Protein AF-0000000080651201 (afdb_homodimer)

Nearest PDB structures (foldseek):
  5x5t-assembly1_A  TM=9.954E-01  e=8.041E-80  Azospirillum brasilense
  5vbf-assembly1_C  TM=9.904E-01  e=1.959E-73  Burkholderia vietnamiensis
  3jz4-assembly1_D  TM=9.864E-01  e=8.941E-64  Escherichia coli
  8of1-assembly1_A  TM=9.849E-01  e=3.427E-62  Physcomitrium patens
  8c54-assembly1_D  TM=9.837E-01  e=1.396E-60  Rhizobium leguminosarum bv. trifolii SRDI565

Foldseek 3Di:
DPQQQEAAAWAFQLDGHAEPVNDWDFAAFQQFRDGRYIYHAYDPVNLVRLLVLQQVLLVVQQPDDLLRLLQLLLQLLVLLLVCLQSLLVLLCRLAWFASVLSSVLSNLLSQLSNLLSVLLVVPDKDWDDDPDPQKTKIWDKGFQEEEEEEEESLSQRLRLSLVLSLQSSRSYAYEYETARSRRVSVSVSVVSSSVSPRGGSSYIYHYHDPVVSLLSPLLDPNHAEYEYEEALVVQVVSVVSNVVNVHHYFYFYAFAAEEEEEPQFPLLLVLVFLLLQCCRQQNLDRQRHAEYEYAPVCQVVSLVSSQVSLVPAAEHRSHDPRHRHTFGSHQVLLVLLLVLLVLQVVVPWDWPDFSHADDDGGRHGGQTETEPGDCPRVSVADPSSGRYHYGYYDHDVVVSLCSLAVYQWAFEYEYGHPDPVSVVVSVVRRAHPYYDYSHDDDSRQQDFGFIDGSSGDDTSHHSRNSVSRIDTDMDMDNRD/DPQQQEAAAWAFQLDGHAEPVNDWDFAAFQQFRDGRYIYHAYDVVNLVRLLVLQQVLLVVQQPDDLLVLLQLLLQLLVLLLVCLQSLLVLLCRLAWFASVLSSVLSNLLSQLSNLLSVLLVVPDKDWDDDPDPQKTKIWDKGFQEEEEEEEESLSQSLRLSLVLSLQSSRSYAYEYETDRSRRVSVSSSVVSSSVSPRGGSSYIYHYHDPVVSLLSPLLDPNHAEYEYEEALVVQVVSVVSNVVNVHHYFYFYAFAAEEEEEPQFPLLLVLVFLLLQCCRQQNLDRQRHAEYEYAPVCQVVSLVSSQVSLVPAAEHRSHDPRHRHTFGSHQVLLVLLLVLLVLQVVVPWDWPDFSHADDDGGRHGGQTETEPGDCPRPSVADPSSGRYHYGYYDHDVVVSLCSLAVYQWAFEYEYGHPDPVSVVVSVVRRAHPYYYYSHDDDSRQQDFGFIDGSSGDDTSHHSRNSVSRIDTDMDMDNRD

Solvent-accessible surface area (backbone atoms only — not comparable to full-atom values): 45470 Å² total; per-residue (Å²): 128,86,80,76,63,63,68,36,60,26,31,43,52,72,36,78,37,70,21,84,84,65,47,67,43,76,24,44,20,12,50,66,62,41,75,57,33,38,31,26,26,52,44,71,68,44,48,50,52,37,50,54,21,18,51,54,6,22,66,56,45,48,68,50,48,44,68,56,46,23,54,34,38,44,43,14,25,53,50,41,56,76,38,27,68,64,41,9,51,47,36,17,47,26,35,7,29,16,38,72,58,24,39,51,43,46,53,48,37,32,51,35,26,44,46,30,23,55,48,35,65,62,64,72,58,47,77,46,89,56,93,52,90,59,39,49,32,35,36,40,71,38,45,61,42,22,29,40,35,37,30,43,46,73,47,31,47,50,54,41,41,40,54,50,27,27,28,46,35,39,24,18,8,31,39,35,37,54,24,71,58,25,48,59,38,39,48,51,52,53,48,20,39,51,74,36,63,54,59,55,5,26,54,28,39,42,35,61,58,65,68,61,51,51,66,54,49,55,67,34,85,71,40,41,31,41,36,40,38,48,52,39,70,59,48,17,53,51,36,15,52,24,13,55,61,47,31,49,73,36,34,37,31,34,28,66,13,28,30,40,38,43,69,63,21,64,57,70,59,47,40,54,53,50,45,56,48,22,37,43,56,26,8,41,39,68,70,23,54,31,41,34,36,22,25,56,94,40,31,66,60,46,54,50,49,38,40,51,53,41,69,65,51,38,74,38,47,14,84,44,87,78,30,63,22,19,18,38,63,37,63,68,54,46,54,48,50,45,50,34,47,50,43,25,46,74,55,60,24,41,72,76,37,62,66,42,72,42,78,89,62,29,20,34,59,38,48,22,34,35,34,60,58,43,73,87,20,56,54,69,75,42,66,74,66,33,32,54,39,38,35,34,68,31,92,46,72,67,56,42,51,51,58,57,48,66,56,64,43,10,24,33,35,38,34,29,55,64,43,68,69,57,48,53,51,48,65,73,63,53,61,39,16,26,36,21,33,59,54,89,77,74,79,48,54,74,38,62,38,34,14,31,51,53,2,23,40,57,42,61,15,22,76,63,21,37,49,76,32,39,37,68,28,32,40,31,36,47,66,125,129,86,82,77,62,63,68,36,61,25,31,43,50,70,35,79,37,70,21,83,82,65,46,67,42,76,25,44,21,11,50,67,62,39,74,55,33,37,31,25,27,52,42,72,67,45,48,51,52,36,51,54,21,17,50,54,7,19,66,56,44,49,69,50,48,44,70,56,47,24,54,34,37,45,43,13,24,52,50,41,56,75,38,28,68,64,42,9,52,49,36,16,47,27,35,7,29,16,39,73,59,25,39,49,45,45,53,50,36,33,51,34,26,44,46,29,21,55,48,35,66,62,64,71,61,46,76,47,87,56,94,51,88,60,40,49,32,35,37,41,70,39,45,60,42,22,28,40,36,36,30,43,46,71,48,31,48,50,54,42,41,40,53,51,27,26,29,46,36,40,23,18,7,31,38,35,37,54,24,71,59,27,48,59,39,39,48,52,53,53,47,22,40,52,73,36,62,52,60,55,4,25,55,28,39,44,35,60,59,64,69,62,51,50,66,54,49,56,66,34,84,71,40,41,33,39,37,39,39,46,52,39,69,59,48,17,52,52,37,15,52,25,13,56,59,47,32,50,74,36,32,37,31,34,29,66,12,27,30,40,38,42,70,64,22,64,55,69,59,47,38,53,51,52,45,56,48,22,38,42,59,26,8,43,40,68,71,23,55,32,40,34,36,23,25,56,93,40,30,65,59,46,54,50,48,39,40,51,51,42,68,65,52,38,75,39,47,14,85,44,88,77,31,62,22,19,17,37,62,37,62,68,56,47,51,48,50,46,51,35,46,50,44,25,46,75,56,62,24,40,73,76,37,62,67,41,71,43,78,90,62,31,20,34,58,38,49,20,34,34,33,60,57,42,74,85,20,57,54,69,75,41,65,73,67,34,32,55,38,39,35,35,68,31,89,48,72,67,56,44,51,51,59,58,46,66,54,64,42,9,24,32,35,37,35,28,55,65,42,69,69,57,51,52,51,48,66,73,62,54,61,39,15,25,37,22,32,61,55,89,79,74,78,48,54,74,37,62,39,33,15,32,52,52,2,25,41,58,43,60,15,22,77,64,21,38,51,77,31,39,38,71,26,32,40,31,37,46,65,126

Radius of gyration: 29.72 Å; Cα contacts (8 Å, |Δi|>4): 2502; chains: 2; bounding box: 61×87×67 Å

InterPro domains:
  IPR015590 Aldehyde dehydrogenase domain [PF00171] (16-475)
  IPR016161 Aldehyde/histidinol dehydrogenase [SSF53720] (4-475)
  IPR016162 Aldehyde dehydrogenase, N-terminal [G3DSA:3.40.605.10] (24-466)
  IPR016163 Aldehyde dehydrogenase, C-terminal [G3DSA:3.40.309.10] (255-444)
  IPR050740 Aldehyde Dehydrogenase Superfamily [PTHR43353] (9-477)

Sequence (960 aa):
MQTRYPDVKLFIDGTWRDGSRGETIEIFNPATDEVIGHIARATTADLDDALAAVDRGFEAWSKVSAFDRYKIMRRAADIFRSRGEEVARLLTMEQGKPLAEARIEAAAACDLIDWFAEEARRSYGRIVPPRQAYVMQAEVKEPVGPVAAFTPWNFPINQAVRKISAALAAGCSILLKAAEDTPAAPAELVRAFAEAGLPDGAINLVYGDPAEISAYLIPHPVIRKVSFTGSTQVGKQLAALAGLHMKRVTMELGGHAPVIIAADADVEQAIKVVSGSKFRNAGQVCISPTRFLIENSVYDQVVEGMAAYATSLKVGDGLEAGTTMGPLVNAKRVNAMERLVQDAREHKARVVTGGERIGNRGNFFEPTILADVPRDAAIMNEEPFGPVALLNRFDALDEALSEANRLNYGLAAYAFTGSSAKAARISSTVRSGMITINHYGLALPEVPFGGINDSGYGTEGGADALEAYQNTKFVSFLQAMQTRYPDVKLFIDGTWRDGSRGETIEIFNPATDEVIGHIARATTADLDDALAAVDRGFEAWSKVSAFDRYKIMRRAADIFRSRGEEVARLLTMEQGKPLAEARIEAAAACDLIDWFAEEARRSYGRIVPPRQAYVMQAEVKEPVGPVAAFTPWNFPINQAVRKISAALAAGCSILLKAAEDTPAAPAELVRAFAEAGLPDGAINLVYGDPAEISAYLIPHPVIRKVSFTGSTQVGKQLAALAGLHMKRVTMELGGHAPVIIAADADVEQAIKVVSGSKFRNAGQVCISPTRFLIENSVYDQVVEGMAAYATSLKVGDGLEAGTTMGPLVNAKRVNAMERLVQDAREHKARVVTGGERIGNRGNFFEPTILADVPRDAAIMNEEPFGPVALLNRFDALDEALSEANRLNYGLAAYAFTGSSAKAARISSTVRSGMITINHYGLALPEVPFGGINDSGYGTEGGADALEAYQNTKFVSFLQA

Organism: NCBI:txid520456

Secondary structure (DSSP, 8-state):
---PPPPB-EEETTEEE--TT--EEEEE-TTT--EEEEEEPP-HHHHHHHHHHHHHHHHHHTTS-HHHHHHHHHHHHHHHHHTHHHHHHHHHHHH---HHHHHHHHHHHHHHHHHHHHHHTT---EEEPPSSTTEEEEEEEEE---EEEE--SSSHHHHHHHHHHHHHHHT--EEEE--TTS-HHHHHHHHHHHHTTPPTTSEEEE-S-HHHHHHHHTTSTT--EEEEES-HHHHHHHHHHHHHTT-EEEEE----EEEEE-TTS-HHHHHHHHHHHHHGGGG--TT-EEEEEEEGGGHHHHHHHHHHHHHH--BS-TTSTT--B---SSHHHHHHHHHHHHHHHHTT-EEEE--SB--SSSS-B--EEEES--TTSGGGTS---SSEEEEEEESSHHHHHHHHTSSS--SEEEEE-S-HHHHHHHHHHS--SEEEESS-----TTS----SGGGEES-SSSHHHHHTTEEEEEEEEE--/---PPPPB-EEETTEEE--TT--EEEEE-TTT--EEEEEEPP-HHHHHHHHHHHHHHHHHHTTS-HHHHHHHHHHHHHHHHHTHHHHHHHHHHHH---HHHHHHHHHHHHHHHHHHHHHHTT---EEEPPSSTTEEEEEEEEE---EEEE--SSSHHHHHHHHHHHHHHHT--EEEE--TTS-HHHHHHHHHHHHTTPPTTSEEEE-S-HHHHHHHHTTSTT--EEEEES-HHHHHHHHHHHHHTT-EEEEE----EEEEE-TTS-HHHHHHHHHHHHHGGGG--TT-EEEEEEEGGGHHHHHHHHHHHHHH--BS-TTSTT--B---SSHHHHHHHHHHHHHHHHTT-EEEE--SB-SSSSS-B--EEEES--TTSGGGTS---SSEEEEEEESSHHHHHHHHTSSS--SEEEEE-S-HHHHHHHHHHS--SEEEESS-----TTS----SGGGEES-SSSHHHHHTTEEEEEEEEE--

pLDDT: mean 97.49, std 4.18, range [39.0, 98.94]

Structure (mmCIF, N/CA/C/O backbone):
data_AF-0000000080651201-model_v1
#
loop_
_entity.id
_entity.type
_entity.pdbx_description
1 polymer 'Aldehyde dehydrogenase'
#
loop_
_atom_site.group_PDB
_atom_site.id
_atom_site.type_symbol
_atom_site.label_atom_id
_atom_site.label_alt_id
_atom_site.label_comp_id
_atom_site.label_asym_id
_atom_site.label_entity_id
_atom_site.label_seq_id
_atom_site.pdbx_PDB_ins_code
_atom_site.Cartn_x
_atom_site.Cartn_y
_atom_site.Cartn_z
_atom_site.occupancy
_atom_site.B_iso_or_equiv
_atom_site.auth_seq_id
_atom_site.auth_comp_id
_atom_site.auth_asym_id
_atom_site.auth_atom_id
_atom_site.pdbx_PDB_model_num
ATOM 1 N N . MET A 1 1 ? 22.031 38.5 17.078 1 39.28 1 MET A N 1
ATOM 2 C CA . MET A 1 1 ? 22.672 38.5 15.766 1 39.28 1 MET A CA 1
ATOM 3 C C . MET A 1 1 ? 21.641 38.188 14.672 1 39.28 1 MET A C 1
ATOM 5 O O . MET A 1 1 ? 20.875 37.25 14.789 1 39.28 1 MET A O 1
ATOM 9 N N . GLN A 1 2 ? 21.281 39.125 13.883 1 54.94 2 GLN A N 1
ATOM 10 C CA . GLN A 1 2 ? 20.297 39 12.805 1 54.94 2 GLN A CA 1
ATOM 11 C C . GLN A 1 2 ? 20.641 37.844 11.867 1 54.94 2 GLN A C 1
ATOM 13 O O . GLN A 1 2 ? 21.719 37.844 11.242 1 54.94 2 GLN A O 1
ATOM 18 N N . THR A 1 3 ? 20.016 36.594 11.953 1 68.38 3 THR A N 1
ATOM 19 C CA . THR A 1 3 ? 20.25 35.438 11.086 1 68.38 3 THR A CA 1
ATOM 20 C C . THR A 1 3 ? 20.031 35.812 9.625 1 68.38 3 THR A C 1
ATOM 22 O O . THR A 1 3 ? 18.984 36.344 9.266 1 68.38 3 THR A O 1
ATOM 25 N N . ARG A 1 4 ? 21.234 36 8.914 1 84.25 4 ARG A N 1
ATOM 26 C CA . ARG A 1 4 ? 21.125 36.219 7.477 1 84.25 4 ARG A CA 1
ATOM 27 C C . ARG A 1 4 ? 20.578 34.969 6.785 1 84.25 4 ARG A C 1
ATOM 29 O O . ARG A 1 4 ? 21.062 33.844 7.02 1 84.25 4 ARG A O 1
ATOM 36 N N . TYR A 1 5 ? 19.438 35.094 6.156 1 93.5 5 TYR A N 1
ATOM 37 C CA . TYR A 1 5 ? 18.844 34 5.398 1 93.5 5 TYR A CA 1
ATOM 38 C C . TYR A 1 5 ? 19.719 33.594 4.227 1 93.5 5 TYR A C 1
ATOM 40 O O . TYR A 1 5 ? 20.125 34.438 3.424 1 93.5 5 TYR A O 1
ATOM 48 N N . PRO A 1 6 ? 20.094 32.375 4.113 1 93.88 6 PRO A N 1
ATOM 49 C CA . PRO A 1 6 ? 21.047 31.938 3.102 1 93.88 6 PRO A CA 1
ATOM 50 C C . PRO A 1 6 ? 20.391 31.625 1.76 1 93.88 6 PRO A C 1
ATOM 52 O O . PRO A 1 6 ? 19.188 31.406 1.698 1 93.88 6 PRO A O 1
ATOM 55 N N . ASP A 1 7 ? 21.203 31.719 0.725 1 97.25 7 ASP A N 1
ATOM 56 C CA . ASP A 1 7 ? 20.797 31 -0.48 1 97.25 7 ASP A CA 1
ATOM 57 C C . ASP A 1 7 ? 20.859 29.484 -0.272 1 97.25 7 ASP A C 1
ATOM 59 O O . ASP A 1 7 ? 21.688 29 0.499 1 97.25 7 ASP A O 1
ATOM 63 N N . VAL A 1 8 ? 20 28.781 -0.95 1 98.25 8 VAL A N 1
ATOM 64 C CA . VAL A 1 8 ? 19.875 27.344 -0.741 1 98.25 8 VAL A CA 1
ATOM 65 C C . VAL A 1 8 ? 20.297 26.609 -2.006 1 98.25 8 VAL A C 1
ATOM 67 O O . VAL A 1 8 ? 19.828 26.906 -3.102 1 98.25 8 VAL A O 1
ATOM 70 N N . LYS A 1 9 ? 21.156 25.703 -1.85 1 98.56 9 LYS A N 1
ATOM 71 C CA . LYS A 1 9 ? 21.703 24.906 -2.955 1 98.56 9 LYS A CA 1
ATOM 72 C C . LYS A 1 9 ? 21.031 23.547 -3.027 1 98.56 9 LYS A C 1
ATOM 74 O O . LYS A 1 9 ? 20.297 23.156 -2.121 1 98.56 9 LYS A O 1
ATOM 79 N N . LEU A 1 10 ? 21.203 22.844 -4.207 1 98.81 10 LEU A N 1
ATOM 80 C CA . LEU A 1 10 ? 20.922 21.422 -4.277 1 98.81 10 LEU A CA 1
ATOM 81 C C . LEU A 1 10 ? 21.938 20.609 -3.486 1 98.81 10 LEU A C 1
ATOM 83 O O . LEU A 1 10 ? 23.047 21.094 -3.234 1 98.81 10 LEU A O 1
ATOM 87 N N . PHE A 1 11 ? 21.594 19.484 -2.973 1 98.88 11 PHE A N 1
ATOM 88 C CA . PHE A 1 11 ? 22.547 18.531 -2.396 1 98.88 11 PHE A CA 1
ATOM 89 C C . PHE A 1 11 ? 22.516 17.219 -3.154 1 98.88 11 PHE A C 1
ATOM 91 O O . PHE A 1 11 ? 21.547 16.453 -3.047 1 98.88 11 PHE A O 1
ATOM 98 N N . ILE A 1 12 ? 23.531 16.953 -3.967 1 98.81 12 ILE A N 1
ATOM 99 C CA . ILE A 1 12 ? 23.609 15.773 -4.816 1 98.81 12 ILE A CA 1
ATOM 100 C C . ILE A 1 12 ? 24.969 15.094 -4.645 1 98.81 12 ILE A C 1
ATOM 102 O O . ILE A 1 12 ? 26.016 15.734 -4.809 1 98.81 12 ILE A O 1
ATOM 106 N N . ASP A 1 13 ? 24.953 13.875 -4.238 1 98.56 13 ASP A N 1
ATOM 107 C CA . ASP A 1 13 ? 26.141 13.047 -4.125 1 98.56 13 ASP A CA 1
ATOM 108 C C . ASP A 1 13 ? 27.141 13.648 -3.152 1 98.56 13 ASP A C 1
ATOM 110 O O . ASP A 1 13 ? 28.328 13.758 -3.467 1 98.56 13 ASP A O 1
ATOM 114 N N . GLY A 1 14 ? 26.594 14.117 -2.045 1 98.5 14 GLY A N 1
ATOM 115 C CA . GLY A 1 14 ? 27.438 14.609 -0.973 1 98.5 14 GLY A CA 1
ATOM 116 C C . GLY A 1 14 ? 27.938 16.016 -1.216 1 98.5 14 GLY A C 1
ATOM 117 O O . GLY A 1 14 ? 28.812 16.516 -0.482 1 98.5 14 GLY A O 1
ATOM 118 N N . THR A 1 15 ? 27.391 16.656 -2.195 1 98.44 15 THR A N 1
ATOM 119 C CA . THR A 1 15 ? 27.906 17.969 -2.551 1 98.44 15 THR A CA 1
ATOM 120 C C . THR A 1 15 ? 26.781 18.984 -2.658 1 98.44 15 THR A C 1
ATOM 122 O O . THR A 1 15 ? 25.781 18.75 -3.342 1 98.44 15 THR A O 1
ATOM 125 N N . TRP A 1 16 ? 26.953 20.094 -1.908 1 98.62 16 TRP A N 1
ATOM 126 C CA . TRP A 1 16 ? 26.078 21.234 -2.125 1 98.62 16 TRP A CA 1
ATOM 127 C C . TRP A 1 16 ? 26.453 21.969 -3.412 1 98.62 16 TRP A C 1
ATOM 129 O O . TRP A 1 16 ? 27.609 22.375 -3.594 1 98.62 16 TRP A O 1
ATOM 139 N N . ARG A 1 17 ? 25.469 22.203 -4.32 1 98.44 17 ARG A N 1
ATOM 140 C CA . ARG A 1 17 ? 25.828 22.766 -5.617 1 98.44 17 ARG A CA 1
ATOM 141 C C . ARG A 1 17 ? 24.656 23.547 -6.207 1 98.44 17 ARG A C 1
ATOM 143 O O . ARG A 1 17 ? 23.516 23.391 -5.777 1 98.44 17 ARG A O 1
ATOM 150 N N . ASP A 1 18 ? 24.984 24.391 -7.16 1 98.19 18 ASP A N 1
ATOM 151 C CA . ASP A 1 18 ? 23.969 25.062 -7.961 1 98.19 18 ASP A CA 1
ATOM 152 C C . ASP A 1 18 ? 23.359 24.109 -8.984 1 98.19 18 ASP A C 1
ATOM 154 O O . ASP A 1 18 ? 23.875 23.016 -9.203 1 98.19 18 ASP A O 1
ATOM 158 N N . GLY A 1 19 ? 22.297 24.516 -9.625 1 97.31 19 GLY A N 1
ATOM 159 C CA . GLY A 1 19 ? 21.766 23.781 -10.773 1 97.31 19 GLY A CA 1
ATOM 160 C C . GLY A 1 19 ? 22.656 23.891 -12 1 97.31 19 GLY A C 1
ATOM 161 O O . GLY A 1 19 ? 23.406 24.859 -12.156 1 97.31 19 GLY A O 1
ATOM 162 N N . SER A 1 20 ? 22.531 22.922 -12.797 1 96.56 20 SER A N 1
ATOM 163 C CA . SER A 1 20 ? 23.453 22.844 -13.938 1 96.56 20 SER A CA 1
ATOM 164 C C . SER A 1 20 ? 23.281 24.047 -14.852 1 96.56 20 SER A C 1
ATOM 166 O O . SER A 1 20 ? 24.234 24.453 -15.531 1 96.56 20 SER A O 1
ATOM 168 N N . ARG A 1 21 ? 22.109 24.672 -14.867 1 95.81 21 ARG A N 1
ATOM 169 C CA . ARG A 1 21 ? 21.875 25.812 -15.734 1 95.81 21 ARG A CA 1
ATOM 170 C C . ARG A 1 21 ? 22.047 27.125 -14.977 1 95.81 21 ARG A C 1
ATOM 172 O O . ARG A 1 21 ? 21.938 28.203 -15.555 1 95.81 21 ARG A O 1
ATOM 179 N N . GLY A 1 22 ? 22.172 27.094 -13.672 1 96.38 22 GLY A N 1
ATOM 180 C CA . GLY A 1 22 ? 22.391 28.266 -12.852 1 96.38 22 GLY A CA 1
ATOM 181 C C . GLY A 1 22 ? 21.125 29.047 -12.562 1 96.38 22 GLY A C 1
ATOM 182 O O . GLY A 1 22 ? 21.172 30.172 -12.047 1 96.38 22 GLY A O 1
ATOM 183 N N . GLU A 1 23 ? 19.984 28.484 -12.922 1 97 23 GLU A N 1
ATOM 184 C CA . GLU A 1 23 ? 18.719 29.156 -12.664 1 97 23 GLU A CA 1
ATOM 185 C C . GLU A 1 23 ? 18.375 29.125 -11.172 1 97 23 GLU A C 1
ATOM 187 O O . GLU A 1 23 ? 18.781 28.203 -10.453 1 97 23 GLU A O 1
ATOM 192 N N . THR A 1 24 ? 17.703 30.141 -10.68 1 97.44 24 THR A N 1
ATOM 193 C CA . THR A 1 24 ? 17.312 30.234 -9.273 1 97.44 24 THR A CA 1
ATOM 194 C C . THR A 1 24 ? 15.844 30.625 -9.148 1 97.44 24 THR A C 1
ATOM 196 O O . THR A 1 24 ? 15.227 31.062 -10.117 1 97.44 24 THR A O 1
ATOM 199 N N . ILE A 1 25 ? 15.281 30.328 -8.047 1 97.69 25 ILE A N 1
ATOM 200 C CA . ILE A 1 25 ? 13.938 30.719 -7.645 1 97.69 25 ILE A CA 1
ATOM 201 C C . ILE A 1 25 ? 14.008 31.609 -6.414 1 97.69 25 ILE A C 1
ATOM 203 O O . ILE A 1 25 ? 14.766 31.344 -5.48 1 97.69 25 ILE A O 1
ATOM 207 N N . GLU A 1 26 ? 13.273 32.625 -6.395 1 97.75 26 GLU A N 1
ATOM 208 C CA . GLU A 1 26 ? 13.258 33.562 -5.266 1 97.75 26 GLU A CA 1
ATOM 209 C C . GLU A 1 26 ? 12.547 32.938 -4.062 1 97.75 26 GLU A C 1
ATOM 211 O O . GLU A 1 26 ? 11.547 32.25 -4.219 1 97.75 26 GLU A O 1
ATOM 216 N N . ILE A 1 27 ? 13.086 33.25 -2.912 1 97.69 27 ILE A N 1
ATOM 217 C CA . ILE A 1 27 ? 12.43 32.906 -1.651 1 97.69 27 ILE A CA 1
ATOM 218 C C . ILE A 1 27 ? 11.852 34.188 -1.014 1 97.69 27 ILE A C 1
ATOM 220 O O . ILE A 1 27 ? 12.57 35.156 -0.824 1 97.69 27 ILE A O 1
ATOM 224 N N . PHE A 1 28 ? 10.57 34.094 -0.661 1 97.56 28 PHE A N 1
ATOM 225 C CA . PHE A 1 28 ? 9.914 35.281 -0.096 1 97.56 28 PHE A CA 1
ATOM 226 C C . PHE A 1 28 ? 9.672 35.094 1.397 1 97.56 28 PHE A C 1
ATOM 228 O O . PHE A 1 28 ? 9.367 33.969 1.854 1 97.56 28 PHE A O 1
ATOM 235 N N . ASN A 1 29 ? 9.891 36.156 2.156 1 98.12 29 ASN A N 1
ATOM 236 C CA . ASN A 1 29 ? 9.375 36.188 3.521 1 98.12 29 ASN A CA 1
ATOM 237 C C . ASN A 1 29 ? 7.883 36.531 3.545 1 98.12 29 ASN A C 1
ATOM 239 O O . ASN A 1 29 ? 7.473 37.625 3.154 1 98.12 29 ASN A O 1
ATOM 243 N N . PRO A 1 30 ? 7.07 35.625 4.047 1 98.44 30 PRO A N 1
ATOM 244 C CA . PRO A 1 30 ? 5.625 35.812 3.949 1 98.44 30 PRO A CA 1
ATOM 245 C C . PRO A 1 30 ? 5.133 37 4.809 1 98.44 30 PRO A C 1
ATOM 247 O O . PRO A 1 30 ? 4.027 37.5 4.598 1 98.44 30 PRO A O 1
ATOM 250 N N . ALA A 1 31 ? 5.879 37.438 5.812 1 98.06 31 ALA A N 1
ATOM 251 C CA . ALA A 1 31 ? 5.488 38.531 6.688 1 98.06 31 ALA A CA 1
ATOM 252 C C . ALA A 1 31 ? 5.77 39.875 6.035 1 98.06 31 ALA A C 1
ATOM 254 O O . ALA A 1 31 ? 5.082 40.844 6.312 1 98.06 31 ALA A O 1
ATOM 255 N N . THR A 1 32 ? 6.82 39.906 5.102 1 96.25 32 THR A N 1
ATOM 256 C CA . THR A 1 32 ? 7.242 41.188 4.57 1 96.25 32 THR A CA 1
ATOM 257 C C . THR A 1 32 ? 7.09 41.25 3.053 1 96.25 32 THR A C 1
ATOM 259 O O . THR A 1 32 ? 7.152 42.312 2.445 1 96.25 32 THR A O 1
ATOM 262 N N . ASP A 1 33 ? 6.957 40.062 2.408 1 95.31 33 ASP A N 1
ATOM 263 C CA . ASP A 1 33 ? 6.867 39.906 0.961 1 95.31 33 ASP A CA 1
ATOM 264 C C . ASP A 1 33 ? 8.188 40.281 0.286 1 95.31 33 ASP A C 1
ATOM 266 O O . ASP A 1 33 ? 8.219 40.531 -0.919 1 95.31 33 ASP A O 1
ATOM 270 N N . GLU A 1 34 ? 9.195 40.281 1.004 1 96.44 34 GLU A N 1
ATOM 271 C CA . GLU A 1 34 ? 10.523 40.594 0.469 1 96.44 34 GLU A CA 1
ATOM 272 C C . GLU A 1 34 ? 11.266 39.312 0.077 1 96.44 34 GLU A C 1
ATOM 274 O O . GLU A 1 34 ? 11.109 38.281 0.72 1 96.44 34 GLU A O 1
ATOM 279 N N . VAL A 1 35 ? 12.047 39.469 -0.97 1 97.31 35 VAL A N 1
ATOM 280 C CA . VAL A 1 35 ? 12.945 38.375 -1.333 1 97.31 35 VAL A CA 1
ATOM 281 C C . VAL A 1 35 ? 14.078 38.281 -0.311 1 97.31 35 VAL A C 1
ATOM 283 O O . VAL A 1 35 ? 14.797 39.25 -0.073 1 97.31 35 VAL A O 1
ATOM 286 N N . ILE A 1 36 ? 14.25 37.156 0.28 1 97.44 36 ILE A N 1
ATOM 287 C CA . ILE A 1 36 ? 15.227 37.062 1.352 1 97.44 36 ILE A CA 1
ATOM 288 C C . ILE A 1 36 ? 16.359 36.125 0.921 1 97.44 36 ILE A C 1
ATOM 290 O O . ILE A 1 36 ? 17.391 36.031 1.594 1 97.44 36 ILE A O 1
ATOM 294 N N . GLY A 1 37 ? 16.188 35.438 -0.146 1 97.38 37 GLY A N 1
ATOM 295 C CA . GLY A 1 37 ? 17.172 34.5 -0.664 1 97.38 37 GLY A CA 1
ATOM 296 C C . GLY A 1 37 ? 16.75 33.844 -1.962 1 97.38 37 GLY A C 1
ATOM 297 O O . GLY A 1 37 ? 15.711 34.188 -2.525 1 97.38 37 GLY A O 1
ATOM 298 N N . HIS A 1 38 ? 17.625 32.906 -2.434 1 97.88 38 HIS A N 1
ATOM 299 C CA . HIS A 1 38 ? 17.375 32.188 -3.67 1 97.88 38 HIS A CA 1
ATOM 300 C C . HIS A 1 38 ? 17.656 30.703 -3.502 1 97.88 38 HIS A C 1
ATOM 302 O O . HIS A 1 38 ? 18.5 30.312 -2.682 1 97.88 38 HIS A O 1
ATOM 308 N N . ILE A 1 39 ? 16.953 29.938 -4.25 1 97.88 39 ILE A N 1
ATOM 309 C CA . ILE A 1 39 ? 17.156 28.5 -4.25 1 97.88 39 ILE A CA 1
ATOM 310 C C . ILE A 1 39 ? 17.656 28.047 -5.621 1 97.88 39 ILE A C 1
ATOM 312 O O . ILE A 1 39 ? 17.188 28.547 -6.648 1 97.88 39 ILE A O 1
ATOM 316 N N . ALA A 1 40 ? 18.625 27.188 -5.637 1 98.19 40 ALA A N 1
ATOM 317 C CA . ALA A 1 40 ? 19.078 26.578 -6.883 1 98.19 40 ALA A CA 1
ATOM 318 C C . ALA A 1 40 ? 17.969 25.734 -7.496 1 98.19 40 ALA A C 1
ATOM 320 O O . ALA A 1 40 ? 17.297 24.969 -6.793 1 98.19 40 ALA A O 1
ATOM 321 N N . ARG A 1 41 ? 17.719 25.875 -8.773 1 98.25 41 ARG A N 1
ATOM 322 C CA . ARG A 1 41 ? 16.703 25.125 -9.492 1 98.25 41 ARG A CA 1
ATOM 323 C C . ARG A 1 41 ? 17.312 23.922 -10.219 1 98.25 41 ARG A C 1
ATOM 325 O O . ARG A 1 41 ? 18.25 24.078 -11 1 98.25 41 ARG A O 1
ATOM 332 N N . ALA A 1 42 ? 16.812 22.766 -10.031 1 98.38 42 ALA A N 1
ATOM 333 C CA . ALA A 1 42 ? 17.312 21.547 -10.656 1 98.38 42 ALA A CA 1
ATOM 334 C C . ALA A 1 42 ? 16.844 21.422 -12.102 1 98.38 42 ALA A C 1
ATOM 336 O O . ALA A 1 42 ? 15.703 21.781 -12.414 1 98.38 42 ALA A O 1
ATOM 337 N N . THR A 1 43 ? 17.656 20.922 -12.969 1 97 43 THR A N 1
ATOM 338 C CA . THR A 1 43 ? 17.312 20.516 -14.328 1 97 43 THR A CA 1
ATOM 339 C C . THR A 1 43 ? 17.234 18.984 -14.43 1 97 43 THR A C 1
ATOM 341 O O . THR A 1 43 ? 17.5 18.281 -13.461 1 97 43 THR A O 1
ATOM 344 N N . THR A 1 44 ? 16.859 18.516 -15.609 1 97.62 44 THR A N 1
ATOM 345 C CA . THR A 1 44 ? 16.844 17.078 -15.844 1 97.62 44 THR A CA 1
ATOM 346 C C . THR A 1 44 ? 18.219 16.469 -15.664 1 97.62 44 THR A C 1
ATOM 348 O O . THR A 1 44 ? 18.359 15.336 -15.195 1 97.62 44 THR A O 1
ATOM 351 N N . ALA A 1 45 ? 19.203 17.203 -16.062 1 98.12 45 ALA A N 1
ATOM 352 C CA . ALA A 1 45 ? 20.578 16.734 -15.875 1 98.12 45 ALA A CA 1
ATOM 353 C C . ALA A 1 45 ? 20.922 16.578 -14.398 1 98.12 45 ALA A C 1
ATOM 355 O O . ALA A 1 45 ? 21.594 15.625 -14.008 1 98.12 45 ALA A O 1
ATOM 356 N N . ASP A 1 46 ? 20.531 17.547 -13.594 1 98.69 46 ASP A N 1
ATOM 357 C CA . ASP A 1 46 ? 20.734 17.469 -12.156 1 98.69 46 ASP A CA 1
ATOM 358 C C . ASP A 1 46 ? 19.984 16.266 -11.57 1 98.69 46 ASP A C 1
ATOM 360 O O . ASP A 1 46 ? 20.5 15.586 -10.672 1 98.69 46 ASP A O 1
ATOM 364 N N . LEU A 1 47 ? 18.797 16.047 -12.117 1 98.81 47 LEU A N 1
ATOM 365 C CA . LEU A 1 47 ? 18 14.922 -11.641 1 98.81 47 LEU A CA 1
ATOM 366 C C . LEU A 1 47 ? 18.656 13.594 -12.023 1 98.81 47 LEU A C 1
ATOM 368 O O . LEU A 1 47 ? 18.594 12.625 -11.266 1 98.81 47 LEU A O 1
ATOM 372 N N . ASP A 1 48 ? 19.234 13.508 -13.18 1 98.75 48 ASP A N 1
ATOM 373 C CA . ASP A 1 48 ? 19.984 12.32 -13.578 1 98.75 48 ASP A CA 1
ATOM 374 C C . ASP A 1 48 ? 21.141 12.047 -12.609 1 98.75 48 ASP A C 1
ATOM 376 O O . ASP A 1 48 ? 21.359 10.906 -12.211 1 98.75 48 ASP A O 1
ATOM 380 N N . ASP A 1 49 ? 21.859 13.117 -12.266 1 98.81 49 ASP A N 1
ATOM 381 C CA . ASP A 1 49 ? 22.938 12.984 -11.289 1 98.81 49 ASP A CA 1
ATOM 382 C C . ASP A 1 49 ? 22.406 12.492 -9.945 1 98.81 49 ASP A C 1
ATOM 384 O O . ASP A 1 49 ? 23.031 11.633 -9.312 1 98.81 49 ASP A O 1
ATOM 388 N N . ALA A 1 50 ? 21.328 13.062 -9.516 1 98.88 50 ALA A N 1
ATOM 389 C CA . ALA A 1 50 ? 20.734 12.688 -8.234 1 98.88 50 ALA A CA 1
ATOM 390 C C . ALA A 1 50 ? 20.281 11.234 -8.242 1 98.88 50 ALA A C 1
ATOM 392 O O . ALA A 1 50 ? 20.438 10.516 -7.254 1 98.88 50 ALA A O 1
ATOM 393 N N . LEU A 1 51 ? 19.719 10.781 -9.375 1 98.88 51 LEU A N 1
ATOM 394 C CA . LEU A 1 51 ? 19.25 9.406 -9.531 1 98.88 51 LEU A CA 1
ATOM 395 C C . LEU A 1 51 ? 20.438 8.43 -9.492 1 98.88 51 LEU A C 1
ATOM 397 O O . LEU A 1 51 ? 20.359 7.395 -8.828 1 98.88 51 LEU A O 1
ATOM 401 N N . ALA A 1 52 ? 21.469 8.773 -10.195 1 98.88 52 ALA A N 1
ATOM 402 C CA . ALA A 1 52 ? 22.672 7.941 -10.133 1 98.88 52 ALA A CA 1
ATOM 403 C C . ALA A 1 52 ? 23.234 7.883 -8.719 1 98.88 52 ALA A C 1
ATOM 405 O O . ALA A 1 52 ? 23.656 6.82 -8.25 1 98.88 52 ALA A O 1
ATOM 406 N N . ALA A 1 53 ? 23.234 9.008 -8.062 1 98.88 53 ALA A N 1
ATOM 407 C CA . ALA A 1 53 ? 23.766 9.117 -6.707 1 98.88 53 ALA A CA 1
ATOM 408 C C . ALA A 1 53 ? 22.922 8.305 -5.719 1 98.88 53 ALA A C 1
ATOM 410 O O . ALA A 1 53 ? 23.469 7.598 -4.871 1 98.88 53 ALA A O 1
ATOM 411 N N . VAL A 1 54 ? 21.641 8.461 -5.805 1 98.88 54 VAL A N 1
ATOM 412 C CA . VAL A 1 54 ? 20.766 7.797 -4.844 1 98.88 54 VAL A CA 1
ATOM 413 C C . VAL A 1 54 ? 20.844 6.285 -5.027 1 98.88 54 VAL A C 1
ATOM 415 O O . VAL A 1 54 ? 20.75 5.527 -4.062 1 98.88 54 VAL A O 1
ATOM 418 N N . ASP A 1 55 ? 21.047 5.82 -6.246 1 98.75 55 ASP A N 1
ATOM 419 C CA . ASP A 1 55 ? 21.234 4.402 -6.527 1 98.75 55 ASP A CA 1
ATOM 420 C C . ASP A 1 55 ? 22.516 3.883 -5.887 1 98.75 55 ASP A C 1
ATOM 422 O O . ASP A 1 55 ? 22.516 2.865 -5.191 1 98.75 55 ASP A O 1
ATOM 426 N N . ARG A 1 56 ? 23.625 4.594 -6.094 1 98.5 56 ARG A N 1
ATOM 427 C CA . ARG A 1 56 ? 24.891 4.227 -5.484 1 98.5 56 ARG A CA 1
ATOM 428 C C . ARG A 1 56 ? 24.828 4.328 -3.967 1 98.5 56 ARG A C 1
ATOM 430 O O . ARG A 1 56 ? 25.391 3.498 -3.256 1 98.5 56 ARG A O 1
ATOM 437 N N . GLY A 1 57 ? 24.172 5.355 -3.514 1 98.81 57 GLY A N 1
ATOM 438 C CA . GLY A 1 57 ? 23.969 5.527 -2.084 1 98.81 57 GLY A CA 1
ATOM 439 C C . GLY A 1 57 ? 23.219 4.375 -1.44 1 98.81 57 GLY A C 1
ATOM 440 O O . GLY A 1 57 ? 23.531 3.979 -0.314 1 98.81 57 GLY A O 1
ATOM 441 N N . PHE A 1 58 ? 22.281 3.883 -2.156 1 98.75 58 PHE A N 1
ATOM 442 C CA . PHE A 1 58 ? 21.531 2.736 -1.649 1 98.75 58 PHE A CA 1
ATOM 443 C C . PHE A 1 58 ? 22.438 1.526 -1.49 1 98.75 58 PHE A C 1
ATOM 445 O O . PHE A 1 58 ? 22.375 0.817 -0.484 1 98.75 58 PHE A O 1
ATOM 452 N N . GLU A 1 59 ? 23.219 1.258 -2.496 1 97.75 59 GLU A N 1
ATOM 453 C CA . GLU A 1 59 ? 24.141 0.125 -2.451 1 97.75 59 GLU A CA 1
ATOM 454 C C . GLU A 1 59 ? 25.031 0.194 -1.221 1 97.75 59 GLU A C 1
ATOM 456 O O . GLU A 1 59 ? 25.281 -0.821 -0.563 1 97.75 59 GLU A O 1
ATOM 461 N N . ALA A 1 60 ? 25.469 1.373 -0.914 1 98.38 60 ALA A N 1
ATOM 462 C CA . ALA A 1 60 ? 26.359 1.571 0.22 1 98.38 60 ALA A CA 1
ATOM 463 C C . ALA A 1 60 ? 25.594 1.527 1.541 1 98.38 60 ALA A C 1
ATOM 465 O O . ALA A 1 60 ? 26 0.816 2.469 1 98.38 60 ALA A O 1
ATOM 466 N N . TRP A 1 61 ? 24.516 2.197 1.659 1 98.69 61 TRP A N 1
ATOM 467 C CA . TRP A 1 61 ? 23.797 2.41 2.908 1 98.69 61 TRP A CA 1
ATOM 468 C C . TRP A 1 61 ? 23.078 1.141 3.338 1 98.69 61 TRP A C 1
ATOM 470 O O . TRP A 1 61 ? 22.969 0.848 4.531 1 98.69 61 TRP A O 1
ATOM 480 N N . SER A 1 62 ? 22.547 0.414 2.387 1 98.06 62 SER A N 1
ATOM 481 C CA . SER A 1 62 ? 21.781 -0.795 2.703 1 98.06 62 SER A CA 1
ATOM 482 C C . SER A 1 62 ? 22.688 -1.854 3.34 1 98.06 62 SER A C 1
ATOM 484 O O . SER A 1 62 ? 22.188 -2.785 3.98 1 98.06 62 SER A O 1
ATOM 486 N N . LYS A 1 63 ? 24 -1.689 3.174 1 96.75 63 LYS A N 1
ATOM 487 C CA . LYS A 1 63 ? 24.953 -2.654 3.713 1 96.75 63 LYS A CA 1
ATOM 488 C C . LYS A 1 63 ? 25.375 -2.271 5.125 1 96.75 63 LYS A C 1
ATOM 490 O O . LYS A 1 63 ? 26 -3.072 5.832 1 96.75 63 LYS A O 1
ATOM 495 N N . VAL A 1 64 ? 25.047 -1.039 5.527 1 97.88 64 VAL A N 1
ATOM 496 C CA . VAL A 1 64 ? 25.328 -0.61 6.895 1 97.88 64 VAL A CA 1
ATOM 497 C C . VAL A 1 64 ? 24.344 -1.279 7.855 1 97.88 64 VAL A C 1
ATOM 499 O O . VAL A 1 64 ? 23.141 -1.311 7.602 1 97.88 64 VAL A O 1
ATOM 502 N N . SER A 1 65 ? 24.844 -1.838 8.961 1 97.31 65 SER A N 1
ATOM 503 C CA . SER A 1 65 ? 23.984 -2.547 9.906 1 97.31 65 SER A CA 1
ATOM 504 C C . SER A 1 65 ? 23.016 -1.595 10.586 1 97.31 65 SER A C 1
ATOM 506 O O . SER A 1 65 ? 23.281 -0.398 10.703 1 97.31 65 SER A O 1
ATOM 508 N N . ALA A 1 66 ? 21.906 -2.123 11.062 1 97.19 66 ALA A N 1
ATOM 509 C CA . ALA A 1 66 ? 20.938 -1.311 11.789 1 97.19 66 ALA A CA 1
ATOM 510 C C . ALA A 1 66 ? 21.578 -0.623 12.984 1 97.19 66 ALA A C 1
ATOM 512 O O . ALA A 1 66 ? 21.219 0.504 13.336 1 97.19 66 ALA A O 1
ATOM 513 N N . PHE A 1 67 ? 22.5 -1.327 13.562 1 97.75 67 PHE A N 1
ATOM 514 C CA . PHE A 1 67 ? 23.203 -0.79 14.727 1 97.75 67 PHE A CA 1
ATOM 515 C C . PHE A 1 67 ? 24.031 0.424 14.336 1 97.75 67 PHE A C 1
ATOM 517 O O . PHE A 1 67 ? 24.047 1.429 15.055 1 97.75 67 PHE A O 1
ATOM 524 N N . ASP A 1 68 ? 24.719 0.352 13.219 1 98.31 68 ASP A N 1
ATOM 525 C CA . ASP A 1 68 ? 25.562 1.459 12.789 1 98.31 68 ASP A CA 1
ATOM 526 C C . ASP A 1 68 ? 24.719 2.586 12.18 1 98.31 68 ASP A C 1
ATOM 528 O O . ASP A 1 68 ? 25.062 3.762 12.32 1 98.31 68 ASP A O 1
ATOM 532 N N . ARG A 1 69 ? 23.641 2.26 11.492 1 98.62 69 ARG A N 1
ATOM 533 C CA . ARG A 1 69 ? 22.719 3.291 11.039 1 98.62 69 ARG A CA 1
ATOM 534 C C . ARG A 1 69 ? 22.188 4.109 12.211 1 98.62 69 ARG A C 1
ATOM 536 O O . ARG A 1 69 ? 22.109 5.34 12.133 1 98.62 69 ARG A O 1
ATOM 543 N N . TYR A 1 70 ? 21.875 3.381 13.305 1 98.5 70 TYR A N 1
ATOM 544 C CA . TYR A 1 70 ? 21.406 4.016 14.531 1 98.5 70 TYR A CA 1
ATOM 545 C C . TYR A 1 70 ? 22.391 5.066 15.016 1 98.5 70 TYR A C 1
ATOM 547 O O . TYR A 1 70 ? 22 6.195 15.328 1 98.5 70 TYR A O 1
ATOM 555 N N . LYS A 1 71 ? 23.656 4.754 15.047 1 98.69 71 LYS A N 1
ATOM 556 C CA . LYS A 1 71 ? 24.688 5.672 15.539 1 98.69 71 LYS A CA 1
ATOM 557 C C . LYS A 1 71 ? 24.75 6.926 14.672 1 98.69 71 LYS A C 1
ATOM 559 O O . LYS A 1 71 ? 24.828 8.039 15.195 1 98.69 71 LYS A O 1
ATOM 564 N N . ILE A 1 72 ? 24.703 6.699 13.359 1 98.81 72 ILE A N 1
ATOM 565 C CA . ILE A 1 72 ? 24.812 7.812 12.422 1 98.81 72 ILE A CA 1
ATOM 566 C C . ILE A 1 72 ? 23.578 8.711 12.539 1 98.81 72 ILE A C 1
ATOM 568 O O . ILE A 1 72 ? 23.703 9.938 12.586 1 98.81 72 ILE A O 1
ATOM 572 N N . MET A 1 73 ? 22.422 8.148 12.641 1 98.81 73 MET A N 1
ATOM 573 C CA . MET A 1 73 ? 21.188 8.914 12.727 1 98.81 73 MET A CA 1
ATOM 574 C C . MET A 1 73 ? 21.109 9.664 14.055 1 98.81 73 MET A C 1
ATOM 576 O O . MET A 1 73 ? 20.656 10.812 14.094 1 98.81 73 MET A O 1
ATOM 580 N N . ARG A 1 74 ? 21.547 9.047 15.156 1 98.56 74 ARG A N 1
ATOM 581 C CA . ARG A 1 74 ? 21.578 9.727 16.438 1 98.56 74 ARG A CA 1
ATOM 582 C C . ARG A 1 74 ? 22.516 10.93 16.406 1 98.56 74 ARG A C 1
ATOM 584 O O . ARG A 1 74 ? 22.219 11.984 16.969 1 98.56 74 ARG A O 1
ATOM 591 N N . ARG A 1 75 ? 23.625 10.742 15.742 1 98.81 75 ARG A N 1
ATOM 592 C CA . ARG A 1 75 ? 24.562 11.852 15.57 1 98.81 75 ARG A CA 1
ATOM 593 C C . ARG A 1 75 ? 23.922 12.977 14.766 1 98.81 75 ARG A C 1
ATOM 595 O O . ARG A 1 75 ? 24.125 14.156 15.07 1 98.81 75 ARG A O 1
ATOM 602 N N . ALA A 1 76 ? 23.203 12.594 13.734 1 98.88 76 ALA A N 1
ATOM 603 C CA . ALA A 1 76 ? 22.5 13.602 12.938 1 98.88 76 ALA A CA 1
ATOM 604 C C . ALA A 1 76 ? 21.516 14.391 13.797 1 98.88 76 ALA A C 1
ATOM 606 O O . ALA A 1 76 ? 21.422 15.617 13.68 1 98.88 76 ALA A O 1
ATOM 607 N N . ALA A 1 77 ? 20.797 13.688 14.672 1 98.81 77 ALA A N 1
ATOM 608 C CA . ALA A 1 77 ? 19.875 14.352 15.578 1 98.81 77 ALA A CA 1
ATOM 609 C C . ALA A 1 77 ? 20.609 15.328 16.5 1 98.81 77 ALA A C 1
ATOM 611 O O . ALA A 1 77 ? 20.141 16.453 16.719 1 98.81 77 ALA A O 1
ATOM 612 N N . ASP A 1 78 ? 21.703 14.906 17 1 98.75 78 ASP A N 1
ATOM 613 C CA . ASP A 1 78 ? 22.5 15.75 17.891 1 98.75 78 ASP A CA 1
ATOM 614 C C . ASP A 1 78 ? 23 17 17.172 1 98.75 78 ASP A C 1
ATOM 616 O O . ASP A 1 78 ? 22.938 18.109 17.719 1 98.75 78 ASP A O 1
ATOM 620 N N . ILE A 1 79 ? 23.5 16.766 15.961 1 98.81 79 ILE A N 1
ATOM 621 C CA . ILE A 1 79 ? 23.984 17.891 15.164 1 98.81 79 ILE A CA 1
ATOM 622 C C . ILE A 1 79 ? 22.844 18.859 14.898 1 98.81 79 ILE A C 1
ATOM 624 O O . ILE A 1 79 ? 22.984 20.062 15.109 1 98.81 79 ILE A O 1
ATOM 628 N N . PHE A 1 80 ? 21.734 18.375 14.547 1 98.75 80 PHE A N 1
ATOM 629 C CA . PHE A 1 80 ? 20.594 19.219 14.242 1 98.75 80 PHE A CA 1
ATOM 630 C C . PHE A 1 80 ? 20.109 19.938 15.5 1 98.75 80 PHE A C 1
ATOM 632 O O . PHE A 1 80 ? 19.75 21.109 15.453 1 98.75 80 PHE A O 1
ATOM 639 N N . ARG A 1 81 ? 20.062 19.219 16.594 1 98.19 81 ARG A N 1
ATOM 640 C CA . ARG A 1 81 ? 19.641 19.781 17.859 1 98.19 81 ARG A CA 1
ATOM 641 C C . ARG A 1 81 ? 20.5 20.984 18.25 1 98.19 81 ARG A C 1
ATOM 643 O O . ARG A 1 81 ? 19.984 21.984 18.781 1 98.19 81 ARG A O 1
ATOM 650 N N . SER A 1 82 ? 21.719 20.922 17.938 1 98.19 82 SER A N 1
ATOM 651 C CA . SER A 1 82 ? 22.641 22 18.266 1 98.19 82 SER A CA 1
ATOM 652 C C . SER A 1 82 ? 22.375 23.25 17.438 1 98.19 82 SER A C 1
ATOM 654 O O . SER A 1 82 ? 22.812 24.344 17.781 1 98.19 82 SER A O 1
ATOM 656 N N . ARG A 1 83 ? 21.578 23.062 16.391 1 96.81 83 ARG A N 1
ATOM 657 C CA . ARG A 1 83 ? 21.281 24.172 15.484 1 96.81 83 ARG A CA 1
ATOM 658 C C . ARG A 1 83 ? 19.859 24.656 15.648 1 96.81 83 ARG A C 1
ATOM 660 O O . ARG A 1 83 ? 19.344 25.422 14.82 1 96.81 83 ARG A O 1
ATOM 667 N N . GLY A 1 84 ? 19.219 24.188 16.625 1 96.88 84 GLY A N 1
ATOM 668 C CA . GLY A 1 84 ? 17.797 24.344 16.797 1 96.88 84 GLY A CA 1
ATOM 669 C C . GLY A 1 84 ? 17.328 25.781 16.672 1 96.88 84 GLY A C 1
ATOM 670 O O . GLY A 1 84 ? 16.359 26.078 15.969 1 96.88 84 GLY A O 1
ATOM 671 N N . GLU A 1 85 ? 17.984 26.703 17.328 1 96.88 85 GLU A N 1
ATOM 672 C CA . GLU A 1 85 ? 17.578 28.109 17.344 1 96.88 85 GLU A CA 1
ATOM 673 C C . GLU A 1 85 ? 17.75 28.75 15.977 1 96.88 85 GLU A C 1
ATOM 675 O O . GLU A 1 85 ? 16.875 29.469 15.5 1 96.88 85 GLU A O 1
ATOM 680 N N . GLU A 1 86 ? 18.875 28.5 15.367 1 97.06 86 GLU A N 1
ATOM 681 C CA . GLU A 1 86 ? 19.141 29.047 14.039 1 97.06 86 GLU A CA 1
ATOM 682 C C . GLU A 1 86 ? 18.141 28.531 13.016 1 97.06 86 GLU A C 1
ATOM 684 O O . GLU A 1 86 ? 17.625 29.297 12.203 1 97.06 86 GLU A O 1
ATOM 689 N N . VAL A 1 87 ? 17.891 27.297 13.102 1 98.12 87 VAL A N 1
ATOM 690 C CA . VAL A 1 87 ? 16.969 26.672 12.156 1 98.12 87 VAL A CA 1
ATOM 691 C C . VAL A 1 87 ? 15.555 27.219 12.391 1 98.12 87 VAL A C 1
ATOM 693 O O . VAL A 1 87 ? 14.812 27.453 11.438 1 98.12 87 VAL A O 1
ATOM 696 N N . ALA A 1 88 ? 15.195 27.406 13.641 1 98.31 88 ALA A N 1
ATOM 697 C CA . ALA A 1 88 ? 13.883 27.953 13.969 1 98.31 88 ALA A CA 1
ATOM 698 C C . ALA A 1 88 ? 13.703 29.344 13.367 1 98.31 88 ALA A C 1
ATOM 700 O O . ALA A 1 88 ? 12.633 29.672 12.859 1 98.31 88 ALA A O 1
ATOM 701 N N . ARG A 1 89 ? 14.703 30.125 13.43 1 98.12 89 ARG A N 1
ATOM 702 C CA . ARG A 1 89 ? 14.641 31.469 12.859 1 98.12 89 ARG A CA 1
ATOM 703 C C . ARG A 1 89 ? 14.492 31.406 11.344 1 98.12 89 ARG A C 1
ATOM 705 O O . ARG A 1 89 ? 13.703 32.156 10.766 1 98.12 89 ARG A O 1
ATOM 712 N N . LEU A 1 90 ? 15.289 30.516 10.695 1 98.12 90 LEU A N 1
ATOM 713 C CA . LEU A 1 90 ? 15.125 30.312 9.258 1 98.12 90 LEU A CA 1
ATOM 714 C C . LEU A 1 90 ? 13.695 29.938 8.914 1 98.12 90 LEU A C 1
ATOM 716 O O . LEU A 1 90 ? 13.102 30.469 7.977 1 98.12 90 LEU A O 1
ATOM 720 N N . LEU A 1 91 ? 13.195 29.031 9.719 1 98.25 91 LEU A N 1
ATOM 721 C CA . LEU A 1 91 ? 11.844 28.531 9.508 1 98.25 91 LEU A CA 1
ATOM 722 C C . LEU A 1 91 ? 10.82 29.656 9.633 1 98.25 91 LEU A C 1
ATOM 724 O O . LEU A 1 91 ? 9.898 29.766 8.82 1 98.25 91 LEU A O 1
ATOM 728 N N . THR A 1 92 ? 10.961 30.5 10.617 1 98.5 92 THR A N 1
ATOM 729 C CA . THR A 1 92 ? 10.055 31.625 10.805 1 98.5 92 THR A CA 1
ATOM 730 C C . THR A 1 92 ? 10.148 32.594 9.633 1 98.5 92 THR A C 1
ATOM 732 O O . THR A 1 92 ? 9.125 33.094 9.156 1 98.5 92 THR A O 1
ATOM 735 N N . MET A 1 93 ? 11.281 32.812 9.141 1 98.31 93 MET A N 1
ATOM 736 C CA . MET A 1 93 ? 11.484 33.781 8.047 1 98.31 93 MET A CA 1
ATOM 737 C C . MET A 1 93 ? 10.844 33.25 6.758 1 98.31 93 MET A C 1
ATOM 739 O O . MET A 1 93 ? 10.242 34.031 6.012 1 98.31 93 MET A O 1
ATOM 743 N N . GLU A 1 94 ? 10.969 31.984 6.535 1 98.25 94 GLU A N 1
ATOM 744 C CA . GLU A 1 94 ? 10.539 31.484 5.234 1 98.25 94 GLU A CA 1
ATOM 745 C C . GLU A 1 94 ? 9.094 30.984 5.289 1 98.25 94 GLU A C 1
ATOM 747 O O . GLU A 1 94 ? 8.383 31.016 4.277 1 98.25 94 GLU A O 1
ATOM 752 N N . GLN A 1 95 ? 8.633 30.484 6.383 1 98.38 95 GLN A N 1
ATOM 753 C CA . GLN A 1 95 ? 7.293 29.906 6.48 1 98.38 95 GLN A CA 1
ATOM 754 C C . GLN A 1 95 ? 6.336 30.859 7.188 1 98.38 95 GLN A C 1
ATOM 756 O O . GLN A 1 95 ? 5.137 30.859 6.902 1 98.38 95 GLN A O 1
ATOM 761 N N . GLY A 1 96 ? 6.82 31.625 8.188 1 98.44 96 GLY A N 1
ATOM 762 C CA . GLY A 1 96 ? 6.02 32.688 8.781 1 98.44 96 GLY A CA 1
ATOM 763 C C . GLY A 1 96 ? 5.551 32.375 10.188 1 98.44 96 GLY A C 1
ATOM 764 O O . GLY A 1 96 ? 5.137 33.281 10.922 1 98.44 96 GLY A O 1
ATOM 765 N N . LYS A 1 97 ? 5.605 31.125 10.664 1 98.62 97 LYS A N 1
ATOM 766 C CA . LYS A 1 97 ? 5.09 30.781 11.984 1 98.62 97 LYS A CA 1
ATOM 767 C C . LYS A 1 97 ? 5.859 31.516 13.078 1 98.62 97 LYS A C 1
ATOM 769 O O . LYS A 1 97 ? 7.035 31.844 12.906 1 98.62 97 LYS A O 1
ATOM 774 N N . PRO A 1 98 ? 5.23 31.719 14.219 1 98.62 98 PRO A N 1
ATOM 775 C CA . PRO A 1 98 ? 5.941 32.344 15.336 1 98.62 98 PRO A CA 1
ATOM 776 C C . PRO A 1 98 ? 7.176 31.547 15.766 1 98.62 98 PRO A C 1
ATOM 778 O O . PRO A 1 98 ? 7.172 30.312 15.727 1 98.62 98 PRO A O 1
ATOM 781 N N . LEU A 1 99 ? 8.172 32.25 16.219 1 98.31 99 LEU A N 1
ATOM 782 C CA . LEU A 1 99 ? 9.453 31.641 16.578 1 98.31 99 LEU A CA 1
ATOM 783 C C . LEU A 1 99 ? 9.258 30.531 17.594 1 98.31 99 LEU A C 1
ATOM 785 O O . LEU A 1 99 ? 9.93 29.5 17.531 1 98.31 99 LEU A O 1
ATOM 789 N N . ALA A 1 100 ? 8.344 30.719 18.531 1 98 100 ALA A N 1
ATOM 790 C CA . ALA A 1 100 ? 8.086 29.703 19.547 1 98 100 ALA A CA 1
ATOM 791 C C . ALA A 1 100 ? 7.613 28.406 18.906 1 98 100 ALA A C 1
ATOM 793 O O . ALA A 1 100 ? 8.039 27.312 19.312 1 98 100 ALA A O 1
ATOM 794 N N . GLU A 1 101 ? 6.738 28.453 17.906 1 98.38 101 GLU A N 1
ATOM 795 C CA . GLU A 1 101 ? 6.258 27.266 17.188 1 98.38 101 GLU A CA 1
ATOM 796 C C . GLU A 1 101 ? 7.367 26.656 16.328 1 98.38 101 GLU A C 1
ATOM 798 O O . GLU A 1 101 ? 7.457 25.422 16.219 1 98.38 101 GLU A O 1
ATOM 803 N N . ALA A 1 102 ? 8.164 27.484 15.734 1 98.56 102 ALA A N 1
ATOM 804 C CA . ALA A 1 102 ? 9.281 27.016 14.922 1 98.56 102 ALA A CA 1
ATOM 805 C C . ALA A 1 102 ? 10.266 26.219 15.773 1 98.56 102 ALA A C 1
ATOM 807 O O . ALA A 1 102 ? 10.781 25.188 15.328 1 98.56 102 ALA A O 1
ATOM 808 N N . ARG A 1 103 ? 10.523 26.719 17.016 1 98.31 103 ARG A N 1
ATOM 809 C CA . ARG A 1 103 ? 11.414 26.016 17.938 1 98.31 103 ARG A CA 1
ATOM 810 C C . ARG A 1 103 ? 10.883 24.625 18.25 1 98.31 103 ARG A C 1
ATOM 812 O O . ARG A 1 103 ? 11.648 23.656 18.328 1 98.31 103 ARG A O 1
ATOM 819 N N . ILE A 1 104 ? 9.594 24.516 18.39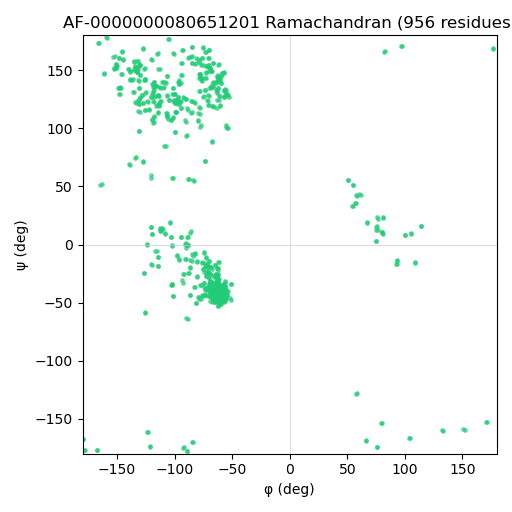1 1 98 104 ILE A N 1
ATOM 820 C CA . ILE A 1 104 ? 8.961 23.25 18.703 1 98 104 ILE A CA 1
ATOM 821 C C . ILE A 1 104 ? 9.125 22.281 17.531 1 98 104 ILE A C 1
ATOM 823 O O . ILE A 1 104 ? 9.461 21.109 17.719 1 98 104 ILE A O 1
ATOM 827 N N . GLU A 1 105 ? 8.922 22.75 16.344 1 98.12 105 GLU A N 1
ATOM 828 C CA . GLU A 1 105 ? 9.086 21.906 15.172 1 98.12 105 GLU A CA 1
ATOM 829 C C . GLU A 1 105 ? 10.523 21.422 15.031 1 98.12 105 GLU A C 1
ATOM 831 O O . GLU A 1 105 ? 10.766 20.25 14.758 1 98.12 105 GLU A O 1
ATOM 836 N N . ALA A 1 106 ? 11.461 22.344 15.172 1 98.31 106 ALA A N 1
ATOM 837 C CA . ALA A 1 106 ? 12.875 21.969 15.078 1 98.31 106 ALA A CA 1
ATOM 838 C C . ALA A 1 106 ? 13.234 20.922 16.125 1 98.31 106 ALA A C 1
ATOM 840 O O . ALA A 1 106 ? 13.938 19.953 15.836 1 98.31 106 ALA A O 1
ATOM 841 N N . ALA A 1 107 ? 12.711 21.125 17.297 1 97.94 107 ALA A N 1
ATOM 842 C CA . ALA A 1 107 ? 13.008 20.203 18.375 1 97.94 107 ALA A CA 1
ATOM 843 C C . ALA A 1 107 ? 12.391 18.828 18.109 1 97.94 107 ALA A C 1
ATOM 845 O O . ALA A 1 107 ? 13 17.797 18.406 1 97.94 107 ALA A O 1
ATOM 846 N N . ALA A 1 108 ? 11.18 18.812 17.609 1 97.56 108 ALA A N 1
ATOM 847 C CA . ALA A 1 108 ? 10.453 17.578 17.359 1 97.56 108 ALA A CA 1
ATOM 848 C C . ALA A 1 108 ? 11.172 16.719 16.328 1 97.56 108 ALA A C 1
ATOM 850 O O . ALA A 1 108 ? 11.094 15.484 16.359 1 97.56 108 ALA A O 1
ATOM 851 N N . ALA A 1 109 ? 11.867 17.375 15.461 1 98.12 109 ALA A N 1
ATOM 852 C CA . ALA A 1 109 ? 12.594 16.656 14.414 1 98.12 109 ALA A CA 1
ATOM 853 C C . ALA A 1 109 ? 13.617 15.703 15.008 1 98.12 109 ALA A C 1
ATOM 855 O O . ALA A 1 109 ? 13.812 14.594 14.508 1 98.12 109 ALA A O 1
ATOM 856 N N . CYS A 1 110 ? 14.242 16.156 16.062 1 98.5 110 CYS A N 1
ATOM 857 C CA . CYS A 1 110 ? 15.273 15.344 16.703 1 98.5 110 CYS A CA 1
ATOM 858 C C . CYS A 1 110 ? 14.672 14.102 17.344 1 98.5 110 CYS A C 1
ATOM 860 O O . CYS A 1 110 ? 15.242 13.016 17.25 1 98.5 110 CYS A O 1
ATOM 862 N N . ASP A 1 111 ? 13.516 14.273 17.906 1 98.06 111 ASP A N 1
ATOM 863 C CA . ASP A 1 111 ? 12.812 13.133 18.5 1 98.06 111 ASP A CA 1
ATOM 864 C C . ASP A 1 111 ? 12.43 12.117 17.422 1 98.06 111 ASP A C 1
ATOM 866 O O . ASP A 1 111 ? 12.477 10.906 17.656 1 98.06 111 ASP A O 1
ATOM 870 N N . LEU A 1 112 ? 12.039 12.578 16.312 1 98.44 112 LEU A N 1
ATOM 871 C CA . LEU A 1 112 ? 11.656 11.711 15.211 1 98.44 112 LEU A CA 1
ATOM 872 C C . LEU A 1 112 ? 12.844 10.898 14.703 1 98.44 112 LEU A C 1
ATOM 874 O O . LEU A 1 112 ? 12.734 9.695 14.477 1 98.44 112 LEU A O 1
ATOM 878 N N . ILE A 1 113 ? 13.984 11.57 14.539 1 98.75 113 ILE A N 1
ATOM 879 C CA . ILE A 1 113 ? 15.195 10.867 14.102 1 98.75 113 ILE A CA 1
ATOM 880 C C . ILE A 1 113 ? 15.562 9.789 15.117 1 98.75 113 ILE A C 1
ATOM 882 O O . ILE A 1 113 ? 15.805 8.641 14.742 1 98.75 113 ILE A O 1
ATOM 886 N N . ASP A 1 114 ? 15.492 10.203 16.391 1 98.44 114 ASP A N 1
ATOM 887 C CA . ASP A 1 114 ? 15.836 9.266 17.469 1 98.44 114 ASP A CA 1
ATOM 888 C C . ASP A 1 114 ? 14.898 8.055 17.453 1 98.44 114 ASP A C 1
ATOM 890 O O . ASP A 1 114 ? 15.344 6.914 17.578 1 98.44 114 ASP A O 1
ATOM 894 N N . TRP A 1 115 ? 13.68 8.328 17.312 1 98.12 115 TRP A N 1
ATOM 895 C CA . TRP A 1 115 ? 12.68 7.262 17.359 1 98.12 115 TRP A CA 1
ATOM 896 C C . TRP A 1 115 ? 12.906 6.25 16.25 1 98.12 115 TRP A C 1
ATOM 898 O O . TRP A 1 115 ? 12.984 5.043 16.5 1 98.12 115 TRP A O 1
ATOM 908 N N . PHE A 1 116 ? 13.039 6.66 15.039 1 98.44 116 PHE A N 1
ATOM 909 C CA . PHE A 1 116 ? 13.18 5.746 13.906 1 98.44 116 PHE A CA 1
ATOM 910 C C . PHE A 1 116 ? 14.516 5.012 13.969 1 98.44 116 PHE A C 1
ATOM 912 O O . PHE A 1 116 ? 14.602 3.846 13.578 1 98.44 116 PHE A O 1
ATOM 919 N N . ALA A 1 117 ? 15.555 5.77 14.414 1 98.19 117 ALA A N 1
ATOM 920 C CA . ALA A 1 117 ? 16.844 5.102 14.602 1 98.19 117 ALA A CA 1
ATOM 921 C C . ALA A 1 117 ? 16.703 3.918 15.555 1 98.19 117 ALA A C 1
ATOM 923 O O . ALA A 1 117 ? 17.234 2.838 15.297 1 98.19 117 ALA A O 1
ATOM 924 N N . GLU A 1 118 ? 15.984 4.148 16.625 1 97.69 118 GLU A N 1
ATOM 925 C CA . GLU A 1 118 ? 15.758 3.094 17.609 1 97.69 118 GLU A CA 1
ATOM 926 C C . GLU A 1 118 ? 14.859 1.997 17.047 1 97.69 118 GLU A C 1
ATOM 928 O O . GLU A 1 118 ? 15.109 0.81 17.266 1 97.69 118 GLU A O 1
ATOM 933 N N . GLU A 1 119 ? 13.844 2.373 16.344 1 96.44 119 GLU A N 1
ATOM 934 C CA . GLU A 1 119 ? 12.883 1.423 15.789 1 96.44 119 GLU A CA 1
ATOM 935 C C . GLU A 1 119 ? 13.547 0.472 14.797 1 96.44 119 GLU A C 1
ATOM 937 O O . GLU A 1 119 ? 13.172 -0.701 14.711 1 96.44 119 GLU A O 1
ATOM 942 N N . ALA A 1 120 ? 14.477 0.956 14.078 1 95.5 120 ALA A N 1
ATOM 943 C CA . ALA A 1 120 ? 15.156 0.148 13.07 1 95.5 120 ALA A CA 1
ATOM 944 C C . ALA A 1 120 ? 15.867 -1.044 13.711 1 95.5 120 ALA A C 1
ATOM 946 O O . ALA A 1 120 ? 15.953 -2.117 13.109 1 95.5 120 ALA A O 1
ATOM 947 N N . ARG A 1 121 ? 16.375 -0.847 14.938 1 96.06 121 ARG A N 1
ATOM 948 C CA . ARG A 1 121 ? 17.109 -1.911 15.617 1 96.06 121 ARG A CA 1
ATOM 949 C C . ARG A 1 121 ? 16.156 -3.002 16.094 1 96.06 121 ARG A C 1
ATOM 951 O O . ARG A 1 121 ? 16.594 -4.09 16.484 1 96.06 121 ARG A O 1
ATOM 958 N N . ARG A 1 122 ? 14.883 -2.66 16.031 1 94.31 122 ARG A N 1
ATOM 959 C CA . ARG A 1 122 ? 13.867 -3.596 16.5 1 94.31 122 ARG A CA 1
ATOM 960 C C . ARG A 1 122 ? 13.031 -4.129 15.336 1 94.31 122 ARG A C 1
ATOM 962 O O . ARG A 1 122 ? 11.984 -4.742 15.555 1 94.31 122 ARG A O 1
ATOM 969 N N . SER A 1 123 ? 13.461 -3.891 14.148 1 93.75 123 SER A N 1
ATOM 970 C CA . SER A 1 123 ? 12.758 -4.379 12.961 1 93.75 123 SER A CA 1
ATOM 971 C C . SER A 1 123 ? 12.953 -5.879 12.781 1 93.75 123 SER A C 1
ATOM 973 O O . SER A 1 123 ? 13.57 -6.316 11.812 1 93.75 123 SER A O 1
ATOM 975 N N . TYR A 1 124 ? 12.32 -6.645 13.633 1 93.5 124 TYR A N 1
ATOM 976 C CA . TYR A 1 124 ? 12.492 -8.094 13.641 1 93.5 124 TYR A CA 1
ATOM 977 C C . TYR A 1 124 ? 11.688 -8.75 12.523 1 93.5 124 TYR A C 1
ATOM 979 O O . TYR A 1 124 ? 10.625 -8.25 12.141 1 93.5 124 TYR A O 1
ATOM 987 N N . GLY A 1 125 ? 12.258 -9.859 11.969 1 94.44 125 GLY A N 1
ATOM 988 C CA . GLY A 1 125 ? 11.484 -10.773 11.148 1 94.44 125 GLY A CA 1
ATOM 989 C C . GLY A 1 125 ? 10.719 -11.805 11.961 1 94.44 125 GLY A C 1
ATOM 990 O O . GLY A 1 125 ? 10.484 -11.617 13.156 1 94.44 125 GLY A O 1
ATOM 991 N N . ARG A 1 126 ? 10.148 -12.805 11.297 1 95.12 126 ARG A N 1
ATOM 992 C CA . ARG A 1 126 ? 9.383 -13.867 11.945 1 95.12 126 ARG A CA 1
ATOM 993 C C . ARG A 1 126 ? 9.828 -15.242 11.453 1 95.12 126 ARG A C 1
ATOM 995 O O . ARG A 1 126 ? 10.188 -15.398 10.281 1 95.12 126 ARG A O 1
ATOM 1002 N N . ILE A 1 127 ? 9.859 -16.156 12.414 1 97.31 127 ILE A N 1
ATOM 1003 C CA . ILE A 1 127 ? 9.969 -17.562 12.07 1 97.31 127 ILE A CA 1
ATOM 1004 C C . ILE A 1 127 ? 8.578 -18.188 12.016 1 97.31 127 ILE A C 1
ATOM 1006 O O . ILE A 1 127 ? 7.789 -18.047 12.953 1 97.31 127 ILE A O 1
ATOM 1010 N N . VAL A 1 128 ? 8.258 -18.766 10.891 1 97.12 128 VAL A N 1
ATOM 1011 C CA . VAL A 1 128 ? 6.973 -19.438 10.727 1 97.12 128 VAL A CA 1
ATOM 1012 C C . VAL A 1 128 ? 7.16 -20.938 10.875 1 97.12 128 VAL A C 1
ATOM 1014 O O . VAL A 1 128 ? 7.992 -21.547 10.188 1 97.12 128 VAL A O 1
ATOM 1017 N N . PRO A 1 129 ? 6.426 -21.594 11.789 1 96.56 129 PRO A N 1
ATOM 1018 C CA . PRO A 1 129 ? 6.582 -23.047 11.945 1 96.56 129 PRO A CA 1
ATOM 1019 C C . PRO A 1 129 ? 6.324 -23.812 10.656 1 96.56 129 PRO A C 1
ATOM 1021 O O . PRO A 1 129 ? 5.281 -23.641 10.023 1 96.56 129 PRO A O 1
ATOM 1024 N N . PRO A 1 130 ? 7.273 -24.609 10.312 1 95.56 130 PRO A N 1
ATOM 1025 C CA . PRO A 1 130 ? 7.102 -25.359 9.062 1 95.56 130 PRO A CA 1
ATOM 1026 C C . PRO A 1 130 ? 6.207 -26.578 9.227 1 95.56 130 PRO A C 1
ATOM 1028 O O . PRO A 1 130 ? 6.047 -27.094 10.344 1 95.56 130 PRO A O 1
ATOM 1031 N N . ARG A 1 131 ? 5.672 -27.047 8.141 1 94.81 131 ARG A N 1
ATOM 1032 C CA . ARG A 1 131 ? 4.891 -28.281 8.133 1 94.81 131 ARG A CA 1
ATOM 1033 C C . ARG A 1 131 ? 5.793 -29.5 7.938 1 94.81 131 ARG A C 1
ATOM 1035 O O . ARG A 1 131 ? 5.414 -30.625 8.281 1 94.81 131 ARG A O 1
ATOM 1042 N N . GLN A 1 132 ? 6.898 -29.219 7.348 1 95.12 132 GLN A N 1
ATOM 1043 C CA . GLN A 1 132 ? 7.832 -30.297 7.004 1 95.12 132 GLN A CA 1
ATOM 1044 C C . GLN A 1 132 ? 9.047 -30.281 7.93 1 95.12 132 GLN A C 1
ATOM 1046 O O . GLN A 1 132 ? 9.555 -29.219 8.281 1 95.12 132 GLN A O 1
ATOM 1051 N N . ALA A 1 133 ? 9.555 -31.531 8.234 1 94.69 133 ALA A N 1
ATOM 1052 C CA . ALA A 1 133 ? 10.719 -31.672 9.102 1 94.69 133 ALA A CA 1
ATOM 1053 C C . ALA A 1 133 ? 11.969 -31.094 8.43 1 94.69 133 ALA A C 1
ATOM 1055 O O . ALA A 1 133 ? 12.133 -31.203 7.215 1 94.69 133 ALA A O 1
ATOM 1056 N N . TYR A 1 134 ? 12.812 -30.391 9.18 1 95.25 134 TYR A N 1
ATOM 1057 C CA . TYR A 1 134 ? 14.133 -29.906 8.789 1 95.25 134 TYR A CA 1
ATOM 1058 C C . TYR A 1 134 ? 14.016 -28.688 7.875 1 95.25 134 TYR A C 1
ATOM 1060 O O . TYR A 1 134 ? 14.992 -28.297 7.23 1 95.25 134 TYR A O 1
ATOM 1068 N N . VAL A 1 135 ? 12.82 -28.125 7.789 1 96.81 135 VAL A N 1
ATOM 1069 C CA . VAL A 1 135 ? 12.625 -26.891 7.027 1 96.81 135 VAL A CA 1
ATOM 1070 C C . VAL A 1 135 ? 12.586 -25.703 7.977 1 96.81 135 VAL A C 1
ATOM 1072 O O . VAL A 1 135 ? 11.945 -25.75 9.031 1 96.81 135 VAL A O 1
ATOM 1075 N N . MET A 1 136 ? 13.344 -24.703 7.711 1 96.94 136 MET A N 1
ATOM 1076 C CA . MET A 1 136 ? 13.242 -23.422 8.391 1 96.94 136 MET A CA 1
ATOM 1077 C C . MET A 1 136 ? 12.578 -22.375 7.492 1 96.94 136 MET A C 1
ATOM 1079 O O . MET A 1 136 ? 12.977 -22.203 6.34 1 96.94 136 MET A O 1
ATOM 1083 N N . GLN A 1 137 ? 11.484 -21.734 7.945 1 97.62 137 GLN A N 1
ATOM 1084 C CA . GLN A 1 137 ? 10.773 -20.688 7.227 1 97.62 137 GLN A CA 1
ATOM 1085 C C . GLN A 1 137 ? 10.898 -19.344 7.938 1 97.62 137 GLN A C 1
ATOM 1087 O O . GLN A 1 137 ? 10.516 -19.219 9.102 1 97.62 137 GLN A O 1
ATOM 1092 N N . ALA A 1 138 ? 11.469 -18.422 7.199 1 97.56 138 ALA A N 1
ATOM 1093 C CA . ALA A 1 138 ? 11.695 -17.109 7.801 1 97.56 138 ALA A CA 1
ATOM 1094 C C . ALA A 1 138 ? 11.102 -16.016 6.934 1 97.56 138 ALA A C 1
ATOM 1096 O O . ALA A 1 138 ? 11.109 -16.109 5.703 1 97.56 138 ALA A O 1
ATOM 1097 N N . GLU A 1 139 ? 10.523 -15.023 7.547 1 97.5 139 GLU A N 1
ATOM 1098 C CA . GLU A 1 139 ? 10.219 -13.727 6.953 1 97.5 139 GLU A CA 1
ATOM 1099 C C . GLU A 1 139 ? 11.273 -12.688 7.32 1 97.5 139 GLU A C 1
ATOM 1101 O O . GLU A 1 139 ? 11.445 -12.352 8.492 1 97.5 139 GLU A O 1
ATOM 1106 N N . VAL A 1 140 ? 11.969 -12.258 6.332 1 97.19 140 VAL A N 1
ATOM 1107 C CA . VAL A 1 140 ? 13.062 -11.312 6.559 1 97.19 140 VAL A CA 1
ATOM 1108 C C . VAL A 1 140 ? 12.695 -9.945 5.977 1 97.19 140 VAL A C 1
ATOM 1110 O O . VAL A 1 140 ? 12.094 -9.867 4.902 1 97.19 140 VAL A O 1
ATOM 1113 N N . LYS A 1 141 ? 13.055 -8.883 6.719 1 96.75 141 LYS A N 1
ATOM 1114 C CA . LYS A 1 141 ? 12.781 -7.523 6.254 1 96.75 141 LYS A CA 1
ATOM 1115 C C . LYS A 1 141 ? 13.969 -6.961 5.473 1 96.75 141 LYS A C 1
ATOM 1117 O O . LYS A 1 141 ? 15.109 -7.023 5.938 1 96.75 141 LYS A O 1
ATOM 1122 N N . GLU A 1 142 ? 13.711 -6.488 4.281 1 97.31 142 GLU A N 1
ATOM 1123 C CA . GLU A 1 142 ? 14.711 -5.852 3.436 1 97.31 142 GLU A CA 1
ATOM 1124 C C . GLU A 1 142 ? 14.25 -4.465 2.984 1 97.31 142 GLU A C 1
ATOM 1126 O O . GLU A 1 142 ? 13.062 -4.25 2.742 1 97.31 142 GLU A O 1
ATOM 1131 N N . PRO A 1 143 ? 15.211 -3.482 2.902 1 98.12 143 PRO A N 1
ATOM 1132 C CA . PRO A 1 143 ? 14.789 -2.176 2.395 1 98.12 143 PRO A CA 1
ATOM 1133 C C . PRO A 1 143 ? 14.219 -2.246 0.981 1 98.12 143 PRO A C 1
ATOM 1135 O O . PRO A 1 143 ? 14.711 -3.014 0.15 1 98.12 143 PRO A O 1
ATOM 1138 N N . VAL A 1 144 ? 13.234 -1.435 0.695 1 98 144 VAL A N 1
ATOM 1139 C CA . VAL A 1 144 ? 12.547 -1.45 -0.59 1 98 144 VAL A CA 1
ATOM 1140 C C . VAL A 1 144 ? 13.484 -0.955 -1.688 1 98 144 VAL A C 1
ATOM 1142 O O . VAL A 1 144 ? 13.391 -1.391 -2.838 1 98 144 VAL A O 1
ATOM 1145 N N . GLY A 1 145 ? 14.398 0.042 -1.371 1 98.38 145 GLY A N 1
ATOM 1146 C CA . GLY A 1 145 ? 15.281 0.66 -2.35 1 98.38 145 GLY A CA 1
ATOM 1147 C C . GLY A 1 145 ? 15.305 2.174 -2.26 1 98.38 145 GLY A C 1
ATOM 1148 O O . GLY A 1 145 ? 14.969 2.744 -1.221 1 98.38 145 GLY A O 1
ATOM 1149 N N . PRO A 1 146 ? 15.75 2.893 -3.35 1 98.88 146 PRO A N 1
ATOM 1150 C CA . PRO A 1 146 ? 15.734 4.355 -3.377 1 98.88 146 PRO A CA 1
ATOM 1151 C C . PRO A 1 146 ? 14.32 4.934 -3.365 1 98.88 146 PRO A C 1
ATOM 1153 O O . PRO A 1 146 ? 13.445 4.453 -4.09 1 98.88 146 PRO A O 1
ATOM 1156 N N . VAL A 1 147 ? 14.148 5.941 -2.561 1 98.94 147 VAL A N 1
ATOM 1157 C CA . VAL A 1 147 ? 12.836 6.547 -2.346 1 98.94 147 VAL A CA 1
ATOM 1158 C C . VAL A 1 147 ? 12.82 7.961 -2.924 1 98.94 147 VAL A C 1
ATOM 1160 O O . VAL A 1 147 ? 13.781 8.719 -2.758 1 98.94 147 VAL A O 1
ATOM 1163 N N . ALA A 1 148 ? 11.781 8.305 -3.633 1 98.94 148 ALA A N 1
ATOM 1164 C CA . ALA A 1 148 ? 11.477 9.695 -3.938 1 98.94 148 ALA A CA 1
ATOM 1165 C C . ALA A 1 148 ? 10.461 10.266 -2.955 1 98.94 148 ALA A C 1
ATOM 1167 O O . ALA A 1 148 ? 9.352 9.734 -2.83 1 98.94 148 ALA A O 1
ATOM 1168 N N . ALA A 1 149 ? 10.836 11.289 -2.279 1 98.88 149 ALA A N 1
ATOM 1169 C CA . ALA A 1 149 ? 9.969 11.898 -1.271 1 98.88 149 ALA A CA 1
ATOM 1170 C C . ALA A 1 149 ? 9.633 13.336 -1.633 1 98.88 149 ALA A C 1
ATOM 1172 O O . ALA A 1 149 ? 10.5 14.094 -2.07 1 98.88 149 ALA A O 1
ATOM 1173 N N . PHE A 1 150 ? 8.375 13.703 -1.491 1 98.88 150 PHE A N 1
ATOM 1174 C CA . PHE A 1 150 ? 7.863 15.031 -1.78 1 98.88 150 PHE A CA 1
ATOM 1175 C C . PHE A 1 150 ? 7.172 15.625 -0.559 1 98.88 150 PHE A C 1
ATOM 1177 O O . PHE A 1 150 ? 6.242 15.023 -0.016 1 98.88 150 PHE A O 1
ATOM 1184 N N . THR A 1 151 ? 7.629 16.766 -0.125 1 98.62 151 THR A N 1
ATOM 1185 C CA . THR A 1 151 ? 7.133 17.297 1.144 1 98.62 151 THR A CA 1
ATOM 1186 C C . THR A 1 151 ? 6.594 18.703 0.971 1 98.62 151 THR A C 1
ATOM 1188 O O . THR A 1 151 ? 7.059 19.453 0.107 1 98.62 151 THR A O 1
ATOM 1191 N N . PRO A 1 152 ? 5.652 19.109 1.774 1 98.19 152 PRO A N 1
ATOM 1192 C CA . PRO A 1 152 ? 5.004 20.422 1.681 1 98.19 152 PRO A CA 1
ATOM 1193 C C . PRO A 1 152 ? 5.719 21.484 2.498 1 98.19 152 PRO A C 1
ATOM 1195 O O . PRO A 1 152 ? 6.723 21.203 3.156 1 98.19 152 PRO A O 1
ATOM 1198 N N . TRP A 1 153 ? 5.125 22.688 2.477 1 98.44 153 TRP A N 1
ATOM 1199 C CA . TRP A 1 153 ? 5.789 23.875 2.992 1 98.44 153 TRP A CA 1
ATOM 1200 C C . TRP A 1 153 ? 5.371 24.156 4.43 1 98.44 153 TRP A C 1
ATOM 1202 O O . TRP A 1 153 ? 6.016 24.938 5.129 1 98.44 153 TRP A O 1
ATOM 1212 N N . ASN A 1 154 ? 4.336 23.5 4.902 1 98.31 154 ASN A N 1
ATOM 1213 C CA . ASN A 1 154 ? 3.715 24.016 6.113 1 98.31 154 ASN A CA 1
ATOM 1214 C C . ASN A 1 154 ? 4.449 23.562 7.367 1 98.31 154 ASN A C 1
ATOM 1216 O O . ASN A 1 154 ? 4.469 24.266 8.375 1 98.31 154 ASN A O 1
ATOM 1220 N N . PHE A 1 155 ? 4.93 22.359 7.348 1 98.5 155 PHE A N 1
ATOM 1221 C CA . PHE A 1 155 ? 5.879 21.844 8.32 1 98.5 155 PHE A CA 1
ATOM 1222 C C . PHE A 1 155 ? 7.098 21.234 7.629 1 98.5 155 PHE A C 1
ATOM 1224 O O . PHE A 1 155 ? 7.312 20.031 7.672 1 98.5 155 PHE A O 1
ATOM 1231 N N . PRO A 1 156 ? 7.887 22.141 7.082 1 98.12 156 PRO A N 1
ATOM 1232 C CA . PRO A 1 156 ? 8.93 21.688 6.152 1 98.12 156 PRO A CA 1
ATOM 1233 C C . PRO A 1 156 ? 9.961 20.781 6.812 1 98.12 156 PRO A C 1
ATOM 1235 O O . PRO A 1 156 ? 10.547 19.922 6.152 1 98.12 156 PRO A O 1
ATOM 1238 N N . ILE A 1 157 ? 10.195 20.938 8.109 1 98.5 157 ILE A N 1
ATOM 1239 C CA . ILE A 1 157 ? 11.141 20.078 8.812 1 98.5 157 ILE A CA 1
ATOM 1240 C C . ILE A 1 157 ? 10.453 18.75 9.172 1 98.5 157 ILE A C 1
ATOM 1242 O O . ILE A 1 157 ? 10.945 17.672 8.836 1 98.5 157 ILE A O 1
ATOM 1246 N N . ASN A 1 158 ? 9.297 18.875 9.766 1 98.19 158 ASN A N 1
ATOM 1247 C CA . ASN A 1 158 ? 8.594 17.703 10.297 1 98.19 158 ASN A CA 1
ATOM 1248 C C . ASN A 1 158 ? 8.234 16.719 9.195 1 98.19 158 ASN A C 1
ATOM 1250 O O . ASN A 1 158 ? 8.398 15.508 9.367 1 98.19 158 ASN A O 1
ATOM 1254 N N . GLN A 1 159 ? 7.73 17.219 8.117 1 98.06 159 GLN A N 1
ATOM 1255 C CA . GLN A 1 159 ? 7.305 16.344 7.027 1 98.06 159 GLN A CA 1
ATOM 1256 C C . GLN A 1 159 ? 8.508 15.703 6.34 1 98.06 159 GLN A C 1
ATOM 1258 O O . GLN A 1 159 ? 8.445 14.539 5.938 1 98.06 159 GLN A O 1
ATOM 1263 N N . ALA A 1 160 ? 9.578 16.438 6.219 1 98.75 160 ALA A N 1
ATOM 1264 C CA . ALA A 1 160 ? 10.797 15.906 5.609 1 98.75 160 ALA A CA 1
ATOM 1265 C C . ALA A 1 160 ? 11.461 14.875 6.512 1 98.75 160 ALA A C 1
ATOM 1267 O O . ALA A 1 160 ? 11.852 13.797 6.051 1 98.75 160 ALA A O 1
ATOM 1268 N N . VAL A 1 161 ? 11.531 15.172 7.789 1 98.81 161 VAL A N 1
ATOM 1269 C CA . VAL A 1 161 ? 12.289 14.328 8.711 1 98.81 161 VAL A CA 1
ATOM 1270 C C . VAL A 1 161 ? 11.57 12.992 8.898 1 98.81 161 VAL A C 1
ATOM 1272 O O . VAL A 1 161 ? 12.211 11.953 9.062 1 98.81 161 VAL A O 1
ATOM 1275 N N . ARG A 1 162 ? 10.25 13 8.875 1 98.56 162 ARG A N 1
ATOM 1276 C CA . ARG A 1 162 ? 9.508 11.742 8.953 1 98.56 162 ARG A CA 1
ATOM 1277 C C . ARG A 1 162 ? 9.914 10.797 7.828 1 98.56 162 ARG A C 1
ATOM 1279 O O . ARG A 1 162 ? 10.188 9.617 8.07 1 98.56 162 ARG A O 1
ATOM 1286 N N . LYS A 1 163 ? 10 11.312 6.629 1 98.75 163 LYS A N 1
ATOM 1287 C CA . LYS A 1 163 ? 10.328 10.5 5.457 1 98.75 163 LYS A CA 1
ATOM 1288 C C . LYS A 1 163 ? 11.805 10.109 5.441 1 98.75 163 LYS A C 1
ATOM 1290 O O . LYS A 1 163 ? 12.141 8.961 5.176 1 98.75 163 LYS A O 1
ATOM 1295 N N . ILE A 1 164 ? 12.656 11.078 5.758 1 98.88 164 ILE A N 1
ATOM 1296 C CA . ILE A 1 164 ? 14.094 10.844 5.766 1 98.88 164 ILE A CA 1
ATOM 1297 C C . ILE A 1 164 ? 14.438 9.766 6.797 1 98.88 164 ILE A C 1
ATOM 1299 O O . ILE A 1 164 ? 15.133 8.797 6.488 1 98.88 164 ILE A O 1
ATOM 1303 N N . SER A 1 165 ? 13.922 9.938 7.992 1 98.88 165 SER A N 1
ATOM 1304 C CA . SER A 1 165 ? 14.305 9.062 9.102 1 98.88 165 SER A CA 1
ATOM 1305 C C . SER A 1 165 ? 13.805 7.641 8.875 1 98.88 165 SER A C 1
ATOM 1307 O O . SER A 1 165 ? 14.531 6.676 9.117 1 98.88 165 SER A O 1
ATOM 1309 N N . ALA A 1 166 ? 12.562 7.527 8.414 1 98.62 166 ALA A N 1
ATOM 1310 C CA . ALA A 1 166 ? 12.023 6.191 8.164 1 98.62 166 ALA A CA 1
ATOM 1311 C C . ALA A 1 166 ? 12.797 5.488 7.051 1 98.62 166 ALA A C 1
ATOM 1313 O O . ALA A 1 166 ? 13.156 4.316 7.18 1 98.62 166 ALA A O 1
ATOM 1314 N N . ALA A 1 167 ? 13.062 6.199 5.988 1 98.81 167 ALA A N 1
ATOM 1315 C CA . ALA A 1 167 ? 13.766 5.629 4.844 1 98.81 167 ALA A CA 1
ATOM 1316 C C . ALA A 1 167 ? 15.172 5.18 5.234 1 98.81 167 ALA A C 1
ATOM 1318 O O . ALA A 1 167 ? 15.539 4.023 5.031 1 98.81 167 ALA A O 1
ATOM 1319 N N . LEU A 1 168 ? 15.906 6.086 5.836 1 98.94 168 LEU A N 1
ATOM 1320 C CA . LEU A 1 168 ? 17.281 5.781 6.184 1 98.94 168 LEU A CA 1
ATOM 1321 C C . LEU A 1 168 ? 17.359 4.688 7.242 1 98.94 168 LEU A C 1
ATOM 1323 O O . LEU A 1 168 ? 18.234 3.818 7.191 1 98.94 168 LEU A O 1
ATOM 1327 N N . ALA A 1 169 ? 16.453 4.738 8.219 1 98.75 169 ALA A N 1
ATOM 1328 C CA . ALA A 1 169 ? 16.406 3.711 9.258 1 98.75 169 ALA A CA 1
ATOM 1329 C C . ALA A 1 169 ? 16.203 2.328 8.648 1 98.75 169 ALA A C 1
ATOM 1331 O O . ALA A 1 169 ? 16.781 1.345 9.102 1 98.75 169 ALA A O 1
ATOM 1332 N N . ALA A 1 170 ? 15.414 2.209 7.625 1 98.38 170 ALA A N 1
ATOM 1333 C CA . ALA A 1 170 ? 15.102 0.937 6.977 1 98.38 170 ALA A CA 1
ATOM 1334 C C . ALA A 1 170 ? 16.25 0.464 6.098 1 98.38 170 ALA A C 1
ATOM 1336 O O . ALA A 1 170 ? 16.266 -0.679 5.637 1 98.38 170 ALA A O 1
ATOM 1337 N N . GLY A 1 171 ? 17.188 1.396 5.801 1 98.69 171 GLY A N 1
ATOM 1338 C CA . GLY A 1 171 ? 18.297 1.078 4.926 1 98.69 171 GLY A CA 1
ATOM 1339 C C . GLY A 1 171 ? 18.094 1.569 3.506 1 98.69 171 GLY A C 1
ATOM 1340 O O . GLY A 1 171 ? 18.875 1.217 2.607 1 98.69 171 GLY A O 1
ATOM 1341 N N . CYS A 1 172 ? 17.078 2.336 3.262 1 98.88 172 CYS A N 1
ATOM 1342 C CA . CYS A 1 172 ? 16.844 2.932 1.953 1 98.88 172 CYS A CA 1
ATOM 1343 C C . CYS A 1 172 ? 17.672 4.195 1.768 1 98.88 172 CYS A C 1
ATOM 1345 O O . CYS A 1 172 ? 18.109 4.801 2.744 1 98.88 172 CYS A O 1
ATOM 1347 N N . SER A 1 173 ? 17.938 4.523 0.551 1 98.94 173 SER A N 1
ATOM 1348 C CA . SER A 1 173 ? 18.359 5.875 0.212 1 98.94 173 SER A CA 1
ATOM 1349 C C . SER A 1 173 ? 17.172 6.75 -0.176 1 98.94 173 SER A C 1
ATOM 1351 O O . SER A 1 173 ? 16.062 6.25 -0.368 1 98.94 173 SER A O 1
ATOM 1353 N N . ILE A 1 174 ? 17.438 8.078 -0.237 1 98.94 174 ILE A N 1
ATOM 1354 C CA . ILE A 1 174 ? 16.266 8.93 -0.421 1 98.94 174 ILE A CA 1
ATOM 1355 C C . ILE A 1 174 ? 16.656 10.172 -1.228 1 98.94 174 ILE A C 1
ATOM 1357 O O . ILE A 1 174 ? 17.719 10.75 -1.014 1 98.94 174 ILE A O 1
ATOM 1361 N N . LEU A 1 175 ? 15.867 10.492 -2.166 1 98.94 175 LEU A N 1
ATOM 1362 C CA . LEU A 1 175 ? 15.867 11.75 -2.908 1 98.94 175 LEU A CA 1
ATOM 1363 C C . LEU A 1 175 ? 14.688 12.625 -2.502 1 98.94 175 LEU A C 1
ATOM 1365 O O . LEU A 1 175 ? 13.539 12.328 -2.838 1 98.94 175 LEU A O 1
ATOM 1369 N N . LEU A 1 176 ? 14.969 13.711 -1.842 1 98.94 176 LEU A N 1
ATOM 1370 C CA . LEU A 1 176 ? 13.953 14.594 -1.273 1 98.94 176 LEU A CA 1
ATOM 1371 C C . LEU A 1 176 ? 13.727 15.805 -2.172 1 98.94 176 LEU A C 1
ATOM 1373 O O . LEU A 1 176 ? 14.672 16.5 -2.537 1 98.94 176 LEU A O 1
ATOM 1377 N N . LYS A 1 177 ? 12.555 16 -2.621 1 98.88 177 LYS A N 1
ATOM 1378 C CA . LYS A 1 177 ? 12.078 17.266 -3.186 1 98.88 177 LYS A CA 1
ATOM 1379 C C . LYS A 1 177 ? 11.273 18.047 -2.158 1 98.88 177 LYS A C 1
ATOM 1381 O O . LYS A 1 177 ? 10.062 17.859 -2.02 1 98.88 177 LYS A O 1
ATOM 1386 N N . ALA A 1 178 ? 11.898 18.984 -1.49 1 98.5 178 ALA A N 1
ATOM 1387 C CA . ALA A 1 178 ? 11.227 19.844 -0.508 1 98.5 178 ALA A CA 1
ATOM 1388 C C . ALA A 1 178 ? 10.555 21.031 -1.182 1 98.5 178 ALA A C 1
ATOM 1390 O O . ALA A 1 178 ? 10.727 21.25 -2.383 1 98.5 178 ALA A O 1
ATOM 1391 N N . ALA A 1 179 ? 9.766 21.75 -0.476 1 98.31 179 ALA A N 1
ATOM 1392 C CA . ALA A 1 179 ? 8.961 22.828 -1.027 1 98.31 179 ALA A CA 1
ATOM 1393 C C . ALA A 1 179 ? 9.812 24.078 -1.275 1 98.31 179 ALA A C 1
ATOM 1395 O O . ALA A 1 179 ? 10.68 24.406 -0.467 1 98.31 179 ALA A O 1
ATOM 1396 N N . GLU A 1 180 ? 9.547 24.797 -2.314 1 98 180 GLU A N 1
ATOM 1397 C CA . GLU A 1 180 ? 10.32 25.969 -2.693 1 98 180 GLU A CA 1
ATOM 1398 C C . GLU A 1 180 ? 10 27.156 -1.784 1 98 180 GLU A C 1
ATOM 1400 O O . GLU A 1 180 ? 10.82 28.062 -1.616 1 98 180 GLU A O 1
ATOM 1405 N N . ASP A 1 181 ? 8.836 27.125 -1.123 1 97.88 181 ASP A N 1
ATOM 1406 C CA . ASP A 1 181 ? 8.445 28.219 -0.235 1 97.88 181 ASP A CA 1
ATOM 1407 C C . ASP A 1 181 ? 9.273 28.203 1.05 1 97.88 181 ASP A C 1
ATOM 1409 O O . ASP A 1 181 ? 9.445 29.234 1.697 1 97.88 181 ASP A O 1
ATOM 1413 N N . THR A 1 182 ? 9.727 27 1.402 1 98.5 182 THR A N 1
ATOM 1414 C CA . THR A 1 182 ? 10.398 26.859 2.688 1 98.5 182 THR A CA 1
ATOM 1415 C C . THR A 1 182 ? 11.617 25.938 2.559 1 98.5 182 THR A C 1
ATOM 1417 O O . THR A 1 182 ? 11.695 24.906 3.213 1 98.5 182 THR A O 1
ATOM 1420 N N . PRO A 1 183 ? 12.633 26.344 1.892 1 98.56 183 PRO A N 1
ATOM 1421 C CA . PRO A 1 183 ? 13.695 25.438 1.469 1 98.56 183 PRO A CA 1
ATOM 1422 C C . PRO A 1 183 ? 14.852 25.359 2.467 1 98.56 183 PRO A C 1
ATOM 1424 O O . PRO A 1 183 ? 15.578 24.375 2.506 1 98.56 183 PRO A O 1
ATOM 1427 N N . ALA A 1 184 ? 15.094 26.359 3.277 1 98.44 184 ALA A N 1
ATOM 1428 C CA . ALA A 1 184 ? 16.328 26.453 4.055 1 98.44 184 ALA A CA 1
ATOM 1429 C C . ALA A 1 184 ? 16.328 25.469 5.219 1 98.44 184 ALA A C 1
ATOM 1431 O O . ALA A 1 184 ? 17.328 24.812 5.5 1 98.44 184 ALA A O 1
ATOM 1432 N N . ALA A 1 185 ? 15.203 25.391 5.887 1 98 185 ALA A N 1
ATOM 1433 C CA . ALA A 1 185 ? 15.125 24.531 7.066 1 98 185 ALA A CA 1
ATOM 1434 C C . ALA A 1 185 ? 15.352 23.062 6.695 1 98 185 ALA A C 1
ATOM 1436 O O . ALA A 1 185 ? 16.156 22.375 7.324 1 98 185 ALA A O 1
ATOM 1437 N N . PRO A 1 186 ? 14.703 22.547 5.625 1 98.19 186 PRO A N 1
ATOM 1438 C CA . PRO A 1 186 ? 14.992 21.172 5.207 1 98.19 186 PRO A CA 1
ATOM 1439 C C . PRO A 1 186 ? 16.453 20.984 4.77 1 98.19 186 PRO A C 1
ATOM 1441 O O . PRO A 1 186 ? 17.016 19.906 4.957 1 98.19 186 PRO A O 1
ATOM 1444 N N . ALA A 1 187 ? 17 22 4.176 1 98.75 187 ALA A N 1
ATOM 1445 C CA . ALA A 1 187 ? 18.406 21.922 3.773 1 98.75 187 ALA A CA 1
ATOM 1446 C C . ALA A 1 187 ? 19.312 21.719 4.984 1 98.75 187 ALA A C 1
ATOM 1448 O O . ALA A 1 187 ? 20.281 20.953 4.93 1 98.75 187 ALA A O 1
ATOM 1449 N N . GLU A 1 188 ? 19 22.438 6.066 1 98.5 188 GLU A N 1
ATOM 1450 C CA . GLU A 1 188 ? 19.797 22.281 7.285 1 98.5 188 GLU A CA 1
ATOM 1451 C C . GLU A 1 188 ? 19.641 20.891 7.867 1 98.5 188 GLU A C 1
ATOM 1453 O O . GLU A 1 188 ? 20.578 20.328 8.445 1 98.5 188 GLU A O 1
ATOM 1458 N N . LEU A 1 189 ? 18.438 20.344 7.738 1 98.75 189 LEU A N 1
ATOM 1459 C CA . LEU A 1 189 ? 18.203 18.969 8.164 1 98.75 189 LEU A CA 1
ATOM 1460 C C . LEU A 1 189 ? 19.062 18 7.375 1 98.75 189 LEU A C 1
ATOM 1462 O O . LEU A 1 189 ? 19.719 17.141 7.957 1 98.75 189 LEU A O 1
ATOM 1466 N N . VAL A 1 190 ? 19.094 18.125 6.047 1 98.81 190 VAL A N 1
ATOM 1467 C CA . VAL A 1 190 ? 19.891 17.281 5.176 1 98.81 190 VAL A CA 1
ATOM 1468 C C . VAL A 1 190 ? 21.375 17.469 5.5 1 98.81 190 VAL A C 1
ATOM 1470 O O . VAL A 1 190 ? 22.125 16.484 5.535 1 98.81 190 VAL A O 1
ATOM 1473 N N . ARG A 1 191 ? 21.797 18.703 5.77 1 98.69 191 ARG A N 1
ATOM 1474 C CA . ARG A 1 191 ? 23.172 18.984 6.137 1 98.69 191 ARG A CA 1
ATOM 1475 C C . ARG A 1 191 ? 23.578 18.219 7.387 1 98.69 191 ARG A C 1
ATOM 1477 O O . ARG A 1 191 ? 24.703 17.703 7.465 1 98.69 191 ARG A O 1
ATOM 1484 N N . ALA A 1 192 ? 22.688 18.188 8.359 1 98.81 192 ALA A N 1
ATOM 1485 C CA . ALA A 1 192 ? 22.984 17.469 9.594 1 98.81 192 ALA A CA 1
ATOM 1486 C C . ALA A 1 192 ? 23.219 15.984 9.312 1 98.81 192 ALA A C 1
ATOM 1488 O O . ALA A 1 192 ? 24.156 15.391 9.859 1 98.81 192 ALA A O 1
ATOM 1489 N N . PHE A 1 193 ? 22.406 15.375 8.453 1 98.75 193 PHE A N 1
ATOM 1490 C CA . PHE A 1 193 ? 22.594 13.977 8.094 1 98.75 193 PHE A CA 1
ATOM 1491 C C . PHE A 1 193 ? 23.906 13.773 7.348 1 98.75 193 PHE A C 1
ATOM 1493 O O . PHE A 1 193 ? 24.625 12.805 7.598 1 98.75 193 PHE A O 1
ATOM 1500 N N . ALA A 1 194 ? 24.203 14.664 6.43 1 98.5 194 ALA A N 1
ATOM 1501 C CA . ALA A 1 194 ? 25.453 14.578 5.684 1 98.5 194 ALA A CA 1
ATOM 1502 C C . ALA A 1 194 ? 26.656 14.648 6.617 1 98.5 194 ALA A C 1
ATOM 1504 O O . ALA A 1 194 ? 27.578 13.852 6.504 1 98.5 194 ALA A O 1
ATOM 1505 N N . GLU A 1 195 ? 26.641 15.562 7.547 1 98.5 195 GLU A N 1
ATOM 1506 C CA . GLU A 1 195 ? 27.734 15.781 8.477 1 98.5 195 GLU A CA 1
ATOM 1507 C C . GLU A 1 195 ? 27.875 14.617 9.461 1 98.5 195 GLU A C 1
ATOM 1509 O O . GLU A 1 195 ? 28.953 14.398 10.023 1 98.5 195 GLU A O 1
ATOM 1514 N N . ALA A 1 196 ? 26.766 13.93 9.664 1 98.69 196 ALA A N 1
ATOM 1515 C CA . ALA A 1 196 ? 26.75 12.82 10.609 1 98.69 196 ALA A CA 1
ATOM 1516 C C . ALA A 1 196 ? 27.484 11.609 10.047 1 98.69 196 ALA A C 1
ATOM 1518 O O . ALA A 1 196 ? 27.781 10.664 10.781 1 98.69 196 ALA A O 1
ATOM 1519 N N . GLY A 1 197 ? 27.734 11.594 8.734 1 97.94 197 GLY A N 1
ATOM 1520 C CA . GLY A 1 197 ? 28.531 10.516 8.172 1 97.94 197 GLY A CA 1
ATOM 1521 C C . GLY A 1 197 ? 27.75 9.625 7.23 1 97.94 197 GLY A C 1
ATOM 1522 O O . GLY A 1 197 ? 28.156 8.492 6.949 1 97.94 197 GLY A O 1
ATOM 1523 N N . LEU A 1 198 ? 26.641 10.039 6.777 1 98.12 198 LEU A N 1
ATOM 1524 C CA . LEU A 1 198 ? 25.938 9.289 5.75 1 98.12 198 LEU A CA 1
ATOM 1525 C C . LEU A 1 198 ? 26.781 9.141 4.496 1 98.12 198 LEU A C 1
ATOM 1527 O O . LEU A 1 198 ? 27.438 10.094 4.074 1 98.12 198 LEU A O 1
ATOM 1531 N N . PRO A 1 199 ? 26.766 7.977 3.896 1 98.38 199 PRO A N 1
ATOM 1532 C CA . PRO A 1 199 ? 27.453 7.852 2.607 1 98.38 199 PRO A CA 1
ATOM 1533 C C . PRO A 1 199 ? 26.938 8.844 1.565 1 98.38 199 PRO A C 1
ATOM 1535 O O . PRO A 1 199 ? 25.734 9.141 1.535 1 98.38 199 PRO A O 1
ATOM 1538 N N . ASP A 1 200 ? 27.859 9.258 0.673 1 98.5 200 ASP A N 1
ATOM 1539 C CA . ASP A 1 200 ? 27.453 10.133 -0.416 1 98.5 200 ASP A CA 1
ATOM 1540 C C . ASP A 1 200 ? 26.344 9.492 -1.243 1 98.5 200 ASP A C 1
ATOM 1542 O O . ASP A 1 200 ? 26.391 8.289 -1.531 1 98.5 200 ASP A O 1
ATOM 1546 N N . GLY A 1 201 ? 25.359 10.219 -1.484 1 98.75 201 GLY A N 1
ATOM 1547 C CA . GLY A 1 201 ? 24.266 9.734 -2.332 1 98.75 201 GLY A CA 1
ATOM 1548 C C . GLY A 1 201 ? 23.141 9.094 -1.551 1 98.75 201 GLY A C 1
ATOM 1549 O O . GLY A 1 201 ? 22.047 8.906 -2.08 1 98.75 201 GLY A O 1
ATOM 1550 N N . ALA A 1 202 ? 23.328 8.703 -0.287 1 98.88 202 ALA A N 1
ATOM 1551 C CA . ALA A 1 202 ? 22.281 8.086 0.509 1 98.88 202 ALA A CA 1
ATOM 1552 C C . ALA A 1 202 ? 21.109 9.055 0.713 1 98.88 202 ALA A C 1
ATOM 1554 O O . ALA A 1 202 ? 19.969 8.625 0.869 1 98.88 202 ALA A O 1
ATOM 1555 N N . ILE A 1 203 ? 21.438 10.312 0.754 1 98.94 203 ILE A N 1
ATOM 1556 C CA . ILE A 1 203 ? 20.422 11.359 0.774 1 98.94 203 ILE A CA 1
ATOM 1557 C C . ILE A 1 203 ? 20.75 12.414 -0.28 1 98.94 203 ILE A C 1
ATOM 1559 O O . ILE A 1 203 ? 21.922 12.758 -0.479 1 98.94 203 ILE A O 1
ATOM 1563 N N . ASN A 1 204 ? 19.781 12.82 -1.016 1 98.94 204 ASN A N 1
ATOM 1564 C CA . ASN A 1 204 ? 19.859 13.922 -1.973 1 98.94 204 ASN A CA 1
ATOM 1565 C C . ASN A 1 204 ? 18.688 14.875 -1.828 1 98.94 204 ASN A C 1
ATOM 1567 O O . ASN A 1 204 ? 17.594 14.469 -1.42 1 98.94 204 ASN A O 1
ATOM 1571 N N . LEU A 1 205 ? 18.922 16.141 -2.125 1 98.94 205 LEU A N 1
ATOM 1572 C CA . LEU A 1 205 ? 17.922 17.188 -1.988 1 98.94 205 LEU A CA 1
ATOM 1573 C C . LEU A 1 205 ? 17.859 18.047 -3.256 1 98.94 205 LEU A C 1
ATOM 1575 O O . LEU A 1 205 ? 18.891 18.547 -3.721 1 98.94 205 LEU A O 1
ATOM 1579 N N . VAL A 1 206 ? 16.656 18.125 -3.805 1 98.88 206 VAL A N 1
ATOM 1580 C CA . VAL A 1 206 ? 16.5 18.906 -5.023 1 98.88 206 VAL A CA 1
ATOM 1581 C C . VAL A 1 206 ? 15.32 19.875 -4.875 1 98.88 206 VAL A C 1
ATOM 1583 O O . VAL A 1 206 ? 14.414 19.625 -4.074 1 98.88 206 VAL A O 1
ATOM 1586 N N . TYR A 1 207 ? 15.352 20.953 -5.613 1 98.69 207 TYR A N 1
ATOM 1587 C CA . TYR A 1 207 ? 14.312 21.969 -5.738 1 98.69 207 TYR A CA 1
ATOM 1588 C C . TYR A 1 207 ? 14.023 22.281 -7.199 1 98.69 207 TYR A C 1
ATOM 1590 O O . TYR A 1 207 ? 14.875 22.062 -8.062 1 98.69 207 TYR A O 1
ATOM 1598 N N . GLY A 1 208 ? 12.844 22.75 -7.461 1 97.88 208 GLY A N 1
ATOM 1599 C CA . GLY A 1 208 ? 12.445 23.109 -8.812 1 97.88 208 GLY A CA 1
ATOM 1600 C C . GLY A 1 208 ? 10.961 22.953 -9.055 1 97.88 208 GLY A C 1
ATOM 1601 O O . GLY A 1 208 ? 10.156 23.047 -8.125 1 97.88 208 GLY A O 1
ATOM 1602 N N . ASP A 1 209 ? 10.586 22.844 -10.258 1 96 209 ASP A N 1
ATOM 1603 C CA . ASP A 1 209 ? 9.18 22.688 -10.609 1 96 209 ASP A CA 1
ATOM 1604 C C . ASP A 1 209 ? 8.656 21.328 -10.133 1 96 209 ASP A C 1
ATOM 1606 O O . ASP A 1 209 ? 9.109 20.281 -10.594 1 96 209 ASP A O 1
ATOM 1610 N N . PRO A 1 210 ? 7.695 21.391 -9.289 1 96.31 210 PRO A N 1
ATOM 1611 C CA . PRO A 1 210 ? 7.23 20.141 -8.688 1 96.31 210 PRO A CA 1
ATOM 1612 C C . PRO A 1 210 ? 6.711 19.141 -9.719 1 96.31 210 PRO A C 1
ATOM 1614 O O . PRO A 1 210 ? 7.008 17.938 -9.625 1 96.31 210 PRO A O 1
ATOM 1617 N N . ALA A 1 211 ? 5.949 19.609 -10.672 1 96.56 211 ALA A N 1
ATOM 1618 C CA . ALA A 1 211 ? 5.363 18.734 -11.672 1 96.56 211 ALA A CA 1
ATOM 1619 C C . ALA A 1 211 ? 6.441 18.094 -12.547 1 96.56 211 ALA A C 1
ATOM 1621 O O . ALA A 1 211 ? 6.379 16.891 -12.844 1 96.56 211 ALA A O 1
ATOM 1622 N N . GLU A 1 212 ? 7.441 18.891 -12.898 1 97.06 212 GLU A N 1
ATOM 1623 C CA . GLU A 1 212 ? 8.531 18.375 -13.727 1 97.06 212 GLU A CA 1
ATOM 1624 C C . GLU A 1 212 ? 9.359 17.328 -12.969 1 97.06 212 GLU A C 1
ATOM 1626 O O . GLU A 1 212 ? 9.688 16.281 -13.523 1 97.06 212 GLU A O 1
ATOM 1631 N N . ILE A 1 213 ? 9.664 17.625 -11.797 1 98.56 213 ILE A N 1
ATOM 1632 C CA . ILE A 1 213 ? 10.531 16.766 -11 1 98.56 213 ILE A CA 1
ATOM 1633 C C . ILE A 1 213 ? 9.82 15.445 -10.711 1 98.56 213 ILE A C 1
ATOM 1635 O O . ILE A 1 213 ? 10.398 14.375 -10.898 1 98.56 213 ILE A O 1
ATOM 1639 N N . SER A 1 214 ? 8.578 15.5 -10.289 1 98.44 214 SER A N 1
ATOM 1640 C CA . SER A 1 214 ? 7.848 14.281 -9.961 1 98.44 214 SER A CA 1
ATOM 1641 C C . SER A 1 214 ? 7.633 13.414 -11.195 1 98.44 214 SER A C 1
ATOM 1643 O O . SER A 1 214 ? 7.781 12.195 -11.141 1 98.44 214 SER A O 1
ATOM 1645 N N . ALA A 1 215 ? 7.301 14.016 -12.328 1 98.19 215 ALA A N 1
ATOM 1646 C CA . ALA A 1 215 ? 7.059 13.289 -13.578 1 98.19 215 ALA A CA 1
ATOM 1647 C C . ALA A 1 215 ? 8.328 12.586 -14.055 1 98.19 215 ALA A C 1
ATOM 1649 O O . ALA A 1 215 ? 8.258 11.57 -14.75 1 98.19 215 ALA A O 1
ATOM 1650 N N . TYR A 1 216 ? 9.469 13.172 -13.648 1 98.56 216 TYR A N 1
ATOM 1651 C CA . TYR A 1 216 ? 10.742 12.602 -14.07 1 98.56 216 TYR A CA 1
ATOM 1652 C C . TYR A 1 216 ? 11.188 11.5 -13.117 1 98.56 216 TYR A C 1
ATOM 1654 O O . TYR A 1 216 ? 11.68 10.453 -13.547 1 98.56 216 TYR A O 1
ATOM 1662 N N . LEU A 1 217 ? 11.07 11.703 -11.836 1 98.75 217 LEU A N 1
ATOM 1663 C CA . LEU A 1 217 ? 11.617 10.797 -10.828 1 98.75 217 LEU A CA 1
ATOM 1664 C C . LEU A 1 217 ? 10.758 9.547 -10.695 1 98.75 217 LEU A C 1
ATOM 1666 O O . LEU A 1 217 ? 11.281 8.43 -10.633 1 98.75 217 LEU A O 1
ATOM 1670 N N . ILE A 1 218 ? 9.461 9.625 -10.664 1 98.69 218 ILE A N 1
ATOM 1671 C CA . ILE A 1 218 ? 8.57 8.547 -10.266 1 98.69 218 ILE A CA 1
ATOM 1672 C C . ILE A 1 218 ? 8.633 7.414 -11.289 1 98.69 218 ILE A C 1
ATOM 1674 O O . ILE A 1 218 ? 8.766 6.246 -10.914 1 98.69 218 ILE A O 1
ATOM 1678 N N . PRO A 1 219 ? 8.641 7.73 -12.609 1 98.25 219 PRO A N 1
ATOM 1679 C CA . PRO A 1 219 ? 8.695 6.629 -13.578 1 98.25 219 PRO A CA 1
ATOM 1680 C C . PRO A 1 219 ? 10.07 5.977 -13.648 1 98.25 219 PRO A C 1
ATOM 1682 O O . PRO A 1 219 ? 10.211 4.883 -14.203 1 98.25 219 PRO A O 1
ATOM 1685 N N . HIS A 1 220 ? 11.078 6.625 -13.188 1 98.5 220 HIS A N 1
ATOM 1686 C CA . HIS A 1 220 ? 12.438 6.141 -13.375 1 98.5 220 HIS A CA 1
ATOM 1687 C C . HIS A 1 220 ? 12.648 4.805 -12.664 1 98.5 220 HIS A C 1
ATOM 1689 O O . HIS A 1 220 ? 12.234 4.633 -11.516 1 98.5 220 HIS A O 1
ATOM 1695 N N . PRO A 1 221 ? 13.344 3.832 -13.211 1 96.88 221 PRO A N 1
ATOM 1696 C CA . PRO A 1 221 ? 13.461 2.479 -12.664 1 96.88 221 PRO A CA 1
ATOM 1697 C C . PRO A 1 221 ? 14.273 2.432 -11.367 1 96.88 221 PRO A C 1
ATOM 1699 O O . PRO A 1 221 ? 14.156 1.477 -10.594 1 96.88 221 PRO A O 1
ATOM 1702 N N . VAL A 1 222 ? 15.07 3.469 -11.117 1 97.88 222 VAL A N 1
ATOM 1703 C CA . VAL A 1 222 ? 15.891 3.521 -9.914 1 97.88 222 VAL A CA 1
ATOM 1704 C C . VAL A 1 222 ? 14.992 3.684 -8.688 1 97.88 222 VAL A C 1
ATOM 1706 O O . VAL A 1 222 ? 15.289 3.141 -7.617 1 97.88 222 VAL A O 1
ATOM 1709 N N . ILE A 1 223 ? 13.93 4.43 -8.852 1 98.75 223 ILE A N 1
ATOM 1710 C CA . ILE A 1 223 ? 13.031 4.719 -7.738 1 98.75 223 ILE A CA 1
ATOM 1711 C C . ILE A 1 223 ? 12.125 3.516 -7.48 1 98.75 223 ILE A C 1
ATOM 1713 O O . ILE A 1 223 ? 11.5 2.99 -8.406 1 98.75 223 ILE A O 1
ATOM 1717 N N . ARG A 1 224 ? 12.07 3.166 -6.168 1 98.19 224 ARG A N 1
ATOM 1718 C CA . ARG A 1 224 ? 11.297 1.978 -5.828 1 98.19 224 ARG A CA 1
ATOM 1719 C C . ARG A 1 224 ? 10.078 2.34 -4.98 1 98.19 224 ARG A C 1
ATOM 1721 O O . ARG A 1 224 ? 9.141 1.549 -4.863 1 98.19 224 ARG A O 1
ATOM 1728 N N . LYS A 1 225 ? 10.078 3.473 -4.395 1 98.69 225 LYS A N 1
ATOM 1729 C CA . LYS A 1 225 ? 8.984 3.941 -3.545 1 98.69 225 LYS A CA 1
ATOM 1730 C C . LYS A 1 225 ? 8.812 5.453 -3.656 1 98.69 225 LYS A C 1
ATOM 1732 O O . LYS A 1 225 ? 9.789 6.184 -3.854 1 98.69 225 LYS A O 1
ATOM 1737 N N . VAL A 1 226 ? 7.559 5.883 -3.537 1 98.81 226 VAL A N 1
ATOM 1738 C CA . VAL A 1 226 ? 7.215 7.301 -3.531 1 98.81 226 VAL A CA 1
ATOM 1739 C C . VAL A 1 226 ? 6.504 7.656 -2.227 1 98.81 226 VAL A C 1
ATOM 1741 O O . VAL A 1 226 ? 5.594 6.945 -1.794 1 98.81 226 VAL A O 1
ATOM 1744 N N . SER A 1 227 ? 6.938 8.617 -1.524 1 98.81 227 SER A N 1
ATOM 1745 C CA . SER A 1 227 ? 6.25 9.18 -0.362 1 98.81 227 SER A CA 1
ATOM 1746 C C . SER A 1 227 ? 5.875 10.633 -0.59 1 98.81 227 SER A C 1
ATOM 1748 O O . SER A 1 227 ? 6.719 11.445 -0.981 1 98.81 227 SER A O 1
ATOM 1750 N N . PHE A 1 228 ? 4.59 10.945 -0.37 1 98.81 228 PHE A N 1
ATOM 1751 C CA . PHE A 1 228 ? 4.098 12.281 -0.676 1 98.81 228 PHE A CA 1
ATOM 1752 C C . PHE A 1 228 ? 3.211 12.797 0.45 1 98.81 228 PHE A C 1
ATOM 1754 O O . PHE A 1 228 ? 2.365 12.07 0.971 1 98.81 228 PHE A O 1
ATOM 1761 N N . THR A 1 229 ? 3.453 13.938 0.865 1 98.69 229 THR A N 1
ATOM 1762 C CA . THR A 1 229 ? 2.543 14.711 1.698 1 98.69 229 THR A CA 1
ATOM 1763 C C . THR A 1 229 ? 2.123 16 0.987 1 98.69 229 THR A C 1
ATOM 1765 O O . THR A 1 229 ? 2.973 16.781 0.565 1 98.69 229 THR A O 1
ATOM 1768 N N . GLY A 1 230 ? 0.86 16.203 0.815 1 97.75 230 GLY A N 1
ATOM 1769 C CA . GLY A 1 230 ? 0.364 17.375 0.121 1 97.75 230 GLY A CA 1
ATOM 1770 C C . GLY A 1 230 ? -1.124 17.312 -0.167 1 97.75 230 GLY A C 1
ATOM 1771 O O . GLY A 1 230 ? -1.885 16.719 0.593 1 97.75 230 GLY A O 1
ATOM 1772 N N . SER A 1 231 ? -1.562 17.984 -1.212 1 96.69 231 SER A N 1
ATOM 1773 C CA . SER A 1 231 ? -2.984 18.062 -1.523 1 96.69 231 SER A CA 1
ATOM 1774 C C . SER A 1 231 ? -3.512 16.75 -2.07 1 96.69 231 SER A C 1
ATOM 1776 O O . SER A 1 231 ? -2.766 15.984 -2.686 1 96.69 231 SER A O 1
ATOM 1778 N N . THR A 1 232 ? -4.789 16.516 -1.875 1 97.38 232 THR A N 1
ATOM 1779 C CA . THR A 1 232 ? -5.461 15.312 -2.324 1 97.38 232 THR A CA 1
ATOM 1780 C C . THR A 1 232 ? -5.379 15.172 -3.842 1 97.38 232 THR A C 1
ATOM 1782 O O . THR A 1 232 ? -5.066 14.102 -4.359 1 97.38 232 THR A O 1
ATOM 1785 N N . GLN A 1 233 ? -5.582 16.25 -4.504 1 97 233 GLN A N 1
ATOM 1786 C CA . GLN A 1 233 ? -5.605 16.219 -5.961 1 97 233 GLN A CA 1
ATOM 1787 C C . GLN A 1 233 ? -4.25 15.797 -6.527 1 97 233 GLN A C 1
ATOM 1789 O O . GLN A 1 233 ? -4.176 14.914 -7.383 1 97 233 GLN A O 1
ATOM 1794 N N . VAL A 1 234 ? -3.213 16.422 -6.031 1 97.88 234 VAL A N 1
ATOM 1795 C CA . VAL A 1 234 ? -1.87 16.094 -6.5 1 97.88 234 VAL A CA 1
ATOM 1796 C C . VAL A 1 234 ? -1.508 14.68 -6.07 1 97.88 234 VAL A C 1
ATOM 1798 O O . VAL A 1 234 ? -0.915 13.922 -6.844 1 97.88 234 VAL A O 1
ATOM 1801 N N . GLY A 1 235 ? -1.872 14.352 -4.824 1 98.5 235 GLY A N 1
ATOM 1802 C CA . GLY A 1 235 ? -1.623 13.008 -4.34 1 98.5 235 GLY A CA 1
ATOM 1803 C C . GLY A 1 235 ? -2.207 11.93 -5.234 1 98.5 235 GLY A C 1
ATOM 1804 O O . GLY A 1 235 ? -1.548 10.93 -5.527 1 98.5 235 GLY A O 1
ATOM 1805 N N . LYS A 1 236 ? -3.402 12.117 -5.688 1 98.38 236 LYS A N 1
ATOM 1806 C CA . LYS A 1 236 ? -4.07 11.172 -6.57 1 98.38 236 LYS A CA 1
ATOM 1807 C C . LYS A 1 236 ? -3.332 11.047 -7.898 1 98.38 236 LYS A C 1
ATOM 1809 O O . LYS A 1 236 ? -3.152 9.938 -8.414 1 98.38 236 LYS A O 1
ATOM 1814 N N . GLN A 1 237 ? -2.865 12.117 -8.414 1 98.56 237 GLN A N 1
ATOM 1815 C CA . GLN A 1 237 ? -2.121 12.102 -9.664 1 98.56 237 GLN A CA 1
ATOM 1816 C C . GLN A 1 237 ? -0.806 11.344 -9.523 1 98.56 237 GLN A C 1
ATOM 1818 O O . GLN A 1 237 ? -0.446 10.547 -10.391 1 98.56 237 GLN A O 1
ATOM 1823 N N . LEU A 1 238 ? -0.121 11.648 -8.461 1 98.75 238 LEU A N 1
ATOM 1824 C CA . LEU A 1 238 ? 1.166 11 -8.242 1 98.75 238 LEU A CA 1
ATOM 1825 C C . LEU A 1 238 ? 0.984 9.508 -7.961 1 98.75 238 LEU A C 1
ATOM 1827 O O . LEU A 1 238 ? 1.793 8.688 -8.398 1 98.75 238 LEU A O 1
ATOM 1831 N N . ALA A 1 239 ? -0.058 9.172 -7.199 1 98.75 239 ALA A N 1
ATOM 1832 C CA . ALA A 1 239 ? -0.354 7.762 -6.941 1 98.75 239 ALA A CA 1
ATOM 1833 C C . ALA A 1 239 ? -0.659 7.02 -8.242 1 98.75 239 ALA A C 1
ATOM 1835 O O . ALA A 1 239 ? -0.24 5.871 -8.422 1 98.75 239 ALA A O 1
ATOM 1836 N N . ALA A 1 240 ? -1.427 7.652 -9.109 1 98.75 240 ALA A N 1
ATOM 1837 C CA . ALA A 1 240 ? -1.722 7.059 -10.414 1 98.75 240 ALA A CA 1
ATOM 1838 C C . ALA A 1 240 ? -0.441 6.812 -11.203 1 98.75 240 ALA A C 1
ATOM 1840 O O . ALA A 1 240 ? -0.259 5.738 -11.781 1 98.75 240 ALA A O 1
ATOM 1841 N N . LEU A 1 241 ? 0.44 7.82 -11.219 1 98.81 241 LEU A N 1
ATOM 1842 C CA . LEU A 1 241 ? 1.71 7.691 -11.922 1 98.81 241 LEU A CA 1
ATOM 1843 C C . LEU A 1 241 ? 2.555 6.574 -11.32 1 98.81 241 LEU A C 1
ATOM 1845 O O . LEU A 1 241 ? 3.156 5.785 -12.055 1 98.81 241 LEU A O 1
ATOM 1849 N N . ALA A 1 242 ? 2.635 6.547 -10.008 1 98.75 242 ALA A N 1
ATOM 1850 C CA . ALA A 1 242 ? 3.36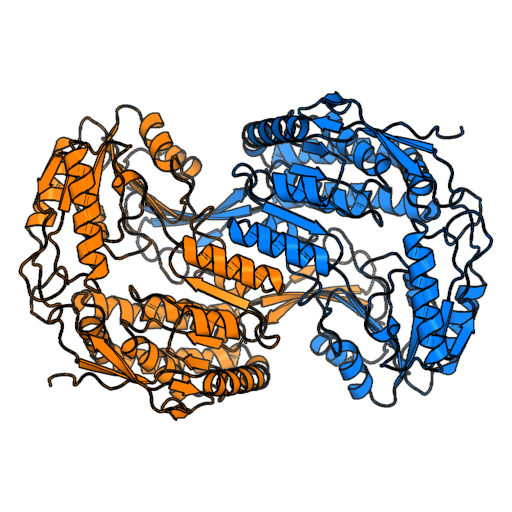5 5.488 -9.32 1 98.75 242 ALA A CA 1
ATOM 1851 C C . ALA A 1 242 ? 2.791 4.113 -9.664 1 98.75 242 ALA A C 1
ATOM 1853 O O . ALA A 1 242 ? 3.539 3.162 -9.891 1 98.75 242 ALA A O 1
ATOM 1854 N N . GLY A 1 243 ? 1.439 4.012 -9.664 1 98.5 243 GLY A N 1
ATOM 1855 C CA . GLY A 1 243 ? 0.781 2.766 -10.016 1 98.5 243 GLY A CA 1
ATOM 1856 C C . GLY A 1 243 ? 1.154 2.26 -11.398 1 98.5 243 GLY A C 1
ATOM 1857 O O . GLY A 1 243 ? 1.394 1.065 -11.586 1 98.5 243 GLY A O 1
ATOM 1858 N N . LEU A 1 244 ? 1.283 3.156 -12.344 1 98.25 244 LEU A N 1
ATOM 1859 C CA . LEU A 1 244 ? 1.622 2.809 -13.719 1 98.25 244 LEU A CA 1
ATOM 1860 C C . LEU A 1 244 ? 3.008 2.176 -13.789 1 98.25 244 LEU A C 1
ATOM 1862 O O . LEU A 1 244 ? 3.318 1.466 -14.75 1 98.25 244 LEU A O 1
ATOM 1866 N N . HIS A 1 245 ? 3.812 2.398 -12.797 1 98.06 245 HIS A N 1
ATOM 1867 C CA . HIS A 1 245 ? 5.18 1.89 -12.789 1 98.06 245 HIS A CA 1
ATOM 1868 C C . HIS A 1 245 ? 5.418 0.97 -11.602 1 98.06 245 HIS A C 1
ATOM 1870 O O . HIS A 1 245 ? 6.562 0.739 -11.211 1 98.06 245 HIS A O 1
ATOM 1876 N N . MET A 1 246 ? 4.352 0.519 -10.961 1 97.81 246 MET A N 1
ATOM 1877 C CA . MET A 1 246 ? 4.324 -0.489 -9.906 1 97.81 246 MET A CA 1
ATOM 1878 C C . MET A 1 246 ? 5.207 -0.075 -8.734 1 97.81 246 MET A C 1
ATOM 1880 O O . MET A 1 246 ? 6.008 -0.872 -8.242 1 97.81 246 MET A O 1
ATOM 1884 N N . LYS A 1 247 ? 5.102 1.197 -8.398 1 97.44 247 LYS A N 1
ATOM 1885 C CA . LYS A 1 247 ? 5.816 1.696 -7.227 1 97.44 247 LYS A CA 1
ATOM 1886 C C . LYS A 1 247 ? 4.906 1.729 -6 1 97.44 247 LYS A C 1
ATOM 1888 O O . LYS A 1 247 ? 3.723 2.059 -6.105 1 97.44 247 LYS A O 1
ATOM 1893 N N . ARG A 1 248 ? 5.434 1.37 -4.941 1 95.94 248 ARG A N 1
ATOM 1894 C CA . ARG A 1 248 ? 4.742 1.553 -3.668 1 95.94 248 ARG A CA 1
ATOM 1895 C C . ARG A 1 248 ? 4.656 3.029 -3.299 1 95.94 248 ARG A C 1
ATOM 1897 O O . ARG A 1 248 ? 5.551 3.811 -3.625 1 95.94 248 ARG A O 1
ATOM 1904 N N . VAL A 1 249 ? 3.545 3.346 -2.502 1 98.25 249 VAL A N 1
ATOM 1905 C CA . VAL A 1 249 ? 3.416 4.754 -2.145 1 98.25 249 VAL A CA 1
ATOM 1906 C C . VAL A 1 249 ? 2.984 4.883 -0.686 1 98.25 249 VAL A C 1
ATOM 1908 O O . VAL A 1 249 ? 2.377 3.965 -0.13 1 98.25 249 VAL A O 1
ATOM 1911 N N . THR A 1 250 ? 3.355 5.898 0.013 1 98.44 250 THR A N 1
ATOM 1912 C CA . THR A 1 250 ? 2.748 6.469 1.211 1 98.44 250 THR A CA 1
ATOM 1913 C C . THR A 1 250 ? 2.197 7.863 0.929 1 98.44 250 THR A C 1
ATOM 1915 O O . THR A 1 250 ? 2.932 8.75 0.488 1 98.44 250 THR A O 1
ATOM 1918 N N . MET A 1 251 ? 0.886 8.008 1.162 1 98.5 251 MET A N 1
ATOM 1919 C CA . MET A 1 251 ? 0.193 9.242 0.819 1 98.5 251 MET A CA 1
ATOM 1920 C C . MET A 1 251 ? -0.424 9.883 2.059 1 98.5 251 MET A C 1
ATOM 1922 O O . MET A 1 251 ? -1.334 9.312 2.666 1 98.5 251 MET A O 1
ATOM 1926 N N . GLU A 1 252 ? 0.137 10.922 2.48 1 98.31 252 GLU A N 1
ATOM 1927 C CA . GLU A 1 252 ? -0.431 11.766 3.527 1 98.31 252 GLU A CA 1
ATOM 1928 C C . GLU A 1 252 ? -1.052 13.031 2.938 1 98.31 252 GLU A C 1
ATOM 1930 O O . GLU A 1 252 ? -0.336 13.945 2.52 1 98.31 252 GLU A O 1
ATOM 1935 N N . LEU A 1 253 ? -2.352 13.07 2.936 1 98.06 253 LEU A N 1
ATOM 1936 C CA . LEU A 1 253 ? -3.018 14.094 2.129 1 98.06 253 LEU A CA 1
ATOM 1937 C C . LEU A 1 253 ? -3.947 14.945 2.986 1 98.06 253 LEU A C 1
ATOM 1939 O O . LEU A 1 253 ? -3.707 15.117 4.184 1 98.06 253 LEU A O 1
ATOM 1943 N N . GLY A 1 254 ? -4.852 15.609 2.336 1 94.62 254 GLY A N 1
ATOM 1944 C CA . GLY A 1 254 ? -5.648 16.625 3.002 1 94.62 254 GLY A CA 1
ATOM 1945 C C . GLY A 1 254 ? -6.641 16.062 3.996 1 94.62 254 GLY A C 1
ATOM 1946 O O . GLY A 1 254 ? -6.82 14.836 4.07 1 94.62 254 GLY A O 1
ATOM 1947 N N . GLY A 1 255 ? -7.191 16.953 4.801 1 95.75 255 GLY A N 1
ATOM 1948 C CA . GLY A 1 255 ? -8.211 16.641 5.781 1 95.75 255 GLY A CA 1
ATOM 1949 C C . GLY A 1 255 ? -9.188 17.781 6.023 1 95.75 255 GLY A C 1
ATOM 1950 O O . GLY A 1 255 ? -8.953 18.906 5.586 1 95.75 255 GLY A O 1
ATOM 1951 N N . HIS A 1 256 ? -10.273 17.5 6.543 1 98.12 256 HIS A N 1
ATOM 1952 C CA . HIS A 1 256 ? -11.305 18.406 7.047 1 98.12 256 HIS A CA 1
ATOM 1953 C C . HIS A 1 256 ? -11.812 17.953 8.414 1 98.12 256 HIS A C 1
ATOM 1955 O O . HIS A 1 256 ? -12.945 17.484 8.531 1 98.12 256 HIS A O 1
ATOM 1961 N N . ALA A 1 257 ? -11 18.172 9.414 1 98.62 257 ALA A N 1
ATOM 1962 C CA . ALA A 1 257 ? -11.078 17.469 10.695 1 98.62 257 ALA A CA 1
ATOM 1963 C C . ALA A 1 257 ? -12.32 17.906 11.477 1 98.62 257 ALA A C 1
ATOM 1965 O O . ALA A 1 257 ? -12.453 19.078 11.844 1 98.62 257 ALA A O 1
ATOM 1966 N N . PRO A 1 258 ? -13.211 17 11.789 1 98.81 258 PRO A N 1
ATOM 1967 C CA . PRO A 1 258 ? -14.336 17.312 12.672 1 98.81 258 PRO A CA 1
ATOM 1968 C C . PRO A 1 258 ? -13.945 17.344 14.148 1 98.81 258 PRO A C 1
ATOM 1970 O O . PRO A 1 258 ? -13.047 16.594 14.562 1 98.81 258 PRO A O 1
ATOM 1973 N N . VAL A 1 259 ? -14.602 18.203 14.859 1 98.88 259 VAL A N 1
ATOM 1974 C CA . VAL A 1 259 ? -14.484 18.312 16.312 1 98.88 259 VAL A CA 1
ATOM 1975 C C . VAL A 1 259 ? -15.867 18.219 16.953 1 98.88 259 VAL A C 1
ATOM 1977 O O . VAL A 1 259 ? -16.719 19.078 16.719 1 98.88 259 VAL A O 1
ATOM 1980 N N . ILE A 1 260 ? -16.047 17.219 17.703 1 98.94 260 ILE A N 1
ATOM 1981 C CA . ILE A 1 260 ? -17.328 17.078 18.391 1 98.94 260 ILE A CA 1
ATOM 1982 C C . ILE A 1 260 ? -17.156 17.531 19.844 1 98.94 260 ILE A C 1
ATOM 1984 O O . ILE A 1 260 ? -16.312 17 20.578 1 98.94 260 ILE A O 1
ATOM 1988 N N . ILE A 1 261 ? -17.953 18.5 20.266 1 98.94 261 ILE A N 1
ATOM 1989 C CA . ILE A 1 261 ? -17.969 18.953 21.656 1 98.94 261 ILE A CA 1
ATOM 1990 C C . ILE A 1 261 ? -19.344 18.703 22.266 1 98.94 261 ILE A C 1
ATOM 1992 O O . ILE A 1 261 ? -20.312 19.375 21.922 1 98.94 261 ILE A O 1
ATOM 1996 N N . ALA A 1 262 ? -19.391 17.781 23.156 1 98.75 262 ALA A N 1
ATOM 1997 C CA . ALA A 1 262 ? -20.625 17.453 23.859 1 98.75 262 ALA A CA 1
ATOM 1998 C C . ALA A 1 262 ? -20.828 18.375 25.062 1 98.75 262 ALA A C 1
ATOM 2000 O O . ALA A 1 262 ? -19.875 18.969 25.578 1 98.75 262 ALA A O 1
ATOM 2001 N N . ALA A 1 263 ? -22.078 18.406 25.547 1 98.31 263 ALA A N 1
ATOM 2002 C CA . ALA A 1 263 ? -22.422 19.281 26.656 1 98.31 263 ALA A CA 1
ATOM 2003 C C . ALA A 1 263 ? -21.812 18.781 27.953 1 98.31 263 ALA A C 1
ATOM 2005 O O . ALA A 1 263 ? -21.578 19.578 28.875 1 98.31 263 ALA A O 1
ATOM 2006 N N . ASP A 1 264 ? -21.547 17.531 28 1 98.06 264 ASP A N 1
ATOM 2007 C CA . ASP A 1 264 ? -21.031 16.953 29.234 1 98.06 264 ASP A CA 1
ATOM 2008 C C . ASP A 1 264 ? -19.516 17.031 29.297 1 98.06 264 ASP A C 1
ATOM 2010 O O . ASP A 1 264 ? -18.891 16.5 30.203 1 98.06 264 ASP A O 1
ATOM 2014 N N . ALA A 1 265 ? -18.906 17.703 28.344 1 98.06 265 ALA A N 1
ATOM 2015 C CA . ALA A 1 265 ? -17.453 17.906 28.328 1 98.06 265 ALA A CA 1
ATOM 2016 C C . ALA A 1 265 ? -17.047 18.969 29.328 1 98.06 265 ALA A C 1
ATOM 2018 O O . ALA A 1 265 ? -17.891 19.688 29.875 1 98.06 265 ALA A O 1
ATOM 2019 N N . ASP A 1 266 ? -15.75 18.984 29.719 1 98.06 266 ASP A N 1
ATOM 2020 C CA . ASP A 1 266 ? -15.156 20.203 30.219 1 98.06 266 ASP A CA 1
ATOM 2021 C C . ASP A 1 266 ? -15.039 21.266 29.125 1 98.06 266 ASP A C 1
ATOM 2023 O O . ASP A 1 266 ? -14 21.359 28.469 1 98.06 266 ASP A O 1
ATOM 2027 N N . VAL A 1 267 ? -16.031 22.047 28.969 1 98.44 267 VAL A N 1
ATOM 2028 C CA . VAL A 1 267 ? -16.188 22.922 27.828 1 98.44 267 VAL A CA 1
ATOM 2029 C C . VAL A 1 267 ? -15.078 23.984 27.812 1 98.44 267 VAL A C 1
ATOM 2031 O O . VAL A 1 267 ? -14.562 24.344 26.75 1 98.44 267 VAL A O 1
ATOM 2034 N N . GLU A 1 268 ? -14.711 24.469 28.984 1 98.19 268 GLU A N 1
ATOM 2035 C CA . GLU A 1 268 ? -13.648 25.469 29.062 1 98.19 268 GLU A CA 1
ATOM 2036 C C . GLU A 1 268 ? -12.32 24.891 28.562 1 98.19 268 GLU A C 1
ATOM 2038 O O . GLU A 1 268 ? -11.602 25.547 27.797 1 98.19 268 GLU A O 1
ATOM 2043 N N . GLN A 1 269 ? -12.062 23.734 29 1 97.56 269 GLN A N 1
ATOM 2044 C CA . GLN A 1 269 ? -10.852 23.062 28.547 1 97.56 269 GLN A CA 1
ATOM 2045 C C . GLN A 1 269 ? -10.906 22.781 27.047 1 97.56 269 GLN A C 1
ATOM 2047 O O . GLN A 1 269 ? -9.898 22.922 26.344 1 97.56 269 GLN A O 1
ATOM 2052 N N . ALA A 1 270 ? -12.055 22.328 26.594 1 98.5 270 ALA A N 1
ATOM 2053 C CA . ALA A 1 270 ? -12.227 22.062 25.172 1 98.5 270 ALA A CA 1
ATOM 2054 C C . ALA A 1 270 ? -11.938 23.312 24.344 1 98.5 270 ALA A C 1
ATOM 2056 O O . ALA A 1 270 ? -11.188 23.266 23.359 1 98.5 270 ALA A O 1
ATOM 2057 N N . ILE A 1 271 ? -12.5 24.438 24.766 1 98.81 271 ILE A N 1
ATOM 2058 C CA . ILE A 1 271 ? -12.312 25.703 24.078 1 98.81 271 ILE A CA 1
ATOM 2059 C C . ILE A 1 271 ? -10.828 26.047 24 1 98.81 271 ILE A C 1
ATOM 2061 O O . ILE A 1 271 ? -10.312 26.391 22.938 1 98.81 271 ILE A O 1
ATOM 2065 N N . LYS A 1 272 ? -10.164 25.906 25.109 1 98.31 272 LYS A N 1
ATOM 2066 C CA . LYS A 1 272 ? -8.742 26.219 25.172 1 98.31 272 LYS A CA 1
ATOM 2067 C C . LYS A 1 272 ? -7.941 25.344 24.203 1 98.31 272 LYS A C 1
ATOM 2069 O O . LYS A 1 272 ? -7.129 25.844 23.438 1 98.31 272 LYS A O 1
ATOM 2074 N N . VAL A 1 273 ? -8.18 24.062 24.219 1 98.25 273 VAL A N 1
ATOM 2075 C CA . VAL A 1 273 ? -7.418 23.094 23.453 1 98.25 273 VAL A CA 1
ATOM 2076 C C . VAL A 1 273 ? -7.68 23.297 21.953 1 98.25 273 VAL A C 1
ATOM 2078 O O . VAL A 1 273 ? -6.742 23.391 21.156 1 98.25 273 VAL A O 1
ATOM 2081 N N . VAL A 1 274 ? -8.914 23.391 21.562 1 98.56 274 VAL A N 1
ATOM 2082 C CA . VAL A 1 274 ? -9.25 23.406 20.141 1 98.56 274 VAL A CA 1
ATOM 2083 C C . VAL A 1 274 ? -8.891 24.766 19.531 1 98.56 274 VAL A C 1
ATOM 2085 O O . VAL A 1 274 ? -8.5 24.844 18.375 1 98.56 274 VAL A O 1
ATOM 2088 N N . SER A 1 275 ? -9.023 25.828 20.344 1 98.69 275 SER A N 1
ATOM 2089 C CA . SER A 1 275 ? -8.641 27.141 19.828 1 98.69 275 SER A CA 1
ATOM 2090 C C . SER A 1 275 ? -7.141 27.234 19.578 1 98.69 275 SER A C 1
ATOM 2092 O O . SER A 1 275 ? -6.715 27.688 18.5 1 98.69 275 SER A O 1
ATOM 2094 N N . GLY A 1 276 ? -6.41 26.766 20.594 1 98.31 276 GLY A N 1
ATOM 2095 C CA . GLY A 1 276 ? -4.973 26.734 20.391 1 98.31 276 GLY A CA 1
ATOM 2096 C C . GLY A 1 276 ? -4.551 25.922 19.188 1 98.31 276 GLY A C 1
ATOM 2097 O O . GLY A 1 276 ? -3.658 26.344 18.438 1 98.31 276 GLY A O 1
ATOM 2098 N N . SER A 1 277 ? -5.188 24.828 18.953 1 98.31 277 SER A N 1
ATOM 2099 C CA . SER A 1 277 ? -4.852 23.922 17.859 1 98.31 277 SER A CA 1
ATOM 2100 C C . SER A 1 277 ? -5.289 24.5 16.516 1 98.31 277 SER A C 1
ATOM 2102 O O . SER A 1 277 ? -4.59 24.359 15.508 1 98.31 277 SER A O 1
ATOM 2104 N N . LYS A 1 278 ? -6.395 25.125 16.422 1 98.56 278 LYS A N 1
ATOM 2105 C CA . LYS A 1 278 ? -6.941 25.656 1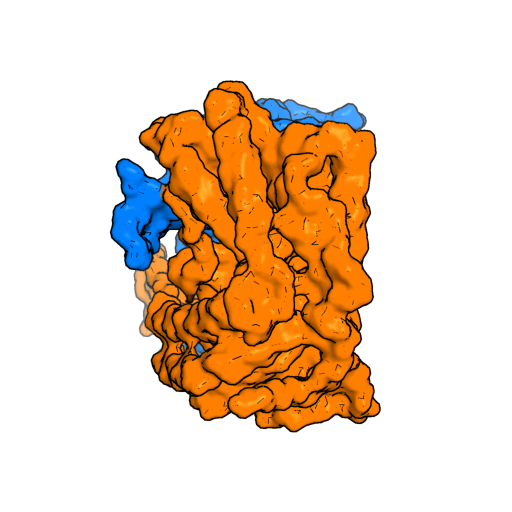5.172 1 98.56 278 LYS A CA 1
ATOM 2106 C C . LYS A 1 278 ? -6.059 26.766 14.609 1 98.56 278 LYS A C 1
ATOM 2108 O O . LYS A 1 278 ? -5.844 26.844 13.398 1 98.56 278 LYS A O 1
ATOM 2113 N N . PHE A 1 279 ? -5.527 27.578 15.484 1 98.62 279 PHE A N 1
ATOM 2114 C CA . PHE A 1 279 ? -4.863 28.781 14.984 1 98.62 279 PHE A CA 1
ATOM 2115 C C . PHE A 1 279 ? -3.35 28.609 15 1 98.62 279 PHE A C 1
ATOM 2117 O O . PHE A 1 279 ? -2.617 29.5 14.562 1 98.62 279 PHE A O 1
ATOM 2124 N N . ARG A 1 280 ? -2.904 27.406 15.5 1 98.19 280 ARG A N 1
ATOM 2125 C CA . ARG A 1 280 ? -1.496 27.047 15.352 1 98.19 280 ARG A CA 1
ATOM 2126 C C . ARG A 1 280 ? -1.064 27.109 13.891 1 98.19 280 ARG A C 1
ATOM 2128 O O . ARG A 1 280 ? -1.771 26.625 13.008 1 98.19 280 ARG A O 1
ATOM 2135 N N . ASN A 1 281 ? 0.05 27.812 13.625 1 98.62 281 ASN A N 1
ATOM 2136 C CA . ASN A 1 281 ? 0.583 28 12.281 1 98.62 281 ASN A CA 1
ATOM 2137 C C . ASN A 1 281 ? -0.464 28.594 11.344 1 98.62 281 ASN A C 1
ATOM 2139 O O . ASN A 1 281 ? -0.536 28.219 10.172 1 98.62 281 ASN A O 1
ATOM 2143 N N . ALA A 1 282 ? -1.313 29.438 11.945 1 98.62 282 ALA A N 1
ATOM 2144 C CA . ALA A 1 282 ? -2.385 30.109 11.219 1 98.62 282 ALA A CA 1
ATOM 2145 C C . ALA A 1 282 ? -3.295 29.109 10.523 1 98.62 282 ALA A C 1
ATOM 2147 O O . ALA A 1 282 ? -3.727 29.328 9.391 1 98.62 282 ALA A O 1
ATOM 2148 N N . GLY A 1 283 ? -3.516 28 11.117 1 98.44 283 GLY A N 1
ATOM 2149 C CA . GLY A 1 283 ? -4.426 27 10.594 1 98.44 283 GLY A CA 1
ATOM 2150 C C . GLY A 1 283 ? -3.855 26.234 9.414 1 98.44 283 GLY A C 1
ATOM 2151 O O . GLY A 1 283 ? -4.539 25.391 8.82 1 98.44 283 GLY A O 1
ATOM 2152 N N . GLN A 1 284 ? -2.598 26.484 9.023 1 98.44 284 GLN A N 1
ATOM 2153 C CA . GLN A 1 284 ? -1.936 25.781 7.93 1 98.44 284 GLN A CA 1
ATOM 2154 C C . GLN A 1 284 ? -1.336 24.469 8.406 1 98.44 284 GLN A C 1
ATOM 2156 O O . GLN A 1 284 ? -0.134 24.234 8.258 1 98.44 284 GLN A O 1
ATOM 2161 N N . VAL A 1 285 ? -2.162 23.656 8.992 1 98.06 285 VAL A N 1
ATOM 2162 C CA . VAL A 1 285 ? -1.828 22.344 9.562 1 98.06 285 VAL A CA 1
ATOM 2163 C C . VAL A 1 285 ? -2.781 21.297 9.016 1 98.06 285 VAL A C 1
ATOM 2165 O O . VAL A 1 285 ? -4 21.438 9.094 1 98.06 285 VAL A O 1
ATOM 2168 N N . CYS A 1 286 ? -2.273 20.219 8.5 1 96.81 286 CYS A N 1
ATOM 2169 C CA . CYS A 1 286 ? -3.096 19.203 7.852 1 96.81 286 CYS A CA 1
ATOM 2170 C C . CYS A 1 286 ? -4.082 18.594 8.836 1 96.81 286 CYS A C 1
ATOM 2172 O O . CYS A 1 286 ? -5.188 18.203 8.461 1 96.81 286 CYS A O 1
ATOM 2174 N N . ILE A 1 287 ? -3.701 18.547 10.125 1 97.69 287 ILE A N 1
ATOM 2175 C CA . ILE A 1 287 ? -4.566 17.922 11.133 1 97.69 287 ILE A CA 1
ATOM 2176 C C . ILE A 1 287 ? -5.258 19.016 11.953 1 97.69 287 ILE A C 1
ATOM 2178 O O . ILE A 1 287 ? -5.727 18.75 13.062 1 97.69 287 ILE A O 1
ATOM 2182 N N . SER A 1 288 ? -5.32 20.172 11.5 1 97.88 288 SER A N 1
ATOM 2183 C CA . SER A 1 288 ? -5.98 21.281 12.188 1 97.88 288 SER A CA 1
ATOM 2184 C C . SER A 1 288 ? -7.473 21 12.367 1 97.88 288 SER A C 1
ATOM 2186 O O . SER A 1 288 ? -8.133 20.516 11.445 1 97.88 288 SER A O 1
ATOM 2188 N N . PRO A 1 289 ? -8.062 21.266 13.609 1 98.25 289 PRO A N 1
ATOM 2189 C CA . PRO A 1 289 ? -9.523 21.234 13.719 1 98.25 289 PRO A CA 1
ATOM 2190 C C . PRO A 1 289 ? -10.203 22.188 12.734 1 98.25 289 PRO A C 1
ATOM 2192 O O . PRO A 1 289 ? -9.812 23.359 12.633 1 98.25 289 PRO A O 1
ATOM 2195 N N . THR A 1 290 ? -11.211 21.703 12.062 1 98.31 290 THR A N 1
ATOM 2196 C CA . THR A 1 290 ? -11.789 22.531 11.016 1 98.31 290 THR A CA 1
ATOM 2197 C C . THR A 1 290 ? -13.297 22.703 11.227 1 98.31 290 THR A C 1
ATOM 2199 O O . THR A 1 290 ? -13.781 23.812 11.438 1 98.31 290 THR A O 1
ATOM 2202 N N . ARG A 1 291 ? -14.055 21.625 11.266 1 98.56 291 ARG A N 1
ATOM 2203 C CA . ARG A 1 291 ? -15.508 21.641 11.414 1 98.56 291 ARG A CA 1
ATOM 2204 C C . ARG A 1 291 ? -15.906 21.312 12.852 1 98.56 291 ARG A C 1
ATOM 2206 O O . ARG A 1 291 ? -15.891 20.156 13.25 1 98.56 291 ARG A O 1
ATOM 2213 N N . PHE A 1 292 ? -16.375 22.328 13.508 1 98.88 292 PHE A N 1
ATOM 2214 C CA . PHE A 1 292 ? -16.766 22.172 14.898 1 98.88 292 PHE A CA 1
ATOM 2215 C C . PHE A 1 292 ? -18.266 21.875 15.023 1 98.88 292 PHE A C 1
ATOM 2217 O O . PHE A 1 292 ? -19.094 22.672 14.57 1 98.88 292 PHE A O 1
ATOM 2224 N N . LEU A 1 293 ? -18.516 20.734 15.547 1 98.94 293 LEU A N 1
ATOM 2225 C CA . LEU A 1 293 ? -19.875 20.297 15.844 1 98.94 293 LEU A CA 1
ATOM 2226 C C . LEU A 1 293 ? -20.141 20.328 17.344 1 98.94 293 LEU A C 1
ATOM 2228 O O . LEU A 1 293 ? -19.703 19.453 18.078 1 98.94 293 LEU A O 1
ATOM 2232 N N . ILE A 1 294 ? -20.984 21.281 17.766 1 98.94 294 ILE A N 1
ATOM 2233 C CA . ILE A 1 294 ? -21.125 21.609 19.172 1 98.94 294 ILE A CA 1
ATOM 2234 C C . ILE A 1 294 ? -22.562 21.359 19.625 1 98.94 294 ILE A C 1
ATOM 2236 O O . ILE A 1 294 ? -23.5 21.781 18.969 1 98.94 294 ILE A O 1
ATOM 2240 N N . GLU A 1 295 ? -22.672 20.672 20.734 1 98.81 295 GLU A N 1
ATOM 2241 C CA . GLU A 1 295 ? -24 20.422 21.25 1 98.81 295 GLU A CA 1
ATOM 2242 C C . GLU A 1 295 ? -24.734 21.719 21.609 1 98.81 295 GLU A C 1
ATOM 2244 O O . GLU A 1 295 ? -24.125 22.625 22.172 1 98.81 295 GLU A O 1
ATOM 2249 N N . ASN A 1 296 ? -25.984 21.719 21.375 1 98.44 296 ASN A N 1
ATOM 2250 C CA . ASN A 1 296 ? -26.812 22.922 21.359 1 98.44 296 ASN A CA 1
ATOM 2251 C C . ASN A 1 296 ? -26.703 23.688 22.672 1 98.44 296 ASN A C 1
ATOM 2253 O O . ASN A 1 296 ? -26.562 24.906 22.688 1 98.44 296 ASN A O 1
ATOM 2257 N N . SER A 1 297 ? -26.688 23.047 23.781 1 98.31 297 SER A N 1
ATOM 2258 C CA . SER A 1 297 ? -26.766 23.688 25.094 1 98.31 297 SER A CA 1
ATOM 2259 C C . SER A 1 297 ? -25.484 24.422 25.422 1 98.31 297 SER A C 1
ATOM 2261 O O . SER A 1 297 ? -25.469 25.297 26.297 1 98.31 297 SER A O 1
ATOM 2263 N N . VAL A 1 298 ? -24.375 24.109 24.734 1 98.69 298 VAL A N 1
ATOM 2264 C CA . VAL A 1 298 ? -23.109 24.766 25.047 1 98.69 298 VAL A CA 1
ATOM 2265 C C . VAL A 1 298 ? -22.594 25.516 23.828 1 98.69 298 VAL A C 1
ATOM 2267 O O . VAL A 1 298 ? -21.469 26 23.812 1 98.69 298 VAL A O 1
ATOM 2270 N N . TYR A 1 299 ? -23.359 25.641 22.797 1 98.75 299 TYR A N 1
ATOM 2271 C CA . TYR A 1 299 ? -22.953 26.203 21.516 1 98.75 299 TYR A CA 1
ATOM 2272 C C . TYR A 1 299 ? -22.516 27.656 21.672 1 98.75 299 TYR A C 1
ATOM 2274 O O . TYR A 1 299 ? -21.406 28.016 21.25 1 98.75 299 TYR A O 1
ATOM 2282 N N . ASP A 1 300 ? -23.328 28.438 22.328 1 98.75 300 ASP A N 1
ATOM 2283 C CA . ASP A 1 300 ? -23.031 29.859 22.453 1 98.75 300 ASP A CA 1
ATOM 2284 C C . ASP A 1 300 ? -21.781 30.094 23.297 1 98.75 300 ASP A C 1
ATOM 2286 O O . ASP A 1 300 ? -20.984 30.984 23 1 98.75 300 ASP A O 1
ATOM 2290 N N . GLN A 1 301 ? -21.672 29.281 24.297 1 98.81 301 GLN A N 1
ATOM 2291 C CA . GLN A 1 301 ? -20.484 29.375 25.141 1 98.81 301 GLN A CA 1
ATOM 2292 C C . GLN A 1 301 ? -19.219 29.094 24.344 1 98.81 301 GLN A C 1
ATOM 2294 O O . GLN A 1 301 ? -18.219 29.797 24.5 1 98.81 301 GLN A O 1
ATOM 2299 N N . VAL A 1 302 ? -19.234 28.094 23.516 1 98.94 302 VAL A N 1
ATOM 2300 C CA . VAL A 1 302 ? -18.078 27.719 22.719 1 98.94 302 VAL A CA 1
ATOM 2301 C C . VAL A 1 302 ? -17.797 28.797 21.672 1 98.94 302 VAL A C 1
ATOM 2303 O O . VAL A 1 302 ? -16.641 29.172 21.469 1 98.94 302 VAL A O 1
ATOM 2306 N N . VAL A 1 303 ? -18.828 29.297 21 1 98.88 303 VAL A N 1
ATOM 2307 C CA . VAL A 1 303 ? -18.672 30.344 20 1 98.88 303 VAL A CA 1
ATOM 2308 C C . VAL A 1 303 ? -18 31.562 20.625 1 98.88 303 VAL A C 1
ATOM 2310 O O . VAL A 1 303 ? -17.016 32.094 20.078 1 98.88 303 VAL A O 1
ATOM 2313 N N . GLU A 1 304 ? -18.516 31.969 21.75 1 98.75 304 GLU A N 1
ATOM 2314 C CA . GLU A 1 304 ? -17.984 33.156 22.438 1 98.75 304 GLU A CA 1
ATOM 2315 C C . GLU A 1 304 ? -16.547 32.906 22.891 1 98.75 304 GLU A C 1
ATOM 2317 O O . GLU A 1 304 ? -15.688 33.781 22.75 1 98.75 304 GLU A O 1
ATOM 2322 N N . GLY A 1 305 ? -16.344 31.781 23.484 1 98.88 305 GLY A N 1
ATOM 2323 C CA . GLY A 1 305 ? -15.008 31.453 23.953 1 98.88 305 GLY A CA 1
ATOM 2324 C C . GLY A 1 305 ? -13.969 31.406 22.844 1 98.88 305 GLY A C 1
ATOM 2325 O O . GLY A 1 305 ? -12.875 31.953 23 1 98.88 305 GLY A O 1
ATOM 2326 N N . MET A 1 306 ? -14.289 30.781 21.734 1 98.88 306 MET A N 1
ATOM 2327 C CA . MET A 1 306 ? -13.352 30.688 20.625 1 98.88 306 MET A CA 1
ATOM 2328 C C . MET A 1 306 ? -13.141 32.031 19.969 1 98.88 306 MET A C 1
ATOM 2330 O O . MET A 1 306 ? -12.047 32.344 19.516 1 98.88 306 MET A O 1
ATOM 2334 N N . ALA A 1 307 ? -14.219 32.812 19.906 1 98.81 307 ALA A N 1
ATOM 2335 C CA . ALA A 1 307 ? -14.094 34.188 19.375 1 98.81 307 ALA A CA 1
ATOM 2336 C C . ALA A 1 307 ? -13.164 35.031 20.234 1 98.81 307 ALA A C 1
ATOM 2338 O O . ALA A 1 307 ? -12.352 35.781 19.703 1 98.81 307 ALA A O 1
ATOM 2339 N N . ALA A 1 308 ? -13.367 34.875 21.516 1 98.81 308 ALA A N 1
ATOM 2340 C CA . ALA A 1 308 ? -12.508 35.625 22.438 1 98.81 308 ALA A CA 1
ATOM 2341 C C . ALA A 1 308 ? -11.039 35.219 22.25 1 98.81 308 ALA A C 1
ATOM 2343 O O . ALA A 1 308 ? -10.156 36.062 22.266 1 98.81 308 ALA A O 1
ATOM 2344 N N . TYR A 1 309 ? -10.805 33.938 22.125 1 98.69 309 TYR A N 1
ATOM 2345 C CA . TYR A 1 309 ? -9.453 33.469 21.891 1 98.69 309 TYR A CA 1
ATOM 2346 C C . TYR A 1 309 ? -8.898 34.062 20.578 1 98.69 309 TYR A C 1
ATOM 2348 O O . TYR A 1 309 ? -7.781 34.562 20.562 1 98.69 309 TYR A O 1
ATOM 2356 N N . ALA A 1 310 ? -9.648 33.969 19.531 1 98.75 310 ALA A N 1
ATOM 2357 C CA . ALA A 1 310 ? -9.234 34.469 18.219 1 98.75 310 ALA A CA 1
ATOM 2358 C C . ALA A 1 310 ? -8.859 35.938 18.266 1 98.75 310 ALA A C 1
ATOM 2360 O O . ALA A 1 310 ? -7.852 36.375 17.688 1 98.75 310 ALA A O 1
ATOM 2361 N N . THR A 1 311 ? -9.648 36.688 19 1 98.25 311 THR A N 1
ATOM 2362 C CA . THR A 1 311 ? -9.453 38.125 19.094 1 98.25 311 THR A CA 1
ATOM 2363 C C . THR A 1 311 ? -8.227 38.438 19.938 1 98.25 311 THR A C 1
ATOM 2365 O O . THR A 1 311 ? -7.613 39.5 19.781 1 98.25 311 THR A O 1
ATOM 2368 N N . SER A 1 312 ? -7.895 37.531 20.781 1 98.44 312 SER A N 1
ATOM 2369 C CA . SER A 1 312 ? -6.777 37.75 21.703 1 98.44 312 SER A CA 1
ATOM 2370 C C . SER A 1 312 ? -5.441 37.5 21.016 1 98.44 312 SER A C 1
ATOM 2372 O O . SER A 1 312 ? -4.391 37.875 21.531 1 98.44 312 SER A O 1
ATOM 2374 N N . LEU A 1 313 ? -5.422 36.875 19.891 1 98.62 313 LEU A N 1
ATOM 2375 C CA . LEU A 1 313 ? -4.188 36.531 19.203 1 98.62 313 LEU A CA 1
ATOM 2376 C C . LEU A 1 313 ? -3.492 37.75 18.656 1 98.62 313 LEU A C 1
ATOM 2378 O O . LEU A 1 313 ? -4.148 38.656 18.125 1 98.62 313 LEU A O 1
ATOM 2382 N N . LYS A 1 314 ? -2.232 37.844 18.844 1 98.5 314 LYS A N 1
ATOM 2383 C CA . LYS A 1 314 ? -1.411 38.875 18.219 1 98.5 314 LYS A CA 1
ATOM 2384 C C . LYS A 1 314 ? -0.858 38.406 16.875 1 98.5 314 LYS A C 1
ATOM 2386 O O . LYS A 1 314 ? 0.138 37.656 16.828 1 98.5 314 LYS A O 1
ATOM 2391 N N . VAL A 1 315 ? -1.436 38.938 15.797 1 98.5 315 VAL A N 1
ATOM 2392 C CA . VAL A 1 315 ? -1.043 38.531 14.445 1 98.5 315 VAL A CA 1
ATOM 2393 C C . VAL A 1 315 ? 0.09 39.438 13.961 1 98.5 315 VAL A C 1
ATOM 2395 O O . VAL A 1 315 ? -0.005 40.656 14.047 1 98.5 315 VAL A O 1
ATOM 2398 N N . GLY A 1 316 ? 1.161 38.844 13.562 1 98.12 316 GLY A N 1
ATOM 2399 C CA . GLY A 1 316 ? 2.277 39.656 13.094 1 98.12 316 GLY A CA 1
ATOM 2400 C C . GLY A 1 316 ? 3.463 38.812 12.641 1 98.12 316 GLY A C 1
ATOM 2401 O O . GLY A 1 316 ? 3.326 37.625 12.375 1 98.12 316 GLY A O 1
ATOM 2402 N N . ASP A 1 317 ? 4.547 39.5 12.461 1 97.94 317 ASP A N 1
ATOM 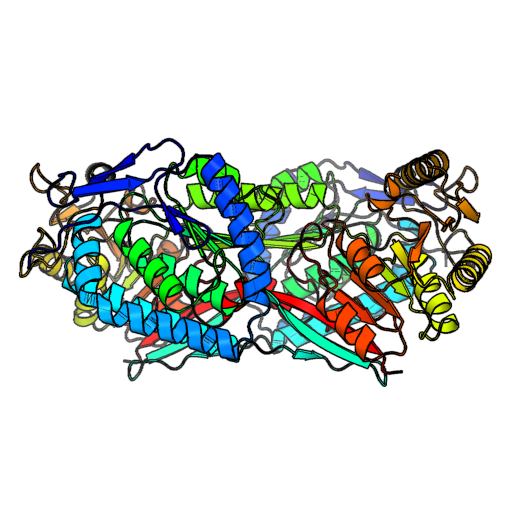2403 C CA . ASP A 1 317 ? 5.797 38.844 12.094 1 97.94 317 ASP A CA 1
ATOM 2404 C C . ASP A 1 317 ? 6.242 37.844 13.172 1 97.94 317 ASP A C 1
ATOM 2406 O O . ASP A 1 317 ? 6.285 38.219 14.359 1 97.94 317 ASP A O 1
ATOM 2410 N N . GLY A 1 318 ? 6.508 36.688 12.789 1 97.88 318 GLY A N 1
ATOM 2411 C CA . GLY A 1 318 ? 6.828 35.625 13.727 1 97.88 318 GLY A CA 1
ATOM 2412 C C . GLY A 1 318 ? 8.078 35.906 14.539 1 97.88 318 GLY A C 1
ATOM 2413 O O . GLY A 1 318 ? 8.297 35.281 15.578 1 97.88 318 GLY A O 1
ATOM 2414 N N . LEU A 1 319 ? 8.945 36.75 14.062 1 96.94 319 LEU A N 1
ATOM 2415 C CA . LEU A 1 319 ? 10.18 37.062 14.766 1 96.94 319 LEU A CA 1
ATOM 2416 C C . LEU A 1 319 ? 9.945 38.156 15.797 1 96.94 319 LEU A C 1
ATOM 2418 O O . LEU A 1 319 ? 10.797 38.406 16.656 1 96.94 319 LEU A O 1
ATOM 2422 N N . GLU A 1 320 ? 8.812 38.844 15.711 1 97.06 320 GLU A N 1
ATOM 2423 C CA . GLU A 1 320 ? 8.5 39.875 16.688 1 97.06 320 GLU A CA 1
ATOM 2424 C C . GLU A 1 320 ? 8.039 39.281 18 1 97.06 320 GLU A C 1
ATOM 2426 O O . GLU A 1 320 ? 7.254 38.312 18.016 1 97.06 320 GLU A O 1
ATOM 2431 N N . ALA A 1 321 ? 8.453 39.844 19.031 1 95.94 321 ALA A N 1
ATOM 2432 C CA . ALA A 1 321 ? 8.133 39.344 20.359 1 95.94 321 ALA A CA 1
ATOM 2433 C C . ALA A 1 321 ? 6.625 39.406 20.609 1 95.94 321 ALA A C 1
ATOM 2435 O O . ALA A 1 321 ? 5.973 40.406 20.312 1 95.94 321 ALA A O 1
ATOM 2436 N N . GLY A 1 322 ? 6.137 38.312 21.078 1 96.12 322 GLY A N 1
ATOM 2437 C CA . GLY A 1 322 ? 4.746 38.281 21.484 1 96.12 322 GLY A CA 1
ATOM 2438 C C . GLY A 1 322 ? 3.809 37.812 20.391 1 96.12 322 GLY A C 1
ATOM 2439 O O . GLY A 1 322 ? 2.635 37.531 20.641 1 96.12 322 GLY A O 1
ATOM 2440 N N . THR A 1 323 ? 4.316 37.781 19.141 1 98.19 323 THR A N 1
ATOM 2441 C CA . THR A 1 323 ? 3.48 37.281 18.047 1 98.19 323 THR A CA 1
ATOM 2442 C C . THR A 1 323 ? 2.982 35.875 18.359 1 98.19 323 THR A C 1
ATOM 2444 O O . THR A 1 323 ? 3.768 35 18.719 1 98.19 323 THR A O 1
ATOM 2447 N N . THR A 1 324 ? 1.698 35.688 18.234 1 98.44 324 THR A N 1
ATOM 2448 C CA . THR A 1 324 ? 1.131 34.375 18.547 1 98.44 324 THR A CA 1
ATOM 2449 C C . THR A 1 324 ? 0.497 33.75 17.312 1 98.44 324 THR A C 1
ATOM 2451 O O . THR A 1 324 ? 0.106 32.594 17.328 1 98.44 324 THR A O 1
ATOM 2454 N N . MET A 1 325 ? 0.416 34.406 16.219 1 98.81 325 MET A N 1
ATOM 2455 C CA . MET A 1 325 ? 0.025 33.844 14.93 1 98.81 325 MET A CA 1
ATOM 2456 C C . MET A 1 325 ? 0.734 34.562 13.781 1 98.81 325 MET A C 1
ATOM 2458 O O . MET A 1 325 ? 0.786 35.812 13.758 1 98.81 325 MET A O 1
ATOM 2462 N N . GLY A 1 326 ? 1.326 33.844 12.922 1 98.75 326 GLY A N 1
ATOM 2463 C CA . GLY A 1 326 ? 2.057 34.406 11.797 1 98.75 326 GLY A CA 1
ATOM 2464 C C . GLY A 1 326 ? 1.205 34.531 10.555 1 98.75 326 GLY A C 1
ATOM 2465 O O . GLY A 1 326 ? -0.02 34.438 10.609 1 98.75 326 GLY A O 1
ATOM 2466 N N . PRO A 1 327 ? 1.823 34.938 9.461 1 98.75 327 PRO A N 1
ATOM 2467 C CA . PRO A 1 327 ? 1.137 35.062 8.172 1 98.75 327 PRO A CA 1
ATOM 2468 C C . PRO A 1 327 ? 0.822 33.719 7.531 1 98.75 327 PRO A C 1
ATOM 2470 O O . PRO A 1 327 ? 1.301 32.656 8 1 98.75 327 PRO A O 1
ATOM 2473 N N . LEU A 1 328 ? -0.043 33.75 6.523 1 98.62 328 LEU A N 1
ATOM 2474 C CA . LEU A 1 328 ? -0.126 32.625 5.586 1 98.62 328 LEU A CA 1
ATOM 2475 C C . LEU A 1 328 ? 1.11 32.562 4.695 1 98.62 328 LEU A C 1
ATOM 2477 O O . LEU A 1 328 ? 1.805 33.562 4.527 1 98.62 328 LEU A O 1
ATOM 2481 N N . VAL A 1 329 ? 1.385 31.453 4.09 1 98 329 VAL A N 1
ATOM 2482 C CA . VAL A 1 329 ? 2.674 31.156 3.475 1 98 329 VAL A CA 1
ATOM 2483 C C . VAL A 1 329 ? 2.861 32.031 2.232 1 98 329 VAL A C 1
ATOM 2485 O O . VAL A 1 329 ? 3.986 32.375 1.882 1 98 329 VAL A O 1
ATOM 2488 N N . ASN A 1 330 ? 1.769 32.344 1.531 1 97.38 330 ASN A N 1
ATOM 2489 C CA . ASN A 1 330 ? 1.86 33.156 0.325 1 97.38 330 ASN A CA 1
ATOM 2490 C C . ASN A 1 330 ? 0.524 33.812 -0.012 1 97.38 330 ASN A C 1
ATOM 2492 O O . ASN A 1 330 ? -0.476 33.594 0.668 1 97.38 330 ASN A O 1
ATOM 2496 N N . ALA A 1 331 ? 0.523 34.594 -1.053 1 97.19 331 ALA A N 1
ATOM 2497 C CA . ALA A 1 331 ? -0.646 35.375 -1.417 1 97.19 331 ALA A CA 1
ATOM 2498 C C . ALA A 1 331 ? -1.784 34.5 -1.906 1 97.19 331 ALA A C 1
ATOM 2500 O O . ALA A 1 331 ? -2.959 34.812 -1.698 1 97.19 331 ALA A O 1
ATOM 2501 N N . LYS A 1 332 ? -1.441 33.438 -2.51 1 96.75 332 LYS A N 1
ATOM 2502 C CA . LYS A 1 332 ? -2.465 32.5 -2.996 1 96.75 332 LYS A CA 1
ATOM 2503 C C . LYS A 1 332 ? -3.346 32 -1.853 1 96.75 332 LYS A C 1
ATOM 2505 O O . LYS A 1 332 ? -4.555 31.844 -2.021 1 96.75 332 LYS A O 1
ATOM 2510 N N . ARG A 1 333 ? -2.773 31.781 -0.715 1 97.19 333 ARG A N 1
ATOM 2511 C CA . ARG A 1 333 ? -3.525 31.297 0.443 1 97.19 333 ARG A CA 1
ATOM 2512 C C . ARG A 1 333 ? -4.43 32.406 0.994 1 97.19 333 ARG A C 1
ATOM 2514 O O . ARG A 1 333 ? -5.539 32.125 1.45 1 97.19 333 ARG A O 1
ATOM 2521 N N . VAL A 1 334 ? -3.938 33.625 0.98 1 98.12 334 VAL A N 1
ATOM 2522 C CA . VAL A 1 334 ? -4.766 34.75 1.406 1 98.12 334 VAL A CA 1
ATOM 2523 C C . VAL A 1 334 ? -5.992 34.875 0.502 1 98.12 334 VAL A C 1
ATOM 2525 O O . VAL A 1 334 ? -7.117 35 0.986 1 98.12 334 VAL A O 1
ATOM 2528 N N . ASN A 1 335 ? -5.727 34.781 -0.801 1 98.06 335 ASN A N 1
ATOM 2529 C CA . ASN A 1 335 ? -6.809 34.875 -1.777 1 98.06 335 ASN A CA 1
ATOM 2530 C C . ASN A 1 335 ? -7.82 33.75 -1.577 1 98.06 335 ASN A C 1
ATOM 2532 O O . ASN A 1 335 ? -9.023 33.938 -1.715 1 98.06 335 ASN A O 1
ATOM 2536 N N . ALA A 1 336 ? -7.332 32.594 -1.265 1 98.06 336 ALA A N 1
ATOM 2537 C CA . ALA A 1 336 ? -8.211 31.469 -1.024 1 98.06 336 ALA A CA 1
ATOM 2538 C C . ALA A 1 336 ? -9.086 31.703 0.204 1 98.06 336 ALA A C 1
ATOM 2540 O O . ALA A 1 336 ? -10.273 31.359 0.198 1 98.06 336 ALA A O 1
ATOM 2541 N N . MET A 1 337 ? -8.539 32.219 1.261 1 98.25 337 MET A N 1
ATOM 2542 C CA . MET A 1 337 ? -9.312 32.531 2.463 1 98.25 337 MET A CA 1
ATOM 2543 C C . MET A 1 337 ? -10.398 33.562 2.172 1 98.25 337 MET A C 1
ATOM 2545 O O . MET A 1 337 ? -11.539 33.406 2.604 1 98.25 337 MET A O 1
ATOM 2549 N N . GLU A 1 338 ? -9.977 34.531 1.429 1 98.19 338 GLU A N 1
ATOM 2550 C CA . GLU A 1 338 ? -10.945 35.562 1.066 1 98.19 338 GLU A CA 1
ATOM 2551 C C . GLU A 1 338 ? -12.109 34.969 0.281 1 98.19 338 GLU A C 1
ATOM 2553 O O . GLU A 1 338 ? -13.273 35.281 0.563 1 98.19 338 GLU A O 1
ATOM 2558 N N . ARG A 1 339 ? -11.789 34.156 -0.656 1 98.56 339 ARG A N 1
ATOM 2559 C CA . ARG A 1 339 ? -12.805 33.5 -1.48 1 98.56 339 ARG A CA 1
ATOM 2560 C C . ARG A 1 339 ? -13.734 32.656 -0.63 1 98.56 339 ARG A C 1
ATOM 2562 O O . ARG A 1 339 ? -14.961 32.75 -0.759 1 98.56 339 ARG A O 1
ATOM 2569 N N . LEU A 1 340 ? -13.219 31.828 0.213 1 98.62 340 LEU A N 1
ATOM 2570 C CA . LEU A 1 340 ? -14 30.891 1.014 1 98.62 340 LEU A CA 1
ATOM 2571 C C . LEU A 1 340 ? -14.883 31.641 2.012 1 98.62 340 LEU A C 1
ATOM 2573 O O . LEU A 1 340 ? -16.047 31.281 2.201 1 98.62 340 LEU A O 1
ATOM 2577 N N . VAL A 1 341 ? -14.344 32.656 2.658 1 98.62 341 VAL A N 1
ATOM 2578 C CA . VAL A 1 341 ? -15.102 33.406 3.646 1 98.62 341 VAL A CA 1
ATOM 2579 C C . VAL A 1 341 ? -16.219 34.188 2.955 1 98.62 341 VAL A C 1
ATOM 2581 O O . VAL A 1 341 ? -17.328 34.281 3.461 1 98.62 341 VAL A O 1
ATOM 2584 N N . GLN A 1 342 ? -15.867 34.781 1.81 1 98.5 342 GLN A N 1
ATOM 2585 C CA . GLN A 1 342 ? -16.891 35.5 1.055 1 98.5 342 GLN A CA 1
ATOM 2586 C C . GLN A 1 342 ? -18.016 34.562 0.622 1 98.5 342 GLN A C 1
ATOM 2588 O O . GLN A 1 342 ? -19.188 34.906 0.72 1 98.5 342 GLN A O 1
ATOM 2593 N N . ASP A 1 343 ? -17.656 33.469 0.136 1 98.75 343 ASP A N 1
ATOM 2594 C CA . ASP A 1 343 ? -18.656 32.469 -0.239 1 98.75 343 ASP A CA 1
ATOM 2595 C C . ASP A 1 343 ? -19.531 32.094 0.957 1 98.75 343 ASP A C 1
ATOM 2597 O O . ASP A 1 343 ? -20.75 31.969 0.825 1 98.75 343 ASP A O 1
ATOM 2601 N N . ALA A 1 344 ? -18.953 31.875 2.102 1 98.56 344 ALA A N 1
ATOM 2602 C CA . ALA A 1 344 ? -19.688 31.547 3.316 1 98.56 344 ALA A CA 1
ATOM 2603 C C . ALA A 1 344 ? -20.672 32.656 3.674 1 98.56 344 ALA A C 1
ATOM 2605 O O . ALA A 1 344 ? -21.812 32.406 4.051 1 98.56 344 ALA A O 1
ATOM 2606 N N . ARG A 1 345 ? -20.219 33.906 3.535 1 98 345 ARG A N 1
ATOM 2607 C CA . ARG A 1 345 ? -21.078 35.062 3.779 1 98 345 ARG A CA 1
ATOM 2608 C C . ARG A 1 345 ? -22.281 35.062 2.84 1 98 345 ARG A C 1
ATOM 2610 O O . ARG A 1 345 ? -23.406 35.312 3.264 1 98 345 ARG A O 1
ATOM 2617 N N . GLU A 1 346 ? -21.969 34.781 1.66 1 98.25 346 GLU A N 1
ATOM 2618 C CA . GLU A 1 346 ? -23.031 34.75 0.653 1 98.25 346 GLU A CA 1
ATOM 2619 C C . GLU A 1 346 ? -24.047 33.656 0.957 1 98.25 346 GLU A C 1
ATOM 2621 O O . GLU A 1 346 ? -25.234 33.781 0.608 1 98.25 346 GLU A O 1
ATOM 2626 N N . HIS A 1 347 ? -23.609 32.719 1.624 1 98.19 347 HIS A N 1
ATOM 2627 C CA . HIS A 1 347 ? -24.516 31.625 2.02 1 98.19 347 HIS A CA 1
ATOM 2628 C C . HIS A 1 347 ? -25.094 31.875 3.41 1 98.19 347 HIS A C 1
ATOM 2630 O O . HIS A 1 347 ? -25.625 30.953 4.031 1 98.19 347 HIS A O 1
ATOM 2636 N N . LYS A 1 348 ? -24.812 33.031 3.941 1 97.88 348 LYS A N 1
ATOM 2637 C CA . LYS A 1 348 ? -25.469 33.531 5.148 1 97.88 348 LYS A CA 1
ATOM 2638 C C . LYS A 1 348 ? -24.844 32.938 6.402 1 97.88 348 LYS A C 1
ATOM 2640 O O . LYS A 1 348 ? -25.5 32.781 7.43 1 97.88 348 LYS A O 1
ATOM 2645 N N . ALA A 1 349 ? -23.625 32.5 6.32 1 98.56 349 ALA A N 1
ATOM 2646 C CA . ALA A 1 349 ? -22.859 32.188 7.531 1 98.56 349 ALA A CA 1
ATOM 2647 C C . ALA A 1 349 ? -22.656 33.438 8.375 1 98.56 349 ALA A C 1
ATOM 2649 O O . ALA A 1 349 ? -22.531 34.531 7.84 1 98.56 349 ALA A O 1
ATOM 2650 N N . ARG A 1 350 ? -22.672 33.25 9.664 1 98.38 350 ARG A N 1
ATOM 2651 C CA . ARG A 1 350 ? -22.406 34.375 10.57 1 98.38 350 ARG A CA 1
ATOM 2652 C C . ARG A 1 350 ? -20.922 34.531 10.852 1 98.38 350 ARG A C 1
ATOM 2654 O O . ARG A 1 350 ? -20.297 33.625 11.406 1 98.38 350 ARG A O 1
ATOM 2661 N N . VAL A 1 351 ? -20.375 35.625 10.438 1 98.56 351 VAL A N 1
ATOM 2662 C CA . VAL A 1 351 ? -19 35.938 10.805 1 98.56 351 VAL A CA 1
ATOM 2663 C C . VAL A 1 351 ? -18.953 36.5 12.234 1 98.56 351 VAL A C 1
ATOM 2665 O O . VAL A 1 351 ? -19.359 37.625 12.492 1 98.56 351 VAL A O 1
ATOM 2668 N N . VAL A 1 352 ? -18.484 35.781 13.172 1 98.81 352 VAL A N 1
ATOM 2669 C CA . VAL A 1 352 ? -18.438 36.156 14.578 1 98.81 352 VAL A CA 1
ATOM 2670 C C . VAL A 1 352 ? -17.266 37.094 14.812 1 98.81 352 VAL A C 1
ATOM 2672 O O . VAL A 1 352 ? -17.375 38.094 15.539 1 98.81 352 VAL A O 1
ATOM 2675 N N . THR A 1 353 ? -16.125 36.781 14.281 1 98.56 353 THR A N 1
ATOM 2676 C CA . THR A 1 353 ? -14.938 37.656 14.32 1 98.56 353 THR A CA 1
ATOM 2677 C C . THR A 1 353 ? -14.031 37.375 13.125 1 98.56 353 THR A C 1
ATOM 2679 O O . THR A 1 353 ? -14.109 36.281 12.523 1 98.56 353 THR A O 1
ATOM 2682 N N . GLY A 1 354 ? -13.281 38.344 12.672 1 98.56 354 GLY A N 1
ATOM 2683 C CA . GLY A 1 354 ? -12.297 38.188 11.609 1 98.56 354 GLY A CA 1
ATOM 2684 C C . GLY A 1 354 ? -12.906 38.188 10.227 1 98.56 354 GLY A C 1
ATOM 2685 O O . GLY A 1 354 ? -13.875 38.906 9.953 1 98.56 354 GLY A O 1
ATOM 2686 N N . GLY A 1 355 ? -12.195 37.5 9.266 1 98.12 355 GLY A N 1
ATOM 2687 C CA . GLY A 1 355 ? -12.727 37.281 7.93 1 98.12 355 GLY A CA 1
ATOM 2688 C C . GLY A 1 355 ? -12.094 38.156 6.879 1 98.12 355 GLY A C 1
ATOM 2689 O O . GLY A 1 355 ? -12.508 38.156 5.715 1 98.12 355 GLY A O 1
ATOM 2690 N N . GLU A 1 356 ? -11.047 38.812 7.324 1 98.06 356 GLU A N 1
ATOM 2691 C CA . GLU A 1 356 ? -10.477 39.75 6.371 1 98.06 356 GLU A CA 1
ATOM 2692 C C . GLU A 1 356 ? -8.953 39.625 6.316 1 98.06 356 GLU A C 1
ATOM 2694 O O . GLU A 1 356 ? -8.328 39.219 7.285 1 98.06 356 GLU A O 1
ATOM 2699 N N . ARG A 1 357 ? -8.461 40 5.172 1 97.75 357 ARG A N 1
ATOM 2700 C CA . ARG A 1 357 ? -7.02 40.219 5.059 1 97.75 357 ARG A CA 1
ATOM 2701 C C . ARG A 1 357 ? -6.543 41.344 5.965 1 97.75 357 ARG A C 1
ATOM 2703 O O . ARG A 1 357 ? -7.262 42.312 6.176 1 97.75 357 ARG A O 1
ATOM 2710 N N . ILE A 1 358 ? -5.402 41.219 6.543 1 97.75 358 ILE A N 1
ATOM 2711 C CA . ILE A 1 358 ? -4.836 42.25 7.379 1 97.75 358 ILE A CA 1
ATOM 2712 C C . ILE A 1 358 ? -3.809 43.062 6.574 1 97.75 358 ILE A C 1
ATOM 2714 O O . ILE A 1 358 ? -2.766 42.531 6.188 1 97.75 358 ILE A O 1
ATOM 2718 N N . GLY A 1 359 ? -4.082 44.25 6.355 1 93.5 359 GLY A N 1
ATOM 2719 C CA . GLY A 1 359 ? -3.129 45.125 5.703 1 93.5 359 GLY A CA 1
ATOM 2720 C C . GLY A 1 359 ? -2.852 44.75 4.262 1 93.5 359 GLY A C 1
ATOM 2721 O O . GLY A 1 359 ? -3.586 43.969 3.672 1 93.5 359 GLY A O 1
ATOM 2722 N N . ASN A 1 360 ? -1.798 45.375 3.664 1 90.5 360 ASN A N 1
ATOM 2723 C CA . ASN A 1 360 ? -1.448 45.156 2.262 1 90.5 360 ASN A CA 1
ATOM 2724 C C . ASN A 1 360 ? -0.008 44.688 2.109 1 90.5 360 ASN A C 1
ATOM 2726 O O . ASN A 1 360 ? 0.482 44.531 0.989 1 90.5 360 ASN A O 1
ATOM 2730 N N . ARG A 1 361 ? 0.612 44.562 3.182 1 92.12 361 ARG A N 1
ATOM 2731 C CA . ARG A 1 361 ? 1.961 44 3.188 1 92.12 361 ARG A CA 1
ATOM 2732 C C . ARG A 1 361 ? 2.023 42.719 4.016 1 92.12 361 ARG A C 1
ATOM 2734 O O . ARG A 1 361 ? 1.609 42.719 5.18 1 92.12 361 ARG A O 1
ATOM 2741 N N . GLY A 1 362 ? 2.643 41.688 3.342 1 96.19 362 GLY A N 1
ATOM 2742 C CA . GLY A 1 362 ? 2.652 40.375 3.988 1 96.19 362 GLY A CA 1
ATOM 2743 C C . GLY A 1 362 ? 1.364 39.594 3.785 1 96.19 362 GLY A C 1
ATOM 2744 O O . GLY A 1 362 ? 0.363 40.156 3.328 1 96.19 362 GLY A O 1
ATOM 2745 N N . ASN A 1 363 ? 1.375 38.375 4.062 1 98.44 363 ASN A N 1
ATOM 2746 C CA . ASN A 1 363 ? 0.249 37.5 3.811 1 98.44 363 ASN A CA 1
ATOM 2747 C C . ASN A 1 363 ? -0.552 37.219 5.082 1 98.44 363 ASN A C 1
ATOM 2749 O O . ASN A 1 363 ? -0.751 36.062 5.465 1 98.44 363 ASN A O 1
ATOM 2753 N N . PHE A 1 364 ? -1.015 38.281 5.688 1 98.75 364 PHE A N 1
ATOM 2754 C CA . PHE A 1 364 ? -1.695 38.188 6.973 1 98.75 364 PHE A CA 1
ATOM 2755 C C . PHE A 1 364 ? -3.205 38.094 6.781 1 98.75 364 PHE A C 1
ATOM 2757 O O . PHE A 1 364 ? -3.762 38.75 5.906 1 98.75 364 PHE A O 1
ATOM 2764 N N . PHE A 1 365 ? -3.852 37.281 7.527 1 98.81 365 PHE A N 1
ATOM 2765 C CA . PHE A 1 365 ? -5.297 37.094 7.547 1 98.81 365 PHE A CA 1
ATOM 2766 C C . PHE A 1 365 ? -5.809 37 8.984 1 98.81 365 PHE A C 1
ATOM 2768 O O . PHE A 1 365 ? -5.152 36.406 9.852 1 98.81 365 PHE A O 1
ATOM 2775 N N . GLU A 1 366 ? -6.895 37.531 9.258 1 98.81 366 GLU A N 1
ATOM 2776 C CA . GLU A 1 366 ? -7.441 37.562 10.609 1 98.81 366 GLU A CA 1
ATOM 2777 C C . GLU A 1 366 ? -7.848 36.188 11.086 1 98.81 366 GLU A C 1
ATOM 2779 O O . GLU A 1 366 ? -8.398 35.406 10.312 1 98.81 366 GLU A O 1
ATOM 2784 N N . PRO A 1 367 ? -7.488 35.844 12.391 1 98.81 367 PRO A N 1
ATOM 2785 C CA . PRO A 1 367 ? -8.18 34.656 12.945 1 98.81 367 PRO A CA 1
ATOM 2786 C C . PRO A 1 367 ? -9.695 34.781 12.852 1 98.81 367 PRO A C 1
ATOM 2788 O O . PRO A 1 367 ? -10.273 35.781 13.266 1 98.81 367 PRO A O 1
ATOM 2791 N N . THR A 1 368 ? -10.344 33.719 12.266 1 98.94 368 THR A N 1
ATOM 2792 C CA . THR A 1 368 ? -11.734 33.875 11.844 1 98.94 368 THR A CA 1
ATOM 2793 C C . THR A 1 368 ? -12.609 32.781 12.453 1 98.94 368 THR A C 1
ATOM 2795 O O . THR A 1 368 ? -12.234 31.625 12.453 1 98.94 368 THR A O 1
ATOM 2798 N N . ILE A 1 369 ? -13.719 33.219 13.039 1 98.88 369 ILE A N 1
ATOM 2799 C CA . ILE A 1 369 ? -14.742 32.312 13.531 1 98.88 369 ILE A CA 1
ATOM 2800 C C . ILE A 1 369 ? -16.031 32.5 12.727 1 98.88 369 ILE A C 1
ATOM 2802 O O . ILE A 1 369 ? -16.625 33.594 12.742 1 98.88 369 ILE A O 1
ATOM 2806 N N . LEU A 1 370 ? -16.391 31.516 11.992 1 98.88 370 LEU A N 1
ATOM 2807 C CA . LEU A 1 370 ? -17.688 31.469 11.32 1 98.88 370 LEU A CA 1
ATOM 2808 C C . LEU A 1 370 ? -18.672 30.578 12.078 1 98.88 370 LEU A C 1
ATOM 2810 O O . LEU A 1 370 ? -18.328 29.453 12.438 1 98.88 370 LEU A O 1
ATOM 2814 N N . ALA A 1 371 ? -19.828 31.047 12.359 1 98.81 371 ALA A N 1
ATOM 2815 C CA . ALA A 1 371 ? -20.875 30.281 13.039 1 98.81 371 ALA A CA 1
ATOM 2816 C C . ALA A 1 371 ? -22.062 30.047 12.109 1 98.81 371 ALA A C 1
ATOM 2818 O O . ALA A 1 371 ? -22.312 30.828 11.195 1 98.81 371 ALA A O 1
ATOM 2819 N N . ASP A 1 372 ? -22.766 28.922 12.352 1 98.56 372 ASP A N 1
ATOM 2820 C CA . ASP A 1 372 ? -23.969 28.562 11.609 1 98.56 372 ASP A CA 1
ATOM 2821 C C . ASP A 1 372 ? -23.703 28.531 10.109 1 98.56 372 ASP A C 1
ATOM 2823 O O . ASP A 1 372 ? -24.406 29.172 9.328 1 98.56 372 ASP A O 1
ATOM 2827 N N . VAL A 1 373 ? -22.688 27.828 9.758 1 98.75 373 VAL A N 1
ATOM 2828 C CA . VAL A 1 373 ? -22.219 27.781 8.375 1 98.75 373 VAL A CA 1
ATOM 2829 C C . VAL A 1 373 ? -23.031 26.766 7.582 1 98.75 373 VAL A C 1
ATOM 2831 O O . VAL A 1 373 ? -23.047 25.578 7.914 1 98.75 373 VAL A O 1
ATOM 2834 N N . PRO A 1 374 ? -23.625 27.172 6.566 1 98.38 374 PRO A N 1
ATOM 2835 C CA . PRO A 1 374 ? -24.422 26.219 5.773 1 98.38 374 PRO A CA 1
ATOM 2836 C C . PRO A 1 374 ? -23.562 25.188 5.055 1 98.38 374 PRO A C 1
ATOM 2838 O O . PRO A 1 374 ? -22.469 25.516 4.562 1 98.38 374 PRO A O 1
ATOM 2841 N N . ARG A 1 375 ? -24.109 24.031 4.867 1 97.25 375 ARG A N 1
ATOM 2842 C CA . ARG A 1 375 ? -23.375 22.906 4.297 1 97.25 375 ARG A CA 1
ATOM 2843 C C . ARG A 1 375 ? -23.016 23.172 2.84 1 97.25 375 ARG A C 1
ATOM 2845 O O . ARG A 1 375 ? -22.047 22.625 2.328 1 97.25 375 ARG A O 1
ATOM 2852 N N . ASP A 1 376 ? -23.75 23.953 2.188 1 97.56 376 ASP A N 1
ATOM 2853 C CA . ASP A 1 376 ? -23.531 24.188 0.764 1 97.56 376 ASP A CA 1
ATOM 2854 C C . ASP A 1 376 ? -22.469 25.266 0.542 1 97.56 376 ASP A C 1
ATOM 2856 O O . ASP A 1 376 ? -22.078 25.531 -0.595 1 97.56 376 ASP A O 1
ATOM 2860 N N . ALA A 1 377 ? -22.062 25.969 1.69 1 98.62 377 ALA A N 1
ATOM 2861 C CA . ALA A 1 377 ? -20.906 26.844 1.568 1 98.62 377 ALA A CA 1
ATOM 2862 C C . ALA A 1 377 ? -19.656 26.062 1.209 1 98.62 377 ALA A C 1
ATOM 2864 O O . ALA A 1 377 ? -19.438 24.953 1.729 1 98.62 377 ALA A O 1
ATOM 2865 N N . ALA A 1 378 ? -18.797 26.609 0.342 1 98.62 378 ALA A N 1
ATOM 2866 C CA . ALA A 1 378 ? -17.609 25.922 -0.153 1 98.62 378 ALA A CA 1
ATOM 2867 C C . ALA A 1 378 ? -16.688 25.516 0.997 1 98.62 378 ALA A C 1
ATOM 2869 O O . ALA A 1 378 ? -16.078 24.453 0.971 1 98.62 378 ALA A O 1
ATOM 2870 N N . ILE A 1 379 ? -16.641 26.312 2.01 1 98.62 379 ILE A N 1
ATOM 2871 C CA . ILE A 1 379 ? -15.68 26.125 3.1 1 98.62 379 ILE A CA 1
ATOM 2872 C C . ILE A 1 379 ? -16.078 24.922 3.941 1 98.62 379 ILE A C 1
ATOM 2874 O O . ILE A 1 379 ? -15.258 24.391 4.695 1 98.62 379 ILE A O 1
ATOM 2878 N N . MET A 1 380 ? -17.344 24.453 3.848 1 98.56 380 MET A N 1
ATOM 2879 C CA . MET A 1 380 ? -17.797 23.25 4.559 1 98.56 380 MET A CA 1
ATOM 2880 C C . MET A 1 380 ? -17.406 21.984 3.797 1 98.56 380 MET A C 1
ATOM 2882 O O . MET A 1 380 ? -17.5 20.891 4.336 1 98.56 380 MET A O 1
ATOM 2886 N N . ASN A 1 381 ? -16.891 22.109 2.596 1 97.94 381 ASN A N 1
ATOM 2887 C CA . ASN A 1 381 ? -16.672 20.969 1.715 1 97.94 381 ASN A CA 1
ATOM 2888 C C . ASN A 1 381 ? -15.227 20.906 1.222 1 97.94 381 ASN A C 1
ATOM 2890 O O . ASN A 1 381 ? -14.734 19.844 0.861 1 97.94 381 ASN A O 1
ATOM 2894 N N . GLU A 1 382 ? -14.539 22 1.194 1 96.56 382 GLU A N 1
ATOM 2895 C CA . GLU A 1 382 ? -13.141 22.141 0.8 1 96.56 382 GLU A CA 1
ATOM 2896 C C . GLU A 1 382 ? -12.258 22.453 2.002 1 96.56 382 GLU A C 1
ATOM 2898 O O . GLU A 1 382 ? -12.625 23.281 2.848 1 96.56 382 GLU A O 1
ATOM 2903 N N . GLU A 1 383 ? -11.141 21.797 2.092 1 96 383 GLU A N 1
ATOM 2904 C CA . GLU A 1 383 ? -10.219 22.109 3.178 1 96 383 GLU A CA 1
ATOM 2905 C C . GLU A 1 383 ? -9.758 23.562 3.109 1 96 383 GLU A C 1
ATOM 2907 O O . GLU A 1 383 ? -9.148 23.984 2.127 1 96 383 GLU A O 1
ATOM 2912 N N . PRO A 1 384 ? -10.031 24.266 4.121 1 96.38 384 PRO A N 1
ATOM 2913 C CA . PRO A 1 384 ? -9.641 25.688 4.066 1 96.38 384 PRO A CA 1
ATOM 2914 C C . PRO A 1 384 ? -8.133 25.875 4.184 1 96.38 384 PRO A C 1
ATOM 2916 O O . PRO A 1 384 ? -7.562 26.734 3.5 1 96.38 384 PRO A O 1
ATOM 2919 N N . PHE A 1 385 ? -7.457 25.109 5.008 1 97.75 385 PHE A N 1
ATOM 2920 C CA . PHE A 1 385 ? -6.027 25.188 5.27 1 97.75 385 PHE A CA 1
ATOM 2921 C C . PHE A 1 385 ? -5.617 26.625 5.613 1 97.75 385 PHE A C 1
ATOM 2923 O O . PHE A 1 385 ? -4.703 27.172 5.004 1 97.75 385 PHE A O 1
ATOM 2930 N N . GLY A 1 386 ? -6.207 27.219 6.582 1 98.5 386 GLY A N 1
ATOM 2931 C CA . GLY A 1 386 ? -6.051 28.594 7.059 1 98.5 386 GLY A CA 1
ATOM 2932 C C . GLY A 1 386 ? -6.707 28.828 8.406 1 98.5 386 GLY A C 1
ATOM 2933 O O . GLY A 1 386 ? -7.242 27.906 9.016 1 98.5 386 GLY A O 1
ATOM 2934 N N . PRO A 1 387 ? -6.66 30.047 8.867 1 98.75 387 PRO A N 1
ATOM 2935 C CA . PRO A 1 387 ? -7.074 30.328 10.242 1 98.75 387 PRO A CA 1
ATOM 2936 C C . PRO A 1 387 ? -8.57 30.625 10.359 1 98.75 387 PRO A C 1
ATOM 2938 O O . PRO A 1 387 ? -8.953 31.672 10.898 1 98.75 387 PRO A O 1
ATOM 2941 N N . VAL A 1 388 ? -9.391 29.672 9.891 1 98.88 388 VAL A N 1
ATOM 2942 C CA . VAL A 1 388 ? -10.844 29.812 9.914 1 98.88 388 VAL A CA 1
ATOM 2943 C C . VAL A 1 388 ? -11.477 28.609 10.586 1 98.88 388 VAL A C 1
ATOM 2945 O O . VAL A 1 388 ? -11.266 27.469 10.148 1 98.88 388 VAL A O 1
ATOM 2948 N N . ALA A 1 389 ? -12.227 28.797 11.633 1 98.81 389 ALA A N 1
ATOM 2949 C CA . ALA A 1 389 ? -12.977 27.75 12.32 1 98.81 389 ALA A CA 1
ATOM 2950 C C . ALA A 1 389 ? -14.453 27.797 11.938 1 98.81 389 ALA A C 1
ATOM 2952 O O . ALA A 1 389 ? -15.047 28.875 11.844 1 98.81 389 ALA A O 1
ATOM 2953 N N . LEU A 1 390 ? -15.023 26.688 11.648 1 98.94 390 LEU A N 1
ATOM 2954 C CA . LEU A 1 390 ? -16.422 26.562 11.266 1 98.94 390 LEU A CA 1
ATOM 2955 C C . LEU A 1 390 ? -17.25 25.938 12.383 1 98.94 390 LEU A C 1
ATOM 2957 O O . LEU A 1 390 ? -17.078 24.75 12.688 1 98.94 390 LEU A O 1
ATOM 2961 N N . LEU A 1 391 ? -18.156 26.688 12.969 1 98.94 391 LEU A N 1
ATOM 2962 C CA . LEU A 1 391 ? -18.891 26.203 14.141 1 98.94 391 LEU A CA 1
ATOM 2963 C C . LEU A 1 391 ? -20.359 25.984 13.805 1 98.94 391 LEU A C 1
ATOM 2965 O O . LEU A 1 391 ? -21.031 26.891 13.281 1 98.94 391 LEU A O 1
ATOM 2969 N N . ASN A 1 392 ? -20.797 24.844 14.016 1 98.88 392 ASN A N 1
ATOM 2970 C CA . ASN A 1 392 ? -22.203 24.469 13.859 1 98.88 392 ASN A CA 1
ATOM 2971 C C . ASN A 1 392 ? -22.719 23.703 15.078 1 98.88 392 ASN A C 1
ATOM 2973 O O . ASN A 1 392 ? -21.953 23.094 15.812 1 98.88 392 ASN A O 1
ATOM 2977 N N . ARG A 1 393 ? -24.016 23.828 15.344 1 98.44 393 ARG A N 1
ATOM 2978 C CA . ARG A 1 393 ? -24.641 23.156 16.484 1 98.44 393 ARG A CA 1
ATOM 2979 C C . ARG A 1 393 ? -25.234 21.812 16.078 1 98.44 393 ARG A C 1
ATOM 2981 O O . ARG A 1 393 ? -25.469 21.562 14.891 1 98.44 393 ARG A O 1
ATOM 2988 N N . PHE A 1 394 ? -25.391 20.922 16.984 1 98.5 394 PHE A N 1
ATOM 2989 C CA . PHE A 1 394 ? -26.188 19.719 16.828 1 98.5 394 PHE A CA 1
ATOM 2990 C C . PHE A 1 394 ? -27.047 19.484 18.047 1 98.5 394 PHE A C 1
ATOM 2992 O O . PHE A 1 394 ? -26.75 19.984 19.141 1 98.5 394 PHE A O 1
ATOM 2999 N N . ASP A 1 395 ? -28.156 18.719 17.891 1 98.12 395 ASP A N 1
ATOM 3000 C CA . ASP A 1 395 ? -29.062 18.391 18.984 1 98.12 395 ASP A CA 1
ATOM 3001 C C . ASP A 1 395 ? -28.812 16.969 19.484 1 98.12 395 ASP A C 1
ATOM 3003 O O . ASP A 1 395 ? -28.781 16.734 20.703 1 98.12 395 ASP A O 1
ATOM 3007 N N . ALA A 1 396 ? -28.656 16.062 18.531 1 97.88 396 ALA A N 1
ATOM 3008 C CA . ALA A 1 396 ? -28.438 14.656 18.844 1 97.88 396 ALA A CA 1
ATOM 3009 C C . ALA A 1 396 ? -27.078 14.195 18.328 1 97.88 396 ALA A C 1
ATOM 3011 O O . ALA A 1 396 ? -26.656 14.586 17.234 1 97.88 396 ALA A O 1
ATOM 3012 N N . LEU A 1 397 ? -26.391 13.375 19.141 1 98.31 397 LEU A N 1
ATOM 3013 C CA . LEU A 1 397 ? -25.062 12.891 18.781 1 98.31 397 LEU A CA 1
ATOM 3014 C C . LEU A 1 397 ? -25.047 12.289 17.391 1 98.31 397 LEU A C 1
ATOM 3016 O O . LEU A 1 397 ? -24.078 12.438 16.656 1 98.31 397 LEU A O 1
ATOM 3020 N N . ASP A 1 398 ? -26.125 11.641 16.953 1 98.38 398 ASP A N 1
ATOM 3021 C CA . ASP A 1 398 ? -26.203 11.008 15.641 1 98.38 398 ASP A CA 1
ATOM 3022 C C . ASP A 1 398 ? -26.031 12.031 14.523 1 98.38 398 ASP A C 1
ATOM 3024 O O . ASP A 1 398 ? -25.469 11.719 13.469 1 98.38 398 ASP A O 1
ATOM 3028 N N . GLU A 1 399 ? -26.531 13.18 14.742 1 98.25 399 GLU A N 1
ATOM 3029 C CA . GLU A 1 399 ? -26.375 14.258 13.773 1 98.25 399 GLU A CA 1
ATOM 3030 C C . GLU A 1 399 ? -24.906 14.656 13.617 1 98.25 399 GLU A C 1
ATOM 3032 O O . GLU A 1 399 ? -24.438 14.867 12.5 1 98.25 399 GLU A O 1
ATOM 3037 N N . ALA A 1 400 ? -24.219 14.789 14.742 1 98.69 400 ALA A N 1
ATOM 3038 C CA . ALA A 1 400 ? -22.812 15.141 14.734 1 98.69 400 ALA A CA 1
ATOM 3039 C C . ALA A 1 400 ? -21.984 14.062 14.039 1 98.69 400 ALA A C 1
ATOM 3041 O O . ALA A 1 400 ? -21.078 14.367 13.266 1 98.69 400 ALA A O 1
ATOM 3042 N N . LEU A 1 401 ? -22.312 12.828 14.344 1 98.69 401 LEU A N 1
ATOM 3043 C CA . LEU A 1 401 ? -21.594 11.711 13.742 1 98.69 401 LEU A CA 1
ATOM 3044 C C . LEU A 1 401 ? -21.812 11.664 12.234 1 98.69 401 LEU A C 1
ATOM 3046 O O . LEU A 1 401 ? -20.875 11.398 11.477 1 98.69 401 LEU A O 1
ATOM 3050 N N . SER A 1 402 ? -23.016 11.898 11.812 1 98.31 402 SER A N 1
ATOM 3051 C CA . SER A 1 402 ? -23.328 11.945 10.383 1 98.31 402 SER A CA 1
ATOM 3052 C C . SER A 1 402 ? -22.547 13.047 9.68 1 98.31 402 SER A C 1
ATOM 3054 O O . SER A 1 402 ? -21.969 12.82 8.609 1 98.31 402 SER A O 1
ATOM 3056 N N . GLU A 1 403 ? -22.5 14.195 10.273 1 98.38 403 GLU A N 1
ATOM 3057 C CA . GLU A 1 403 ? -21.766 15.312 9.68 1 98.38 403 GLU A CA 1
ATOM 3058 C C . GLU A 1 403 ? -20.266 15.062 9.695 1 98.38 403 GLU A C 1
ATOM 3060 O O . GLU A 1 403 ? -19.562 15.391 8.742 1 98.38 403 GLU A O 1
ATOM 3065 N N . ALA A 1 404 ? -19.781 14.516 10.781 1 98.69 404 ALA A N 1
ATOM 3066 C CA . ALA A 1 404 ? -18.359 14.211 10.898 1 98.69 404 ALA A CA 1
ATOM 3067 C C . ALA A 1 404 ? -17.906 13.305 9.758 1 98.69 404 ALA A C 1
ATOM 3069 O O . ALA A 1 404 ? -16.781 13.438 9.266 1 98.69 404 ALA A O 1
ATOM 3070 N N . ASN A 1 405 ? -18.812 12.445 9.273 1 97.88 405 ASN A N 1
ATOM 3071 C CA . ASN A 1 405 ? -18.453 11.43 8.281 1 97.88 405 ASN A CA 1
ATOM 3072 C C . ASN A 1 405 ? -18.922 11.828 6.883 1 97.88 405 ASN A C 1
ATOM 3074 O O . ASN A 1 405 ? -18.844 11.031 5.949 1 97.88 405 ASN A O 1
ATOM 3078 N N . ARG A 1 406 ? -19.422 12.992 6.715 1 97.56 406 ARG A N 1
ATOM 3079 C CA . ARG A 1 406 ? -20.094 13.383 5.477 1 97.56 406 ARG A CA 1
ATOM 3080 C C . ARG A 1 406 ? -19.094 13.477 4.328 1 97.56 406 ARG A C 1
ATOM 3082 O O . ARG A 1 406 ? -19.391 13.07 3.203 1 97.56 406 ARG A O 1
ATOM 3089 N N . LEU A 1 407 ? -17.922 14 4.566 1 97.19 407 LEU A N 1
ATOM 3090 C CA . LEU A 1 407 ? -16.922 14.188 3.521 1 97.19 407 LEU A CA 1
ATOM 3091 C C . LEU A 1 407 ? -16.062 12.945 3.361 1 97.19 407 LEU A C 1
ATOM 3093 O O . LEU A 1 407 ? -15.945 12.141 4.289 1 97.19 407 LEU A O 1
ATOM 3097 N N . ASN A 1 408 ? -15.406 12.805 2.271 1 96 408 ASN A N 1
ATOM 3098 C CA . ASN A 1 408 ? -14.578 11.633 2.016 1 96 408 ASN A CA 1
ATOM 3099 C C . ASN A 1 408 ? -13.172 11.805 2.574 1 96 408 ASN A C 1
ATOM 3101 O O . ASN A 1 408 ? -12.289 10.984 2.314 1 96 408 ASN A O 1
ATOM 3105 N N . TYR A 1 409 ? -12.93 12.828 3.363 1 97.25 409 TYR A N 1
ATOM 3106 C CA . TYR A 1 409 ? -11.688 12.953 4.113 1 97.25 409 TYR A CA 1
ATOM 3107 C C . TYR A 1 409 ? -11.695 12.055 5.34 1 97.25 409 TYR A C 1
ATOM 3109 O O . TYR A 1 409 ? -12.758 11.648 5.82 1 97.25 409 TYR A O 1
ATOM 3117 N N . GLY A 1 410 ? -10.484 11.68 5.852 1 98.06 410 GLY A N 1
ATOM 3118 C CA . GLY A 1 410 ? -10.359 10.883 7.062 1 98.06 410 GLY A CA 1
ATOM 3119 C C . GLY A 1 410 ? -8.969 10.922 7.66 1 98.06 410 GLY A C 1
ATOM 3120 O O . GLY A 1 410 ? -8.391 9.875 7.957 1 98.06 410 GLY A O 1
ATOM 3121 N N . LEU A 1 411 ? -8.43 12.148 7.887 1 98.38 411 LEU A N 1
ATOM 3122 C CA . LEU A 1 411 ? -7.09 12.266 8.445 1 98.38 411 LEU A CA 1
ATOM 3123 C C . LEU A 1 411 ? -7.137 12.305 9.969 1 98.38 411 LEU A C 1
ATOM 3125 O O . LEU A 1 411 ? -6.727 11.344 10.633 1 98.38 411 LEU A O 1
ATOM 3129 N N . ALA A 1 412 ? -7.766 13.344 10.516 1 98.69 412 ALA A N 1
ATOM 3130 C CA . ALA A 1 412 ? -7.816 13.539 11.961 1 98.69 412 ALA A CA 1
ATOM 3131 C C . ALA A 1 412 ? -9.227 13.906 12.414 1 98.69 412 ALA A C 1
ATOM 3133 O O . ALA A 1 412 ? -9.984 14.516 11.656 1 98.69 412 ALA A O 1
ATOM 3134 N N . ALA A 1 413 ? -9.547 13.57 13.617 1 98.81 413 ALA A N 1
ATOM 3135 C CA . ALA A 1 413 ? -10.797 13.945 14.273 1 98.81 413 ALA A CA 1
ATOM 3136 C C . ALA A 1 413 ? -10.578 14.188 15.766 1 98.81 413 ALA A C 1
ATOM 3138 O O . ALA A 1 413 ? -9.594 13.711 16.344 1 98.81 413 ALA A O 1
ATOM 3139 N N . TYR A 1 414 ? -11.484 14.922 16.359 1 98.81 414 TYR A N 1
ATOM 3140 C CA . TYR A 1 414 ? -11.398 15.289 17.766 1 98.81 414 TYR A CA 1
ATOM 3141 C C . TYR A 1 414 ? -12.766 15.219 18.422 1 98.81 414 TYR A C 1
ATOM 3143 O O . TYR A 1 414 ? -13.797 15.438 17.781 1 98.81 414 TYR A O 1
ATOM 3151 N N . ALA A 1 415 ? -12.711 14.938 19.688 1 98.81 415 ALA A N 1
ATOM 3152 C CA . ALA A 1 415 ? -13.953 14.961 20.453 1 98.81 415 ALA A CA 1
ATOM 3153 C C . ALA A 1 415 ? -13.695 15.312 21.906 1 98.81 415 ALA A C 1
ATOM 3155 O O . ALA A 1 415 ? -12.609 15.055 22.438 1 98.81 415 ALA A O 1
ATOM 3156 N N . PHE A 1 416 ? -14.68 15.898 22.516 1 98.81 416 PHE A N 1
ATOM 3157 C CA . PHE A 1 416 ? -14.664 16.234 23.938 1 98.81 416 PHE A CA 1
ATOM 3158 C C . PHE A 1 416 ? -15.977 15.828 24.594 1 98.81 416 PHE A C 1
ATOM 3160 O O . PHE A 1 416 ? -17.047 16.25 24.172 1 98.81 416 PHE A O 1
ATOM 3167 N N . THR A 1 417 ? -15.93 15.031 25.578 1 98.62 417 THR A N 1
ATOM 3168 C CA . THR A 1 417 ? -17.078 14.516 26.312 1 98.62 417 THR A CA 1
ATOM 3169 C C . THR A 1 417 ? -16.656 13.969 27.672 1 98.62 417 THR A C 1
ATOM 3171 O O . THR A 1 417 ? -15.523 13.523 27.844 1 98.62 417 THR A O 1
ATOM 3174 N N . GLY A 1 418 ? -17.5 14.094 28.641 1 97.5 418 GLY A N 1
ATOM 3175 C CA . GLY A 1 418 ? -17.281 13.461 29.938 1 97.5 418 GLY A CA 1
ATOM 3176 C C . GLY A 1 418 ? -17.875 12.062 30.031 1 97.5 418 GLY A C 1
ATOM 3177 O O . GLY A 1 418 ? -17.703 11.383 31.031 1 97.5 418 GLY A O 1
ATOM 3178 N N . SER A 1 419 ? -18.5 11.602 29 1 97.25 419 SER A N 1
ATOM 3179 C CA . SER A 1 419 ? -19.203 10.32 28.969 1 97.25 419 SER A CA 1
ATOM 3180 C C . SER A 1 419 ? -18.344 9.25 28.297 1 97.25 419 SER A C 1
ATOM 3182 O O . SER A 1 419 ? -17.969 9.383 27.125 1 97.25 419 SER A O 1
ATOM 3184 N N . SER A 1 420 ? -18.109 8.211 29.062 1 96.19 420 SER A N 1
ATOM 3185 C CA . SER A 1 420 ? -17.375 7.09 28.484 1 96.19 420 SER A CA 1
ATOM 3186 C C . SER A 1 420 ? -18.172 6.438 27.344 1 96.19 420 SER A C 1
ATOM 3188 O O . SER A 1 420 ? -17.594 5.957 26.375 1 96.19 420 SER A O 1
ATOM 3190 N N . ALA A 1 421 ? -19.516 6.398 27.516 1 97.12 421 ALA A N 1
ATOM 3191 C CA . ALA A 1 421 ? -20.359 5.816 26.484 1 97.12 421 ALA A CA 1
ATOM 3192 C C . ALA A 1 421 ? -20.281 6.621 25.188 1 97.12 421 ALA A C 1
ATOM 3194 O O . ALA A 1 421 ? -20.203 6.051 24.109 1 97.12 421 ALA A O 1
ATOM 3195 N N . LYS A 1 422 ? -20.312 7.98 25.266 1 97.31 422 LYS A N 1
ATOM 3196 C CA . LYS A 1 422 ? -20.188 8.828 24.078 1 97.31 422 LYS A CA 1
ATOM 3197 C C . LYS A 1 422 ? -18.797 8.688 23.453 1 97.31 422 LYS A C 1
ATOM 3199 O O . LYS A 1 422 ? -18.672 8.609 22.234 1 97.31 422 LYS A O 1
ATOM 3204 N N . ALA A 1 423 ? -17.812 8.688 24.344 1 97.75 423 ALA A N 1
ATOM 3205 C CA . ALA A 1 423 ? -16.453 8.555 23.844 1 97.75 423 ALA A CA 1
ATOM 3206 C C . ALA A 1 423 ? -16.281 7.285 23.016 1 97.75 423 ALA A C 1
ATOM 3208 O O . ALA A 1 423 ? -15.68 7.312 21.938 1 97.75 423 ALA A O 1
ATOM 3209 N N . ALA A 1 424 ? -16.797 6.223 23.531 1 97.06 424 ALA A N 1
ATOM 3210 C CA . ALA A 1 424 ? -16.703 4.934 22.844 1 97.06 424 ALA A CA 1
ATOM 3211 C C . ALA A 1 424 ? -17.438 4.969 21.5 1 97.06 424 ALA A C 1
ATOM 3213 O O . ALA A 1 424 ? -16.922 4.477 20.5 1 97.06 424 ALA A O 1
ATOM 3214 N N . ARG A 1 425 ? -18.594 5.512 21.531 1 97.69 425 ARG A N 1
ATOM 3215 C CA . ARG A 1 425 ? -19.406 5.594 20.328 1 97.69 425 ARG A CA 1
ATOM 3216 C C . ARG A 1 425 ? -18.75 6.477 19.281 1 97.69 425 ARG A C 1
ATOM 3218 O O . ARG A 1 425 ? -18.719 6.129 18.094 1 97.69 425 ARG A O 1
ATOM 3225 N N . ILE A 1 426 ? -18.219 7.594 19.688 1 98.38 426 ILE A N 1
ATOM 3226 C CA . ILE A 1 426 ? -17.562 8.531 18.781 1 98.38 426 ILE A CA 1
ATOM 3227 C C . ILE A 1 426 ? -16.328 7.871 18.156 1 98.38 426 ILE A C 1
ATOM 3229 O O . ILE A 1 426 ? -16.156 7.883 16.938 1 98.38 426 ILE A O 1
ATOM 3233 N N . SER A 1 427 ? -15.531 7.277 18.969 1 97.19 427 SER A N 1
ATOM 3234 C CA . SER A 1 427 ? -14.289 6.66 18.516 1 97.19 427 SER A CA 1
ATOM 3235 C C . SER A 1 427 ? -14.555 5.539 17.516 1 97.19 427 SER A C 1
ATOM 3237 O O . SER A 1 427 ? -13.797 5.355 16.562 1 97.19 427 SER A O 1
ATOM 3239 N N . SER A 1 428 ? -15.625 4.781 17.672 1 96 428 SER A N 1
ATOM 3240 C CA . SER A 1 428 ? -15.898 3.621 16.828 1 96 428 SER A CA 1
ATOM 3241 C C . SER A 1 428 ? -16.641 4.023 15.555 1 96 428 SER A C 1
ATOM 3243 O O . SER A 1 428 ? -16.625 3.293 14.562 1 96 428 SER A O 1
ATOM 3245 N N . THR A 1 429 ? -17.281 5.207 15.586 1 97.06 429 THR A N 1
ATOM 3246 C CA . THR A 1 429 ? -18.172 5.559 14.484 1 97.06 429 THR A CA 1
ATOM 3247 C C . THR A 1 429 ? -17.484 6.547 13.539 1 97.06 429 THR A C 1
ATOM 3249 O O . THR A 1 429 ? -17.703 6.5 12.328 1 97.06 429 THR A O 1
ATOM 3252 N N . VAL A 1 430 ? -16.656 7.43 14.07 1 98.38 430 VAL A N 1
ATOM 3253 C CA . VAL A 1 430 ? -16.031 8.453 13.234 1 98.38 430 VAL A CA 1
ATOM 3254 C C . VAL A 1 430 ? -14.992 7.801 12.328 1 98.38 430 VAL A C 1
ATOM 3256 O O . VAL A 1 430 ? -14.125 7.055 12.789 1 98.38 430 VAL A O 1
ATOM 3259 N N . ARG A 1 431 ? -15.109 8.102 11.016 1 97 431 ARG A N 1
ATOM 3260 C CA . ARG A 1 431 ? -14.203 7.543 10.016 1 97 431 ARG A CA 1
ATOM 3261 C C . ARG A 1 431 ? -12.984 8.438 9.82 1 97 431 ARG A C 1
ATOM 3263 O O . ARG A 1 431 ? -13 9.328 8.961 1 97 431 ARG A O 1
ATOM 3270 N N . SER A 1 432 ? -11.938 8.141 10.531 1 98.38 432 SER A N 1
ATOM 3271 C CA . SER A 1 432 ? -10.672 8.867 10.469 1 98.38 432 SER A CA 1
ATOM 3272 C C . SER A 1 432 ? -9.492 7.957 10.789 1 98.38 432 SER A C 1
ATOM 3274 O O . SER A 1 432 ? -9.648 6.953 11.492 1 98.38 432 SER A O 1
ATOM 3276 N N . GLY A 1 433 ? -8.359 8.312 10.266 1 98.31 433 GLY A N 1
ATOM 3277 C CA . GLY A 1 433 ? -7.152 7.578 10.617 1 98.31 433 GLY A CA 1
ATOM 3278 C C . GLY A 1 433 ? -6.699 7.816 12.039 1 98.31 433 GLY A C 1
ATOM 3279 O O . GLY A 1 433 ? -6.074 6.949 12.656 1 98.31 433 GLY A O 1
ATOM 3280 N N . MET A 1 434 ? -7.023 9 12.547 1 98.75 434 MET A N 1
ATOM 3281 C CA . MET A 1 434 ? -6.625 9.375 13.898 1 98.75 434 MET A CA 1
ATOM 3282 C C . MET A 1 434 ? -7.758 10.109 14.617 1 98.75 434 MET A C 1
ATOM 3284 O O . MET A 1 434 ? -8.461 10.914 14.008 1 98.75 434 MET A O 1
ATOM 3288 N N . ILE A 1 435 ? -7.883 9.828 15.898 1 98.75 435 ILE A N 1
ATOM 3289 C CA . ILE A 1 435 ? -8.875 10.555 16.688 1 98.75 435 ILE A CA 1
ATOM 3290 C C . ILE A 1 435 ? -8.367 10.727 18.109 1 98.75 435 ILE A C 1
ATOM 3292 O O . ILE A 1 435 ? -7.77 9.812 18.688 1 98.75 435 ILE A O 1
ATOM 3296 N N . THR A 1 436 ? -8.508 11.891 18.656 1 98.38 436 THR A N 1
ATOM 3297 C CA . THR A 1 436 ? -8.172 12.172 20.047 1 98.38 436 THR A CA 1
ATOM 3298 C C . THR A 1 436 ? -9.406 12.641 20.812 1 98.38 436 THR A C 1
ATOM 3300 O O . THR A 1 436 ? -10.227 13.391 20.281 1 98.38 436 THR A O 1
ATOM 3303 N N . ILE A 1 437 ? -9.555 12.172 22 1 98.5 437 ILE A N 1
ATOM 3304 C CA . ILE A 1 437 ? -10.688 12.508 22.859 1 98.5 437 ILE A CA 1
ATOM 3305 C C . ILE A 1 437 ? -10.188 13.25 24.094 1 98.5 437 ILE A C 1
ATOM 3307 O O . ILE A 1 437 ? -9.328 12.75 24.828 1 98.5 437 ILE A O 1
ATOM 3311 N N . ASN A 1 438 ? -10.625 14.469 24.281 1 98.12 438 ASN A N 1
ATOM 3312 C CA . ASN A 1 438 ? -10.445 15.328 25.453 1 98.12 438 ASN A CA 1
ATOM 3313 C C . ASN A 1 438 ? -9.031 15.906 25.5 1 98.12 438 ASN A C 1
ATOM 3315 O O . ASN A 1 438 ? -8.594 16.391 26.547 1 98.12 438 ASN A O 1
ATOM 3319 N N . HIS A 1 439 ? -8.328 15.852 24.453 1 97 439 HIS A N 1
ATOM 3320 C CA . HIS A 1 439 ? -7.02 16.5 24.328 1 97 439 HIS A CA 1
ATOM 3321 C C . HIS A 1 439 ? -6.57 16.547 22.875 1 97 439 HIS A C 1
ATOM 3323 O O . HIS A 1 439 ? -7.324 16.172 21.969 1 97 439 HIS A O 1
ATOM 3329 N N . TYR A 1 440 ? -5.496 17.203 22.609 1 94.5 440 TYR A N 1
ATOM 3330 C CA . TYR A 1 440 ? -4.855 17.25 21.312 1 94.5 440 TYR A CA 1
ATOM 3331 C C . TYR A 1 440 ? -3.57 16.438 21.297 1 94.5 440 TYR A C 1
ATOM 3333 O O . TYR A 1 440 ? -2.502 16.938 21.641 1 94.5 440 TYR A O 1
ATOM 3341 N N . GLY A 1 441 ? -3.602 15.141 21.062 1 92.69 441 GLY A N 1
ATOM 3342 C CA . GLY A 1 441 ? -2.465 14.25 21.203 1 92.69 441 GLY A CA 1
ATOM 3343 C C . GLY A 1 441 ? -2.102 13.531 19.922 1 92.69 441 GLY A C 1
ATOM 3344 O O . GLY A 1 441 ? -1.966 12.305 19.891 1 92.69 441 GLY A O 1
ATOM 3345 N N . LEU A 1 442 ? -1.8 14.258 18.812 1 95.56 442 LEU A N 1
ATOM 3346 C CA . LEU A 1 442 ? -1.434 13.656 17.547 1 95.56 442 LEU A CA 1
ATOM 3347 C C . LEU A 1 442 ? 0.01 13.984 17.172 1 95.56 442 LEU A C 1
ATOM 3349 O O . LEU A 1 442 ? 0.625 14.859 17.797 1 95.56 442 LEU A O 1
ATOM 3353 N N . ALA A 1 443 ? 0.58 13.297 16.25 1 95.44 443 ALA A N 1
ATOM 3354 C CA . ALA A 1 443 ? 1.801 13.625 15.508 1 95.44 443 ALA A CA 1
ATOM 3355 C C . ALA A 1 443 ? 3.039 13.383 16.375 1 95.44 443 ALA A C 1
ATOM 3357 O O . ALA A 1 443 ? 4.051 14.07 16.219 1 95.44 443 ALA A O 1
ATOM 3358 N N . LEU A 1 444 ? 2.936 12.523 17.375 1 96.56 444 LEU A N 1
ATOM 3359 C CA . LEU A 1 444 ? 4.117 12.078 18.109 1 96.56 444 LEU A CA 1
ATOM 3360 C C . LEU A 1 444 ? 4.891 11.039 17.297 1 96.56 444 LEU A C 1
ATOM 3362 O O . LEU A 1 444 ? 4.316 10.359 16.438 1 96.56 444 LEU A O 1
ATOM 3366 N N . PRO A 1 445 ? 6.188 10.938 17.547 1 97.12 445 PRO A N 1
ATOM 3367 C CA . PRO A 1 445 ? 6.992 9.992 16.75 1 97.12 445 PRO A CA 1
ATOM 3368 C C . PRO A 1 445 ? 6.492 8.555 16.859 1 97.12 445 PRO A C 1
ATOM 3370 O O . PRO A 1 445 ? 6.504 7.816 15.875 1 97.12 445 PRO A O 1
ATOM 3373 N N . GLU A 1 446 ? 6.023 8.172 18.062 1 97.19 446 GLU A N 1
ATOM 3374 C CA . GLU A 1 446 ? 5.793 6.766 18.375 1 97.19 446 GLU A CA 1
ATOM 3375 C C . GLU A 1 446 ? 4.371 6.34 18.016 1 97.19 446 GLU A C 1
ATOM 3377 O O . GLU A 1 446 ? 3.996 5.184 18.203 1 97.19 446 GLU A O 1
ATOM 3382 N N . VAL A 1 447 ? 3.527 7.223 17.453 1 97.56 447 VAL A N 1
ATOM 3383 C CA . VAL A 1 447 ? 2.156 6.859 17.125 1 97.56 447 VAL A CA 1
ATOM 3384 C C . VAL A 1 447 ? 1.928 7.035 15.617 1 97.56 447 VAL A C 1
ATOM 3386 O O . VAL A 1 447 ? 2.646 7.789 14.961 1 97.56 447 VAL A O 1
ATOM 3389 N N . PRO A 1 448 ? 0.909 6.371 15.062 1 97.62 448 PRO A N 1
ATOM 3390 C CA . PRO A 1 448 ? 0.594 6.523 13.641 1 97.62 448 PRO A CA 1
ATOM 3391 C C . PRO A 1 448 ? 0.235 7.961 13.266 1 97.62 448 PRO A C 1
ATOM 3393 O O . PRO A 1 448 ? -0.399 8.664 14.055 1 97.62 448 PRO A O 1
ATOM 3396 N N . PHE A 1 449 ? 0.684 8.344 12.141 1 98.19 449 PHE A N 1
ATOM 3397 C CA . PHE A 1 449 ? 0.332 9.625 11.531 1 98.19 449 PHE A CA 1
ATOM 3398 C C . PHE A 1 449 ? -0.102 9.438 10.086 1 98.19 449 PHE A C 1
ATOM 3400 O O . PHE A 1 449 ? 0.738 9.312 9.188 1 98.19 449 PHE A O 1
ATOM 3407 N N . GLY A 1 450 ? -1.359 9.375 9.789 1 97.31 450 GLY A N 1
ATOM 3408 C CA . GLY A 1 450 ? -1.89 9.148 8.461 1 97.31 450 GLY A CA 1
ATOM 3409 C C . GLY A 1 450 ? -3.402 9.031 8.43 1 97.31 450 GLY A C 1
ATOM 3410 O O . GLY A 1 450 ? -4.051 9.047 9.477 1 97.31 450 GLY A O 1
ATOM 3411 N N . GLY A 1 451 ? -3.961 9.055 7.242 1 97.5 451 GLY A N 1
ATOM 3412 C CA . GLY A 1 451 ? -5.406 9.07 7.082 1 97.5 451 GLY A CA 1
ATOM 3413 C C . GLY A 1 451 ? -5.93 7.898 6.27 1 97.5 451 GLY A C 1
ATOM 3414 O O . GLY A 1 451 ? -5.211 6.922 6.047 1 97.5 451 GLY A O 1
ATOM 3415 N N . ILE A 1 452 ? -7.242 7.961 5.996 1 97.69 452 ILE A N 1
ATOM 3416 C CA . ILE A 1 452 ? -7.953 7.004 5.152 1 97.69 452 ILE A CA 1
ATOM 3417 C C . ILE A 1 452 ? -8.734 7.75 4.07 1 97.69 452 ILE A C 1
ATOM 3419 O O . ILE A 1 452 ? -8.852 8.977 4.117 1 97.69 452 ILE A O 1
ATOM 3423 N N . ASN A 1 453 ? -9.234 7.047 3.084 1 96.88 453 ASN A N 1
ATOM 3424 C CA . ASN A 1 453 ? -10.031 7.609 1.999 1 96.88 453 ASN A CA 1
ATOM 3425 C C . ASN A 1 453 ? -9.266 8.688 1.244 1 96.88 453 ASN A C 1
ATOM 3427 O O . ASN A 1 453 ? -8.109 8.484 0.86 1 96.88 453 ASN A O 1
ATOM 3431 N N . ASP A 1 454 ? -9.789 9.852 1.049 1 97.25 454 ASP A N 1
ATOM 3432 C CA . ASP A 1 454 ? -9.148 10.906 0.263 1 97.25 454 ASP A CA 1
ATOM 3433 C C . ASP A 1 454 ? -7.988 11.531 1.032 1 97.25 454 ASP A C 1
ATOM 3435 O O . ASP A 1 454 ? -7.219 12.312 0.472 1 97.25 454 ASP A O 1
ATOM 3439 N N . SER A 1 455 ? -7.848 11.156 2.268 1 98.38 455 SER A N 1
ATOM 3440 C CA . SER A 1 455 ? -6.727 11.641 3.062 1 98.38 455 SER A CA 1
ATOM 3441 C C . SER A 1 455 ? -5.504 10.742 2.902 1 98.38 455 SER A C 1
ATOM 3443 O O . SER A 1 455 ? -4.457 11 3.498 1 98.38 455 SER A O 1
ATOM 3445 N N . GLY A 1 456 ? -5.664 9.656 2.064 1 97.88 456 GLY A N 1
ATOM 3446 C CA . GLY A 1 456 ? -4.527 8.836 1.684 1 97.88 456 GLY A CA 1
ATOM 3447 C C . GLY A 1 456 ? -4.469 7.508 2.422 1 97.88 456 GLY A C 1
ATOM 3448 O O . GLY A 1 456 ? -5.488 7.035 2.934 1 97.88 456 GLY A O 1
ATOM 3449 N N . TYR A 1 457 ? -3.344 6.832 2.354 1 96.81 457 TYR A N 1
ATOM 3450 C CA . TYR A 1 457 ? -3.092 5.586 3.07 1 96.81 457 TYR A CA 1
ATOM 3451 C C . TYR A 1 457 ? -1.608 5.43 3.387 1 96.81 457 TYR A C 1
ATOM 3453 O O . TYR A 1 457 ? -0.755 5.969 2.676 1 96.81 457 TYR A O 1
ATOM 3461 N N . GLY A 1 458 ? -1.35 4.641 4.457 1 95 458 GLY A N 1
ATOM 3462 C CA . GLY A 1 458 ? -0.033 4.527 5.062 1 95 458 GLY A CA 1
ATOM 3463 C C . GLY A 1 458 ? 0.144 5.422 6.273 1 95 458 GLY A C 1
ATOM 3464 O O . GLY A 1 458 ? -0.734 6.227 6.59 1 95 458 GLY A O 1
ATOM 3465 N N . THR A 1 459 ? 1.2 5.215 6.934 1 97.06 459 THR A N 1
ATOM 3466 C CA . THR A 1 459 ? 1.494 6.043 8.102 1 97.06 459 THR A CA 1
ATOM 3467 C C . THR A 1 459 ? 2.938 6.539 8.062 1 97.06 459 THR A C 1
ATOM 3469 O O . THR A 1 459 ? 3.811 5.875 7.496 1 97.06 459 THR A O 1
ATOM 3472 N N . GLU A 1 460 ? 3.146 7.684 8.602 1 97.69 460 GLU A N 1
ATOM 3473 C CA . GLU A 1 460 ? 4.465 8.312 8.648 1 97.69 460 GLU A CA 1
ATOM 3474 C C . GLU A 1 460 ? 4.988 8.391 10.078 1 97.69 460 GLU A C 1
ATOM 3476 O O . GLU A 1 460 ? 5.914 9.156 10.359 1 97.69 460 GLU A O 1
ATOM 3481 N N . GLY A 1 461 ? 4.344 7.656 10.977 1 97.06 461 GLY A N 1
ATOM 3482 C CA . GLY A 1 461 ? 4.758 7.566 12.367 1 97.06 461 GLY A CA 1
ATOM 3483 C C . GLY A 1 461 ? 4.508 6.203 12.984 1 97.06 461 GLY A C 1
ATOM 3484 O O . GLY A 1 461 ? 3.783 5.383 12.406 1 97.06 461 GLY A O 1
ATOM 3485 N N . GLY A 1 462 ? 5.141 5.992 14.156 1 94.69 462 GLY A N 1
ATOM 3486 C CA . GLY A 1 462 ? 4.977 4.715 14.82 1 94.69 462 GLY A CA 1
ATOM 3487 C C . GLY A 1 462 ? 5.785 3.6 14.18 1 94.69 462 GLY A C 1
ATOM 3488 O O . GLY A 1 462 ? 6.551 3.838 13.25 1 94.69 462 GLY A O 1
ATOM 3489 N N . ALA A 1 463 ? 5.598 2.457 14.641 1 91.88 463 ALA A N 1
ATOM 3490 C CA . ALA A 1 463 ? 6.367 1.301 14.188 1 91.88 463 ALA A CA 1
ATOM 3491 C C . ALA A 1 463 ? 6.02 0.943 12.742 1 91.88 463 ALA A C 1
ATOM 3493 O O . ALA A 1 463 ? 6.895 0.54 11.969 1 91.88 463 ALA A O 1
ATOM 3494 N N . ASP A 1 464 ? 4.812 1.175 12.359 1 91.75 464 ASP A N 1
ATOM 3495 C CA . ASP A 1 464 ? 4.336 0.771 11.047 1 91.75 464 ASP A CA 1
ATOM 3496 C C . ASP A 1 464 ? 4.945 1.645 9.945 1 91.75 464 ASP A C 1
ATOM 3498 O O . ASP A 1 464 ? 4.98 1.25 8.781 1 91.75 464 ASP A O 1
ATOM 3502 N N . ALA A 1 465 ? 5.367 2.807 10.32 1 96.56 465 ALA A N 1
ATOM 3503 C CA . ALA A 1 465 ? 5.953 3.707 9.328 1 96.56 465 ALA A CA 1
ATOM 3504 C C . ALA A 1 465 ? 7.242 3.127 8.758 1 96.56 465 ALA A C 1
ATOM 3506 O O . ALA A 1 465 ? 7.555 3.332 7.582 1 96.56 465 ALA A O 1
ATOM 3507 N N . LEU A 1 466 ? 8.008 2.43 9.602 1 96.94 466 LEU A N 1
ATOM 3508 C CA . LEU A 1 466 ? 9.234 1.79 9.141 1 96.94 466 LEU A CA 1
ATOM 3509 C C . LEU A 1 466 ? 8.922 0.677 8.148 1 96.94 466 LEU A C 1
ATOM 3511 O O . LEU A 1 466 ? 9.664 0.484 7.176 1 96.94 466 LEU A O 1
ATOM 3515 N N . GLU A 1 467 ? 7.852 -0.018 8.383 1 94.81 467 GLU A N 1
ATOM 3516 C CA . GLU A 1 467 ? 7.465 -1.146 7.547 1 94.81 467 GLU A CA 1
ATOM 3517 C C . GLU A 1 467 ? 7.172 -0.697 6.117 1 94.81 467 GLU A C 1
ATOM 3519 O O . GLU A 1 467 ? 7.426 -1.438 5.164 1 94.81 467 GLU A O 1
ATOM 3524 N N . ALA A 1 468 ? 6.688 0.499 5.988 1 95.94 468 ALA A N 1
ATOM 3525 C CA . ALA A 1 468 ? 6.348 1.034 4.672 1 95.94 468 ALA A CA 1
ATOM 3526 C C . ALA A 1 468 ? 7.586 1.122 3.779 1 95.94 468 ALA A C 1
ATOM 3528 O O . ALA A 1 468 ? 7.469 1.223 2.555 1 95.94 468 ALA A O 1
ATOM 3529 N N . TYR A 1 469 ? 8.773 1.028 4.332 1 98.19 469 TYR A N 1
ATOM 3530 C CA . TYR A 1 469 ? 10.023 1.164 3.596 1 98.19 469 TYR A CA 1
ATOM 3531 C C . TYR A 1 469 ? 10.75 -0.174 3.5 1 98.19 469 TYR A C 1
ATOM 3533 O O . TYR A 1 469 ? 11.93 -0.224 3.146 1 98.19 469 TYR A O 1
ATOM 3541 N N . GLN A 1 470 ? 10.031 -1.232 3.822 1 97.31 470 GLN A N 1
ATOM 3542 C CA . GLN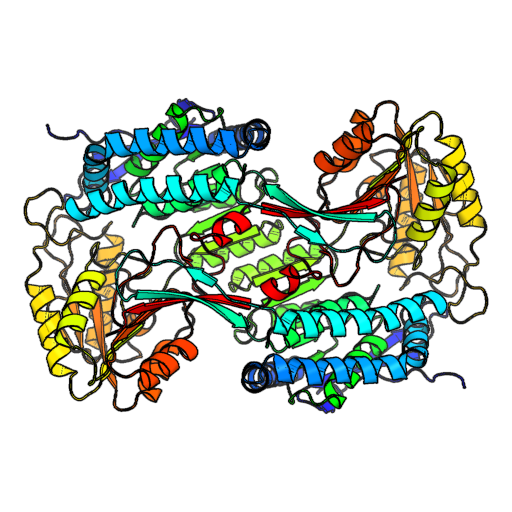 A 1 470 ? 10.633 -2.559 3.828 1 97.31 470 GLN A CA 1
ATOM 3543 C C . GLN A 1 470 ? 9.789 -3.555 3.037 1 97.31 470 GLN A C 1
ATOM 3545 O O . GLN A 1 470 ? 8.562 -3.447 3.004 1 97.31 470 GLN A O 1
ATOM 3550 N N . ASN A 1 471 ? 10.453 -4.465 2.412 1 96.75 471 ASN A N 1
ATOM 3551 C CA . ASN A 1 471 ? 9.828 -5.672 1.877 1 96.75 471 ASN A CA 1
ATOM 3552 C C . ASN A 1 471 ? 9.969 -6.848 2.842 1 96.75 471 ASN A C 1
ATOM 3554 O O . ASN A 1 471 ? 11.008 -7.012 3.484 1 96.75 471 ASN A O 1
ATOM 3558 N N . THR A 1 472 ? 8.914 -7.594 2.984 1 96.62 472 THR A N 1
ATOM 3559 C CA . THR A 1 472 ? 9.016 -8.898 3.625 1 96.62 472 THR A CA 1
ATOM 3560 C C . THR A 1 472 ? 9.422 -9.969 2.613 1 96.62 472 THR A C 1
ATOM 3562 O O . THR A 1 472 ? 8.711 -10.211 1.637 1 96.62 472 THR A O 1
ATOM 3565 N N . LYS A 1 473 ? 10.625 -10.516 2.777 1 98.06 473 LYS A N 1
ATOM 3566 C CA . LYS A 1 473 ? 11.062 -11.641 1.956 1 98.06 473 LYS A CA 1
ATOM 3567 C C . LYS A 1 473 ? 10.852 -12.969 2.678 1 98.06 473 LYS A C 1
ATOM 3569 O O . LYS A 1 473 ? 11.328 -13.148 3.799 1 98.06 473 LYS A O 1
ATOM 3574 N N . PHE A 1 474 ? 10.141 -13.844 2.059 1 98.62 474 PHE A N 1
ATOM 3575 C CA . PHE A 1 474 ? 9.984 -15.188 2.588 1 98.62 474 PHE A CA 1
ATOM 3576 C C . PHE A 1 474 ? 11.141 -16.078 2.152 1 98.62 474 PHE A C 1
ATOM 3578 O O . PHE A 1 474 ? 11.406 -16.219 0.957 1 98.62 474 PHE A O 1
ATOM 3585 N N . VAL A 1 475 ? 11.789 -16.641 3.07 1 98.31 475 VAL A N 1
ATOM 3586 C CA . VAL A 1 475 ? 12.906 -17.547 2.824 1 98.31 475 VAL A CA 1
ATOM 3587 C C . VAL A 1 475 ? 12.617 -18.906 3.465 1 98.31 475 VAL A C 1
ATOM 3589 O O . VAL A 1 475 ? 12.477 -19 4.688 1 98.31 475 VAL A O 1
ATOM 3592 N N . SER A 1 476 ? 12.5 -19.922 2.709 1 98.25 476 SER A N 1
ATOM 3593 C CA . SER A 1 476 ? 12.312 -21.281 3.184 1 98.25 476 SER A CA 1
ATOM 3594 C C . SER A 1 476 ? 13.516 -22.156 2.842 1 98.25 476 SER A C 1
ATOM 3596 O O . SER A 1 476 ? 13.938 -22.219 1.685 1 98.25 476 SER A O 1
ATOM 3598 N N . PHE A 1 477 ? 14.062 -22.859 3.816 1 96.75 477 PHE A N 1
ATOM 3599 C CA . PHE A 1 477 ? 15.305 -23.609 3.645 1 96.75 477 PHE A CA 1
ATOM 3600 C C . PHE A 1 477 ? 15.156 -25.031 4.172 1 96.75 477 PHE A C 1
ATOM 3602 O O . PHE A 1 477 ? 14.875 -25.234 5.355 1 96.75 477 PHE A O 1
ATOM 3609 N N . LEU A 1 478 ? 15.227 -26.016 3.35 1 95.94 478 LEU A N 1
ATOM 3610 C CA . LEU A 1 478 ? 15.367 -27.406 3.781 1 95.94 478 LEU A CA 1
ATOM 3611 C C . LEU A 1 478 ? 16.812 -27.719 4.156 1 95.94 478 LEU A C 1
ATOM 3613 O O . LEU A 1 478 ? 17.688 -27.703 3.299 1 95.94 478 LEU A O 1
ATOM 3617 N N . GLN A 1 479 ? 16.984 -27.969 5.422 1 84 479 GLN A N 1
ATOM 3618 C CA . GLN A 1 479 ? 18.328 -28.203 5.949 1 84 479 GLN A CA 1
ATOM 3619 C C . GLN A 1 479 ? 18.828 -29.609 5.605 1 84 479 GLN A C 1
ATOM 3621 O O . GLN A 1 479 ? 18.141 -30.594 5.871 1 84 479 GLN A O 1
ATOM 3626 N N . ALA A 1 480 ? 19.719 -29.656 4.59 1 63.59 480 ALA A N 1
ATOM 3627 C CA . ALA A 1 480 ? 20.312 -30.922 4.176 1 63.59 480 ALA A CA 1
ATOM 3628 C C . ALA A 1 480 ? 21.281 -31.453 5.23 1 63.59 480 ALA A C 1
ATOM 3630 O O . ALA A 1 480 ? 21.875 -30.672 5.98 1 63.59 480 ALA A O 1
ATOM 3631 N N . MET B 1 1 ? -20.391 -41.25 -11.984 1 39 1 MET B N 1
ATOM 3632 C CA . MET B 1 1 ? -21.406 -40.375 -12.516 1 39 1 MET B CA 1
ATOM 3633 C C . MET B 1 1 ? -20.781 -39.188 -13.234 1 39 1 MET B C 1
ATOM 3635 O O . MET B 1 1 ? -19.891 -38.531 -12.688 1 39 1 MET B O 1
ATOM 3639 N N . GLN B 1 2 ? -20.844 -39.094 -14.508 1 54.31 2 GLN B N 1
ATOM 3640 C CA . GLN B 1 2 ? -20.266 -38.062 -15.344 1 54.31 2 GLN B CA 1
ATOM 3641 C C . GLN B 1 2 ? -20.719 -36.688 -14.875 1 54.31 2 GLN B C 1
ATOM 3643 O O . GLN B 1 2 ? -21.906 -36.375 -14.852 1 54.31 2 GLN B O 1
ATOM 3648 N N . THR B 1 3 ? -19.891 -35.875 -14.078 1 67.62 3 THR B N 1
ATOM 3649 C CA . THR B 1 3 ? -20.219 -34.531 -13.594 1 67.62 3 THR B CA 1
ATOM 3650 C C . THR B 1 3 ? -20.578 -33.594 -14.75 1 67.62 3 THR B C 1
ATOM 3652 O O . THR B 1 3 ? -19.812 -33.469 -15.703 1 67.62 3 THR B O 1
ATOM 3655 N N . ARG B 1 4 ? -21.984 -33.406 -14.883 1 84.12 4 ARG B N 1
ATOM 3656 C CA . ARG B 1 4 ? -22.422 -32.406 -15.875 1 84.12 4 ARG B CA 1
ATOM 3657 C C . ARG B 1 4 ? -21.938 -31.016 -15.508 1 84.12 4 ARG B C 1
ATOM 3659 O O . ARG B 1 4 ? -22.109 -30.578 -14.367 1 84.12 4 ARG B O 1
ATOM 3666 N N . TYR B 1 5 ? -21.125 -30.422 -16.344 1 93.56 5 TYR B N 1
ATOM 3667 C CA . TYR B 1 5 ? -20.672 -29.047 -16.156 1 93.56 5 TYR B CA 1
ATOM 3668 C C . TYR B 1 5 ? -21.828 -28.062 -16.172 1 93.56 5 TYR B C 1
ATOM 3670 O O . TYR B 1 5 ? -22.641 -28.078 -17.094 1 93.56 5 TYR B O 1
ATOM 3678 N N . PRO B 1 6 ? -22 -27.281 -15.188 1 93.94 6 PRO B N 1
ATOM 3679 C CA . PRO B 1 6 ? -23.172 -26.406 -15.055 1 93.94 6 PRO B CA 1
ATOM 3680 C C . PRO B 1 6 ? -23 -25.078 -15.797 1 93.94 6 PRO B C 1
ATOM 3682 O O . PRO B 1 6 ? -21.875 -24.688 -16.109 1 93.94 6 PRO B O 1
ATOM 3685 N N . ASP B 1 7 ? -24.125 -24.484 -16.125 1 97.19 7 ASP B N 1
ATOM 3686 C CA . ASP B 1 7 ? -24.047 -23.062 -16.406 1 97.19 7 ASP B CA 1
ATOM 3687 C C . ASP B 1 7 ? -23.766 -22.266 -15.117 1 97.19 7 ASP B C 1
ATOM 3689 O O . ASP B 1 7 ? -24.156 -22.688 -14.031 1 97.19 7 ASP B O 1
ATOM 3693 N N . VAL B 1 8 ? -23.094 -21.172 -15.273 1 98.19 8 VAL B N 1
ATOM 3694 C CA . VAL B 1 8 ? -22.656 -20.406 -14.109 1 98.19 8 VAL B CA 1
ATOM 3695 C C . VAL B 1 8 ? -23.375 -19.047 -14.086 1 98.19 8 VAL B C 1
ATOM 3697 O O . VAL B 1 8 ? -23.375 -18.328 -15.094 1 98.19 8 VAL B O 1
ATOM 3700 N N . LYS B 1 9 ? -23.938 -18.734 -13.016 1 98.56 9 LYS B N 1
ATOM 3701 C CA . LYS B 1 9 ? -24.688 -17.5 -12.828 1 98.56 9 LYS B CA 1
ATOM 3702 C C . LYS B 1 9 ? -23.875 -16.453 -12.078 1 98.56 9 LYS B C 1
ATOM 3704 O O . LYS B 1 9 ? -22.797 -16.766 -11.562 1 98.56 9 LYS B O 1
ATOM 3709 N N . LEU B 1 10 ? -24.344 -15.172 -12.133 1 98.81 10 LEU B N 1
ATOM 3710 C CA . LEU B 1 10 ? -23.844 -14.164 -11.203 1 98.81 10 LEU B CA 1
ATOM 3711 C C . LEU B 1 10 ? -24.359 -14.43 -9.789 1 98.81 10 LEU B C 1
ATOM 3713 O O . LEU B 1 10 ? -25.375 -15.117 -9.609 1 98.81 10 LEU B O 1
ATOM 3717 N N . PHE B 1 11 ? -23.672 -14.039 -8.781 1 98.88 11 PHE B N 1
ATOM 3718 C CA . PHE B 1 11 ? -24.156 -14.039 -7.406 1 98.88 11 PHE B CA 1
ATOM 3719 C C . PHE B 1 11 ? -24.172 -12.625 -6.836 1 98.88 11 PHE B C 1
ATOM 3721 O O . PHE B 1 11 ? -23.125 -12.055 -6.547 1 98.88 11 PHE B O 1
ATOM 3728 N N . ILE B 1 12 ? -25.359 -12.031 -6.727 1 98.81 12 ILE B N 1
ATOM 3729 C CA . ILE B 1 12 ? -25.516 -10.648 -6.273 1 98.81 12 ILE B CA 1
ATOM 3730 C C . ILE B 1 12 ? -26.578 -10.586 -5.18 1 98.81 12 ILE B C 1
ATOM 3732 O O . ILE B 1 12 ? -27.703 -11.055 -5.371 1 98.81 12 ILE B O 1
ATOM 3736 N N . ASP B 1 13 ? -26.203 -10.133 -4.039 1 98.56 13 ASP B N 1
ATOM 3737 C CA . ASP B 1 13 ? -27.109 -9.891 -2.92 1 98.56 13 ASP B CA 1
ATOM 3738 C C . ASP B 1 13 ? -27.781 -11.188 -2.48 1 98.56 13 ASP B C 1
ATOM 3740 O O . ASP B 1 13 ? -29 -11.227 -2.311 1 98.56 13 ASP B O 1
ATOM 3744 N N . GLY B 1 14 ? -26.969 -12.219 -2.43 1 98.5 14 GLY B N 1
ATOM 3745 C CA . GLY B 1 14 ? -27.438 -13.492 -1.908 1 98.5 14 GLY B CA 1
ATOM 3746 C C . GLY B 1 14 ? -28.234 -14.289 -2.922 1 98.5 14 GLY B C 1
ATOM 3747 O O . GLY B 1 14 ? -28.859 -15.297 -2.578 1 98.5 14 GLY B O 1
ATOM 3748 N N . THR B 1 15 ? -28.203 -13.859 -4.141 1 98.44 15 THR B N 1
ATOM 3749 C CA . THR B 1 15 ? -29.031 -14.516 -5.145 1 98.44 15 THR B CA 1
ATOM 3750 C C . THR B 1 15 ? -28.203 -14.875 -6.375 1 98.44 15 THR B C 1
ATOM 3752 O O . THR B 1 15 ? -27.5 -14.031 -6.922 1 98.44 15 THR B O 1
ATOM 3755 N N . TRP B 1 16 ? -28.297 -16.172 -6.727 1 98.62 16 TRP B N 1
ATOM 3756 C CA . TRP B 1 16 ? -27.766 -16.578 -8.023 1 98.62 16 TRP B CA 1
ATOM 3757 C C . TRP B 1 16 ? -28.703 -16.141 -9.148 1 98.62 16 TRP B C 1
ATOM 3759 O O . TRP B 1 16 ? -29.891 -16.469 -9.148 1 98.62 16 TRP B O 1
ATOM 3769 N N . ARG B 1 17 ? -28.156 -15.414 -10.18 1 98.44 17 ARG B N 1
ATOM 3770 C CA . ARG B 1 17 ? -29.047 -14.852 -11.195 1 98.44 17 ARG B CA 1
ATOM 3771 C C . ARG B 1 17 ? -28.328 -14.703 -12.531 1 98.44 17 ARG B C 1
ATOM 3773 O O . ARG B 1 17 ? -27.094 -14.719 -12.586 1 98.44 17 ARG B O 1
ATOM 3780 N N . ASP B 1 18 ? -29.125 -14.57 -13.562 1 98.12 18 ASP B N 1
ATOM 3781 C CA . ASP B 1 18 ? -28.609 -14.203 -14.875 1 98.12 18 ASP B CA 1
ATOM 3782 C C . ASP B 1 18 ? -28.25 -12.719 -14.938 1 98.12 18 ASP B C 1
ATOM 3784 O O . ASP B 1 18 ? -28.609 -11.953 -14.039 1 98.12 18 ASP B O 1
ATOM 3788 N N . GLY B 1 19 ? -27.578 -12.305 -15.984 1 97.31 19 GLY B N 1
ATOM 3789 C CA . GLY B 1 19 ? -27.391 -10.891 -16.25 1 97.31 19 GLY B CA 1
ATOM 3790 C C . GLY B 1 19 ? -28.656 -10.188 -16.672 1 97.31 19 GLY B C 1
ATOM 3791 O O . GLY B 1 19 ? -29.562 -10.812 -17.234 1 97.31 19 GLY B O 1
ATOM 3792 N N . SER B 1 20 ? -28.656 -8.953 -16.422 1 96.56 20 SER B N 1
ATOM 3793 C CA . SER B 1 20 ? -29.891 -8.203 -16.656 1 96.56 20 SER B CA 1
ATOM 3794 C C . SER B 1 20 ? -30.281 -8.25 -18.141 1 96.56 20 SER B C 1
ATOM 3796 O O . SER B 1 20 ? -31.469 -8.164 -18.469 1 96.56 20 SER B O 1
ATOM 3798 N N . ARG B 1 21 ? -29.312 -8.422 -19.047 1 95.75 21 ARG B N 1
ATOM 3799 C CA . ARG B 1 21 ? -29.625 -8.453 -20.469 1 95.75 21 ARG B CA 1
ATOM 3800 C C . ARG B 1 21 ? -29.734 -9.891 -20.969 1 95.75 21 ARG B C 1
ATOM 3802 O O . ARG B 1 21 ? -30.031 -10.117 -22.141 1 95.75 21 ARG B O 1
ATOM 3809 N N . GLY B 1 22 ? -29.375 -10.875 -20.188 1 96.38 22 GLY B N 1
ATOM 3810 C CA . GLY B 1 22 ? -29.484 -12.281 -20.547 1 96.38 22 GLY B CA 1
ATOM 3811 C C . GLY B 1 22 ? -28.359 -12.766 -21.438 1 96.38 22 GLY B C 1
ATOM 3812 O O . GLY B 1 22 ? -28.422 -13.867 -21.984 1 96.38 22 GLY B O 1
ATOM 3813 N N . GLU B 1 23 ? -27.344 -11.938 -21.609 1 96.94 23 GLU B N 1
ATOM 3814 C CA . GLU B 1 23 ? -26.203 -12.328 -22.438 1 96.94 23 GLU B CA 1
ATOM 3815 C C . GLU B 1 23 ? -25.359 -13.383 -21.719 1 96.94 23 GLU B C 1
ATOM 3817 O O . GLU B 1 23 ? -25.297 -13.406 -20.484 1 96.94 23 GLU B O 1
ATOM 3822 N N . THR B 1 24 ? -24.75 -14.281 -22.469 1 97.44 24 THR B N 1
ATOM 3823 C CA . THR B 1 24 ? -23.906 -15.328 -21.906 1 97.44 24 THR B CA 1
ATOM 3824 C C . THR B 1 24 ? -22.562 -15.414 -22.641 1 97.44 24 THR B C 1
ATOM 3826 O O . THR B 1 24 ? -22.422 -14.852 -23.734 1 97.44 24 THR B O 1
ATOM 3829 N N . ILE B 1 25 ? -21.609 -15.953 -22.016 1 97.69 25 ILE B N 1
ATOM 3830 C CA . ILE B 1 25 ? -20.297 -16.266 -22.578 1 97.69 25 ILE B CA 1
ATOM 3831 C C . ILE B 1 25 ? -20.062 -17.781 -22.547 1 97.69 25 ILE B C 1
ATOM 3833 O O . ILE B 1 25 ? -20.375 -18.438 -21.562 1 97.69 25 ILE B O 1
ATOM 3837 N N . GLU B 1 26 ? -19.562 -18.297 -23.578 1 97.75 26 GLU B N 1
ATOM 3838 C CA . GLU B 1 26 ? -19.312 -19.734 -23.656 1 97.75 26 GLU B CA 1
ATOM 3839 C C . GLU B 1 26 ? -18.109 -20.125 -22.797 1 97.75 26 GLU B C 1
ATOM 3841 O O . GLU B 1 26 ? -17.125 -19.391 -22.703 1 97.75 26 GLU B O 1
ATOM 3846 N N . ILE B 1 27 ? -18.25 -21.297 -22.203 1 97.69 27 ILE B N 1
ATOM 3847 C CA . ILE B 1 27 ? -17.141 -21.922 -21.484 1 97.69 27 ILE B CA 1
ATOM 3848 C C . ILE B 1 27 ? -16.594 -23.094 -22.297 1 97.69 27 ILE B C 1
ATOM 3850 O O . ILE B 1 27 ? -17.359 -23.984 -22.688 1 97.69 27 ILE B O 1
ATOM 3854 N N . PHE B 1 28 ? -15.281 -23.078 -22.516 1 97.56 28 PHE B N 1
ATOM 3855 C CA . PHE B 1 28 ? -14.68 -24.125 -23.328 1 97.56 28 PHE B CA 1
ATOM 3856 C C . PHE B 1 28 ? -13.883 -25.094 -22.453 1 97.56 28 PHE B C 1
ATOM 3858 O O . PHE B 1 28 ? -13.242 -24.688 -21.484 1 97.56 28 PHE B O 1
ATOM 3865 N N . ASN B 1 29 ? -14 -26.375 -22.766 1 98.12 29 ASN B N 1
ATOM 3866 C CA . ASN B 1 29 ? -13.047 -27.359 -22.234 1 98.12 29 ASN B CA 1
ATOM 3867 C C . ASN B 1 29 ? -11.727 -27.312 -23 1 98.12 29 ASN B C 1
ATOM 3869 O O . ASN B 1 29 ? -11.688 -27.641 -24.188 1 98.12 29 ASN B O 1
ATOM 3873 N N . PRO B 1 30 ? -10.641 -26.984 -22.344 1 98.44 30 PRO B N 1
ATOM 3874 C CA . PRO B 1 30 ? -9.391 -26.781 -23.078 1 98.44 30 PRO B CA 1
ATOM 3875 C C . PRO B 1 30 ? -8.828 -28.094 -23.656 1 98.44 30 PRO B C 1
ATOM 3877 O O . PRO B 1 30 ? -7.98 -28.047 -24.547 1 98.44 30 PRO B O 1
ATOM 3880 N N . ALA B 1 31 ? -9.234 -29.25 -23.156 1 98.06 31 ALA B N 1
ATOM 3881 C CA . ALA B 1 31 ? -8.75 -30.547 -23.656 1 98.06 31 ALA B CA 1
ATOM 3882 C C . ALA B 1 31 ? -9.484 -30.953 -24.922 1 98.06 31 ALA B C 1
ATOM 3884 O O . ALA B 1 31 ? -8.93 -31.672 -25.766 1 98.06 31 ALA B O 1
ATOM 3885 N N . THR B 1 32 ? -10.789 -30.453 -25.094 1 96.31 32 THR B N 1
ATOM 3886 C CA . THR B 1 32 ? -11.594 -30.938 -26.203 1 96.31 32 THR B CA 1
ATOM 3887 C C . THR B 1 32 ? -12.008 -29.797 -27.125 1 96.31 32 THR B C 1
ATOM 3889 O O . THR B 1 32 ? -12.469 -30.031 -28.234 1 96.31 32 THR B O 1
ATOM 3892 N N . ASP B 1 33 ? -11.906 -28.531 -26.641 1 95.31 33 ASP B N 1
ATOM 3893 C CA . ASP B 1 33 ? -12.32 -27.328 -27.344 1 95.31 33 ASP B CA 1
ATOM 3894 C C . ASP B 1 33 ? -13.836 -27.281 -27.516 1 95.31 33 ASP B C 1
ATOM 3896 O O . ASP B 1 33 ? -14.344 -26.531 -28.359 1 95.31 33 ASP B O 1
ATOM 3900 N N . GLU B 1 34 ? -14.516 -28.016 -26.766 1 96.44 34 GLU B N 1
ATOM 3901 C CA . GLU B 1 34 ? -15.977 -28.031 -26.812 1 96.44 34 GLU B CA 1
ATOM 3902 C C . GLU B 1 34 ? -16.578 -27.062 -25.797 1 96.44 34 GLU B C 1
ATOM 3904 O O . GLU B 1 34 ? -16.016 -26.875 -24.719 1 96.44 34 GLU B O 1
ATOM 3909 N N . VAL B 1 35 ? -17.688 -26.5 -26.188 1 97.31 35 VAL B N 1
ATOM 3910 C CA . VAL B 1 35 ? -18.453 -25.703 -25.25 1 97.31 35 VAL B CA 1
ATOM 3911 C C . VAL B 1 35 ? -19.109 -26.609 -24.203 1 97.31 35 VAL B C 1
ATOM 3913 O O . VAL B 1 35 ? -19.844 -27.531 -24.547 1 97.31 35 VAL B O 1
ATOM 3916 N N . ILE B 1 36 ? -18.859 -26.375 -22.984 1 97.44 36 ILE B N 1
ATOM 3917 C CA . ILE B 1 36 ? -19.344 -27.281 -21.953 1 97.44 36 ILE B CA 1
ATOM 3918 C C . ILE B 1 36 ? -20.375 -26.562 -21.078 1 97.44 36 ILE B C 1
ATOM 3920 O O . ILE B 1 36 ? -21.062 -27.203 -20.266 1 97.44 36 ILE B O 1
ATOM 3924 N N . GLY B 1 37 ? -20.484 -25.297 -21.219 1 97.38 37 GLY B N 1
ATOM 3925 C CA . GLY B 1 37 ? -21.422 -24.5 -20.438 1 97.38 37 GLY B CA 1
ATOM 3926 C C . GLY B 1 37 ? -21.375 -23.016 -20.812 1 97.38 37 GLY B C 1
ATOM 3927 O O . GLY B 1 37 ? -20.672 -22.625 -21.75 1 97.38 37 GLY B O 1
ATOM 3928 N N . HIS B 1 38 ? -22.188 -22.234 -20.047 1 97.81 38 HIS B N 1
ATOM 3929 C CA . HIS B 1 38 ? -22.266 -20.797 -20.266 1 97.81 38 HIS B CA 1
ATOM 3930 C C . HIS B 1 38 ? -22.219 -20.031 -18.953 1 97.81 38 HIS B C 1
ATOM 3932 O O . HIS B 1 38 ? -22.625 -20.562 -17.906 1 97.81 38 HIS B O 1
ATOM 3938 N N . ILE B 1 39 ? -21.703 -18.875 -19.047 1 97.88 39 ILE B N 1
ATOM 3939 C CA . ILE B 1 39 ? -21.641 -18 -17.875 1 97.88 39 ILE B CA 1
ATOM 3940 C C . ILE B 1 39 ? -22.5 -16.75 -18.109 1 97.88 39 ILE B C 1
ATOM 3942 O O . ILE B 1 39 ? -22.531 -16.219 -19.219 1 97.88 39 ILE B O 1
ATOM 3946 N N . ALA B 1 40 ? -23.25 -16.375 -17.125 1 98.12 40 ALA B N 1
ATOM 3947 C CA . ALA B 1 40 ? -24 -15.125 -17.188 1 98.12 40 ALA B CA 1
ATOM 3948 C C . ALA B 1 40 ? -23.047 -13.93 -17.281 1 98.12 40 ALA B C 1
ATOM 3950 O O . ALA B 1 40 ? -22.062 -13.859 -16.562 1 98.12 40 ALA B O 1
ATOM 3951 N N . ARG B 1 41 ? -23.312 -13.023 -18.188 1 98.25 41 ARG B N 1
ATOM 3952 C CA . ARG B 1 41 ? -22.5 -11.82 -18.375 1 98.25 41 ARG B CA 1
ATOM 3953 C C . ARG B 1 41 ? -23.109 -10.625 -17.656 1 98.25 41 ARG B C 1
ATOM 3955 O O . ARG B 1 41 ? -24.281 -10.289 -17.859 1 98.25 41 ARG B O 1
ATOM 3962 N N . ALA B 1 42 ? -22.391 -9.945 -16.844 1 98.38 42 ALA B N 1
ATOM 3963 C CA . ALA B 1 42 ? -22.859 -8.781 -16.078 1 98.38 42 A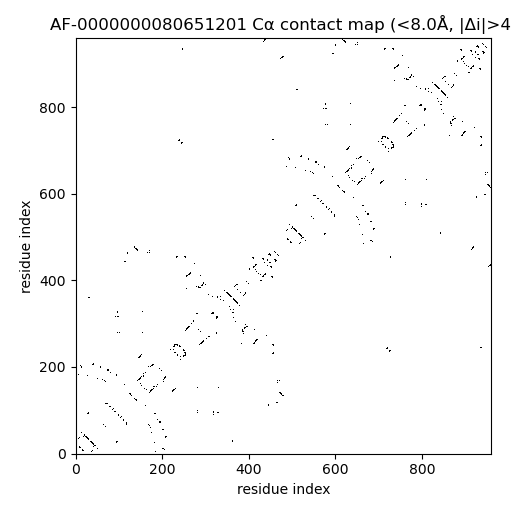LA B CA 1
ATOM 3964 C C . ALA B 1 42 ? -22.922 -7.539 -16.969 1 98.38 42 ALA B C 1
ATOM 3966 O O . ALA B 1 42 ? -22.047 -7.332 -17.812 1 98.38 42 ALA B O 1
ATOM 3967 N N . THR B 1 43 ? -23.875 -6.703 -16.766 1 96.94 43 THR B N 1
ATOM 3968 C CA . THR B 1 43 ? -23.984 -5.359 -17.328 1 96.94 43 THR B CA 1
ATOM 3969 C C . THR B 1 43 ? -23.688 -4.305 -16.266 1 96.94 43 THR B C 1
ATOM 3971 O O . THR B 1 43 ? -23.453 -4.637 -15.102 1 96.94 43 THR B O 1
ATOM 3974 N N . THR B 1 44 ? -23.688 -3.051 -16.688 1 97.62 44 THR B N 1
ATOM 3975 C CA . THR B 1 44 ? -23.5 -1.96 -15.734 1 97.62 44 THR B CA 1
ATOM 3976 C C . THR B 1 44 ? -24.594 -1.955 -14.68 1 97.62 44 THR B C 1
ATOM 3978 O O . THR B 1 44 ? -24.359 -1.624 -13.516 1 97.62 44 THR B O 1
ATOM 3981 N N . ALA B 1 45 ? -25.766 -2.305 -15.102 1 98.12 45 ALA B N 1
ATOM 3982 C CA . ALA B 1 45 ? -26.875 -2.381 -14.156 1 98.12 45 ALA B CA 1
ATOM 3983 C C . ALA B 1 45 ? -26.625 -3.455 -13.102 1 98.12 45 ALA B C 1
ATOM 3985 O O . ALA B 1 45 ? -26.938 -3.264 -11.93 1 98.12 45 ALA B O 1
ATOM 3986 N N . ASP B 1 46 ? -26.156 -4.605 -13.539 1 98.69 46 ASP B N 1
ATOM 3987 C CA . ASP B 1 46 ? -25.812 -5.672 -12.609 1 98.69 46 ASP B CA 1
ATOM 3988 C C . ASP B 1 46 ? -24.703 -5.23 -11.648 1 98.69 46 ASP B C 1
ATOM 3990 O O . ASP B 1 46 ? -24.734 -5.566 -10.461 1 98.69 46 ASP B O 1
ATOM 3994 N N . LEU B 1 47 ? -23.781 -4.473 -12.219 1 98.81 47 LEU B N 1
ATOM 3995 C CA . LEU B 1 47 ? -22.688 -3.977 -11.391 1 98.81 47 LEU B CA 1
ATOM 3996 C C . LEU B 1 47 ? -23.188 -2.965 -10.367 1 98.81 47 LEU B C 1
ATOM 3998 O O . LEU B 1 47 ? -22.688 -2.924 -9.234 1 98.81 47 LEU B O 1
ATOM 4002 N N . ASP B 1 48 ? -24.125 -2.139 -10.727 1 98.75 48 ASP B N 1
ATOM 4003 C CA . ASP B 1 48 ? -24.75 -1.221 -9.781 1 98.75 48 ASP B CA 1
ATOM 4004 C C . ASP B 1 48 ? -25.406 -1.981 -8.633 1 98.75 48 ASP B C 1
ATOM 4006 O O . ASP B 1 48 ? -25.266 -1.599 -7.465 1 98.75 48 ASP B O 1
ATOM 4010 N N . ASP B 1 49 ? -26.125 -3.047 -8.984 1 98.81 49 ASP B N 1
ATOM 4011 C CA . ASP B 1 49 ? -26.734 -3.887 -7.965 1 98.81 49 ASP B CA 1
ATOM 4012 C C . ASP B 1 49 ? -25.688 -4.496 -7.039 1 98.81 49 ASP B C 1
ATOM 4014 O O . ASP B 1 49 ? -25.875 -4.535 -5.82 1 98.81 49 ASP B O 1
ATOM 4018 N N . ALA B 1 50 ? -24.641 -4.988 -7.621 1 98.88 50 ALA B N 1
ATOM 4019 C CA . ALA B 1 50 ? -23.562 -5.613 -6.852 1 98.88 50 ALA B CA 1
ATOM 4020 C C . ALA B 1 50 ? -22.906 -4.605 -5.922 1 98.88 50 ALA B C 1
ATOM 4022 O O . ALA B 1 50 ? -22.562 -4.93 -4.777 1 98.88 50 ALA B O 1
ATOM 4023 N N . LEU B 1 51 ? -22.703 -3.369 -6.402 1 98.88 51 LEU B N 1
ATOM 4024 C CA . LEU B 1 51 ? -22.109 -2.301 -5.613 1 98.88 51 LEU B CA 1
ATOM 4025 C C . LEU B 1 51 ? -23 -1.923 -4.438 1 98.88 51 LEU B C 1
ATOM 4027 O O . LEU B 1 51 ? -22.516 -1.753 -3.314 1 98.88 51 LEU B O 1
ATOM 4031 N N . ALA B 1 52 ? -24.266 -1.793 -4.699 1 98.88 52 ALA B N 1
ATOM 4032 C CA . ALA B 1 52 ? -25.203 -1.522 -3.611 1 98.88 52 ALA B CA 1
ATOM 4033 C C . ALA B 1 52 ? -25.188 -2.654 -2.588 1 98.88 52 ALA B C 1
ATOM 4035 O O . ALA B 1 52 ? -25.219 -2.408 -1.38 1 98.88 52 ALA B O 1
ATOM 4036 N N . ALA B 1 53 ? -25.156 -3.857 -3.082 1 98.88 53 ALA B N 1
ATOM 4037 C CA . ALA B 1 53 ? -25.172 -5.043 -2.23 1 98.88 53 ALA B CA 1
ATOM 4038 C C . ALA B 1 53 ? -23.906 -5.133 -1.378 1 98.88 53 ALA B C 1
ATOM 4040 O O . ALA B 1 53 ? -23.984 -5.422 -0.181 1 98.88 53 ALA B O 1
ATOM 4041 N N . VAL B 1 54 ? -22.797 -4.938 -1.999 1 98.88 54 VAL B N 1
ATOM 4042 C CA . VAL B 1 54 ? -21.531 -5.09 -1.282 1 98.88 54 VAL B CA 1
ATOM 4043 C C . VAL B 1 54 ? -21.406 -4.008 -0.212 1 98.88 54 VAL B C 1
ATOM 4045 O O . VAL B 1 54 ? -20.828 -4.242 0.854 1 98.88 54 VAL B O 1
ATOM 4048 N N . ASP B 1 55 ? -21.938 -2.834 -0.46 1 98.75 55 ASP B N 1
ATOM 4049 C CA . ASP B 1 55 ? -21.969 -1.759 0.526 1 98.75 55 ASP B CA 1
ATOM 4050 C C . ASP B 1 55 ? -22.828 -2.145 1.729 1 98.75 55 ASP B C 1
ATOM 4052 O O . ASP B 1 55 ? -22.391 -2.023 2.875 1 98.75 55 ASP B O 1
ATOM 4056 N N . ARG B 1 56 ? -24.031 -2.631 1.472 1 98.5 56 ARG B N 1
ATOM 4057 C CA . ARG B 1 56 ? -24.922 -3.084 2.539 1 98.5 56 ARG B CA 1
ATOM 4058 C C . ARG B 1 56 ? -24.328 -4.285 3.27 1 98.5 56 ARG B C 1
ATOM 4060 O O . ARG B 1 56 ? -24.438 -4.395 4.492 1 98.5 56 ARG B O 1
ATOM 4067 N N . GLY B 1 57 ? -23.75 -5.152 2.508 1 98.81 57 GLY B N 1
ATOM 4068 C CA . GLY B 1 57 ? -23.078 -6.305 3.092 1 98.81 57 GLY B CA 1
ATOM 4069 C C . GLY B 1 57 ? -21.953 -5.93 4.047 1 98.81 57 GLY B C 1
ATOM 4070 O O . GLY B 1 57 ? -21.766 -6.582 5.074 1 98.81 57 GLY B O 1
ATOM 4071 N N . PHE B 1 58 ? -21.25 -4.91 3.678 1 98.69 58 PHE B N 1
ATOM 4072 C CA . PHE B 1 58 ? -20.188 -4.434 4.555 1 98.69 58 PHE B CA 1
ATOM 4073 C C . PHE B 1 58 ? -20.75 -3.949 5.883 1 98.69 58 PHE B C 1
ATOM 4075 O O . PHE B 1 58 ? -20.203 -4.246 6.945 1 98.69 58 PHE B O 1
ATOM 4082 N N . GLU B 1 59 ? -21.781 -3.16 5.816 1 97.75 59 GLU B N 1
ATOM 4083 C CA . GLU B 1 59 ? -22.422 -2.641 7.023 1 97.75 59 GLU B CA 1
ATOM 4084 C C . GLU B 1 59 ? -22.812 -3.77 7.973 1 97.75 59 GLU B C 1
ATOM 4086 O O . GLU B 1 59 ? -22.625 -3.666 9.188 1 97.75 59 GLU B O 1
ATOM 4091 N N . ALA B 1 60 ? -23.281 -4.82 7.41 1 98.38 60 ALA B N 1
ATOM 4092 C CA . ALA B 1 60 ? -23.734 -5.957 8.211 1 98.38 60 ALA B CA 1
ATOM 4093 C C . ALA B 1 60 ? -22.562 -6.789 8.695 1 98.38 60 ALA B C 1
ATOM 4095 O O . ALA B 1 60 ? -22.453 -7.105 9.883 1 98.38 60 ALA B O 1
ATOM 4096 N N . TRP B 1 61 ? -21.641 -7.113 7.863 1 98.69 61 TRP B N 1
ATOM 4097 C CA . TRP B 1 61 ? -20.578 -8.062 8.125 1 98.69 61 TRP B CA 1
ATOM 4098 C C . TRP B 1 61 ? -19.531 -7.457 9.055 1 98.69 61 TRP B C 1
ATOM 4100 O O . TRP B 1 61 ? -18.953 -8.156 9.898 1 98.69 61 TRP B O 1
ATOM 4110 N N . SER B 1 62 ? -19.266 -6.18 8.891 1 98.06 62 SER B N 1
ATOM 4111 C CA . SER B 1 62 ? -18.25 -5.523 9.703 1 98.06 62 SER B CA 1
ATOM 4112 C C . SER B 1 62 ? -18.656 -5.488 11.172 1 98.06 62 SER B C 1
ATOM 4114 O O . SER B 1 62 ? -17.812 -5.289 12.047 1 98.06 62 SER B O 1
ATOM 4116 N N . LYS B 1 63 ? -19.938 -5.699 11.43 1 96.75 63 LYS B N 1
ATOM 4117 C CA . LYS B 1 63 ? -20.453 -5.664 12.797 1 96.75 63 LYS B CA 1
ATOM 4118 C C . LYS B 1 63 ? -20.406 -7.047 13.438 1 96.75 63 LYS B C 1
ATOM 4120 O O . LYS B 1 63 ? -20.594 -7.184 14.648 1 96.75 63 LYS B O 1
ATOM 4125 N N . VAL B 1 64 ? -20.172 -8.07 12.609 1 97.88 64 VAL B N 1
ATOM 4126 C CA . VAL B 1 64 ? -20 -9.422 13.141 1 97.88 64 VAL B CA 1
ATOM 4127 C C . VAL B 1 64 ? -18.641 -9.555 13.82 1 97.88 64 VAL B C 1
ATOM 4129 O O . VAL B 1 64 ? -17.625 -9.133 13.273 1 97.88 64 VAL B O 1
ATOM 4132 N N . SER B 1 65 ? -18.609 -10.117 15.016 1 97.25 65 SER B N 1
ATOM 4133 C CA . SER B 1 65 ? -17.359 -10.234 15.766 1 97.25 65 SER B CA 1
ATOM 4134 C C . SER B 1 65 ? -16.391 -11.188 15.07 1 97.25 65 SER B C 1
ATOM 4136 O O . SER B 1 65 ? -16.812 -12.078 14.336 1 97.25 65 SER B O 1
ATOM 4138 N N . ALA B 1 66 ? -15.117 -11.031 15.328 1 97.19 66 ALA B N 1
ATOM 4139 C CA . ALA B 1 66 ? -14.109 -11.922 14.766 1 97.19 66 ALA B CA 1
ATOM 4140 C C . ALA B 1 66 ? -14.391 -13.375 15.148 1 97.19 66 ALA B C 1
ATOM 4142 O O . ALA B 1 66 ? -14.133 -14.289 14.359 1 97.19 66 ALA B O 1
ATOM 4143 N N . PHE B 1 67 ? -14.914 -13.523 16.328 1 97.75 67 PHE B N 1
ATOM 4144 C CA . PHE B 1 67 ? -15.234 -14.859 16.812 1 97.75 67 PHE B CA 1
ATOM 4145 C C . PHE B 1 67 ? -16.359 -15.477 15.984 1 97.75 67 PHE B C 1
ATOM 4147 O O . PHE B 1 67 ? -16.281 -16.656 15.633 1 97.75 67 PHE B O 1
ATOM 4154 N N . ASP B 1 68 ? -17.359 -14.703 15.664 1 98.31 68 ASP B N 1
ATOM 4155 C CA . ASP B 1 68 ? -18.484 -15.227 14.898 1 98.31 68 ASP B CA 1
ATOM 4156 C C . ASP B 1 68 ? -18.125 -15.336 13.414 1 98.31 68 ASP B C 1
ATOM 4158 O O . ASP B 1 68 ? -18.594 -16.25 12.727 1 98.31 68 ASP B O 1
ATOM 4162 N N . ARG B 1 69 ? -17.328 -14.438 12.891 1 98.62 69 ARG B N 1
ATOM 4163 C CA . ARG B 1 69 ? -16.828 -14.586 11.531 1 98.62 69 ARG B CA 1
ATOM 4164 C C . ARG B 1 69 ? -16.062 -15.898 11.367 1 98.62 69 ARG B C 1
ATOM 4166 O O . ARG B 1 69 ? -16.234 -16.594 10.359 1 98.62 69 ARG B O 1
ATOM 4173 N N . TYR B 1 70 ? -15.266 -16.203 12.406 1 98.44 70 TYR B N 1
ATOM 4174 C CA . TYR B 1 70 ? -14.5 -17.453 12.43 1 98.44 70 TYR B CA 1
ATOM 4175 C C . TYR B 1 70 ? -15.414 -18.656 12.258 1 98.44 70 TYR B C 1
ATOM 4177 O O . TYR B 1 70 ? -15.148 -19.531 11.43 1 98.44 70 TYR B O 1
ATOM 4185 N N . LYS B 1 71 ? -16.5 -18.688 12.961 1 98.69 71 LYS B N 1
ATOM 4186 C CA . LYS B 1 71 ? -17.438 -19.812 12.906 1 98.69 71 LYS B CA 1
ATOM 4187 C C . LYS B 1 71 ? -18.031 -19.969 11.508 1 98.69 71 LYS B C 1
ATOM 4189 O O . LYS B 1 71 ? -18.094 -21.078 10.977 1 98.69 71 LYS B O 1
ATOM 4194 N N . ILE B 1 72 ? -18.406 -18.828 10.938 1 98.81 72 ILE B N 1
ATOM 4195 C CA . ILE B 1 72 ? -19.047 -18.844 9.625 1 98.81 72 ILE B CA 1
ATOM 4196 C C . ILE B 1 72 ? -18.031 -19.281 8.57 1 98.81 72 ILE B C 1
ATOM 4198 O O . ILE B 1 72 ? -18.328 -20.109 7.715 1 98.81 72 ILE B O 1
ATOM 4202 N N . MET B 1 73 ? -16.828 -18.812 8.633 1 98.81 73 MET B N 1
ATOM 4203 C CA . MET B 1 73 ? -15.797 -19.141 7.66 1 98.81 73 MET B CA 1
ATOM 4204 C C . MET B 1 73 ? -15.375 -20.609 7.793 1 98.81 73 MET B C 1
ATOM 4206 O O . MET B 1 73 ? -15.156 -21.281 6.789 1 98.81 73 MET B O 1
ATOM 4210 N N . ARG B 1 74 ? -15.281 -21.125 9.023 1 98.56 74 ARG B N 1
ATOM 4211 C CA . ARG B 1 74 ? -14.969 -22.531 9.234 1 98.56 74 ARG B CA 1
ATOM 4212 C C . ARG B 1 74 ? -16.062 -23.422 8.641 1 98.56 74 ARG B C 1
ATOM 4214 O O . ARG B 1 74 ? -15.758 -24.453 8.047 1 98.56 74 ARG B O 1
ATOM 4221 N N . ARG B 1 75 ? -17.266 -23 8.812 1 98.81 75 ARG B N 1
ATOM 4222 C CA . ARG B 1 75 ? -18.375 -23.734 8.219 1 98.81 75 ARG B CA 1
ATOM 4223 C C . ARG B 1 75 ? -18.281 -23.734 6.695 1 98.81 75 ARG B C 1
ATOM 4225 O O . ARG B 1 75 ? -18.562 -24.734 6.043 1 98.81 75 ARG B O 1
ATOM 4232 N N . ALA B 1 76 ? -17.922 -22.578 6.156 1 98.88 76 ALA B N 1
ATOM 4233 C CA . ALA B 1 76 ? -17.734 -22.484 4.711 1 98.88 76 ALA B CA 1
ATOM 4234 C C . ALA B 1 76 ? -16.656 -23.469 4.234 1 98.88 76 ALA B C 1
ATOM 4236 O O . ALA B 1 76 ? -16.828 -24.141 3.209 1 98.88 76 ALA B O 1
ATOM 4237 N N . ALA B 1 77 ? -15.57 -23.547 4.992 1 98.81 77 ALA B N 1
ATOM 4238 C CA . ALA B 1 77 ? -14.508 -24.5 4.66 1 98.81 77 ALA B CA 1
ATOM 4239 C C . ALA B 1 77 ? -15.016 -25.938 4.684 1 98.81 77 ALA B C 1
ATOM 4241 O O . ALA B 1 77 ? -14.711 -26.719 3.789 1 98.81 77 ALA B O 1
ATOM 4242 N N . ASP B 1 78 ? -15.773 -26.234 5.68 1 98.75 78 ASP B N 1
ATOM 4243 C CA . ASP B 1 78 ? -16.328 -27.578 5.809 1 98.75 78 ASP B CA 1
ATOM 4244 C C . ASP B 1 78 ? -17.266 -27.906 4.648 1 98.75 78 ASP B C 1
ATOM 4246 O O . ASP B 1 78 ? -17.203 -29.016 4.094 1 98.75 78 ASP B O 1
ATOM 4250 N N . ILE B 1 79 ? -18.125 -26.953 4.344 1 98.81 79 ILE B N 1
ATOM 4251 C CA . ILE B 1 79 ? -19.047 -27.141 3.23 1 98.81 79 ILE B CA 1
ATOM 4252 C C . ILE B 1 79 ? -18.25 -27.359 1.939 1 98.81 79 ILE B C 1
ATOM 4254 O O . ILE B 1 79 ? -18.516 -28.297 1.193 1 98.81 79 ILE B O 1
ATOM 4258 N N . PHE B 1 80 ? -17.281 -26.578 1.711 1 98.75 80 PHE B N 1
ATOM 4259 C CA . PHE B 1 80 ? -16.5 -26.688 0.493 1 98.75 80 PHE B CA 1
ATOM 4260 C C . PHE B 1 80 ? -15.727 -28 0.468 1 98.75 80 PHE B C 1
ATOM 4262 O O . PHE B 1 80 ? -15.625 -28.656 -0.577 1 98.75 80 PHE B O 1
ATOM 4269 N N . ARG B 1 81 ? -15.172 -28.359 1.592 1 98.19 81 ARG B N 1
ATOM 4270 C CA . ARG B 1 81 ? -14.422 -29.609 1.719 1 98.19 81 ARG B CA 1
ATOM 4271 C C . ARG B 1 81 ? -15.281 -30.812 1.323 1 98.19 81 ARG B C 1
ATOM 4273 O O . ARG B 1 81 ? -14.797 -31.734 0.683 1 98.19 81 ARG B O 1
ATOM 4280 N N . SER B 1 82 ? -16.516 -30.75 1.64 1 98.19 82 SER B N 1
ATOM 4281 C CA . SER B 1 82 ? -17.422 -31.844 1.34 1 98.19 82 SER B CA 1
ATOM 4282 C C . SER B 1 82 ? -17.688 -31.953 -0.158 1 98.19 82 SER B C 1
ATOM 4284 O O . SER B 1 82 ? -18.172 -32.969 -0.638 1 98.19 82 SER B O 1
ATOM 4286 N N . ARG B 1 83 ? -17.312 -30.906 -0.876 1 96.75 83 ARG B N 1
ATOM 4287 C CA . ARG B 1 83 ? -17.562 -30.875 -2.312 1 96.75 83 ARG B CA 1
ATOM 4288 C C . ARG B 1 83 ? -16.266 -31.047 -3.102 1 96.75 83 ARG B C 1
ATOM 4290 O O . ARG B 1 83 ? -16.234 -30.797 -4.309 1 96.75 83 ARG B O 1
ATOM 4297 N N . GLY B 1 84 ? -15.258 -31.375 -2.43 1 96.81 84 GLY B N 1
ATOM 4298 C CA . GLY B 1 84 ? -13.906 -31.344 -2.973 1 96.81 84 GLY B CA 1
ATOM 4299 C C . GLY B 1 84 ? -13.773 -32.094 -4.289 1 96.81 84 GLY B C 1
ATOM 4300 O O . GLY B 1 84 ? -13.203 -31.562 -5.246 1 96.81 84 GLY B O 1
ATOM 4301 N N . GLU B 1 85 ? -14.305 -33.281 -4.387 1 96.94 85 GLU B N 1
ATOM 4302 C CA . GLU B 1 85 ? -14.164 -34.094 -5.582 1 96.94 85 GLU B CA 1
ATOM 4303 C C . GLU B 1 85 ? -14.938 -33.5 -6.758 1 96.94 85 GLU B C 1
ATOM 4305 O O . GLU B 1 85 ? -14.422 -33.438 -7.875 1 96.94 85 GLU B O 1
ATOM 4310 N N . GLU B 1 86 ? -16.141 -33.094 -6.5 1 97.12 86 GLU B N 1
ATOM 4311 C CA . GLU B 1 86 ? -16.969 -32.5 -7.547 1 97.12 86 GLU B CA 1
ATOM 4312 C C . GLU B 1 86 ? -16.328 -31.203 -8.078 1 97.12 86 GLU B C 1
ATOM 4314 O O . GLU B 1 86 ? -16.281 -30.984 -9.289 1 97.12 86 GLU B O 1
ATOM 4319 N N . VAL B 1 87 ? -15.852 -30.438 -7.184 1 98.12 87 VAL B N 1
ATOM 4320 C CA . VAL B 1 87 ? -15.234 -29.172 -7.574 1 98.12 87 VAL B CA 1
ATOM 4321 C C . VAL B 1 87 ? -13.953 -29.453 -8.359 1 98.12 87 VAL B C 1
ATOM 4323 O O . VAL B 1 87 ? -13.648 -28.75 -9.328 1 98.12 87 VAL B O 1
ATOM 4326 N N . ALA B 1 88 ? -13.195 -30.453 -7.945 1 98.31 88 ALA B N 1
ATOM 4327 C CA . ALA B 1 88 ? -11.977 -30.812 -8.656 1 98.31 88 ALA B CA 1
ATOM 4328 C C . ALA B 1 88 ? -12.273 -31.203 -10.102 1 98.31 88 ALA B C 1
ATOM 4330 O O . ALA B 1 88 ? -11.531 -30.844 -11.016 1 98.31 88 ALA B O 1
ATOM 4331 N N . ARG B 1 89 ? -13.305 -31.922 -10.289 1 98.12 89 ARG B N 1
ATOM 4332 C CA . ARG B 1 89 ? -13.688 -32.344 -11.633 1 98.12 89 ARG B CA 1
ATOM 4333 C C . ARG B 1 89 ? -14.086 -31.141 -12.484 1 98.12 89 ARG B C 1
ATOM 4335 O O . ARG B 1 89 ? -13.703 -31.047 -13.656 1 98.12 89 ARG B O 1
ATOM 4342 N N . LEU B 1 90 ? -14.891 -30.219 -11.883 1 98.12 90 LEU B N 1
ATOM 4343 C CA . LEU B 1 90 ? -15.227 -28.984 -12.578 1 98.12 90 LEU B CA 1
ATOM 4344 C C . LEU B 1 90 ? -13.969 -28.234 -12.992 1 98.12 90 LEU B C 1
ATOM 4346 O O . LEU B 1 90 ? -13.859 -27.766 -14.133 1 98.12 90 LEU B O 1
ATOM 4350 N N . LEU B 1 91 ? -13.07 -28.172 -12.055 1 98.25 91 LEU B N 1
ATOM 4351 C CA . LEU B 1 91 ? -11.812 -27.469 -12.289 1 98.25 91 LEU B CA 1
ATOM 4352 C C . LEU B 1 91 ? -11.031 -28.094 -13.43 1 98.25 91 LEU B C 1
ATOM 4354 O O . LEU B 1 91 ? -10.5 -27.391 -14.289 1 98.25 91 LEU B O 1
ATOM 4358 N N . THR B 1 92 ? -10.953 -29.391 -13.469 1 98.5 92 THR B N 1
ATOM 4359 C CA . THR B 1 92 ? -10.25 -30.094 -14.539 1 98.5 92 THR B CA 1
ATOM 4360 C C . THR B 1 92 ? -10.93 -29.828 -15.883 1 98.5 92 THR B C 1
ATOM 4362 O O . THR B 1 92 ? -10.25 -29.609 -16.891 1 98.5 92 THR B O 1
ATOM 4365 N N . MET B 1 93 ? -12.18 -29.797 -15.914 1 98.31 93 MET B N 1
ATOM 4366 C CA . MET B 1 93 ? -12.922 -29.609 -17.156 1 98.31 93 MET B CA 1
ATOM 4367 C C . MET B 1 93 ? -12.711 -28.203 -17.719 1 98.31 93 MET B C 1
ATOM 4369 O O . MET B 1 93 ? -12.562 -28.031 -18.922 1 98.31 93 MET B O 1
ATOM 4373 N N . GLU B 1 94 ? -12.695 -27.25 -16.828 1 98.25 94 GLU B N 1
ATOM 4374 C CA . GLU B 1 94 ? -12.672 -25.875 -17.312 1 98.25 94 GLU B CA 1
ATOM 4375 C C . GLU B 1 94 ? -11.25 -25.359 -17.438 1 98.25 94 GLU B C 1
ATOM 4377 O O . GLU B 1 94 ? -10.969 -24.484 -18.266 1 98.25 94 GLU B O 1
ATOM 4382 N N . GLN B 1 95 ? -10.336 -25.766 -16.609 1 98.38 95 GLN B N 1
ATOM 4383 C CA . GLN B 1 95 ? -8.977 -25.25 -16.609 1 98.38 95 GLN B CA 1
ATOM 4384 C C . GLN B 1 95 ? -8.008 -26.219 -17.281 1 98.38 95 GLN B C 1
ATOM 4386 O O . GLN B 1 95 ? -7.02 -25.797 -17.891 1 98.38 95 GLN B O 1
ATOM 4391 N N . GLY B 1 96 ? -8.234 -27.547 -17.141 1 98.44 96 GLY B N 1
ATOM 4392 C CA . GLY B 1 96 ? -7.473 -28.531 -17.906 1 98.44 96 GLY B CA 1
ATOM 4393 C C . GLY B 1 96 ? -6.484 -29.312 -17.062 1 98.44 96 GLY B C 1
ATOM 4394 O O . GLY B 1 96 ? -6.004 -30.359 -17.484 1 98.44 96 GLY B O 1
ATOM 4395 N N . LYS B 1 97 ? -6.125 -28.875 -15.836 1 98.69 97 LYS B N 1
ATOM 4396 C CA . LYS B 1 97 ? -5.117 -29.578 -15.039 1 98.69 97 LYS B CA 1
ATOM 4397 C C . LYS B 1 97 ? -5.559 -31 -14.719 1 98.69 97 LYS B C 1
ATOM 4399 O O . LYS B 1 97 ? -6.758 -31.281 -14.641 1 98.69 97 LYS B O 1
ATOM 4404 N N . PRO B 1 98 ? -4.609 -31.875 -14.469 1 98.62 98 PRO B N 1
ATOM 4405 C CA . PRO B 1 98 ? -4.969 -33.25 -14.07 1 98.62 98 PRO B CA 1
ATOM 4406 C C . PRO B 1 98 ? -5.809 -33.281 -12.797 1 98.62 98 PRO B C 1
ATOM 4408 O O . PRO B 1 98 ? -5.609 -32.469 -11.891 1 98.62 98 PRO B O 1
ATOM 4411 N N . LEU B 1 99 ? -6.688 -34.25 -12.719 1 98.31 99 LEU B N 1
ATOM 4412 C CA . LEU B 1 99 ? -7.625 -34.344 -11.602 1 98.31 99 LEU B CA 1
ATOM 4413 C C . LEU B 1 99 ? -6.887 -34.375 -10.273 1 98.31 99 LEU B C 1
ATOM 4415 O O . LEU B 1 99 ? -7.344 -33.781 -9.289 1 98.31 99 LEU B O 1
ATOM 4419 N N . ALA B 1 100 ? -5.746 -35.031 -10.234 1 98 100 ALA B N 1
ATOM 4420 C CA . ALA B 1 100 ? -4.961 -35.125 -9 1 98 100 ALA B CA 1
ATOM 4421 C C . ALA B 1 100 ? -4.539 -33.719 -8.539 1 98 100 ALA B C 1
ATOM 4423 O O . ALA B 1 100 ? -4.594 -33.406 -7.344 1 98 100 ALA B O 1
ATOM 4424 N N . GLU B 1 101 ? -4.102 -32.844 -9.438 1 98.38 101 GLU B N 1
ATOM 4425 C CA . GLU B 1 101 ? -3.717 -31.469 -9.117 1 98.38 101 GLU B CA 1
ATOM 4426 C C . GLU B 1 101 ? -4.93 -30.641 -8.719 1 98.38 101 GLU B C 1
ATOM 4428 O O . GLU B 1 101 ? -4.84 -29.797 -7.82 1 98.38 101 GLU B O 1
ATOM 4433 N N . ALA B 1 102 ? -6.023 -30.844 -9.391 1 98.56 102 ALA B N 1
ATOM 4434 C CA . ALA B 1 102 ? -7.258 -30.141 -9.07 1 98.56 102 ALA B CA 1
ATOM 4435 C C . ALA B 1 102 ? -7.719 -30.438 -7.652 1 98.56 102 ALA B C 1
ATOM 4437 O O . ALA B 1 102 ? -8.164 -29.547 -6.93 1 98.56 102 ALA B O 1
ATOM 4438 N N . ARG B 1 103 ? -7.59 -31.75 -7.25 1 98.31 103 ARG B N 1
ATOM 4439 C CA . ARG B 1 103 ? -7.949 -32.156 -5.895 1 98.31 103 ARG B CA 1
ATOM 4440 C C . ARG B 1 103 ? -7.105 -31.422 -4.859 1 98.31 103 ARG B C 1
ATOM 4442 O O . ARG B 1 103 ? -7.617 -31 -3.82 1 98.31 103 ARG B O 1
ATOM 4449 N N . ILE B 1 104 ? -5.855 -31.234 -5.176 1 98 104 ILE B N 1
ATOM 4450 C CA . ILE B 1 104 ? -4.941 -30.547 -4.266 1 98 104 ILE B CA 1
ATOM 4451 C C . ILE B 1 104 ? -5.348 -29.078 -4.121 1 98 104 ILE B C 1
ATOM 4453 O O . ILE B 1 104 ? -5.387 -28.547 -3.012 1 98 104 ILE B O 1
ATOM 4457 N N . GLU B 1 105 ? -5.668 -28.453 -5.211 1 98.19 105 GLU B N 1
ATOM 4458 C CA . GLU B 1 105 ? -6.09 -27.062 -5.156 1 98.19 105 GLU B CA 1
ATOM 4459 C C . GLU B 1 105 ? -7.379 -26.906 -4.352 1 98.19 105 GLU B C 1
ATOM 4461 O O . GLU B 1 105 ? -7.492 -26 -3.52 1 98.19 105 GLU B O 1
ATOM 4466 N N . ALA B 1 106 ? -8.344 -27.75 -4.625 1 98.31 106 ALA B N 1
ATOM 4467 C CA . ALA B 1 106 ? -9.602 -27.703 -3.891 1 98.31 106 ALA B CA 1
ATOM 4468 C C . ALA B 1 106 ? -9.375 -27.891 -2.395 1 98.31 106 ALA B C 1
ATOM 4470 O O . ALA B 1 106 ? -9.961 -27.188 -1.573 1 98.31 106 ALA B O 1
ATOM 4471 N N . ALA B 1 107 ? -8.516 -28.812 -2.1 1 98 107 ALA B N 1
ATOM 4472 C CA . ALA B 1 107 ? -8.234 -29.094 -0.695 1 98 107 ALA B CA 1
ATOM 4473 C C . ALA B 1 107 ? -7.523 -27.922 -0.027 1 98 107 ALA B C 1
ATOM 4475 O O . ALA B 1 107 ? -7.801 -27.594 1.13 1 98 107 ALA B O 1
ATOM 4476 N N . ALA B 1 108 ? -6.598 -27.312 -0.728 1 97.56 108 ALA B N 1
ATOM 4477 C CA . ALA B 1 108 ? -5.805 -26.219 -0.188 1 97.56 108 ALA B CA 1
ATOM 4478 C C . ALA B 1 108 ? -6.688 -25.016 0.148 1 97.56 108 ALA B C 1
ATOM 4480 O O . ALA B 1 108 ? -6.383 -24.25 1.068 1 97.56 108 ALA B O 1
ATOM 4481 N N . ALA B 1 109 ? -7.754 -24.906 -0.575 1 98.12 109 ALA B N 1
ATOM 4482 C CA . ALA B 1 109 ? -8.672 -23.797 -0.349 1 98.12 109 ALA B CA 1
ATOM 4483 C C . ALA B 1 109 ? -9.227 -23.812 1.072 1 98.12 109 ALA B C 1
ATOM 4485 O O . ALA B 1 109 ? -9.391 -22.766 1.701 1 98.12 109 ALA B O 1
ATOM 4486 N N . CYS B 1 110 ? -9.492 -25 1.54 1 98.5 110 CYS B N 1
ATOM 4487 C CA . CYS B 1 110 ? -10.062 -25.156 2.873 1 98.5 110 CYS B CA 1
ATOM 4488 C C . CYS B 1 110 ? -9.062 -24.734 3.947 1 98.5 110 CYS B C 1
ATOM 4490 O O . CYS B 1 110 ? -9.438 -24.078 4.922 1 98.5 110 CYS B O 1
ATOM 4492 N N . ASP B 1 111 ? -7.836 -25.078 3.703 1 98.06 111 ASP B N 1
ATOM 4493 C CA . ASP B 1 111 ? -6.785 -24.672 4.633 1 98.06 111 ASP B CA 1
ATOM 4494 C C . ASP B 1 111 ? -6.641 -23.156 4.676 1 98.06 111 ASP B C 1
ATOM 4496 O O . ASP B 1 111 ? -6.383 -22.578 5.734 1 98.06 111 ASP B O 1
ATOM 4500 N N . LEU B 1 112 ? -6.766 -22.547 3.582 1 98.44 112 LEU B N 1
ATOM 4501 C CA . LEU B 1 112 ? -6.652 -21.094 3.49 1 98.44 112 LEU B CA 1
ATOM 4502 C C . LEU B 1 112 ? -7.785 -20.422 4.25 1 98.44 112 LEU B C 1
ATOM 4504 O O . LEU B 1 112 ? -7.555 -19.453 4.992 1 98.44 112 LEU B O 1
ATOM 4508 N N . ILE B 1 113 ? -9.008 -20.906 4.066 1 98.75 113 ILE B N 1
ATOM 4509 C CA . ILE B 1 113 ? -10.148 -20.359 4.789 1 98.75 113 ILE B CA 1
ATOM 4510 C C . ILE B 1 113 ? -9.93 -20.5 6.293 1 98.75 113 ILE B C 1
ATOM 4512 O O . ILE B 1 113 ? -10.086 -19.531 7.047 1 98.75 113 ILE B O 1
ATOM 4516 N N . ASP B 1 114 ? -9.477 -21.719 6.664 1 98.44 114 ASP B N 1
ATOM 4517 C CA . ASP B 1 114 ? -9.242 -21.984 8.078 1 98.44 114 ASP B CA 1
ATOM 4518 C C . ASP B 1 114 ? -8.18 -21.047 8.648 1 98.44 114 ASP B C 1
ATOM 4520 O O . ASP B 1 114 ? -8.352 -20.5 9.734 1 98.44 114 ASP B O 1
ATOM 4524 N N . TRP B 1 115 ? -7.16 -20.906 7.93 1 98.12 115 TRP B N 1
ATOM 4525 C CA . TRP B 1 115 ? -6.043 -20.094 8.398 1 98.12 115 TRP B CA 1
ATOM 4526 C C . TRP B 1 115 ? -6.48 -18.641 8.633 1 98.12 115 TRP B C 1
ATOM 4528 O O . TRP B 1 115 ? -6.254 -18.094 9.719 1 98.12 115 TRP B O 1
ATOM 4538 N N . PHE B 1 116 ? -7.109 -18.016 7.711 1 98.44 116 PHE B N 1
ATOM 4539 C CA . PHE B 1 116 ? -7.484 -16.609 7.836 1 98.44 116 PHE B CA 1
ATOM 4540 C C . PHE B 1 116 ? -8.562 -16.422 8.898 1 98.44 116 PHE B C 1
ATOM 4542 O O . PHE B 1 116 ? -8.586 -15.414 9.602 1 98.44 116 PHE B O 1
ATOM 4549 N N . ALA B 1 117 ? -9.484 -17.438 8.945 1 98.19 117 ALA B N 1
ATOM 4550 C CA . ALA B 1 117 ? -10.477 -17.375 10.016 1 98.19 117 ALA B CA 1
ATOM 4551 C C . ALA B 1 117 ? -9.805 -17.328 11.391 1 98.19 117 ALA B C 1
ATOM 4553 O O . ALA B 1 117 ? -10.203 -16.547 12.258 1 98.19 117 ALA B O 1
ATOM 4554 N N . GLU B 1 118 ? -8.797 -18.141 11.539 1 97.75 118 GLU B N 1
ATOM 4555 C CA . GLU B 1 118 ? -8.055 -18.188 12.797 1 97.75 118 GLU B CA 1
ATOM 4556 C C . GLU B 1 118 ? -7.238 -16.922 12.992 1 97.75 118 GLU B C 1
ATOM 4558 O O . GLU B 1 118 ? -7.191 -16.375 14.102 1 97.75 118 GLU B O 1
ATOM 4563 N N . GLU B 1 119 ? -6.629 -16.438 11.945 1 96.44 119 GLU B N 1
ATOM 4564 C CA . GLU B 1 119 ? -5.777 -15.258 12.023 1 96.44 119 GLU B CA 1
ATOM 4565 C C . GLU B 1 119 ? -6.574 -14.023 12.438 1 96.44 119 GLU B C 1
ATOM 4567 O O . GLU B 1 119 ? -6.059 -13.148 13.141 1 96.44 119 GLU B O 1
ATOM 4572 N N . ALA B 1 120 ? -7.77 -13.953 12.008 1 95.5 120 ALA B N 1
ATOM 4573 C CA . ALA B 1 120 ? -8.617 -12.797 12.305 1 95.5 120 ALA B CA 1
ATOM 4574 C C . ALA B 1 120 ? -8.828 -12.648 13.812 1 95.5 120 ALA B C 1
ATOM 4576 O O . ALA B 1 120 ? -8.938 -11.531 14.32 1 95.5 120 ALA B O 1
ATOM 4577 N N . ARG B 1 121 ? -8.898 -13.781 14.523 1 96.06 121 ARG B N 1
ATOM 4578 C CA . ARG B 1 121 ? -9.133 -13.758 15.969 1 96.06 121 ARG B CA 1
ATOM 4579 C C . ARG B 1 121 ? -7.895 -13.266 16.719 1 96.06 121 ARG B C 1
ATOM 4581 O O . ARG B 1 121 ? -7.969 -12.945 17.906 1 96.06 121 ARG B O 1
ATOM 4588 N N . ARG B 1 122 ? -6.816 -13.188 15.953 1 94.31 122 ARG B N 1
ATOM 4589 C CA . ARG B 1 122 ? -5.551 -12.781 16.547 1 94.31 122 ARG B CA 1
ATOM 4590 C C . ARG B 1 122 ? -5.105 -11.422 16.016 1 94.31 122 ARG B C 1
ATOM 4592 O O . ARG B 1 122 ? -3.955 -11.023 16.219 1 94.31 122 ARG B O 1
ATOM 4599 N N . SER B 1 123 ? -5.969 -10.75 15.336 1 93.75 123 SER B N 1
ATOM 4600 C CA . SER B 1 123 ? -5.664 -9.43 14.805 1 93.75 123 SER B CA 1
ATOM 4601 C C . SER B 1 123 ? -5.641 -8.375 15.906 1 93.75 123 SER B C 1
ATOM 4603 O O . SER B 1 123 ? -6.473 -7.469 15.922 1 93.75 123 SER B O 1
ATOM 4605 N N . TYR B 1 124 ? -4.617 -8.43 16.734 1 93.38 124 TYR B N 1
ATOM 4606 C CA . TYR B 1 124 ? -4.516 -7.551 17.891 1 93.38 124 TYR B CA 1
ATOM 4607 C C . TYR B 1 124 ? -4.07 -6.152 17.469 1 93.38 124 TYR B C 1
ATOM 4609 O O . TYR B 1 124 ? -3.35 -5.988 16.484 1 93.38 124 TYR B O 1
ATOM 4617 N N . GLY B 1 125 ? -4.598 -5.129 18.219 1 94.5 125 GLY B N 1
ATOM 4618 C CA . GLY B 1 125 ? -4.023 -3.795 18.172 1 94.5 125 GLY B CA 1
ATOM 4619 C C . GLY B 1 125 ? -2.854 -3.615 19.125 1 94.5 125 GLY B C 1
ATOM 4620 O O . GLY B 1 125 ? -2.238 -4.594 19.547 1 94.5 125 GLY B O 1
ATOM 4621 N N . ARG B 1 126 ? -2.393 -2.379 19.297 1 95.19 126 ARG B N 1
ATOM 4622 C CA . ARG B 1 126 ? -1.272 -2.062 20.172 1 95.19 126 ARG B CA 1
ATOM 4623 C C . ARG B 1 126 ? -1.609 -0.893 21.094 1 95.19 126 ARG B C 1
ATOM 4625 O O . ARG B 1 126 ? -2.334 0.024 20.703 1 95.19 126 ARG B O 1
ATOM 4632 N N . ILE B 1 127 ? -1.129 -1.042 22.328 1 97.25 127 ILE B N 1
ATOM 4633 C CA . ILE B 1 127 ? -1.104 0.093 23.234 1 97.25 127 ILE B CA 1
ATOM 4634 C C . ILE B 1 127 ? 0.261 0.773 23.188 1 97.25 127 ILE B C 1
ATOM 4636 O O . ILE B 1 127 ? 1.296 0.113 23.312 1 97.25 127 ILE B O 1
ATOM 4640 N N . VAL B 1 128 ? 0.249 2.039 22.875 1 97.19 128 VAL B N 1
ATOM 4641 C CA . VAL B 1 128 ? 1.484 2.814 22.828 1 97.19 128 VAL B CA 1
ATOM 4642 C C . VAL B 1 128 ? 1.632 3.625 24.109 1 97.19 128 VAL B C 1
ATOM 4644 O O . VAL B 1 128 ? 0.724 4.367 24.5 1 97.19 128 VAL B O 1
ATOM 4647 N N . PRO B 1 129 ? 2.756 3.482 24.844 1 96.56 129 PRO B N 1
ATOM 4648 C CA . PRO B 1 129 ? 2.928 4.25 26.078 1 96.56 129 PRO B CA 1
ATOM 4649 C C . PRO B 1 129 ? 2.822 5.758 25.844 1 96.56 129 PRO B C 1
ATOM 4651 O O . PRO B 1 129 ? 3.51 6.305 24.984 1 96.56 129 PRO B O 1
ATOM 4654 N N . PRO B 1 130 ? 1.977 6.344 26.609 1 95.62 130 PRO B N 1
ATOM 4655 C CA . PRO B 1 130 ? 1.809 7.785 26.422 1 95.62 130 PRO B CA 1
ATOM 4656 C C . PRO B 1 130 ? 2.9 8.594 27.125 1 95.62 130 PRO B C 1
ATOM 4658 O O . PRO B 1 130 ? 3.541 8.109 28.047 1 95.62 130 PRO B O 1
ATOM 4661 N N . ARG B 1 131 ? 3.07 9.812 26.703 1 94.81 131 ARG B N 1
ATOM 4662 C CA . ARG B 1 131 ? 3.996 10.742 27.344 1 94.81 131 ARG B CA 1
ATOM 4663 C C . ARG B 1 131 ? 3.312 11.492 28.469 1 94.81 131 ARG B C 1
ATOM 4665 O O . ARG B 1 131 ? 3.98 12 29.391 1 94.81 131 ARG B O 1
ATOM 4672 N N . GLN B 1 132 ? 2.039 11.578 28.344 1 95.19 132 GLN B N 1
ATOM 4673 C CA . GLN B 1 132 ? 1.249 12.352 29.297 1 95.19 132 GLN B CA 1
ATOM 4674 C C . GLN B 1 132 ? 0.47 11.43 30.234 1 95.19 132 GLN B C 1
ATOM 4676 O O . GLN B 1 132 ? -0.066 10.406 29.797 1 95.19 132 GLN B O 1
ATOM 4681 N N . ALA B 1 133 ? 0.333 11.906 31.516 1 94.69 133 ALA B N 1
ATOM 4682 C CA . ALA B 1 133 ? -0.401 11.133 32.5 1 94.69 133 ALA B CA 1
ATOM 4683 C C . ALA B 1 133 ? -1.884 11.055 32.156 1 94.69 133 ALA B C 1
ATOM 4685 O O . ALA B 1 133 ? -2.455 12.016 31.625 1 94.69 133 ALA B O 1
ATOM 4686 N N . TYR B 1 134 ? -2.514 9.891 32.344 1 95.25 134 TYR B N 1
ATOM 4687 C CA . TYR B 1 134 ? -3.947 9.641 32.219 1 95.25 134 TYR B CA 1
ATOM 4688 C C . TYR B 1 134 ? -4.387 9.586 30.766 1 95.25 134 TYR B C 1
ATOM 4690 O O . TYR B 1 134 ? -5.582 9.641 30.469 1 95.25 134 TYR B O 1
ATOM 4698 N N . VAL B 1 135 ? -3.418 9.5 29.859 1 96.81 135 VAL B N 1
ATOM 4699 C CA . VAL B 1 135 ? -3.732 9.328 28.453 1 96.81 135 VAL B CA 1
ATOM 4700 C C . VAL B 1 135 ? -3.562 7.863 28.062 1 96.81 135 VAL B C 1
ATOM 4702 O O . VAL B 1 135 ? -2.586 7.219 28.438 1 96.81 135 VAL B O 1
ATOM 4705 N N . MET B 1 136 ? -4.531 7.305 27.438 1 96.94 136 MET B N 1
ATOM 4706 C CA . MET B 1 136 ? -4.418 5.992 26.812 1 96.94 136 MET B CA 1
ATOM 4707 C C . MET B 1 136 ? -4.316 6.129 25.297 1 96.94 136 MET B C 1
ATOM 4709 O O . MET B 1 136 ? -5.125 6.82 24.672 1 96.94 136 MET B O 1
ATOM 4713 N N . GLN B 1 137 ? -3.264 5.566 24.672 1 97.62 137 GLN B N 1
ATOM 4714 C CA . GLN B 1 137 ? -3.043 5.574 23.219 1 97.62 137 GLN B CA 1
ATOM 4715 C C . GLN B 1 137 ? -3.141 4.164 22.641 1 97.62 137 GLN B C 1
ATOM 4717 O O . GLN B 1 137 ? -2.395 3.27 23.047 1 97.62 137 GLN B O 1
ATOM 4722 N N . ALA B 1 138 ? -4.086 4.047 21.766 1 97.62 138 ALA B N 1
ATOM 4723 C CA . ALA B 1 138 ? -4.305 2.725 21.188 1 97.62 138 ALA B CA 1
ATOM 4724 C C . ALA B 1 138 ? -4.266 2.781 19.656 1 97.62 138 ALA B C 1
ATOM 4726 O O . ALA B 1 138 ? -4.703 3.766 19.062 1 97.62 138 ALA B O 1
ATOM 4727 N N . GLU B 1 139 ? -3.693 1.792 19.047 1 97.5 139 GLU B N 1
ATOM 4728 C CA . GLU B 1 139 ? -3.855 1.472 17.625 1 97.5 139 GLU B CA 1
ATOM 4729 C C . GLU B 1 139 ? -4.875 0.355 17.422 1 97.5 139 GLU B C 1
ATOM 4731 O O . GLU B 1 139 ? -4.668 -0.772 17.875 1 97.5 139 GLU B O 1
ATOM 4736 N N . VAL B 1 140 ? -5.945 0.708 16.812 1 97.25 140 VAL B N 1
ATOM 4737 C CA . VAL B 1 140 ? -7.031 -0.248 16.609 1 97.25 140 VAL B CA 1
ATOM 4738 C C . VAL B 1 140 ? -7.145 -0.608 15.133 1 97.25 140 VAL B C 1
ATOM 4740 O O . VAL B 1 140 ? -6.984 0.252 14.266 1 97.25 140 VAL B O 1
ATOM 4743 N N . LYS B 1 141 ? -7.391 -1.913 14.859 1 96.75 141 LYS B N 1
ATOM 4744 C CA . LYS B 1 141 ? -7.543 -2.373 13.484 1 96.75 141 LYS B CA 1
ATOM 4745 C C . LYS B 1 141 ? -9.008 -2.35 13.055 1 96.75 141 LYS B C 1
ATOM 4747 O O . LYS B 1 141 ? -9.875 -2.859 13.766 1 96.75 141 LYS B O 1
ATOM 4752 N N . GLU B 1 142 ? -9.281 -1.7 11.961 1 97.25 142 GLU B N 1
ATOM 4753 C CA . GLU B 1 142 ? -10.617 -1.642 11.375 1 97.25 142 GLU B CA 1
ATOM 4754 C C . GLU B 1 142 ? -10.602 -2.098 9.922 1 97.25 142 GLU B C 1
ATOM 4756 O O . GLU B 1 142 ? -9.633 -1.846 9.195 1 97.25 142 GLU B O 1
ATOM 4761 N N . PRO B 1 143 ? -11.688 -2.832 9.477 1 98.12 143 PRO B N 1
ATOM 4762 C CA . PRO B 1 143 ? -11.711 -3.205 8.055 1 98.12 143 PRO B CA 1
ATOM 4763 C C . PRO B 1 143 ? -11.68 -1.992 7.129 1 98.12 143 PRO B C 1
ATOM 4765 O O . PRO B 1 143 ? -12.297 -0.967 7.426 1 98.12 143 PRO B O 1
ATOM 4768 N N . VAL B 1 144 ? -11.016 -2.121 6.004 1 98 144 VAL B N 1
ATOM 4769 C CA . VAL B 1 144 ? -10.844 -1.021 5.062 1 98 144 VAL B CA 1
ATOM 4770 C C . VAL B 1 144 ? -12.18 -0.669 4.422 1 98 144 VAL B C 1
ATOM 4772 O O . VAL B 1 144 ? -12.43 0.49 4.082 1 98 144 VAL B O 1
ATOM 4775 N N . GLY B 1 145 ? -13.086 -1.699 4.18 1 98.38 145 GLY B N 1
ATOM 4776 C CA . GLY B 1 145 ? -14.352 -1.505 3.492 1 98.38 145 GLY B CA 1
ATOM 4777 C C . GLY B 1 145 ? -14.609 -2.535 2.408 1 98.38 145 GLY B C 1
ATOM 4778 O O . GLY B 1 145 ? -14.031 -3.623 2.432 1 98.38 145 GLY B O 1
ATOM 4779 N N . PRO B 1 146 ? -15.523 -2.242 1.424 1 98.88 146 PRO B N 1
ATOM 4780 C CA . PRO B 1 146 ? -15.773 -3.145 0.298 1 98.88 146 PRO B CA 1
ATOM 4781 C C . PRO B 1 146 ? -14.578 -3.268 -0.64 1 98.88 146 PRO B C 1
ATOM 4783 O O . PRO B 1 146 ? -13.953 -2.262 -0.99 1 98.88 146 PRO B O 1
ATOM 4786 N N . VAL B 1 147 ? -14.312 -4.48 -1.02 1 98.94 147 VAL B N 1
ATOM 4787 C CA . VAL B 1 147 ? -13.141 -4.793 -1.831 1 98.94 147 VAL B CA 1
ATOM 4788 C C . VAL B 1 147 ? -13.578 -5.246 -3.221 1 98.94 147 VAL B C 1
ATOM 4790 O O . VAL B 1 147 ? -14.531 -6.02 -3.355 1 98.94 147 VAL B O 1
ATOM 4793 N N . ALA B 1 148 ? -12.938 -4.75 -4.238 1 98.94 148 ALA B N 1
ATOM 4794 C CA . ALA B 1 148 ? -13.016 -5.348 -5.57 1 98.94 148 ALA B CA 1
ATOM 4795 C C . ALA B 1 148 ? -11.82 -6.266 -5.824 1 98.94 148 ALA B C 1
ATOM 4797 O O . ALA B 1 148 ? -10.672 -5.836 -5.75 1 98.94 148 ALA B O 1
ATOM 4798 N N . ALA B 1 149 ? -12.109 -7.496 -6.09 1 98.88 149 ALA B N 1
ATOM 4799 C CA . ALA B 1 149 ? -11.055 -8.484 -6.305 1 98.88 149 ALA B CA 1
ATOM 4800 C C . ALA B 1 149 ? -11.133 -9.07 -7.711 1 98.88 149 ALA B C 1
ATOM 4802 O O . ALA B 1 149 ? -12.219 -9.383 -8.203 1 98.88 149 ALA B O 1
ATOM 4803 N N . PHE B 1 150 ? -9.984 -9.18 -8.359 1 98.88 150 PHE B N 1
ATOM 4804 C CA . PHE B 1 150 ? -9.859 -9.719 -9.703 1 98.88 150 PHE B CA 1
ATOM 4805 C C . PHE B 1 150 ? -8.883 -10.891 -9.727 1 98.88 150 PHE B C 1
ATOM 4807 O O . PHE B 1 150 ? -7.738 -10.758 -9.305 1 98.88 150 PHE B O 1
ATOM 4814 N N . THR B 1 151 ? -9.359 -12.031 -10.203 1 98.62 151 THR B N 1
ATOM 4815 C CA . THR B 1 151 ? -8.539 -13.227 -10.078 1 98.62 151 THR B CA 1
ATOM 4816 C C . THR B 1 151 ? -8.352 -13.906 -11.43 1 98.62 151 THR B C 1
ATOM 4818 O O . THR B 1 151 ? -9.227 -13.805 -12.305 1 98.62 151 THR B O 1
ATOM 4821 N N . PRO B 1 152 ? -7.27 -14.594 -11.633 1 98.19 152 PRO B N 1
ATOM 4822 C CA . PRO B 1 152 ? -6.938 -15.242 -12.906 1 98.19 152 PRO B CA 1
ATOM 4823 C C . PRO B 1 152 ? -7.488 -16.656 -13.008 1 98.19 152 PRO B C 1
ATOM 4825 O O . PRO B 1 152 ? -8.125 -17.156 -12.07 1 98.19 152 PRO B O 1
ATOM 4828 N N . TRP B 1 153 ? -7.164 -17.297 -14.141 1 98.38 153 TRP B N 1
ATOM 4829 C CA . TRP B 1 153 ? -7.797 -18.547 -14.516 1 98.38 153 TRP B CA 1
ATOM 4830 C C . TRP B 1 153 ? -6.941 -19.734 -14.086 1 98.38 153 TRP B C 1
ATOM 4832 O O . TRP B 1 153 ? -7.418 -20.875 -14.062 1 98.38 153 TRP B O 1
ATOM 4842 N N . ASN B 1 154 ? -5.711 -19.5 -13.711 1 98.31 154 ASN B N 1
ATOM 4843 C CA . ASN B 1 154 ? -4.797 -20.641 -13.656 1 98.31 154 ASN B CA 1
ATOM 4844 C C . ASN B 1 154 ? -4.941 -21.406 -12.352 1 98.31 154 ASN B C 1
ATOM 4846 O O . ASN B 1 154 ? -4.719 -22.625 -12.32 1 98.31 154 ASN B O 1
ATOM 4850 N N . PHE B 1 155 ? -5.172 -20.719 -11.289 1 98.5 155 PHE B N 1
ATOM 4851 C CA . PHE B 1 155 ? -5.602 -21.297 -10.016 1 98.5 155 PHE B CA 1
ATOM 4852 C C . PHE B 1 155 ? -6.859 -20.609 -9.508 1 98.5 155 PHE B C 1
ATOM 4854 O O . PHE B 1 155 ? -6.828 -19.906 -8.492 1 98.5 155 PHE B O 1
ATOM 4861 N N . PRO B 1 156 ? -7.941 -20.891 -10.195 1 98.12 156 PRO B N 1
ATOM 4862 C CA . PRO B 1 156 ? -9.148 -20.078 -9.992 1 98.12 156 PRO B CA 1
ATOM 4863 C C . PRO B 1 156 ? -9.695 -20.203 -8.57 1 98.12 156 PRO B C 1
ATOM 4865 O O . PRO B 1 156 ? -10.32 -19.25 -8.07 1 98.12 156 PRO B O 1
ATOM 4868 N N . ILE B 1 157 ? -9.477 -21.312 -7.895 1 98.5 157 ILE B N 1
ATOM 4869 C CA . ILE B 1 157 ? -9.938 -21.469 -6.52 1 98.5 157 ILE B CA 1
ATOM 4870 C C . ILE B 1 157 ? -8.945 -20.781 -5.57 1 98.5 157 ILE B C 1
ATOM 4872 O O . ILE B 1 157 ? -9.336 -19.938 -4.766 1 98.5 157 ILE B O 1
ATOM 4876 N N . ASN B 1 158 ? -7.691 -21.109 -5.75 1 98.19 158 ASN B N 1
ATOM 4877 C CA . ASN B 1 158 ? -6.648 -20.656 -4.836 1 98.19 158 ASN B CA 1
ATOM 4878 C C . ASN B 1 158 ? -6.547 -19.125 -4.82 1 98.19 158 ASN B C 1
ATOM 4880 O O . ASN B 1 158 ? -6.434 -18.516 -3.754 1 98.19 158 ASN B O 1
ATOM 4884 N N . GLN B 1 159 ? -6.562 -18.547 -5.98 1 98.06 159 GLN B N 1
ATOM 4885 C CA . GLN B 1 159 ? -6.406 -17.094 -6.07 1 98.06 159 GLN B CA 1
ATOM 4886 C C . GLN B 1 159 ? -7.645 -16.375 -5.539 1 98.06 159 GLN B C 1
ATOM 4888 O O . GLN B 1 159 ? -7.535 -15.328 -4.906 1 98.06 159 GLN B O 1
ATOM 4893 N N . ALA B 1 160 ? -8.797 -16.938 -5.758 1 98.75 160 ALA B N 1
ATOM 4894 C CA . ALA B 1 160 ? -10.039 -16.359 -5.258 1 98.75 160 ALA B CA 1
ATOM 4895 C C . ALA B 1 160 ? -10.141 -16.5 -3.744 1 98.75 160 ALA B C 1
ATOM 4897 O O . ALA B 1 160 ? -10.477 -15.547 -3.045 1 98.75 160 ALA B O 1
ATOM 4898 N N . VAL B 1 161 ? -9.805 -17.656 -3.242 1 98.81 161 VAL B N 1
ATOM 4899 C CA . VAL B 1 161 ? -10.023 -17.953 -1.83 1 98.81 161 VAL B CA 1
ATOM 4900 C C . VAL B 1 161 ? -9.062 -17.125 -0.975 1 98.81 161 VAL B C 1
ATOM 4902 O O . VAL B 1 161 ? -9.414 -16.703 0.13 1 98.81 161 VAL B O 1
ATOM 4905 N N . ARG B 1 162 ? -7.867 -16.891 -1.47 1 98.56 162 ARG B N 1
ATOM 4906 C CA . ARG B 1 162 ? -6.941 -16.031 -0.746 1 98.56 162 ARG B CA 1
ATOM 4907 C C . ARG B 1 162 ? -7.551 -14.648 -0.497 1 98.56 162 ARG B C 1
ATOM 4909 O O . ARG B 1 162 ? -7.508 -14.141 0.625 1 98.56 162 ARG B O 1
ATOM 4916 N N . LYS B 1 163 ? -8.148 -14.086 -1.515 1 98.75 163 LYS B N 1
ATOM 4917 C CA . LYS B 1 163 ? -8.727 -12.742 -1.43 1 98.75 163 LYS B CA 1
ATOM 4918 C C . LYS B 1 163 ? -10.016 -12.75 -0.617 1 98.75 163 LYS B C 1
ATOM 4920 O O . LYS B 1 163 ? -10.219 -11.883 0.233 1 98.75 163 LYS B O 1
ATOM 4925 N N . ILE B 1 164 ? -10.852 -13.742 -0.856 1 98.88 164 ILE B N 1
ATOM 4926 C CA . ILE B 1 164 ? -12.125 -13.852 -0.156 1 98.88 164 ILE B CA 1
ATOM 4927 C C . ILE B 1 164 ? -11.883 -14.008 1.343 1 98.88 164 ILE B C 1
ATOM 4929 O O . ILE B 1 164 ? -12.461 -13.289 2.152 1 98.88 164 ILE B O 1
ATOM 4933 N N . SER B 1 165 ? -11.008 -14.93 1.685 1 98.88 165 SER B N 1
ATOM 4934 C CA . SER B 1 165 ? -10.812 -15.281 3.086 1 98.88 165 SER B CA 1
ATOM 4935 C C . SER B 1 165 ? -10.18 -14.125 3.859 1 98.88 165 SER B C 1
ATOM 4937 O O . SER B 1 165 ? -10.594 -13.82 4.98 1 98.88 165 SER B O 1
ATOM 4939 N N . ALA B 1 166 ? -9.188 -13.492 3.248 1 98.62 166 ALA B N 1
ATOM 4940 C CA . ALA B 1 166 ? -8.555 -12.367 3.924 1 98.62 166 ALA B CA 1
ATOM 4941 C C . ALA B 1 166 ? -9.539 -11.219 4.121 1 98.62 166 ALA B C 1
ATOM 4943 O O . ALA B 1 166 ? -9.617 -10.633 5.203 1 98.62 166 ALA B O 1
ATOM 4944 N N . ALA B 1 167 ? -10.289 -10.906 3.1 1 98.81 167 ALA B N 1
ATOM 4945 C CA . ALA B 1 167 ? -11.25 -9.805 3.154 1 98.81 167 ALA B CA 1
ATOM 4946 C C . ALA B 1 167 ? -12.32 -10.062 4.211 1 98.81 167 ALA B C 1
ATOM 4948 O O . ALA B 1 167 ? -12.531 -9.242 5.102 1 98.81 167 ALA B O 1
ATOM 4949 N N . LEU B 1 168 ? -12.93 -11.219 4.117 1 98.94 168 LEU B N 1
ATOM 4950 C CA . LEU B 1 168 ? -14.016 -11.531 5.035 1 98.94 168 LEU B CA 1
ATOM 4951 C C . LEU B 1 168 ? -13.508 -11.648 6.465 1 98.94 168 LEU B C 1
ATOM 4953 O O . LEU B 1 168 ? -14.172 -11.211 7.406 1 98.94 168 LEU B O 1
ATOM 4957 N N . ALA B 1 169 ? -12.344 -12.258 6.641 1 98.81 169 ALA B N 1
ATOM 4958 C CA . ALA B 1 169 ? -11.75 -12.383 7.969 1 98.81 169 ALA B CA 1
ATOM 4959 C C . ALA B 1 169 ? -11.531 -11.008 8.602 1 98.81 169 ALA B C 1
ATOM 4961 O O . ALA B 1 169 ? -11.734 -10.836 9.805 1 98.81 169 ALA B O 1
ATOM 4962 N N . ALA B 1 170 ? -11.156 -10.031 7.852 1 98.38 170 ALA B N 1
ATOM 4963 C CA . ALA B 1 170 ? -10.875 -8.68 8.336 1 98.38 170 ALA B CA 1
ATOM 4964 C C . ALA B 1 170 ? -12.164 -7.918 8.633 1 98.38 170 ALA B C 1
ATOM 4966 O O . ALA B 1 170 ? -12.141 -6.848 9.242 1 98.38 170 ALA B O 1
ATOM 4967 N N . GLY B 1 171 ? -13.289 -8.453 8.102 1 98.69 171 GLY B N 1
ATOM 4968 C CA . GLY B 1 171 ? -14.57 -7.785 8.258 1 98.69 171 GLY B CA 1
ATOM 4969 C C . GLY B 1 171 ? -14.984 -6.988 7.039 1 98.69 171 GLY B C 1
ATOM 4970 O O . GLY B 1 171 ? -15.953 -6.223 7.09 1 98.69 171 GLY B O 1
ATOM 4971 N N . CYS B 1 172 ? -14.266 -7.109 5.961 1 98.88 172 CYS B N 1
ATOM 4972 C CA . CYS B 1 172 ? -14.625 -6.457 4.707 1 98.88 172 CYS B CA 1
ATOM 4973 C C . CYS B 1 172 ? -15.68 -7.262 3.955 1 98.88 172 CYS B C 1
ATOM 4975 O O . CYS B 1 172 ? -15.852 -8.453 4.203 1 98.88 172 CYS B O 1
ATOM 4977 N N . SER B 1 173 ? -16.406 -6.594 3.129 1 98.94 173 SER B N 1
ATOM 4978 C CA . SER B 1 173 ? -17.156 -7.27 2.074 1 98.94 173 SER B CA 1
ATOM 4979 C C . SER B 1 173 ? -16.359 -7.32 0.773 1 98.94 173 SER B C 1
ATOM 4981 O O . SER B 1 173 ? -15.328 -6.664 0.648 1 98.94 173 SER B O 1
ATOM 4983 N N . ILE B 1 174 ? -16.875 -8.156 -0.175 1 98.94 174 ILE B N 1
ATOM 4984 C CA . ILE B 1 174 ? -16.016 -8.352 -1.34 1 98.94 174 ILE B CA 1
ATOM 4985 C C . ILE B 1 174 ? -16.875 -8.594 -2.578 1 98.94 174 ILE B C 1
ATOM 4987 O O . ILE B 1 174 ? -17.875 -9.305 -2.516 1 98.94 174 ILE B O 1
ATOM 4991 N N . LEU B 1 175 ? -16.547 -7.949 -3.617 1 98.94 175 LEU B N 1
ATOM 4992 C CA . LEU B 1 175 ? -17.031 -8.18 -4.969 1 98.94 175 LEU B CA 1
ATOM 4993 C C . LEU B 1 175 ? -15.961 -8.836 -5.832 1 98.94 175 LEU B C 1
ATOM 4995 O O . LEU B 1 175 ? -14.984 -8.188 -6.203 1 98.94 175 LEU B O 1
ATOM 4999 N N . LEU B 1 176 ? -16.172 -10.07 -6.188 1 98.94 176 LEU B N 1
ATOM 5000 C CA . LEU B 1 176 ? -15.188 -10.883 -6.906 1 98.94 176 LEU B CA 1
ATOM 5001 C C . LEU B 1 176 ? -15.516 -10.93 -8.398 1 98.94 176 LEU B C 1
ATOM 5003 O O . LEU B 1 176 ? -16.641 -11.25 -8.781 1 98.94 176 LEU B O 1
ATOM 5007 N N . LYS B 1 177 ? -14.625 -10.523 -9.203 1 98.88 177 LYS B N 1
ATOM 5008 C CA . LYS B 1 177 ? -14.609 -10.805 -10.641 1 98.88 177 LYS B CA 1
ATOM 5009 C C . LYS B 1 177 ? -13.648 -11.945 -10.961 1 98.88 177 LYS B C 1
ATOM 5011 O O . LYS B 1 177 ? -12.453 -11.711 -11.18 1 98.88 177 LYS B O 1
ATOM 5016 N N . ALA B 1 178 ? -14.141 -13.148 -11.078 1 98.5 178 ALA B N 1
ATOM 5017 C CA . ALA B 1 178 ? -13.32 -14.305 -11.422 1 98.5 178 ALA B CA 1
ATOM 5018 C C . ALA B 1 178 ? -13.156 -14.438 -12.93 1 98.5 178 ALA B C 1
ATOM 5020 O O . ALA B 1 178 ? -13.781 -13.695 -13.695 1 98.5 178 ALA B O 1
ATOM 5021 N N . ALA B 1 179 ? -12.305 -15.281 -13.375 1 98.31 179 ALA B N 1
ATOM 5022 C CA . ALA B 1 179 ? -11.953 -15.414 -14.781 1 98.31 179 ALA B CA 1
ATOM 5023 C C . ALA B 1 179 ? -13.047 -16.156 -15.555 1 98.31 179 ALA B C 1
ATOM 5025 O O . ALA B 1 179 ? -13.609 -17.141 -15.047 1 98.31 179 ALA B O 1
ATOM 5026 N N . GLU B 1 180 ? -13.305 -15.781 -16.766 1 98 180 GLU B N 1
ATOM 5027 C CA . GLU B 1 180 ? -14.352 -16.375 -17.578 1 98 180 GLU B CA 1
ATOM 5028 C C . GLU B 1 180 ? -13.938 -17.75 -18.094 1 98 180 GLU B C 1
ATOM 5030 O O . GLU B 1 180 ? -14.789 -18.594 -18.391 1 98 180 GLU B O 1
ATOM 5035 N N . ASP B 1 181 ? -12.633 -18.031 -18.125 1 97.81 181 ASP B N 1
ATOM 5036 C CA . ASP B 1 181 ? -12.148 -19.328 -18.609 1 97.81 181 ASP B CA 1
ATOM 5037 C C . ASP B 1 181 ? -12.438 -20.422 -17.594 1 97.81 181 ASP B C 1
ATOM 5039 O O . ASP B 1 181 ? -12.539 -21.594 -17.953 1 97.81 181 ASP B O 1
ATOM 5043 N N . THR B 1 182 ? -12.523 -20 -16.312 1 98.5 182 THR B N 1
ATOM 5044 C CA . THR B 1 182 ? -12.656 -21 -15.258 1 98.5 182 THR B CA 1
ATOM 5045 C C . THR B 1 182 ? -13.664 -20.547 -14.203 1 98.5 182 THR B C 1
ATOM 5047 O O . THR B 1 182 ? -13.312 -20.391 -13.031 1 98.5 182 THR B O 1
ATOM 5050 N N . PRO B 1 183 ? -14.906 -20.469 -14.516 1 98.56 183 PRO B N 1
ATOM 5051 C CA . PRO B 1 183 ? -15.867 -19.766 -13.672 1 98.56 183 PRO B CA 1
ATOM 5052 C C . PRO B 1 183 ? -16.547 -20.672 -12.656 1 98.56 183 PRO B C 1
ATOM 5054 O O . PRO B 1 183 ? -17.031 -20.203 -11.625 1 98.56 183 PRO B O 1
ATOM 5057 N N . ALA B 1 184 ? -16.656 -21.953 -12.875 1 98.44 184 ALA B N 1
ATOM 5058 C CA . ALA B 1 184 ? -17.516 -22.812 -12.078 1 98.44 184 ALA B CA 1
ATOM 5059 C C . ALA B 1 184 ? -16.922 -23.062 -10.695 1 98.44 184 ALA B C 1
ATOM 5061 O O . ALA B 1 184 ? -17.625 -23.047 -9.688 1 98.44 184 ALA B O 1
ATOM 5062 N N . ALA B 1 185 ? -15.641 -23.312 -10.68 1 97.94 185 ALA B N 1
ATOM 5063 C CA . ALA B 1 185 ? -15 -23.656 -9.406 1 97.94 185 ALA B CA 1
ATOM 5064 C C . ALA B 1 185 ? -15.078 -22.484 -8.43 1 97.94 185 ALA B C 1
ATOM 5066 O O . ALA B 1 185 ? -15.469 -22.672 -7.27 1 97.94 185 ALA B O 1
ATOM 5067 N N . PRO B 1 186 ? -14.781 -21.234 -8.859 1 98.19 186 PRO B N 1
ATOM 5068 C CA . PRO B 1 186 ? -14.961 -20.109 -7.945 1 98.19 186 PRO B CA 1
ATOM 5069 C C . PRO B 1 186 ? -16.406 -19.906 -7.52 1 98.19 186 PRO B C 1
ATOM 5071 O O . PRO B 1 186 ? -16.672 -19.469 -6.398 1 98.19 186 PRO B O 1
ATOM 5074 N N . ALA B 1 187 ? -17.312 -20.203 -8.406 1 98.75 187 ALA B N 1
ATOM 5075 C CA . ALA B 1 187 ? -18.719 -20.094 -8.062 1 98.75 187 ALA B CA 1
ATOM 5076 C C . ALA B 1 187 ? -19.078 -21.047 -6.926 1 98.75 187 ALA B C 1
ATOM 5078 O O . ALA B 1 187 ? -19.844 -20.688 -6.027 1 98.75 187 ALA B O 1
ATOM 5079 N N . GLU B 1 188 ? -18.547 -22.266 -6.984 1 98.5 188 GLU B N 1
ATOM 5080 C CA . GLU B 1 188 ? -18.797 -23.219 -5.914 1 98.5 188 GLU B CA 1
ATOM 5081 C C . GLU B 1 188 ? -18.203 -22.75 -4.594 1 98.5 188 GLU B C 1
ATOM 5083 O O . GLU B 1 188 ? -18.766 -23 -3.525 1 98.5 188 GLU B O 1
ATOM 5088 N N . LEU B 1 189 ? -17.062 -22.109 -4.695 1 98.69 189 LEU B N 1
ATOM 5089 C CA . LEU B 1 189 ? -16.453 -21.516 -3.512 1 98.69 189 LEU B CA 1
ATOM 5090 C C . LEU B 1 189 ? -17.359 -20.469 -2.896 1 98.69 189 LEU B C 1
ATOM 5092 O O . LEU B 1 189 ? -17.609 -20.469 -1.688 1 98.69 189 LEU B O 1
ATOM 5096 N N . VAL B 1 190 ? -17.875 -19.547 -3.715 1 98.81 190 VAL B N 1
ATOM 5097 C CA . VAL B 1 190 ? -18.781 -18.484 -3.262 1 98.81 190 VAL B CA 1
ATOM 5098 C C . VAL B 1 190 ? -20.062 -19.109 -2.686 1 98.81 190 VAL B C 1
ATOM 5100 O O . VAL B 1 190 ? -20.562 -18.656 -1.658 1 98.81 190 VAL B O 1
ATOM 5103 N N . ARG B 1 191 ? -20.562 -20.172 -3.32 1 98.69 191 ARG B N 1
ATOM 5104 C CA . ARG B 1 191 ? -21.75 -20.875 -2.842 1 98.69 191 ARG B CA 1
ATOM 5105 C C . ARG B 1 191 ? -21.531 -21.406 -1.426 1 98.69 191 ARG B C 1
ATOM 5107 O O . ARG B 1 191 ? -22.438 -21.328 -0.589 1 98.69 191 ARG B O 1
ATOM 5114 N N . ALA B 1 192 ? -20.359 -21.969 -1.197 1 98.81 192 ALA B N 1
ATOM 5115 C CA . ALA B 1 192 ? -20.062 -22.484 0.133 1 98.81 192 ALA B CA 1
ATOM 5116 C C . ALA B 1 192 ? -20.125 -21.391 1.184 1 98.81 192 ALA B C 1
ATOM 5118 O O . ALA B 1 192 ? -20.672 -21.594 2.27 1 98.81 192 ALA B O 1
ATOM 5119 N N . PHE B 1 193 ? -19.578 -20.203 0.884 1 98.75 193 PHE B N 1
ATOM 5120 C CA . PHE B 1 193 ? -19.641 -19.078 1.811 1 98.75 193 PHE B CA 1
ATOM 5121 C C . PHE B 1 193 ? -21.078 -18.625 2.027 1 98.75 193 PHE B C 1
ATOM 5123 O O . PHE B 1 193 ? -21.469 -18.328 3.156 1 98.75 193 PHE B O 1
ATOM 5130 N N . ALA B 1 194 ? -21.828 -18.547 0.958 1 98.5 194 ALA B N 1
ATOM 5131 C CA . ALA B 1 194 ? -23.234 -18.156 1.062 1 98.5 194 ALA B CA 1
ATOM 5132 C C . ALA B 1 194 ? -24 -19.125 1.953 1 98.5 194 ALA B C 1
ATOM 5134 O O . ALA B 1 194 ? -24.766 -18.688 2.83 1 98.5 194 ALA B O 1
ATOM 5135 N N . GLU B 1 195 ? -23.812 -20.391 1.77 1 98.5 195 GLU B N 1
ATOM 5136 C CA . GLU B 1 195 ? -24.531 -21.422 2.51 1 98.5 195 GLU B CA 1
ATOM 5137 C C . GLU B 1 195 ? -24.094 -21.453 3.973 1 98.5 195 GLU B C 1
ATOM 5139 O O . GLU B 1 195 ? -24.828 -21.922 4.836 1 98.5 195 GLU B O 1
ATOM 5144 N N . ALA B 1 196 ? -22.875 -20.984 4.203 1 98.69 196 ALA B N 1
ATOM 5145 C CA . ALA B 1 196 ? -22.328 -20.984 5.555 1 98.69 196 ALA B CA 1
ATOM 5146 C C . ALA B 1 196 ? -23 -19.938 6.426 1 98.69 196 ALA B C 1
ATOM 5148 O O . ALA B 1 196 ? -22.844 -19.938 7.648 1 98.69 196 ALA B O 1
ATOM 5149 N N . GLY B 1 197 ? -23.703 -18.969 5.812 1 97.94 197 GLY B N 1
ATOM 5150 C CA . GLY B 1 197 ? -24.438 -18 6.602 1 97.94 197 GLY B CA 1
ATOM 5151 C C . GLY B 1 197 ? -23.906 -16.594 6.477 1 97.94 197 GLY B C 1
ATOM 5152 O O . GLY B 1 197 ? -24.188 -15.734 7.32 1 97.94 197 GLY B O 1
ATOM 5153 N N . LEU B 1 198 ? -23.125 -16.328 5.508 1 98.06 198 LEU B N 1
ATOM 5154 C CA . LEU B 1 198 ? -22.703 -14.945 5.258 1 98.06 198 LEU B CA 1
ATOM 5155 C C . LEU B 1 198 ? -23.906 -14.055 4.988 1 98.06 198 LEU B C 1
ATOM 5157 O O . LEU B 1 198 ? -24.844 -14.453 4.277 1 98.06 198 LEU B O 1
ATOM 5161 N N . PRO B 1 199 ? -23.906 -12.859 5.535 1 98.38 199 PRO B N 1
ATOM 5162 C CA . PRO B 1 199 ? -24.969 -11.93 5.168 1 98.38 199 PRO B CA 1
ATOM 5163 C C . PRO B 1 199 ? -25.047 -11.672 3.662 1 98.38 199 PRO B C 1
ATOM 5165 O O . PRO B 1 199 ? -24.016 -11.633 2.99 1 98.38 199 PRO B O 1
ATOM 5168 N N . ASP B 1 200 ? -26.297 -11.43 3.189 1 98.5 200 ASP B N 1
ATOM 5169 C CA . ASP B 1 200 ? -26.453 -11.086 1.781 1 98.5 200 ASP B CA 1
ATOM 5170 C C . ASP B 1 200 ? -25.625 -9.859 1.418 1 98.5 200 ASP B C 1
ATOM 5172 O O . ASP B 1 200 ? -25.562 -8.891 2.184 1 98.5 200 ASP B O 1
ATOM 5176 N N . GLY B 1 201 ? -24.938 -9.961 0.377 1 98.75 201 GLY B N 1
ATOM 5177 C CA . GLY B 1 201 ? -24.156 -8.828 -0.115 1 98.75 201 GLY B CA 1
ATOM 5178 C C . GLY B 1 201 ? -22.734 -8.812 0.393 1 98.75 201 GLY B C 1
ATOM 5179 O O . GLY B 1 201 ? -21.891 -8.094 -0.146 1 98.75 201 GLY B O 1
ATOM 5180 N N . ALA B 1 202 ? -22.391 -9.555 1.447 1 98.88 202 ALA B N 1
ATOM 5181 C CA . ALA B 1 202 ? -21.031 -9.586 1.971 1 98.88 202 ALA B CA 1
ATOM 5182 C C . ALA B 1 202 ? -20.047 -10.141 0.937 1 98.88 202 ALA B C 1
ATOM 5184 O O . ALA B 1 202 ? -18.875 -9.781 0.933 1 98.88 202 ALA B O 1
ATOM 5185 N N . ILE B 1 203 ? -20.562 -11.023 0.125 1 98.94 203 ILE B N 1
ATOM 5186 C CA . ILE B 1 203 ? -19.812 -11.523 -1.021 1 98.94 203 ILE B CA 1
ATOM 5187 C C . ILE B 1 203 ? -20.672 -11.453 -2.275 1 98.94 203 ILE B C 1
ATOM 5189 O O . ILE B 1 203 ? -21.875 -11.734 -2.225 1 98.94 203 ILE B O 1
ATOM 5193 N N . ASN B 1 204 ? -20.109 -10.977 -3.34 1 98.94 204 ASN B N 1
ATOM 5194 C CA . ASN B 1 204 ? -20.734 -10.961 -4.664 1 98.94 204 ASN B CA 1
ATOM 5195 C C . ASN B 1 204 ? -19.766 -11.469 -5.73 1 98.94 204 ASN B C 1
ATOM 5197 O O . ASN B 1 204 ? -18.547 -11.328 -5.594 1 98.94 204 ASN B O 1
ATOM 5201 N N . LEU B 1 205 ? -20.312 -12.094 -6.754 1 98.94 205 LEU B N 1
ATOM 5202 C CA . LEU B 1 205 ? -19.531 -12.688 -7.84 1 98.94 205 LEU B CA 1
ATOM 5203 C C . LEU B 1 205 ? -20.078 -12.258 -9.195 1 98.94 205 LEU B C 1
ATOM 5205 O O . LEU B 1 205 ? -21.281 -12.406 -9.469 1 98.94 205 LEU B O 1
ATOM 5209 N N . VAL B 1 206 ? -19.188 -11.672 -9.992 1 98.88 206 VAL B N 1
ATOM 5210 C CA . VAL B 1 206 ? -19.625 -11.227 -11.312 1 98.88 206 VAL B CA 1
ATOM 5211 C C . VAL B 1 206 ? -18.672 -11.734 -12.383 1 98.88 206 VAL B C 1
ATOM 5213 O O . VAL B 1 206 ? -17.5 -12.023 -12.086 1 98.88 206 VAL B O 1
ATOM 5216 N N . TYR B 1 207 ? -19.141 -11.875 -13.586 1 98.69 207 TYR B N 1
ATOM 5217 C CA . TYR B 1 207 ? -18.422 -12.242 -14.797 1 98.69 207 TYR B CA 1
ATOM 5218 C C . TYR B 1 207 ? -18.75 -11.289 -15.938 1 98.69 207 TYR B C 1
ATOM 5220 O O . TYR B 1 207 ? -19.797 -10.656 -15.945 1 98.69 207 TYR B O 1
ATOM 5228 N N . GLY B 1 208 ? -17.844 -11.172 -16.844 1 97.81 208 GLY B N 1
ATOM 5229 C CA . GLY B 1 208 ? -18.031 -10.312 -18 1 97.81 208 GLY B CA 1
ATOM 5230 C C . GLY B 1 208 ? -16.719 -9.773 -18.562 1 97.81 208 GLY B C 1
ATOM 5231 O O . GLY B 1 208 ? -15.672 -10.398 -18.422 1 97.81 208 GLY B O 1
ATOM 5232 N N . ASP B 1 209 ? -16.797 -8.734 -19.281 1 96 209 ASP B N 1
ATOM 5233 C CA . ASP B 1 209 ? -15.602 -8.117 -19.844 1 96 209 ASP B CA 1
ATOM 5234 C C . ASP B 1 209 ? -14.711 -7.535 -18.75 1 96 209 ASP B C 1
ATOM 5236 O O . ASP B 1 209 ? -15.109 -6.605 -18.047 1 96 209 ASP B O 1
ATOM 5240 N N . PRO B 1 210 ? -13.539 -8.039 -18.688 1 96.31 210 PRO B N 1
ATOM 5241 C CA . PRO B 1 210 ? -12.672 -7.629 -17.594 1 96.31 210 PRO B CA 1
ATOM 5242 C C . PRO B 1 210 ? -12.391 -6.129 -17.578 1 96.31 210 PRO B C 1
ATOM 5244 O O . PRO B 1 210 ? -12.422 -5.492 -16.531 1 96.31 210 PRO B O 1
ATOM 5247 N N . ALA B 1 211 ? -12.125 -5.566 -18.734 1 96.56 211 ALA B N 1
ATOM 5248 C CA . ALA B 1 211 ? -11.789 -4.148 -18.828 1 96.56 211 ALA B CA 1
ATOM 5249 C C . ALA B 1 211 ? -12.977 -3.275 -18.438 1 96.56 211 ALA B C 1
ATOM 5251 O O . ALA B 1 211 ? -12.82 -2.285 -17.719 1 96.56 211 ALA B O 1
ATOM 5252 N N . GLU B 1 212 ? -14.164 -3.689 -18.875 1 97 212 GLU B N 1
ATOM 5253 C CA . GLU B 1 212 ? -15.375 -2.938 -18.547 1 97 212 GLU B CA 1
ATOM 5254 C C . GLU B 1 212 ? -15.672 -2.994 -17.047 1 97 212 GLU B C 1
ATOM 5256 O O . GLU B 1 212 ? -15.984 -1.972 -16.438 1 97 212 GLU B O 1
ATOM 5261 N N . ILE B 1 213 ? -15.578 -4.125 -16.516 1 98.56 213 ILE B N 1
ATOM 5262 C CA . ILE B 1 213 ? -15.938 -4.328 -15.117 1 98.56 213 ILE B CA 1
ATOM 5263 C C . ILE B 1 213 ? -14.953 -3.586 -14.219 1 98.56 213 ILE B C 1
ATOM 5265 O O . ILE B 1 213 ? -15.359 -2.867 -13.305 1 98.56 213 ILE B O 1
ATOM 5269 N N . SER B 1 214 ? -13.664 -3.725 -14.484 1 98.44 214 SER B N 1
ATOM 5270 C CA . SER B 1 214 ? -12.664 -3.074 -13.641 1 98.44 214 SER B CA 1
ATOM 5271 C C . SER B 1 214 ? -12.758 -1.556 -13.742 1 98.44 214 SER B C 1
ATOM 5273 O O . SER B 1 214 ? -12.656 -0.853 -12.734 1 98.44 214 SER B O 1
ATOM 5275 N N . ALA B 1 215 ? -12.977 -1.019 -14.938 1 98.19 215 ALA B N 1
ATOM 5276 C CA . ALA B 1 215 ? -13.07 0.423 -15.156 1 98.19 215 ALA B CA 1
ATOM 5277 C C . ALA B 1 215 ? -14.281 1.006 -14.43 1 98.19 215 ALA B C 1
ATOM 5279 O O . ALA B 1 215 ? -14.289 2.186 -14.078 1 98.19 215 ALA B O 1
ATOM 5280 N N . TYR B 1 216 ? -15.281 0.132 -14.242 1 98.56 216 TYR B N 1
ATOM 5281 C CA . TYR B 1 216 ? -16.5 0.59 -13.586 1 98.56 216 TYR B CA 1
ATOM 5282 C C . TYR B 1 216 ? -16.375 0.483 -12.07 1 98.56 216 TYR B C 1
ATOM 5284 O O . TYR B 1 216 ? -16.781 1.388 -11.336 1 98.56 216 TYR B O 1
ATOM 5292 N N . LEU B 1 217 ? -15.844 -0.586 -11.555 1 98.75 217 LEU B N 1
ATOM 5293 C CA . LEU B 1 217 ? -15.812 -0.877 -10.125 1 98.75 217 LEU B CA 1
ATOM 5294 C C . LEU B 1 217 ? -14.758 -0.033 -9.422 1 98.75 217 LEU B C 1
ATOM 5296 O O . LEU B 1 217 ? -15.023 0.532 -8.359 1 98.75 217 LEU B O 1
ATOM 5300 N N . ILE B 1 218 ? -13.578 0.12 -9.938 1 98.69 218 ILE B N 1
ATOM 5301 C CA . ILE B 1 218 ? -12.422 0.661 -9.227 1 98.69 218 ILE B CA 1
ATOM 5302 C C . ILE B 1 218 ? -12.656 2.137 -8.914 1 98.69 218 ILE B C 1
ATOM 5304 O O . ILE B 1 218 ? -12.438 2.578 -7.781 1 98.69 218 ILE B O 1
ATOM 5308 N N . PRO B 1 219 ? -13.188 2.938 -9.875 1 98.25 219 PRO B N 1
ATOM 5309 C CA . PRO B 1 219 ? -13.398 4.352 -9.555 1 98.25 219 PRO B CA 1
ATOM 5310 C C . PRO B 1 219 ? -14.57 4.578 -8.602 1 98.25 219 PRO B C 1
ATOM 5312 O O . PRO B 1 219 ? -14.711 5.664 -8.039 1 98.25 219 PRO B O 1
ATOM 5315 N N . HIS B 1 220 ? -15.438 3.641 -8.469 1 98.5 220 HIS B N 1
ATOM 5316 C CA . HIS B 1 220 ? -16.672 3.848 -7.719 1 98.5 220 HIS B CA 1
ATOM 5317 C C . HIS B 1 220 ? -16.375 4.121 -6.246 1 98.5 220 HIS B C 1
ATOM 5319 O O . HIS B 1 220 ? -15.547 3.434 -5.637 1 98.5 220 HIS B O 1
ATOM 5325 N N . PRO B 1 221 ? -17.031 5.027 -5.566 1 96.94 221 PRO B N 1
ATOM 5326 C CA . PRO B 1 221 ? -16.703 5.449 -4.203 1 96.94 221 PRO B CA 1
ATOM 5327 C C . PRO B 1 221 ? -16.969 4.363 -3.166 1 96.94 221 PRO B C 1
ATOM 5329 O O . PRO B 1 221 ? -16.422 4.406 -2.064 1 96.94 221 PRO B O 1
ATOM 5332 N N . VAL B 1 222 ? -17.797 3.379 -3.525 1 97.88 222 VAL B N 1
ATOM 5333 C CA . VAL B 1 222 ? -18.125 2.293 -2.607 1 97.88 222 VAL B CA 1
ATOM 5334 C C . VAL B 1 222 ? -16.891 1.423 -2.379 1 97.88 222 VAL B C 1
ATOM 5336 O O . VAL B 1 222 ? -16.672 0.912 -1.276 1 97.88 222 VAL B O 1
ATOM 5339 N N . ILE B 1 223 ? -16.094 1.264 -3.412 1 98.75 223 ILE B N 1
ATOM 5340 C CA . ILE B 1 223 ? -14.93 0.399 -3.342 1 98.75 223 ILE B CA 1
ATOM 5341 C C . ILE B 1 223 ? -13.797 1.124 -2.619 1 98.75 223 ILE B C 1
ATOM 5343 O O . ILE B 1 223 ? -13.469 2.264 -2.953 1 98.75 223 ILE B O 1
ATOM 5347 N N . ARG B 1 224 ? -13.211 0.37 -1.66 1 98.19 224 ARG B N 1
ATOM 5348 C CA . ARG B 1 224 ? -12.172 1 -0.852 1 98.19 224 ARG B CA 1
ATOM 5349 C C . ARG B 1 224 ? -10.82 0.347 -1.098 1 98.19 224 ARG B C 1
ATOM 5351 O O . ARG B 1 224 ? -9.773 0.923 -0.772 1 98.19 224 ARG B O 1
ATOM 5358 N N . LYS B 1 225 ? -10.797 -0.819 -1.625 1 98.69 225 LYS B N 1
ATOM 5359 C CA . LYS B 1 225 ? -9.578 -1.565 -1.904 1 98.69 225 LYS B CA 1
ATOM 5360 C C . LYS B 1 225 ? -9.727 -2.41 -3.168 1 98.69 225 LYS B C 1
ATOM 5362 O O . LYS B 1 225 ? -10.812 -2.889 -3.477 1 98.69 225 LYS B O 1
ATOM 5367 N N . VAL B 1 226 ? -8.602 -2.549 -3.879 1 98.81 226 VAL B N 1
ATOM 5368 C CA . VAL B 1 226 ? -8.531 -3.393 -5.066 1 98.81 226 VAL B CA 1
ATOM 5369 C C . VAL B 1 226 ? -7.473 -4.477 -4.875 1 98.81 226 VAL B C 1
ATOM 5371 O O . VAL B 1 226 ? -6.359 -4.191 -4.426 1 98.81 226 VAL B O 1
ATOM 5374 N N . SER B 1 227 ? -7.789 -5.699 -5.066 1 98.81 227 SER B N 1
ATOM 5375 C CA . SER B 1 227 ? -6.844 -6.809 -5.094 1 98.81 227 SER B CA 1
ATOM 5376 C C . SER B 1 227 ? -6.836 -7.492 -6.457 1 98.81 227 SER B C 1
ATOM 5378 O O . SER B 1 227 ? -7.891 -7.852 -6.98 1 98.81 227 SER B O 1
ATOM 5380 N N . PHE B 1 228 ? -5.629 -7.625 -7.035 1 98.81 228 PHE B N 1
ATOM 5381 C CA . PHE B 1 228 ? -5.523 -8.156 -8.391 1 98.81 228 PHE B CA 1
ATOM 5382 C C . PHE B 1 228 ? -4.398 -9.18 -8.484 1 98.81 228 PHE B C 1
ATOM 5384 O O . PHE B 1 228 ? -3.307 -8.961 -7.953 1 98.81 228 PHE B O 1
ATOM 5391 N N . THR B 1 229 ? -4.676 -10.258 -9.023 1 98.69 229 THR B N 1
ATOM 5392 C CA . THR B 1 229 ? -3.678 -11.219 -9.477 1 98.69 229 THR B CA 1
ATOM 5393 C C . THR B 1 229 ? -3.775 -11.422 -10.984 1 98.69 229 THR B C 1
ATOM 5395 O O . THR B 1 229 ? -4.844 -11.75 -11.508 1 98.69 229 THR B O 1
ATOM 5398 N N . GLY B 1 230 ? -2.715 -11.188 -11.695 1 97.69 230 GLY B N 1
ATOM 5399 C CA . GLY B 1 230 ? -2.717 -11.32 -13.141 1 97.69 230 GLY B CA 1
ATOM 5400 C C . GLY B 1 230 ? -1.446 -10.805 -13.789 1 97.69 230 GLY B C 1
ATOM 5401 O O . GLY B 1 230 ? -0.37 -10.867 -13.188 1 97.69 230 GLY B O 1
ATOM 5402 N N . SER B 1 231 ? -1.535 -10.367 -15.023 1 96.69 231 SER B N 1
ATOM 5403 C CA . SER B 1 231 ? -0.357 -9.938 -15.773 1 96.69 231 SER B CA 1
ATOM 5404 C C . SER B 1 231 ? 0.161 -8.602 -15.266 1 96.69 231 SER B C 1
ATOM 5406 O O . SER B 1 231 ? -0.61 -7.781 -14.758 1 96.69 231 SER B O 1
ATOM 5408 N N . THR B 1 232 ? 1.437 -8.375 -15.453 1 97.31 232 THR B N 1
ATOM 5409 C CA . THR B 1 232 ? 2.104 -7.152 -15.023 1 97.31 232 THR B CA 1
ATOM 5410 C C . THR B 1 232 ? 1.507 -5.934 -15.727 1 97.31 232 THR B C 1
ATOM 5412 O O . THR B 1 232 ? 1.221 -4.922 -15.086 1 97.31 232 THR B O 1
ATOM 5415 N N . GLN B 1 233 ? 1.271 -6.078 -16.969 1 96.94 233 GLN B N 1
ATOM 5416 C CA . GLN B 1 233 ? 0.777 -4.953 -17.75 1 96.94 233 GLN B CA 1
ATOM 5417 C C . GLN B 1 233 ? -0.596 -4.5 -17.266 1 96.94 233 GLN B C 1
ATOM 5419 O O . GLN B 1 233 ? -0.818 -3.309 -17.031 1 96.94 233 GLN B O 1
ATOM 5424 N N . VAL B 1 234 ? -1.479 -5.453 -17.094 1 97.88 234 VAL B N 1
ATOM 5425 C CA . VAL B 1 234 ? -2.82 -5.129 -16.625 1 97.88 234 VAL B CA 1
ATOM 5426 C C . VAL B 1 234 ? -2.75 -4.617 -15.188 1 97.88 234 VAL B C 1
ATOM 5428 O O . VAL B 1 234 ? -3.436 -3.656 -14.828 1 97.88 234 VAL B O 1
ATOM 5431 N N . GLY B 1 235 ? -1.918 -5.289 -14.391 1 98.5 235 GLY B N 1
ATOM 5432 C CA . GLY B 1 235 ? -1.738 -4.848 -13.016 1 98.5 235 GLY B CA 1
ATOM 5433 C C . GLY B 1 235 ? -1.338 -3.389 -12.906 1 98.5 235 GLY B C 1
ATOM 5434 O O . GLY B 1 235 ? -1.875 -2.654 -12.07 1 98.5 235 GLY B O 1
ATOM 5435 N N . LYS B 1 236 ? -0.434 -2.957 -13.727 1 98.44 236 LYS B N 1
ATOM 5436 C CA . LYS B 1 236 ? 0.028 -1.572 -13.734 1 98.44 236 LYS B CA 1
ATOM 5437 C C . LYS B 1 236 ? -1.104 -0.617 -14.102 1 98.44 236 LYS B C 1
ATOM 5439 O O . LYS B 1 236 ? -1.261 0.437 -13.484 1 98.44 236 LYS B O 1
ATOM 5444 N N . GLN B 1 237 ? -1.903 -0.99 -15.023 1 98.56 237 GLN B N 1
ATOM 5445 C CA . GLN B 1 237 ? -3.033 -0.166 -15.438 1 98.56 237 GLN B CA 1
ATOM 5446 C C . GLN B 1 237 ? -4.055 -0.026 -14.312 1 98.56 237 GLN B C 1
ATOM 5448 O O . GLN B 1 237 ? -4.559 1.071 -14.055 1 98.56 237 GLN B O 1
ATOM 5453 N N . LEU B 1 238 ? -4.355 -1.138 -13.719 1 98.75 238 LEU B N 1
ATOM 5454 C CA . LEU B 1 238 ? -5.34 -1.121 -12.641 1 98.75 238 LEU B CA 1
ATOM 5455 C C . LEU B 1 238 ? -4.812 -0.36 -11.43 1 98.75 238 LEU B C 1
ATOM 5457 O O . LEU B 1 238 ? -5.566 0.348 -10.758 1 98.75 238 LEU B O 1
ATOM 5461 N N . ALA B 1 239 ? -3.525 -0.534 -11.125 1 98.75 239 ALA B N 1
ATOM 5462 C CA . ALA B 1 239 ? -2.916 0.213 -10.031 1 98.75 239 ALA B CA 1
ATOM 5463 C C . ALA B 1 239 ? -2.973 1.716 -10.289 1 98.75 239 ALA B C 1
ATOM 5465 O O . ALA B 1 239 ? -3.219 2.502 -9.375 1 98.75 239 ALA B O 1
ATOM 5466 N N . ALA B 1 240 ? -2.689 2.104 -11.523 1 98.75 240 ALA B N 1
ATOM 5467 C CA . ALA B 1 240 ? -2.785 3.514 -11.898 1 98.75 240 ALA B CA 1
ATOM 5468 C C . ALA B 1 240 ? -4.199 4.043 -11.688 1 98.75 240 ALA B C 1
ATOM 5470 O O . ALA B 1 240 ? -4.387 5.125 -11.125 1 98.75 240 ALA B O 1
ATOM 5471 N N . LEU B 1 241 ? -5.188 3.264 -12.133 1 98.81 241 LEU B N 1
ATOM 5472 C CA . LEU B 1 241 ? -6.586 3.652 -11.961 1 98.81 241 LEU B CA 1
ATOM 5473 C C . LEU B 1 241 ? -6.945 3.758 -10.484 1 98.81 241 LEU B C 1
ATOM 5475 O O . LEU B 1 241 ? -7.621 4.703 -10.07 1 98.81 241 LEU B O 1
ATOM 5479 N N . ALA B 1 242 ? -6.539 2.766 -9.711 1 98.75 242 ALA B N 1
ATOM 5480 C CA . ALA B 1 242 ? -6.777 2.789 -8.273 1 98.75 242 ALA B CA 1
ATOM 5481 C C . ALA B 1 242 ? -6.133 4.016 -7.629 1 98.75 242 ALA B C 1
ATOM 5483 O O . ALA B 1 242 ? -6.734 4.66 -6.766 1 98.75 242 ALA B O 1
ATOM 5484 N N . GLY B 1 243 ? -4.879 4.324 -8.047 1 98.5 243 GLY B N 1
ATOM 5485 C CA . GLY B 1 243 ? -4.184 5.496 -7.535 1 98.5 243 GLY B CA 1
ATOM 5486 C C . GLY B 1 243 ? -4.938 6.789 -7.777 1 98.5 243 GLY B C 1
ATOM 5487 O O . GLY B 1 243 ? -5.012 7.645 -6.891 1 98.5 243 GLY B O 1
ATOM 5488 N N . LEU B 1 244 ? -5.555 6.91 -8.922 1 98.25 244 LEU B N 1
ATOM 5489 C CA . LEU B 1 244 ? -6.301 8.109 -9.297 1 98.25 244 LEU B CA 1
ATOM 5490 C C . LEU B 1 244 ? -7.488 8.32 -8.359 1 98.25 244 LEU B C 1
ATOM 5492 O O . LEU B 1 244 ? -7.996 9.438 -8.242 1 98.25 244 LEU B O 1
ATOM 5496 N N . HIS B 1 245 ? -7.906 7.289 -7.688 1 98.06 245 HIS B N 1
ATOM 5497 C CA . HIS B 1 245 ? -9.062 7.363 -6.805 1 98.06 245 HIS B CA 1
ATOM 5498 C C . HIS B 1 245 ? -8.688 7.008 -5.371 1 98.06 245 HIS B C 1
ATOM 5500 O O . HIS B 1 245 ? -9.555 6.656 -4.566 1 98.06 245 HIS B O 1
ATOM 5506 N N . MET B 1 246 ? -7.406 6.992 -5.07 1 97.75 246 MET B N 1
ATOM 5507 C CA . MET B 1 246 ? -6.82 6.844 -3.74 1 97.75 246 MET B CA 1
ATOM 5508 C C . MET B 1 246 ? -7.273 5.539 -3.09 1 97.75 246 MET B C 1
ATOM 5510 O O . MET B 1 246 ? -7.695 5.535 -1.932 1 97.75 246 MET B O 1
ATOM 5514 N N . LYS B 1 247 ? -7.285 4.508 -3.9 1 97.44 247 LYS B N 1
ATOM 5515 C CA . LYS B 1 247 ? -7.605 3.182 -3.375 1 97.44 247 LYS B CA 1
ATOM 5516 C C . LYS B 1 247 ? -6.336 2.398 -3.055 1 97.44 247 LYS B C 1
ATOM 5518 O O . LYS B 1 247 ? -5.348 2.479 -3.789 1 97.44 247 LYS B O 1
ATOM 5523 N N . ARG B 1 248 ? -6.363 1.733 -2.018 1 96 248 ARG B N 1
ATOM 5524 C CA . ARG B 1 248 ? -5.305 0.78 -1.708 1 96 248 ARG B CA 1
ATOM 5525 C C . ARG B 1 248 ? -5.352 -0.419 -2.648 1 96 248 ARG B C 1
ATOM 5527 O O . ARG B 1 248 ? -6.43 -0.82 -3.096 1 96 248 ARG B O 1
ATOM 5534 N N . VAL B 1 249 ? -4.105 -1.027 -2.846 1 98.25 249 VAL B N 1
ATOM 5535 C CA . VAL B 1 249 ? -4.109 -2.166 -3.758 1 98.25 249 VAL B CA 1
ATOM 5536 C C . VAL B 1 249 ? -3.207 -3.271 -3.209 1 98.25 249 VAL B C 1
ATOM 5538 O O . VAL B 1 249 ? -2.287 -3.002 -2.432 1 98.25 249 VAL B O 1
ATOM 5541 N N . THR B 1 250 ? -3.482 -4.516 -3.453 1 98.44 250 THR B N 1
ATOM 5542 C CA . THR B 1 250 ? -2.598 -5.676 -3.441 1 98.44 250 THR B CA 1
ATOM 5543 C C . THR B 1 250 ? -2.441 -6.25 -4.848 1 98.44 250 THR B C 1
ATOM 5545 O O . THR B 1 250 ? -3.43 -6.609 -5.488 1 98.44 250 THR B O 1
ATOM 5548 N N . MET B 1 251 ? -1.174 -6.277 -5.301 1 98.56 251 MET B N 1
ATOM 5549 C CA . MET B 1 251 ? -0.884 -6.68 -6.672 1 98.56 251 MET B CA 1
ATOM 5550 C C . MET B 1 251 ? 0.016 -7.91 -6.703 1 98.56 251 MET B C 1
ATOM 5552 O O . MET B 1 251 ? 1.169 -7.852 -6.27 1 98.56 251 MET B O 1
ATOM 5556 N N . GLU B 1 252 ? -0.528 -8.984 -7.051 1 98.31 252 GLU B N 1
ATOM 5557 C CA . GLU B 1 252 ? 0.219 -10.211 -7.32 1 98.31 252 GLU B CA 1
ATOM 5558 C C . GLU B 1 252 ? 0.353 -10.461 -8.82 1 98.31 252 GLU B C 1
ATOM 5560 O O . GLU B 1 252 ? -0.613 -10.852 -9.477 1 98.31 252 GLU B O 1
ATOM 5565 N N . LEU B 1 253 ? 1.541 -10.25 -9.32 1 98.06 253 LEU B N 1
ATOM 5566 C CA . LEU B 1 253 ? 1.679 -10.172 -10.773 1 98.06 253 LEU B CA 1
ATOM 5567 C C . LEU B 1 253 ? 2.689 -11.195 -11.281 1 98.06 253 LEU B C 1
ATOM 5569 O O . LEU B 1 253 ? 2.863 -12.258 -10.672 1 98.06 253 LEU B O 1
ATOM 5573 N N . GLY B 1 254 ? 3.17 -10.969 -12.469 1 94.69 254 GLY B N 1
ATOM 5574 C CA . GLY B 1 254 ? 3.965 -11.977 -13.156 1 94.69 254 GLY B CA 1
ATOM 5575 C C . GLY B 1 254 ? 5.332 -12.18 -12.539 1 94.69 254 GLY B C 1
ATOM 5576 O O . GLY B 1 254 ? 5.734 -11.43 -11.641 1 94.69 254 GLY B O 1
ATOM 5577 N N . GLY B 1 255 ? 5.965 -13.266 -12.977 1 95.69 255 GLY B N 1
ATOM 5578 C CA . GLY B 1 255 ? 7.312 -13.617 -12.57 1 95.69 255 GLY B CA 1
ATOM 5579 C C . GLY B 1 255 ? 8.094 -14.352 -13.641 1 95.69 255 GLY B C 1
ATOM 5580 O O . GLY B 1 255 ? 7.523 -14.773 -14.648 1 95.69 255 GLY B O 1
ATOM 5581 N N . HIS B 1 256 ? 9.328 -14.367 -13.539 1 98.12 256 HIS B N 1
ATOM 5582 C CA . HIS B 1 256 ? 10.289 -15.141 -14.312 1 98.12 256 HIS B CA 1
ATOM 5583 C C . HIS B 1 256 ? 11.328 -15.797 -13.406 1 98.12 256 HIS B C 1
ATOM 5585 O O . HIS B 1 256 ? 12.492 -15.383 -13.391 1 98.12 256 HIS B O 1
ATOM 5591 N N . ALA B 1 257 ? 10.906 -16.844 -12.734 1 98.62 257 ALA B N 1
ATOM 5592 C CA . ALA B 1 257 ? 11.555 -17.344 -11.539 1 98.62 257 ALA B CA 1
ATOM 5593 C C . ALA B 1 257 ? 12.898 -18 -11.875 1 98.62 257 ALA B C 1
ATOM 5595 O O . ALA B 1 257 ? 12.953 -18.984 -12.602 1 98.62 257 ALA B O 1
ATOM 5596 N N . PRO B 1 258 ? 13.992 -17.5 -11.32 1 98.81 258 PRO B N 1
ATOM 5597 C CA . PRO B 1 258 ? 15.289 -18.172 -11.484 1 98.81 258 PRO B CA 1
ATOM 5598 C C . PRO B 1 258 ? 15.453 -19.375 -10.555 1 98.81 258 PRO B C 1
ATOM 5600 O O . PRO B 1 258 ? 14.906 -19.375 -9.445 1 98.81 258 PRO B O 1
ATOM 5603 N N . VAL B 1 259 ? 16.156 -20.344 -11.055 1 98.88 259 VAL B N 1
ATOM 5604 C CA . VAL B 1 259 ? 16.547 -21.531 -10.297 1 98.88 259 VAL B CA 1
ATOM 5605 C C . VAL B 1 259 ? 18.062 -21.703 -10.375 1 98.88 259 VAL B C 1
ATOM 5607 O O . VAL B 1 259 ? 18.625 -21.922 -11.453 1 98.88 259 VAL B O 1
ATOM 5610 N N . ILE B 1 260 ? 18.688 -21.594 -9.266 1 98.94 260 ILE B N 1
ATOM 5611 C CA . ILE B 1 260 ? 20.125 -21.812 -9.234 1 98.94 260 ILE B CA 1
ATOM 5612 C C . ILE B 1 260 ? 20.422 -23.234 -8.719 1 98.94 260 ILE B C 1
ATOM 5614 O O . ILE B 1 260 ? 20 -23.594 -7.621 1 98.94 260 ILE B O 1
ATOM 5618 N N . ILE B 1 261 ? 21.141 -24.016 -9.523 1 98.94 261 ILE B N 1
ATOM 5619 C CA . ILE B 1 261 ? 21.562 -25.344 -9.102 1 98.94 261 ILE B CA 1
ATOM 5620 C C . ILE B 1 261 ? 23.078 -25.406 -9.07 1 98.94 261 ILE B C 1
ATOM 5622 O O . ILE B 1 261 ? 23.734 -25.406 -10.117 1 98.94 261 ILE B O 1
ATOM 5626 N N . ALA B 1 262 ? 23.609 -25.5 -7.906 1 98.75 262 ALA B N 1
ATOM 5627 C CA . ALA B 1 262 ? 25.047 -25.609 -7.715 1 98.75 262 ALA B CA 1
ATOM 5628 C C . ALA B 1 262 ? 25.516 -27.047 -7.82 1 98.75 262 ALA B C 1
ATOM 5630 O O . ALA B 1 262 ? 24.719 -27.984 -7.633 1 98.75 262 ALA B O 1
ATOM 5631 N N . ALA B 1 263 ? 26.812 -27.219 -8.039 1 98.38 263 ALA B N 1
ATOM 5632 C CA . ALA B 1 263 ? 27.391 -28.547 -8.219 1 98.38 263 ALA B CA 1
ATOM 5633 C C . ALA B 1 263 ? 27.391 -29.328 -6.902 1 98.38 263 ALA B C 1
ATOM 5635 O O . ALA B 1 263 ? 27.375 -30.562 -6.906 1 98.38 263 ALA B O 1
ATOM 5636 N N . ASP B 1 264 ? 27.375 -28.609 -5.836 1 98.06 264 ASP B N 1
ATOM 5637 C CA . ASP B 1 264 ? 27.453 -29.266 -4.531 1 98.06 264 ASP B CA 1
ATOM 5638 C C . ASP B 1 264 ? 26.062 -29.625 -4.02 1 98.06 264 ASP B C 1
ATOM 5640 O O . ASP B 1 264 ? 25.922 -30.094 -2.885 1 98.06 264 ASP B O 1
ATOM 5644 N N . ALA B 1 265 ? 25.047 -29.438 -4.816 1 98.12 265 ALA B N 1
ATOM 5645 C CA . ALA B 1 265 ? 23.672 -29.812 -4.457 1 98.12 265 ALA B CA 1
ATOM 5646 C C . ALA B 1 265 ? 23.469 -31.312 -4.566 1 98.12 265 ALA B C 1
ATOM 5648 O O . ALA B 1 265 ? 24.312 -32.031 -5.113 1 98.12 265 ALA B O 1
ATOM 5649 N N . ASP B 1 266 ? 22.422 -31.828 -3.896 1 98.06 266 ASP B N 1
ATOM 5650 C CA . ASP B 1 266 ? 21.844 -33.094 -4.328 1 98.06 266 ASP B CA 1
ATOM 5651 C C . ASP B 1 266 ? 21.156 -32.969 -5.684 1 98.06 266 ASP B C 1
ATOM 5653 O O . ASP B 1 266 ? 19.953 -32.688 -5.75 1 98.06 266 ASP B O 1
ATOM 5657 N N . VAL B 1 267 ? 21.859 -33.156 -6.711 1 98.44 267 VAL B N 1
ATOM 5658 C CA . VAL B 1 267 ? 21.453 -32.844 -8.062 1 98.44 267 VAL B CA 1
ATOM 5659 C C . VAL B 1 267 ? 20.25 -33.688 -8.469 1 98.44 267 VAL B C 1
ATOM 5661 O O . VAL B 1 267 ? 19.328 -33.188 -9.133 1 98.44 267 VAL B O 1
ATOM 5664 N N . GLU B 1 268 ? 20.25 -34.938 -8.07 1 98.19 268 GLU B N 1
ATOM 5665 C CA . GLU B 1 268 ? 19.125 -35.812 -8.391 1 98.19 268 GLU B CA 1
ATOM 5666 C C . GLU B 1 268 ? 17.828 -35.312 -7.758 1 98.19 268 GLU B C 1
ATOM 5668 O O . GLU B 1 268 ? 16.781 -35.281 -8.406 1 98.19 268 GLU B O 1
ATOM 5673 N N . GLN B 1 269 ? 17.953 -34.938 -6.551 1 97.56 269 GLN B N 1
ATOM 5674 C CA . GLN B 1 269 ? 16.797 -34.406 -5.859 1 97.56 269 GLN B CA 1
ATOM 5675 C C . GLN B 1 269 ? 16.359 -33.094 -6.492 1 97.56 269 GLN B C 1
ATOM 5677 O O . GLN B 1 269 ? 15.156 -32.812 -6.621 1 97.56 269 GLN B O 1
ATOM 5682 N N . ALA B 1 270 ? 17.328 -32.25 -6.809 1 98.5 270 ALA B N 1
ATOM 5683 C CA . ALA B 1 270 ? 17.016 -30.984 -7.461 1 98.5 270 ALA B CA 1
ATOM 5684 C C . ALA B 1 270 ? 16.234 -31.203 -8.758 1 98.5 270 ALA B C 1
ATOM 5686 O O . ALA B 1 270 ? 15.203 -30.562 -8.984 1 98.5 270 ALA B O 1
ATOM 5687 N N . ILE B 1 271 ? 16.719 -32.125 -9.57 1 98.81 271 ILE B N 1
ATOM 5688 C CA . ILE B 1 271 ? 16.078 -32.438 -10.844 1 98.81 271 ILE B CA 1
ATOM 5689 C C . ILE B 1 271 ? 14.625 -32.875 -10.602 1 98.81 271 ILE B C 1
ATOM 5691 O O . ILE B 1 271 ? 13.711 -32.375 -11.266 1 98.81 271 ILE B O 1
ATOM 5695 N N . LYS B 1 272 ? 14.43 -33.719 -9.656 1 98.31 272 LYS B N 1
ATOM 5696 C CA . LYS B 1 272 ? 13.094 -34.219 -9.336 1 98.31 272 LYS B CA 1
ATOM 5697 C C . LYS B 1 272 ? 12.172 -33.062 -8.914 1 98.31 272 LYS B C 1
ATOM 5699 O O . LYS B 1 272 ? 11.062 -32.938 -9.43 1 98.31 272 LYS B O 1
ATOM 5704 N N . VAL B 1 273 ? 12.617 -32.219 -8.039 1 98.25 273 VAL B N 1
ATOM 5705 C CA . VAL B 1 273 ? 11.812 -31.172 -7.449 1 98.25 273 VAL B CA 1
ATOM 5706 C C . VAL B 1 273 ? 11.484 -30.125 -8.508 1 98.25 273 VAL B C 1
ATOM 5708 O O . VAL B 1 273 ? 10.32 -29.75 -8.688 1 98.25 273 VAL B O 1
ATOM 5711 N N . VAL B 1 274 ? 12.453 -29.672 -9.25 1 98.56 274 VAL B N 1
ATOM 5712 C CA . VAL B 1 274 ? 12.25 -28.562 -10.164 1 98.56 274 VAL B CA 1
ATOM 5713 C C . VAL B 1 274 ? 11.469 -29.016 -11.383 1 98.56 274 VAL B C 1
ATOM 5715 O O . VAL B 1 274 ? 10.672 -28.266 -11.945 1 98.56 274 VAL B O 1
ATOM 5718 N N . SER B 1 275 ? 11.688 -30.281 -11.797 1 98.69 275 SER B N 1
ATOM 5719 C CA . SER B 1 275 ? 10.93 -30.797 -12.938 1 98.69 275 SER B CA 1
ATOM 5720 C C . SER B 1 275 ? 9.445 -30.906 -12.602 1 98.69 275 SER B C 1
ATOM 5722 O O . SER B 1 275 ? 8.594 -30.469 -13.375 1 98.69 275 SER B O 1
ATOM 5724 N N . GLY B 1 276 ? 9.219 -31.531 -11.438 1 98.25 276 GLY B N 1
ATOM 5725 C CA . GLY B 1 276 ? 7.836 -31.609 -11 1 98.25 276 GLY B CA 1
ATOM 5726 C C . GLY B 1 276 ? 7.156 -30.25 -10.898 1 98.25 276 GLY B C 1
ATOM 5727 O O . GLY B 1 276 ? 6 -30.109 -11.305 1 98.25 276 GLY B O 1
ATOM 5728 N N . SER B 1 277 ? 7.855 -29.281 -10.422 1 98.31 277 SER B N 1
ATOM 5729 C CA . SER B 1 277 ? 7.309 -27.938 -10.227 1 98.31 277 SER B CA 1
ATOM 5730 C C . SER B 1 277 ? 7.125 -27.219 -11.555 1 98.31 277 SER B C 1
ATOM 5732 O O . SER B 1 277 ? 6.145 -26.484 -11.742 1 98.31 277 SER B O 1
ATOM 5734 N N . LYS B 1 278 ? 7.988 -27.344 -12.477 1 98.5 278 LYS B N 1
ATOM 5735 C CA . LYS B 1 278 ? 7.945 -26.641 -13.758 1 98.5 278 LYS B CA 1
ATOM 5736 C C . LYS B 1 278 ? 6.738 -27.062 -14.586 1 98.5 278 LYS B C 1
ATOM 5738 O O . LYS B 1 278 ? 6.09 -26.234 -15.227 1 98.5 278 LYS B O 1
ATOM 5743 N N . PHE B 1 279 ? 6.422 -28.344 -14.523 1 98.62 279 PHE B N 1
ATOM 5744 C CA . PHE B 1 279 ? 5.426 -28.828 -15.469 1 98.62 279 PHE B CA 1
ATOM 5745 C C . PHE B 1 279 ? 4.074 -29 -14.781 1 98.62 279 PHE B C 1
ATOM 5747 O O . PHE B 1 279 ? 3.084 -29.359 -15.43 1 98.62 279 PHE B O 1
ATOM 5754 N N . ARG B 1 280 ? 4.051 -28.688 -13.438 1 98.12 280 ARG B N 1
ATOM 5755 C CA . ARG B 1 280 ? 2.77 -28.609 -12.75 1 98.12 280 ARG B CA 1
ATOM 5756 C C . ARG B 1 280 ? 1.838 -27.625 -13.445 1 98.12 280 ARG B C 1
ATOM 5758 O O . ARG B 1 280 ? 2.254 -26.516 -13.82 1 98.12 280 ARG B O 1
ATOM 5765 N N . ASN B 1 281 ? 0.599 -28.062 -13.719 1 98.62 281 ASN B N 1
ATOM 5766 C CA . ASN B 1 281 ? -0.407 -27.266 -14.414 1 98.62 281 ASN B CA 1
ATOM 5767 C C . ASN B 1 281 ? 0.112 -26.75 -15.75 1 98.62 281 ASN B C 1
ATOM 5769 O O . ASN B 1 281 ? -0.176 -25.609 -16.141 1 98.62 281 ASN B O 1
ATOM 5773 N N . ALA B 1 282 ? 0.965 -27.578 -16.359 1 98.62 282 ALA B N 1
ATOM 5774 C CA . ALA B 1 282 ? 1.567 -27.266 -17.656 1 98.62 282 ALA B CA 1
ATOM 5775 C C . ALA B 1 282 ? 2.328 -25.938 -17.609 1 98.62 282 ALA B C 1
ATOM 5777 O O . ALA B 1 282 ? 2.279 -25.156 -18.547 1 98.62 282 ALA B O 1
ATOM 5778 N N . GLY B 1 283 ? 2.938 -25.656 -16.516 1 98.44 283 GLY B N 1
ATOM 5779 C CA . GLY B 1 283 ? 3.758 -24.453 -16.375 1 98.44 283 GLY B CA 1
ATOM 5780 C C . GLY B 1 283 ? 2.943 -23.188 -16.234 1 98.44 283 GLY B C 1
ATOM 5781 O O . GLY B 1 283 ? 3.502 -22.094 -16.188 1 98.44 283 GLY B O 1
ATOM 5782 N N . GLN B 1 284 ? 1.605 -23.281 -16.188 1 98.44 284 GLN B N 1
ATOM 5783 C CA . GLN B 1 284 ? 0.727 -22.125 -16.016 1 98.44 284 GLN B CA 1
ATOM 5784 C C . GLN B 1 284 ? 0.578 -21.75 -14.547 1 98.44 284 GLN B C 1
ATOM 5786 O O . GLN B 1 284 ? -0.538 -21.703 -14.023 1 98.44 284 GLN B O 1
ATOM 5791 N N . VAL B 1 285 ? 1.693 -21.531 -13.906 1 98.06 285 VAL B N 1
ATOM 5792 C CA . VAL B 1 285 ? 1.814 -21.203 -12.492 1 98.06 285 VAL B CA 1
ATOM 5793 C C . VAL B 1 285 ? 2.678 -19.953 -12.336 1 98.06 285 VAL B C 1
ATOM 5795 O O . VAL B 1 285 ? 3.801 -19.891 -12.836 1 98.06 285 VAL B O 1
ATOM 5798 N N . CYS B 1 286 ? 2.213 -18.969 -11.625 1 96.81 286 CYS B N 1
ATOM 5799 C CA . CYS B 1 286 ? 2.91 -17.703 -11.508 1 96.81 286 CYS B CA 1
ATOM 5800 C C . CYS B 1 286 ? 4.281 -17.891 -10.867 1 96.81 286 CYS B C 1
ATOM 5802 O O . CYS B 1 286 ? 5.223 -17.156 -11.188 1 96.81 286 CYS B O 1
ATOM 5804 N N . ILE B 1 287 ? 4.406 -18.906 -9.992 1 97.69 287 ILE B N 1
ATOM 5805 C CA . ILE B 1 287 ? 5.664 -19.109 -9.289 1 97.69 287 ILE B CA 1
ATOM 5806 C C . ILE B 1 287 ? 6.406 -20.297 -9.906 1 97.69 287 ILE B C 1
ATOM 5808 O O . ILE B 1 287 ? 7.289 -20.891 -9.273 1 97.69 287 ILE B O 1
ATOM 5812 N N . SER B 1 288 ? 6.102 -20.672 -11.055 1 97.88 288 SER B N 1
ATOM 5813 C CA . SER B 1 288 ? 6.766 -21.781 -11.75 1 97.88 288 SER B CA 1
ATOM 5814 C C . SER B 1 288 ? 8.242 -21.484 -11.977 1 97.88 288 SER B C 1
ATOM 5816 O O . SER B 1 288 ? 8.602 -20.359 -12.352 1 97.88 288 SER B O 1
ATOM 5818 N N . PRO B 1 289 ? 9.18 -22.469 -11.703 1 98.25 289 PRO B N 1
ATOM 5819 C CA . PRO B 1 289 ? 10.562 -22.281 -12.156 1 98.25 289 PRO B CA 1
ATOM 5820 C C . PRO B 1 289 ? 10.664 -22.031 -13.656 1 98.25 289 PRO B C 1
ATOM 5822 O O . PRO B 1 289 ? 10.07 -22.766 -14.453 1 98.25 289 PRO B O 1
ATOM 5825 N N . THR B 1 290 ? 11.43 -21.031 -14.023 1 98.31 290 THR B N 1
ATOM 5826 C CA . THR B 1 290 ? 11.445 -20.672 -15.438 1 98.31 290 THR B CA 1
ATOM 5827 C C . THR B 1 290 ? 12.867 -20.672 -15.984 1 98.31 290 THR B C 1
ATOM 5829 O O . THR B 1 290 ? 13.195 -21.453 -16.875 1 98.31 290 THR B O 1
ATOM 5832 N N . ARG B 1 291 ? 13.75 -19.891 -15.422 1 98.62 291 ARG B N 1
ATOM 5833 C CA . ARG B 1 291 ? 15.141 -19.766 -15.875 1 98.62 291 ARG B CA 1
ATOM 5834 C C . ARG B 1 291 ? 16.078 -20.562 -14.977 1 98.62 291 ARG B C 1
ATOM 5836 O O . ARG B 1 291 ? 16.406 -20.141 -13.867 1 98.62 291 ARG B O 1
ATOM 5843 N N . PHE B 1 292 ? 16.578 -21.625 -15.555 1 98.88 292 PHE B N 1
ATOM 5844 C CA . PHE B 1 292 ? 17.469 -22.516 -14.805 1 98.88 292 PHE B CA 1
ATOM 5845 C C . PHE B 1 292 ? 18.922 -22.156 -15.055 1 98.88 292 PHE B C 1
ATOM 5847 O O . PHE B 1 292 ? 19.391 -22.172 -16.203 1 98.88 292 PHE B O 1
ATOM 5854 N N . LEU B 1 293 ? 19.547 -21.781 -14 1 98.94 293 LEU B N 1
ATOM 5855 C CA . LEU B 1 293 ? 20.984 -21.484 -13.984 1 98.94 293 LEU B CA 1
ATOM 5856 C C . LEU B 1 293 ? 21.766 -22.594 -13.289 1 98.94 293 LEU B C 1
ATOM 5858 O O . LEU B 1 293 ? 21.766 -22.672 -12.055 1 98.94 293 LEU B O 1
ATOM 5862 N N . ILE B 1 294 ? 22.5 -23.359 -14.086 1 98.94 294 ILE B N 1
ATOM 5863 C CA . ILE B 1 294 ? 23.094 -24.609 -13.602 1 98.94 294 ILE B CA 1
ATOM 5864 C C . ILE B 1 294 ? 24.609 -24.531 -13.68 1 98.94 294 ILE B C 1
ATOM 5866 O O . ILE B 1 294 ? 25.172 -24.141 -14.703 1 98.94 294 ILE B O 1
ATOM 5870 N N . GLU B 1 295 ? 25.234 -24.922 -12.602 1 98.81 295 GLU B N 1
ATOM 5871 C CA . GLU B 1 295 ? 26.688 -24.906 -12.594 1 98.81 295 GLU B CA 1
ATOM 5872 C C . GLU B 1 295 ? 27.25 -25.875 -13.648 1 98.81 295 GLU B C 1
ATOM 5874 O O . GLU B 1 295 ? 26.75 -26.984 -13.812 1 98.81 295 GLU B O 1
ATOM 5879 N N . ASN B 1 296 ? 28.328 -25.469 -14.234 1 98.44 296 ASN B N 1
ATOM 5880 C CA . ASN B 1 296 ? 28.859 -26.094 -15.445 1 98.44 296 ASN B CA 1
ATOM 5881 C C . ASN B 1 296 ? 29.109 -27.578 -15.258 1 98.44 296 ASN B C 1
ATOM 5883 O O . ASN B 1 296 ? 28.766 -28.391 -16.125 1 98.44 296 ASN B O 1
ATOM 5887 N N . SER B 1 297 ? 29.594 -28.031 -14.156 1 98.38 297 SER B N 1
ATOM 5888 C CA . SER B 1 297 ? 30.031 -29.406 -13.945 1 98.38 297 SER B CA 1
ATOM 5889 C C . SER B 1 297 ? 28.828 -30.359 -13.867 1 98.38 297 SER B C 1
ATOM 5891 O O . SER B 1 297 ? 28.969 -31.562 -14.047 1 98.38 297 SER B O 1
ATOM 5893 N N . VAL B 1 298 ? 27.625 -29.812 -13.602 1 98.69 298 VAL B N 1
ATOM 5894 C CA . VAL B 1 298 ? 26.469 -30.688 -13.477 1 98.69 298 VAL B CA 1
ATOM 5895 C C . VAL B 1 298 ? 25.438 -30.328 -14.531 1 98.69 298 VAL B C 1
ATOM 5897 O O . VAL B 1 298 ? 24.297 -30.828 -14.492 1 98.69 298 VAL B O 1
ATOM 5900 N N . TYR B 1 299 ? 25.734 -29.5 -15.461 1 98.81 299 TYR B N 1
ATOM 5901 C CA . TYR B 1 299 ? 24.812 -28.953 -16.453 1 98.81 299 TYR B CA 1
ATOM 5902 C C . TYR B 1 299 ? 24.203 -30.078 -17.281 1 98.81 299 TYR B C 1
ATOM 5904 O O . TYR B 1 299 ? 22.984 -30.172 -17.406 1 98.81 299 TYR B O 1
ATOM 5912 N N . ASP B 1 300 ? 25.047 -30.922 -17.812 1 98.75 300 ASP B N 1
ATOM 5913 C CA . ASP B 1 300 ? 24.562 -31.969 -18.719 1 98.75 300 ASP B CA 1
ATOM 5914 C C . ASP B 1 300 ? 23.688 -32.969 -17.969 1 98.75 300 ASP B C 1
ATOM 5916 O O . ASP B 1 300 ? 22.703 -33.438 -18.516 1 98.75 300 ASP B O 1
ATOM 5920 N N . GLN B 1 301 ? 24.094 -33.219 -16.781 1 98.81 301 GLN B N 1
ATOM 5921 C CA . GLN B 1 301 ? 23.297 -34.125 -15.945 1 98.81 301 GLN B CA 1
ATOM 5922 C C . GLN B 1 301 ? 21.891 -33.562 -15.727 1 98.81 301 GLN B C 1
ATOM 5924 O O . GLN B 1 301 ? 20.906 -34.312 -15.812 1 98.81 301 GLN B O 1
ATOM 5929 N N . VAL B 1 302 ? 21.781 -32.312 -15.438 1 98.94 302 VAL B N 1
ATOM 5930 C CA . VAL B 1 302 ? 20.5 -31.672 -15.172 1 98.94 302 VAL B CA 1
ATOM 5931 C C . VAL B 1 302 ? 19.688 -31.625 -16.453 1 98.94 302 VAL B C 1
ATOM 5933 O O . VAL B 1 302 ? 18.484 -31.922 -16.453 1 98.94 302 VAL B O 1
ATOM 5936 N N . VAL B 1 303 ? 20.297 -31.25 -17.578 1 98.88 303 VAL B N 1
ATOM 5937 C CA . VAL B 1 303 ? 19.609 -31.188 -18.875 1 98.88 303 VAL B CA 1
ATOM 5938 C C . VAL B 1 303 ? 19 -32.562 -19.203 1 98.88 303 VAL B C 1
ATOM 5940 O O . VAL B 1 303 ? 17.828 -32.656 -19.547 1 98.88 303 VAL B O 1
ATOM 5943 N N . GLU B 1 304 ? 19.812 -33.562 -19.062 1 98.75 304 GLU B N 1
ATOM 5944 C CA . GLU B 1 304 ? 19.359 -34.938 -19.391 1 98.75 304 GLU B CA 1
ATOM 5945 C C . GLU B 1 304 ? 18.25 -35.375 -18.438 1 98.75 304 GLU B C 1
ATOM 5947 O O . GLU B 1 304 ? 17.266 -35.969 -18.875 1 98.75 304 GLU B O 1
ATOM 5952 N N . GLY B 1 305 ? 18.484 -35.125 -17.188 1 98.88 305 GLY B N 1
ATOM 5953 C CA . GLY B 1 305 ? 17.484 -35.5 -16.203 1 98.88 305 GLY B CA 1
ATOM 5954 C C . GLY B 1 305 ? 16.141 -34.844 -16.406 1 98.88 305 GLY B C 1
ATOM 5955 O O . GLY B 1 305 ? 15.102 -35.469 -16.344 1 98.88 305 GLY B O 1
ATOM 5956 N N . MET B 1 306 ? 16.141 -33.531 -16.656 1 98.88 306 MET B N 1
ATOM 5957 C CA . MET B 1 306 ? 14.898 -32.812 -16.859 1 98.88 306 MET B CA 1
ATOM 5958 C C . MET B 1 306 ? 14.234 -33.219 -18.172 1 98.88 306 MET B C 1
ATOM 5960 O O . MET B 1 306 ? 13.008 -33.25 -18.266 1 98.88 306 MET B O 1
ATOM 5964 N N . ALA B 1 307 ? 15.062 -33.469 -19.188 1 98.81 307 ALA B N 1
ATOM 5965 C CA . ALA B 1 307 ? 14.516 -33.938 -20.453 1 98.81 307 ALA B CA 1
ATOM 5966 C C . ALA B 1 307 ? 13.828 -35.281 -20.281 1 98.81 307 ALA B C 1
ATOM 5968 O O . ALA B 1 307 ? 12.758 -35.531 -20.859 1 98.81 307 ALA B O 1
ATOM 5969 N N . ALA B 1 308 ? 14.5 -36.125 -19.547 1 98.81 308 ALA B N 1
ATOM 5970 C CA . ALA B 1 308 ? 13.914 -37.438 -19.281 1 98.81 308 ALA B CA 1
ATOM 5971 C C . ALA B 1 308 ? 12.578 -37.312 -18.562 1 98.81 308 ALA B C 1
ATOM 5973 O O . ALA B 1 308 ? 11.617 -38 -18.891 1 98.81 308 ALA B O 1
ATOM 5974 N N . TYR B 1 309 ? 12.539 -36.438 -17.594 1 98.69 309 TYR B N 1
ATOM 5975 C CA . TYR B 1 309 ? 11.289 -36.188 -16.891 1 98.69 309 TYR B CA 1
ATOM 5976 C C . TYR B 1 309 ? 10.219 -35.688 -17.828 1 98.69 309 TYR B C 1
ATOM 5978 O O . TYR B 1 309 ? 9.094 -36.188 -17.844 1 98.69 309 TYR B O 1
ATOM 5986 N N . ALA B 1 310 ? 10.539 -34.719 -18.625 1 98.75 310 ALA B N 1
ATOM 5987 C CA . ALA B 1 310 ? 9.594 -34.094 -19.562 1 98.75 310 ALA B CA 1
ATOM 5988 C C . ALA B 1 310 ? 9.016 -35.125 -20.516 1 98.75 310 ALA B C 1
ATOM 5990 O O . ALA B 1 310 ? 7.809 -35.125 -20.781 1 98.75 310 ALA B O 1
ATOM 5991 N N . THR B 1 311 ? 9.875 -36.031 -20.938 1 98.25 311 THR B N 1
ATOM 5992 C CA . THR B 1 311 ? 9.469 -37.031 -21.906 1 98.25 311 THR B CA 1
ATOM 5993 C C . THR B 1 311 ? 8.594 -38.094 -21.25 1 98.25 311 THR B C 1
ATOM 5995 O O . THR B 1 311 ? 7.793 -38.75 -21.906 1 98.25 311 THR B O 1
ATOM 5998 N N . SER B 1 312 ? 8.758 -38.219 -19.969 1 98.5 312 SER B N 1
ATOM 5999 C CA . SER B 1 312 ? 8.023 -39.25 -19.25 1 98.5 312 SER B CA 1
ATOM 6000 C C . SER B 1 312 ? 6.598 -38.812 -18.953 1 98.5 312 SER B C 1
ATOM 6002 O O . SER B 1 312 ? 5.754 -39.625 -18.562 1 98.5 312 SER B O 1
ATOM 6004 N N . LEU B 1 313 ? 6.281 -37.562 -19.078 1 98.62 313 LEU B N 1
ATOM 6005 C CA . LEU B 1 313 ? 4.965 -37.031 -18.75 1 98.62 313 LEU B CA 1
ATOM 6006 C C . LEU B 1 313 ? 3.912 -37.531 -19.734 1 98.62 313 LEU B C 1
ATOM 6008 O O . LEU B 1 313 ? 4.168 -37.594 -20.938 1 98.62 313 LEU B O 1
ATOM 6012 N N . LYS B 1 314 ? 2.818 -37.938 -19.234 1 98.5 314 LYS B N 1
ATOM 6013 C CA . LYS B 1 314 ? 1.658 -38.25 -20.062 1 98.5 314 LYS B CA 1
ATOM 6014 C C . LYS B 1 314 ? 0.754 -37.031 -20.234 1 98.5 314 LYS B C 1
ATOM 6016 O O . LYS B 1 314 ? -0.038 -36.719 -19.344 1 98.5 314 LYS B O 1
ATOM 6021 N N . VAL B 1 315 ? 0.8 -36.469 -21.438 1 98.5 315 VAL B N 1
ATOM 6022 C CA . VAL B 1 315 ? 0.022 -35.281 -21.75 1 98.5 315 VAL B CA 1
ATOM 6023 C C . VAL B 1 315 ? -1.349 -35.688 -22.297 1 98.5 315 VAL B C 1
ATOM 6025 O O . VAL B 1 315 ? -1.445 -36.5 -23.203 1 98.5 315 VAL B O 1
ATOM 6028 N N . GLY B 1 316 ? -2.363 -35.188 -21.672 1 98.19 316 GLY B N 1
ATOM 6029 C CA . GLY B 1 316 ? -3.695 -35.531 -22.141 1 98.19 316 GLY B CA 1
ATOM 6030 C C . GLY B 1 316 ? -4.801 -34.875 -21.328 1 98.19 316 GLY B C 1
ATOM 6031 O O . GLY B 1 316 ? -4.559 -33.875 -20.625 1 98.19 316 GLY B O 1
ATOM 6032 N N . ASP B 1 317 ? -5.98 -35.344 -21.547 1 97.94 317 ASP B N 1
ATOM 6033 C CA . ASP B 1 317 ? -7.145 -34.875 -20.812 1 97.94 317 ASP B CA 1
ATOM 6034 C C . ASP B 1 317 ? -6.988 -35.156 -19.312 1 97.94 317 ASP B C 1
ATOM 6036 O O . ASP B 1 317 ? -6.66 -36.281 -18.906 1 97.94 317 ASP B O 1
ATOM 6040 N N . GLY B 1 318 ? -7.172 -34.156 -18.547 1 97.94 318 GLY B N 1
ATOM 6041 C CA . GLY B 1 318 ? -6.941 -34.25 -17.125 1 97.94 318 GLY B CA 1
ATOM 6042 C C . GLY B 1 318 ? -7.844 -35.25 -16.422 1 97.94 318 GLY B C 1
ATOM 6043 O O . GLY B 1 318 ? -7.555 -35.688 -15.312 1 97.94 318 GLY B O 1
ATOM 6044 N N . LEU B 1 319 ? -8.945 -35.594 -17.016 1 97 319 LEU B N 1
ATOM 6045 C CA . LEU B 1 319 ? -9.883 -36.531 -16.422 1 97 319 LEU B CA 1
ATOM 6046 C C . LEU B 1 319 ? -9.492 -37.969 -16.766 1 97 319 LEU B C 1
ATOM 6048 O O . LEU B 1 319 ? -10.008 -38.938 -16.172 1 97 319 LEU B O 1
ATOM 6052 N N . GLU B 1 320 ? -8.602 -38.125 -17.719 1 97.06 320 GLU B N 1
ATOM 6053 C CA . GLU B 1 320 ? -8.141 -39.469 -18.078 1 97.06 320 GLU B CA 1
ATOM 6054 C C . GLU B 1 320 ? -7.137 -40 -17.062 1 97.06 320 GLU B C 1
ATOM 6056 O O . GLU B 1 320 ? -6.246 -39.281 -16.625 1 97.06 320 GLU B O 1
ATOM 6061 N N . ALA B 1 321 ? -7.254 -41.219 -16.797 1 96.06 321 ALA B N 1
ATOM 6062 C CA . ALA B 1 321 ? -6.387 -41.844 -15.812 1 96.06 321 ALA B CA 1
ATOM 6063 C C . ALA B 1 321 ? -4.93 -41.812 -16.25 1 96.06 321 ALA B C 1
ATOM 6065 O O . ALA B 1 321 ? -4.613 -42.094 -17.406 1 96.06 321 ALA B O 1
ATOM 6066 N N . GLY B 1 322 ? -4.125 -41.375 -15.359 1 96.19 322 GLY B N 1
ATOM 6067 C CA . GLY B 1 322 ? -2.691 -41.406 -15.602 1 96.19 322 GLY B CA 1
ATOM 6068 C C . GLY B 1 322 ? -2.148 -40.125 -16.188 1 96.19 322 GLY B C 1
ATOM 6069 O O . GLY B 1 322 ? -0.932 -39.938 -16.266 1 96.19 322 GLY B O 1
ATOM 6070 N N . THR B 1 323 ? -3.055 -39.25 -16.672 1 98.19 323 THR B N 1
ATOM 6071 C CA . THR B 1 323 ? -2.596 -37.969 -17.188 1 98.19 323 THR B CA 1
ATOM 6072 C C . THR B 1 323 ? -1.78 -37.219 -16.141 1 98.19 323 THR B C 1
ATOM 6074 O O . THR B 1 323 ? -2.213 -37.094 -14.992 1 98.19 323 THR B O 1
ATOM 6077 N N . THR B 1 324 ? -0.624 -36.812 -16.531 1 98.44 324 THR B N 1
ATOM 6078 C CA . THR B 1 324 ? 0.239 -36.094 -15.586 1 98.44 324 THR B CA 1
ATOM 6079 C C . THR B 1 324 ? 0.483 -34.656 -16.016 1 98.44 324 THR B C 1
ATOM 6081 O O . THR B 1 324 ? 1.059 -33.875 -15.266 1 98.44 324 THR B O 1
ATOM 6084 N N . MET B 1 325 ? 0.044 -34.25 -17.156 1 98.81 325 MET B N 1
ATOM 6085 C CA . MET B 1 325 ? 0.035 -32.844 -17.578 1 98.81 325 MET B CA 1
ATOM 6086 C C . MET B 1 325 ? -1.152 -32.562 -18.484 1 98.81 325 MET B C 1
ATOM 6088 O O . MET B 1 325 ? -1.423 -33.344 -19.422 1 98.81 325 MET B O 1
ATOM 6092 N N . GLY B 1 326 ? -1.874 -31.562 -18.188 1 98.75 326 GLY B N 1
ATOM 6093 C CA . GLY B 1 326 ? -3.045 -31.188 -18.969 1 98.75 326 GLY B CA 1
ATOM 6094 C C . GLY B 1 326 ? -2.74 -30.188 -20.078 1 98.75 326 GLY B C 1
ATOM 6095 O O . GLY B 1 326 ? -1.573 -29.938 -20.391 1 98.75 326 GLY B O 1
ATOM 6096 N N . PRO B 1 327 ? -3.771 -29.719 -20.734 1 98.75 327 PRO B N 1
ATOM 6097 C CA . PRO B 1 327 ? -3.627 -28.703 -21.781 1 98.75 327 PRO B CA 1
ATOM 6098 C C . PRO B 1 327 ? -3.33 -27.312 -21.234 1 98.75 327 PRO B C 1
ATOM 6100 O O . PRO B 1 327 ? -3.414 -27.094 -20.016 1 98.75 327 PRO B O 1
ATOM 6103 N N . LEU B 1 328 ? -2.9 -26.422 -22.125 1 98.62 328 LEU B N 1
ATOM 6104 C CA . LEU B 1 328 ? -2.967 -25 -21.828 1 98.62 328 LEU B CA 1
ATOM 6105 C C . LEU B 1 328 ? -4.41 -24.5 -21.828 1 98.62 328 LEU B C 1
ATOM 6107 O O . LEU B 1 328 ? -5.281 -25.141 -22.438 1 98.62 328 LEU B O 1
ATOM 6111 N N . VAL B 1 329 ? -4.684 -23.391 -21.219 1 98 329 VAL B N 1
ATOM 6112 C CA . VAL B 1 329 ? -6.039 -22.969 -20.891 1 98 329 VAL B CA 1
ATOM 6113 C C . VAL B 1 329 ? -6.805 -22.609 -22.156 1 98 329 VAL B C 1
ATOM 6115 O O . VAL B 1 329 ? -8.023 -22.766 -22.219 1 98 329 VAL B O 1
ATOM 6118 N N . ASN B 1 330 ? -6.102 -22.094 -23.172 1 97.38 330 ASN B N 1
ATOM 6119 C CA . ASN B 1 330 ? -6.762 -21.719 -24.422 1 97.38 330 ASN B CA 1
ATOM 6120 C C . ASN B 1 330 ? -5.773 -21.641 -25.578 1 97.38 330 ASN B C 1
ATOM 6122 O O . ASN B 1 330 ? -4.57 -21.844 -25.391 1 97.38 330 ASN B O 1
ATOM 6126 N N . ALA B 1 331 ? -6.285 -21.344 -26.734 1 97.19 331 ALA B N 1
ATOM 6127 C CA . ALA B 1 331 ? -5.484 -21.359 -27.953 1 97.19 331 ALA B CA 1
ATOM 6128 C C . ALA B 1 331 ? -4.461 -20.234 -27.969 1 97.19 331 ALA B C 1
ATOM 6130 O O . ALA B 1 331 ? -3.365 -20.375 -28.516 1 97.19 331 ALA B O 1
ATOM 6131 N N . LYS B 1 332 ? -4.809 -19.156 -27.375 1 96.75 332 LYS B N 1
ATOM 6132 C CA . LYS B 1 332 ? -3.883 -18.031 -27.312 1 96.75 332 LYS B CA 1
ATOM 6133 C C . LYS B 1 332 ? -2.58 -18.422 -26.609 1 96.75 332 LYS B C 1
ATOM 6135 O O . LYS B 1 332 ? -1.501 -17.984 -27.016 1 96.75 332 LYS B O 1
ATOM 6140 N N . ARG B 1 333 ? -2.664 -19.234 -25.609 1 97.12 333 ARG B N 1
ATOM 6141 C CA . ARG B 1 333 ? -1.479 -19.672 -24.875 1 97.12 333 ARG B CA 1
ATOM 6142 C C . ARG B 1 333 ? -0.642 -20.625 -25.719 1 97.12 333 ARG B C 1
ATOM 6144 O O . ARG B 1 333 ? 0.589 -20.609 -25.672 1 97.12 333 ARG B O 1
ATOM 6151 N N . VAL B 1 334 ? -1.301 -21.484 -26.5 1 98.12 334 VAL B N 1
ATOM 6152 C CA . VAL B 1 334 ? -0.584 -22.375 -27.406 1 98.12 334 VAL B CA 1
ATOM 6153 C C . VAL B 1 334 ? 0.196 -21.547 -28.422 1 98.12 334 VAL B C 1
ATOM 6155 O O . VAL B 1 334 ? 1.383 -21.797 -28.656 1 98.12 334 VAL B O 1
ATOM 6158 N N . ASN B 1 335 ? -0.507 -20.562 -28.984 1 98.06 335 ASN B N 1
ATOM 6159 C CA . ASN B 1 335 ? 0.122 -19.672 -29.969 1 98.06 335 ASN B CA 1
ATOM 6160 C C . ASN B 1 335 ? 1.318 -18.938 -29.375 1 98.06 335 ASN B C 1
ATOM 6162 O O . ASN B 1 335 ? 2.338 -18.766 -30.047 1 98.06 335 ASN B O 1
ATOM 6166 N N . ALA B 1 336 ? 1.182 -18.547 -28.172 1 98.06 336 ALA B N 1
ATOM 6167 C CA . ALA B 1 336 ? 2.271 -17.859 -27.484 1 98.06 336 ALA B CA 1
ATOM 6168 C C . ALA B 1 336 ? 3.475 -18.766 -27.297 1 98.06 336 ALA B C 1
ATOM 6170 O O . ALA B 1 336 ? 4.621 -18.344 -27.484 1 98.06 336 ALA B O 1
ATOM 6171 N N . MET B 1 337 ? 3.264 -20 -26.922 1 98.25 337 MET B N 1
ATOM 6172 C CA . MET B 1 337 ? 4.352 -20.953 -26.766 1 98.25 337 MET B CA 1
ATOM 6173 C C . MET B 1 337 ? 5.055 -21.203 -28.094 1 98.25 337 MET B C 1
ATOM 6175 O O . MET B 1 337 ? 6.285 -21.234 -28.156 1 98.25 337 MET B O 1
ATOM 6179 N N . GLU B 1 338 ? 4.227 -21.344 -29.094 1 98.19 338 GLU B N 1
ATOM 6180 C CA . GLU B 1 338 ? 4.812 -21.547 -30.422 1 98.19 338 GLU B CA 1
ATOM 6181 C C . GLU B 1 338 ? 5.699 -20.375 -30.828 1 98.19 338 GLU B C 1
ATOM 6183 O O . GLU B 1 338 ? 6.816 -20.562 -31.312 1 98.19 338 GLU B O 1
ATOM 6188 N N . ARG B 1 339 ? 5.203 -19.203 -30.594 1 98.5 339 ARG B N 1
ATOM 6189 C CA . ARG B 1 339 ? 5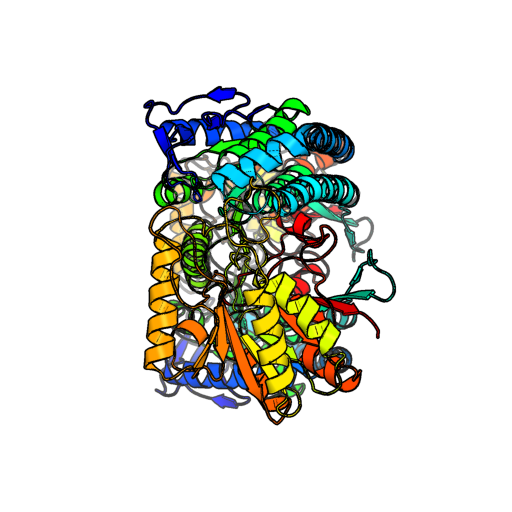.953 -18 -30.938 1 98.5 339 ARG B CA 1
ATOM 6190 C C . ARG B 1 339 ? 7.262 -17.938 -30.156 1 98.5 339 ARG B C 1
ATOM 6192 O O . ARG B 1 339 ? 8.32 -17.688 -30.734 1 98.5 339 ARG B O 1
ATOM 6199 N N . LEU B 1 340 ? 7.238 -18.156 -28.891 1 98.62 340 LEU B N 1
ATOM 6200 C CA . LEU B 1 340 ? 8.406 -18.016 -28.016 1 98.62 340 LEU B CA 1
ATOM 6201 C C . LEU B 1 340 ? 9.445 -19.094 -28.344 1 98.62 340 LEU B C 1
ATOM 6203 O O . LEU B 1 340 ? 10.641 -18.797 -28.391 1 98.62 340 LEU B O 1
ATOM 6207 N N . VAL B 1 341 ? 9.008 -20.312 -28.578 1 98.62 341 VAL B N 1
ATOM 6208 C CA . VAL B 1 341 ? 9.922 -21.406 -28.875 1 98.62 341 VAL B CA 1
ATOM 6209 C C . VAL B 1 341 ? 10.555 -21.188 -30.25 1 98.62 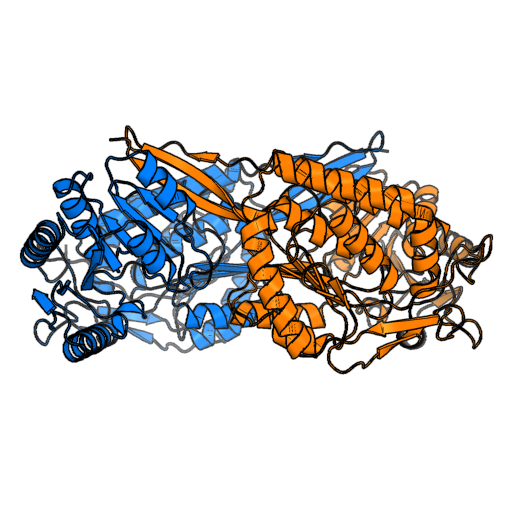341 VAL B C 1
ATOM 6211 O O . VAL B 1 341 ? 11.758 -21.406 -30.422 1 98.62 341 VAL B O 1
ATOM 6214 N N . GLN B 1 342 ? 9.734 -20.75 -31.172 1 98.5 342 GLN B N 1
ATOM 6215 C CA . GLN B 1 342 ? 10.266 -20.453 -32.5 1 98.5 342 GLN B CA 1
ATOM 6216 C C . GLN B 1 342 ? 11.305 -19.344 -32.438 1 98.5 342 GLN B C 1
ATOM 6218 O O . GLN B 1 342 ? 12.359 -19.438 -33.094 1 98.5 342 GLN B O 1
ATOM 6223 N N . ASP B 1 343 ? 10.992 -18.344 -31.75 1 98.75 343 ASP B N 1
ATOM 6224 C CA . ASP B 1 343 ? 11.953 -17.25 -31.578 1 98.75 343 ASP B CA 1
ATOM 6225 C C . ASP B 1 343 ? 13.25 -17.766 -30.953 1 98.75 343 ASP B C 1
ATOM 6227 O O . ASP B 1 343 ? 14.336 -17.375 -31.375 1 98.75 343 ASP B O 1
ATOM 6231 N N . ALA B 1 344 ? 13.156 -18.594 -29.953 1 98.56 344 ALA B N 1
ATOM 6232 C CA . ALA B 1 344 ? 14.336 -19.172 -29.312 1 98.56 344 ALA B CA 1
ATOM 6233 C C . ALA B 1 344 ? 15.164 -19.969 -30.297 1 98.56 344 ALA B C 1
ATOM 6235 O O . ALA B 1 344 ? 16.391 -19.891 -30.312 1 98.56 344 ALA B O 1
ATOM 6236 N N . ARG B 1 345 ? 14.492 -20.719 -31.156 1 98 345 ARG B N 1
ATOM 6237 C CA . ARG B 1 345 ? 15.164 -21.484 -32.188 1 98 345 ARG B CA 1
ATOM 6238 C C . ARG B 1 345 ? 15.93 -20.562 -33.156 1 98 345 ARG B C 1
ATOM 6240 O O . ARG B 1 345 ? 17.062 -20.859 -33.531 1 98 345 ARG B O 1
ATOM 6247 N N . GLU B 1 346 ? 15.273 -19.547 -33.469 1 98.25 346 GLU B N 1
ATOM 6248 C CA . GLU B 1 346 ? 15.883 -18.594 -34.375 1 98.25 346 GLU B CA 1
ATOM 6249 C C . GLU B 1 346 ? 17.125 -17.953 -33.75 1 98.25 346 GLU B C 1
ATOM 6251 O O . GLU B 1 346 ? 18.047 -17.562 -34.469 1 98.25 346 GLU B O 1
ATOM 6256 N N . HIS B 1 347 ? 17.125 -17.938 -32.5 1 98.19 347 HIS B N 1
ATOM 6257 C CA . HIS B 1 347 ? 18.266 -17.391 -31.797 1 98.19 347 HIS B CA 1
ATOM 6258 C C . HIS B 1 347 ? 19.266 -18.5 -31.422 1 98.19 347 HIS B C 1
ATOM 6260 O O . HIS B 1 347 ? 20.141 -18.281 -30.578 1 98.19 347 HIS B O 1
ATOM 6266 N N . LYS B 1 348 ? 19 -19.672 -31.906 1 97.88 348 LYS B N 1
ATOM 6267 C CA . LYS B 1 348 ? 19.938 -20.781 -31.859 1 97.88 348 LYS B CA 1
ATOM 6268 C C . LYS B 1 348 ? 19.922 -21.469 -30.5 1 97.88 348 LYS B C 1
ATOM 6270 O O . LYS B 1 348 ? 20.922 -22.062 -30.078 1 97.88 348 LYS B O 1
ATOM 6275 N N . ALA B 1 349 ? 18.844 -21.344 -29.766 1 98.56 349 ALA B N 1
ATOM 6276 C CA . ALA B 1 349 ? 18.641 -22.203 -28.609 1 98.56 349 ALA B CA 1
ATOM 6277 C C . ALA B 1 349 ? 18.547 -23.672 -29.016 1 98.56 349 ALA B C 1
ATOM 6279 O O . ALA B 1 349 ? 18.047 -23.984 -30.109 1 98.56 349 ALA B O 1
ATOM 6280 N N . ARG B 1 350 ? 19.047 -24.516 -28.156 1 98.38 350 ARG B N 1
ATOM 6281 C CA . ARG B 1 350 ? 18.938 -25.953 -28.422 1 98.38 350 ARG B CA 1
ATOM 6282 C C . ARG B 1 350 ? 17.656 -26.516 -27.844 1 98.38 350 ARG B C 1
ATOM 6284 O O . ARG B 1 350 ? 17.438 -26.484 -26.641 1 98.38 350 ARG B O 1
ATOM 6291 N N . VAL B 1 351 ? 16.812 -27.016 -28.719 1 98.56 351 VAL B N 1
ATOM 6292 C CA . VAL B 1 351 ? 15.625 -27.734 -28.266 1 98.56 351 VAL B CA 1
ATOM 6293 C C . VAL B 1 351 ? 16 -29.156 -27.875 1 98.56 351 VAL B C 1
ATOM 6295 O O . VAL B 1 351 ? 16.281 -29.984 -28.734 1 98.56 351 VAL B O 1
ATOM 6298 N N . VAL B 1 352 ? 16.047 -29.5 -26.656 1 98.81 352 VAL B N 1
ATOM 6299 C CA . VAL B 1 352 ? 16.438 -30.812 -26.156 1 98.81 352 VAL B CA 1
ATOM 6300 C C . VAL B 1 352 ? 15.273 -31.797 -26.312 1 98.81 352 VAL B C 1
ATOM 6302 O O . VAL B 1 352 ? 15.477 -32.938 -26.703 1 98.81 352 VAL B O 1
ATOM 6305 N N . THR B 1 353 ? 14.102 -31.391 -25.953 1 98.56 353 THR B N 1
ATOM 6306 C CA . THR B 1 353 ? 12.883 -32.156 -26.156 1 98.56 353 THR B CA 1
ATOM 6307 C C . THR B 1 353 ? 11.664 -31.25 -26.266 1 98.56 353 THR B C 1
ATOM 6309 O O . THR B 1 353 ? 11.703 -30.109 -25.812 1 98.56 353 THR B O 1
ATOM 6312 N N . GLY B 1 354 ? 10.633 -31.656 -27 1 98.56 354 GLY B N 1
ATOM 6313 C CA . GLY B 1 354 ? 9.375 -30.938 -27.109 1 98.56 354 GLY B CA 1
ATOM 6314 C C . GLY B 1 354 ? 9.438 -29.766 -28.062 1 98.56 354 GLY B C 1
ATOM 6315 O O . GLY B 1 354 ? 10.109 -29.844 -29.094 1 98.56 354 GLY B O 1
ATOM 6316 N N . GLY B 1 355 ? 8.562 -28.75 -27.828 1 98.12 355 GLY B N 1
ATOM 6317 C CA . GLY B 1 355 ? 8.602 -27.5 -28.578 1 98.12 355 GLY B CA 1
ATOM 6318 C C . GLY B 1 355 ? 7.484 -27.375 -29.594 1 98.12 355 GLY B C 1
ATOM 6319 O O . GLY B 1 355 ? 7.453 -26.422 -30.375 1 98.12 355 GLY B O 1
ATOM 6320 N N . GLU B 1 356 ? 6.578 -28.297 -29.469 1 98.06 356 GLU B N 1
ATOM 6321 C CA . GLU B 1 356 ? 5.547 -28.281 -30.5 1 98.06 356 GLU B CA 1
ATOM 6322 C C . GLU B 1 356 ? 4.152 -28.438 -29.891 1 98.06 356 GLU B C 1
ATOM 6324 O O . GLU B 1 356 ? 4 -29.016 -28.812 1 98.06 356 GLU B O 1
ATOM 6329 N N . ARG B 1 357 ? 3.223 -27.875 -30.625 1 97.69 357 ARG B N 1
ATOM 6330 C CA . ARG B 1 357 ? 1.825 -28.172 -30.312 1 97.69 357 ARG B CA 1
ATOM 6331 C C . ARG B 1 357 ? 1.521 -29.656 -30.5 1 97.69 357 ARG B C 1
ATOM 6333 O O . ARG B 1 357 ? 2.088 -30.312 -31.375 1 97.69 357 ARG B O 1
ATOM 6340 N N . ILE B 1 358 ? 0.696 -30.219 -29.688 1 97.69 358 ILE B N 1
ATOM 6341 C CA . ILE B 1 358 ? 0.295 -31.609 -29.812 1 97.69 358 ILE B CA 1
ATOM 6342 C C . ILE B 1 358 ? -1.075 -31.688 -30.484 1 97.69 358 ILE B C 1
ATOM 6344 O O . ILE B 1 358 ? -2.078 -31.25 -29.922 1 97.69 358 ILE B O 1
ATOM 6348 N N . GLY B 1 359 ? -1.112 -32.219 -31.625 1 93.44 359 GLY B N 1
ATOM 6349 C CA . GLY B 1 359 ? -2.375 -32.469 -32.312 1 93.44 359 GLY B CA 1
ATOM 6350 C C . GLY B 1 359 ? -3.086 -31.188 -32.688 1 93.44 359 GLY B C 1
ATOM 6351 O O . GLY B 1 359 ? -2.488 -30.109 -32.688 1 93.44 359 GLY B O 1
ATOM 6352 N N . ASN B 1 360 ? -4.371 -31.312 -33.094 1 90.31 360 ASN B N 1
ATOM 6353 C CA . ASN B 1 360 ? -5.164 -30.188 -33.594 1 90.31 360 ASN B CA 1
ATOM 6354 C C . ASN B 1 360 ? -6.457 -30.031 -32.781 1 90.31 360 ASN B C 1
ATOM 6356 O O . ASN B 1 360 ? -7.285 -29.172 -33.125 1 90.31 360 ASN B O 1
ATOM 6360 N N . ARG B 1 361 ? -6.605 -30.859 -31.875 1 91.94 361 ARG B N 1
ATOM 6361 C CA . ARG B 1 361 ? -7.742 -30.75 -30.969 1 91.94 361 ARG B CA 1
ATOM 6362 C C . ARG B 1 361 ? -7.277 -30.578 -29.531 1 91.94 361 ARG B C 1
ATOM 6364 O O . ARG B 1 361 ? -6.477 -31.359 -29.031 1 91.94 361 ARG B O 1
ATOM 6371 N N . GLY B 1 362 ? -7.898 -29.516 -28.906 1 96.06 362 GLY B N 1
ATOM 6372 C CA . GLY B 1 362 ? -7.445 -29.172 -27.562 1 96.06 362 GLY B CA 1
ATOM 6373 C C . GLY B 1 362 ? -6.207 -28.297 -27.547 1 96.06 362 GLY B C 1
ATOM 6374 O O . GLY B 1 362 ? -5.566 -28.109 -28.594 1 96.06 362 GLY B O 1
ATOM 6375 N N . ASN B 1 363 ? -5.898 -27.75 -26.469 1 98.44 363 ASN B N 1
ATOM 6376 C CA . ASN B 1 363 ? -4.805 -26.781 -26.344 1 98.44 363 ASN B CA 1
ATOM 6377 C C . ASN B 1 363 ? -3.564 -27.438 -25.719 1 98.44 363 ASN B C 1
ATOM 6379 O O . ASN B 1 363 ? -3.043 -26.953 -24.719 1 98.44 363 ASN B O 1
ATOM 6383 N N . PHE B 1 364 ? -3.105 -28.484 -26.375 1 98.75 364 PHE B N 1
ATOM 6384 C CA . PHE B 1 364 ? -2 -29.266 -25.812 1 98.75 364 PHE B CA 1
ATOM 6385 C C . PHE B 1 364 ? -0.671 -28.797 -26.406 1 98.75 364 PHE B C 1
ATOM 6387 O O . PHE B 1 364 ? -0.592 -28.453 -27.578 1 98.75 364 PHE B O 1
ATOM 6394 N N . PHE B 1 365 ? 0.334 -28.75 -25.609 1 98.81 365 PHE B N 1
ATOM 6395 C CA . PHE B 1 365 ? 1.7 -28.391 -25.969 1 98.81 365 PHE B CA 1
ATOM 6396 C C . PHE B 1 365 ? 2.699 -29.328 -25.312 1 98.81 365 PHE B C 1
ATOM 6398 O O . PHE B 1 365 ? 2.51 -29.734 -24.156 1 98.81 365 PHE B O 1
ATOM 6405 N N . GLU B 1 366 ? 3.705 -29.688 -25.953 1 98.81 366 GLU B N 1
ATOM 6406 C CA . GLU B 1 366 ? 4.688 -30.641 -25.438 1 98.81 366 GLU B CA 1
ATOM 6407 C C . GLU B 1 366 ? 5.473 -30.047 -24.281 1 98.81 366 GLU B C 1
ATOM 6409 O O . GLU B 1 366 ? 5.844 -28.859 -24.312 1 98.81 366 GLU B O 1
ATOM 6414 N N . PRO B 1 367 ? 5.668 -30.875 -23.172 1 98.81 367 PRO B N 1
ATOM 6415 C CA . PRO B 1 367 ? 6.699 -30.438 -22.219 1 98.81 367 PRO B CA 1
ATOM 6416 C C . PRO B 1 367 ? 8.039 -30.172 -22.906 1 98.81 367 PRO B C 1
ATOM 6418 O O . PRO B 1 367 ? 8.547 -31.016 -23.641 1 98.81 367 PRO B O 1
ATOM 6421 N N . THR B 1 368 ? 8.609 -28.938 -22.672 1 98.94 368 THR B N 1
ATOM 6422 C CA . THR B 1 368 ? 9.703 -28.484 -23.516 1 98.94 368 THR B CA 1
ATOM 6423 C C . THR B 1 368 ? 10.914 -28.109 -22.672 1 98.94 368 THR B C 1
ATOM 6425 O O . THR B 1 368 ? 10.781 -27.438 -21.656 1 98.94 368 THR B O 1
ATOM 6428 N N . ILE B 1 369 ? 12.062 -28.625 -23.078 1 98.88 369 ILE B N 1
ATOM 6429 C CA . ILE B 1 369 ? 13.344 -28.234 -22.484 1 98.88 369 ILE B CA 1
ATOM 6430 C C . ILE B 1 369 ? 14.195 -27.516 -23.547 1 98.88 369 ILE B C 1
ATOM 6432 O O . ILE B 1 369 ? 14.562 -28.109 -24.562 1 98.88 369 ILE B O 1
ATOM 6436 N N . LEU B 1 370 ? 14.445 -26.266 -23.328 1 98.88 370 LEU B N 1
ATOM 6437 C CA . LEU B 1 370 ? 15.398 -25.516 -24.125 1 98.88 370 LEU B CA 1
ATOM 6438 C C . LEU B 1 370 ? 16.719 -25.344 -23.391 1 98.88 370 LEU B C 1
ATOM 6440 O O . LEU B 1 370 ? 16.734 -24.953 -22.219 1 98.88 370 LEU B O 1
ATOM 6444 N N . ALA B 1 371 ? 17.797 -25.656 -24 1 98.81 371 ALA B N 1
ATOM 6445 C CA . ALA B 1 371 ? 19.141 -25.5 -23.438 1 98.81 371 ALA B CA 1
ATOM 6446 C C . ALA B 1 371 ? 19.938 -24.438 -24.188 1 98.81 371 ALA B C 1
ATOM 6448 O O . ALA B 1 371 ? 19.703 -24.203 -25.375 1 98.81 371 ALA B O 1
ATOM 6449 N N . ASP B 1 372 ? 20.875 -23.797 -23.453 1 98.56 372 ASP B N 1
ATOM 6450 C CA . ASP B 1 372 ? 21.766 -22.797 -24.031 1 98.56 372 ASP B CA 1
ATOM 6451 C C . ASP B 1 372 ? 20.984 -21.688 -24.734 1 98.56 372 ASP B C 1
ATOM 6453 O O . ASP B 1 372 ? 21.234 -21.375 -25.891 1 98.56 372 ASP B O 1
ATOM 6457 N N . VAL B 1 373 ? 20.047 -21.156 -24.031 1 98.75 373 VAL B N 1
ATOM 6458 C CA . VAL B 1 373 ? 19.125 -20.172 -24.578 1 98.75 373 VAL B CA 1
ATOM 6459 C C . VAL B 1 373 ? 19.766 -18.781 -24.547 1 98.75 373 VAL B C 1
ATOM 6461 O O . VAL B 1 373 ? 20.109 -18.281 -23.469 1 98.75 373 VAL B O 1
ATOM 6464 N N . PRO B 1 374 ? 19.891 -18.172 -25.625 1 98.38 374 PRO B N 1
ATOM 6465 C CA . PRO B 1 374 ? 20.484 -16.828 -25.625 1 98.38 374 PRO B CA 1
ATOM 6466 C C . PRO B 1 374 ? 19.625 -15.789 -24.938 1 98.38 374 PRO B C 1
ATOM 6468 O O . PRO B 1 374 ? 18.391 -15.82 -25.062 1 98.38 374 PRO B O 1
ATOM 6471 N N . ARG B 1 375 ? 20.266 -14.828 -24.359 1 97.31 375 ARG B N 1
ATOM 6472 C CA . ARG B 1 375 ? 19.594 -13.812 -23.562 1 97.31 375 ARG B CA 1
ATOM 6473 C C . ARG B 1 375 ? 18.688 -12.945 -24.438 1 97.31 375 ARG B C 1
ATOM 6475 O O . ARG B 1 375 ? 17.703 -12.383 -23.938 1 97.31 375 ARG B O 1
ATOM 6482 N N . ASP B 1 376 ? 18.984 -12.805 -25.641 1 97.56 376 ASP B N 1
ATOM 6483 C CA . ASP B 1 376 ? 18.219 -11.914 -26.516 1 97.56 376 ASP B CA 1
ATOM 6484 C C . ASP B 1 376 ? 17 -12.617 -27.078 1 97.56 376 ASP B C 1
ATOM 6486 O O . ASP B 1 376 ? 16.172 -11.992 -27.766 1 97.56 376 ASP B O 1
ATOM 6490 N N . ALA B 1 377 ? 16.906 -14 -26.828 1 98.62 377 ALA B N 1
ATOM 6491 C CA . ALA B 1 377 ? 15.641 -14.664 -27.141 1 98.62 377 ALA B CA 1
ATOM 6492 C C . ALA B 1 377 ? 14.5 -14.117 -26.297 1 98.62 377 ALA B C 1
ATOM 6494 O O . ALA B 1 377 ? 14.68 -13.852 -25.094 1 98.62 377 ALA B O 1
ATOM 6495 N N . ALA B 1 378 ? 13.32 -13.961 -26.875 1 98.62 378 ALA B N 1
ATOM 6496 C CA . ALA B 1 378 ? 12.164 -13.367 -26.203 1 98.62 378 ALA B CA 1
ATOM 6497 C C . ALA B 1 378 ? 11.812 -14.141 -24.938 1 98.62 378 ALA B C 1
ATOM 6499 O O . ALA B 1 378 ? 11.438 -13.547 -23.922 1 98.62 378 ALA B O 1
ATOM 6500 N N . ILE B 1 379 ? 11.992 -15.406 -24.953 1 98.62 379 ILE B N 1
ATOM 6501 C CA . ILE B 1 379 ? 11.539 -16.281 -23.891 1 98.62 379 ILE B CA 1
ATOM 6502 C C . ILE B 1 379 ? 12.414 -16.094 -22.656 1 98.62 379 ILE B C 1
ATOM 6504 O O . ILE B 1 379 ? 12.031 -16.469 -21.547 1 98.62 379 ILE B O 1
ATOM 6508 N N . MET B 1 380 ? 13.625 -15.5 -22.797 1 98.56 380 MET B N 1
ATOM 6509 C CA . MET B 1 380 ? 14.508 -15.195 -21.672 1 98.56 380 MET B CA 1
ATOM 6510 C C . MET B 1 380 ? 14.102 -13.891 -21 1 98.56 380 MET B C 1
ATOM 6512 O O . MET B 1 380 ? 14.57 -13.586 -19.906 1 98.56 380 MET B O 1
ATOM 6516 N N . ASN B 1 381 ? 13.164 -13.156 -21.562 1 97.94 381 ASN B N 1
ATOM 6517 C CA . ASN B 1 381 ? 12.844 -11.812 -21.109 1 97.94 381 ASN B CA 1
ATOM 6518 C C . ASN B 1 381 ? 11.352 -11.656 -20.812 1 97.94 381 ASN B C 1
ATOM 6520 O O . ASN B 1 381 ? 10.961 -10.789 -20.031 1 97.94 381 ASN B O 1
ATOM 6524 N N . GLU B 1 382 ? 10.531 -12.453 -21.406 1 96.44 382 GLU B N 1
ATOM 6525 C CA . GLU B 1 382 ? 9.078 -12.492 -21.234 1 96.44 382 GLU B CA 1
ATOM 6526 C C . GLU B 1 382 ? 8.648 -13.758 -20.5 1 96.44 382 GLU B C 1
ATOM 6528 O O . GLU B 1 382 ? 9.141 -14.852 -20.797 1 96.44 382 GLU B O 1
ATOM 6533 N N . GLU B 1 383 ? 7.777 -13.594 -19.547 1 95.75 383 GLU B N 1
ATOM 6534 C CA . GLU B 1 383 ? 7.27 -14.773 -18.844 1 95.75 383 GLU B CA 1
ATOM 6535 C C . GLU B 1 383 ? 6.57 -15.719 -19.812 1 95.75 383 GLU B C 1
ATOM 6537 O O . GLU B 1 383 ? 5.578 -15.352 -20.453 1 95.75 383 GLU B O 1
ATOM 6542 N N . PRO B 1 384 ? 7.07 -16.891 -19.906 1 96.06 384 PRO B N 1
ATOM 6543 C CA . PRO B 1 384 ? 6.438 -17.797 -20.859 1 96.06 384 PRO B CA 1
ATOM 6544 C C . PRO B 1 384 ? 5.066 -18.281 -20.391 1 96.06 384 PRO B C 1
ATOM 6546 O O . PRO B 1 384 ? 4.148 -18.422 -21.203 1 96.06 384 PRO B O 1
ATOM 6549 N N . PHE B 1 385 ? 4.859 -18.531 -19.141 1 97.62 385 PHE B N 1
ATOM 6550 C CA . PHE B 1 385 ? 3.633 -19.031 -18.531 1 97.62 385 PHE B CA 1
ATOM 6551 C C . PHE B 1 385 ? 3.131 -20.266 -19.266 1 97.62 385 PHE B C 1
ATOM 6553 O O . PHE B 1 385 ? 1.972 -20.312 -19.688 1 97.62 385 PHE B O 1
ATOM 6560 N N . GLY B 1 386 ? 3.908 -21.266 -19.406 1 98.44 386 GLY B N 1
ATOM 6561 C CA . GLY B 1 386 ? 3.697 -22.516 -20.109 1 98.44 386 GLY B CA 1
ATOM 6562 C C . GLY B 1 386 ? 4.742 -23.578 -19.797 1 98.44 386 GLY B C 1
ATOM 6563 O O . GLY B 1 386 ? 5.609 -23.359 -18.938 1 98.44 386 GLY B O 1
ATOM 6564 N N . PRO B 1 387 ? 4.648 -24.703 -20.438 1 98.75 387 PRO B N 1
ATOM 6565 C CA . PRO B 1 387 ? 5.469 -25.844 -20.047 1 98.75 387 PRO B CA 1
ATOM 6566 C C . PRO B 1 387 ? 6.832 -25.859 -20.734 1 98.75 387 PRO B C 1
ATOM 6568 O O . PRO B 1 387 ? 7.199 -26.859 -21.359 1 98.75 387 PRO B O 1
ATOM 6571 N N . VAL B 1 388 ? 7.59 -24.75 -20.562 1 98.88 388 VAL B N 1
ATOM 6572 C CA . VAL B 1 388 ? 8.906 -24.609 -21.188 1 98.88 388 VAL B CA 1
ATOM 6573 C C . VAL B 1 388 ? 9.938 -24.234 -20.125 1 98.88 388 VAL B C 1
ATOM 6575 O O . VAL B 1 388 ? 9.781 -23.234 -19.422 1 98.88 388 VAL B O 1
ATOM 6578 N N . ALA B 1 389 ? 10.969 -25.031 -19.969 1 98.81 389 ALA B N 1
ATOM 6579 C CA . ALA B 1 389 ? 12.086 -24.75 -19.078 1 98.81 389 ALA B CA 1
ATOM 6580 C C . ALA B 1 389 ? 13.297 -24.234 -19.859 1 98.81 389 ALA B C 1
ATOM 6582 O O . ALA B 1 389 ? 13.617 -24.734 -20.922 1 98.81 389 ALA B O 1
ATOM 6583 N N . LEU B 1 390 ? 13.906 -23.203 -19.375 1 98.94 390 LEU B N 1
ATOM 6584 C CA . LEU B 1 390 ? 15.07 -22.594 -20 1 98.94 390 LEU B CA 1
ATOM 6585 C C . LEU B 1 390 ? 16.344 -22.891 -19.203 1 98.94 390 LEU B C 1
ATOM 6587 O O . LEU B 1 390 ? 16.5 -22.406 -18.078 1 98.94 390 LEU B O 1
ATOM 6591 N N . LEU B 1 391 ? 17.25 -23.656 -19.781 1 98.94 391 LEU B N 1
ATOM 6592 C CA . LEU B 1 391 ? 18.422 -24.094 -19.031 1 98.94 391 LEU B CA 1
ATOM 6593 C C . LEU B 1 391 ? 19.703 -23.453 -19.578 1 98.94 391 LEU B C 1
ATOM 6595 O O . LEU B 1 391 ? 19.953 -23.5 -20.781 1 98.94 391 LEU B O 1
ATOM 6599 N N . ASN B 1 392 ? 20.375 -22.812 -18.75 1 98.88 392 ASN B N 1
ATOM 6600 C CA . ASN B 1 392 ? 21.672 -22.219 -19.078 1 98.88 392 ASN B CA 1
ATOM 6601 C C . ASN B 1 392 ? 22.719 -22.562 -18.016 1 98.88 392 ASN B C 1
ATOM 6603 O O . ASN B 1 392 ? 22.375 -22.859 -16.875 1 98.88 392 ASN B O 1
ATOM 6607 N N . ARG B 1 393 ? 23.969 -22.594 -18.422 1 98.44 393 ARG B N 1
ATOM 6608 C CA . ARG B 1 393 ? 25.078 -22.922 -17.516 1 98.44 393 ARG B CA 1
ATOM 6609 C C . ARG B 1 393 ? 25.703 -21.672 -16.938 1 98.44 393 ARG B C 1
ATOM 6611 O O . ARG B 1 393 ? 25.531 -20.578 -17.484 1 98.44 393 ARG B O 1
ATOM 6618 N N . PHE B 1 394 ? 26.328 -21.766 -15.828 1 98.5 394 PHE B N 1
ATOM 6619 C CA . PHE B 1 394 ? 27.219 -20.734 -15.289 1 98.5 394 PHE B CA 1
ATOM 6620 C C . PHE B 1 394 ? 28.5 -21.359 -14.75 1 98.5 394 PHE B C 1
ATOM 6622 O O . PHE B 1 394 ? 28.516 -22.547 -14.422 1 98.5 394 PHE B O 1
ATOM 6629 N N . ASP B 1 395 ? 29.578 -20.562 -14.656 1 98.12 395 ASP B N 1
ATOM 6630 C CA . ASP B 1 395 ? 30.859 -21.016 -14.133 1 98.12 395 ASP B CA 1
ATOM 6631 C C . ASP B 1 395 ? 31.062 -20.547 -12.695 1 98.12 395 ASP B C 1
ATOM 6633 O O . ASP B 1 395 ? 31.5 -21.312 -11.836 1 98.12 395 ASP B O 1
ATOM 6637 N N . ALA B 1 396 ? 30.734 -19.281 -12.5 1 97.94 396 ALA B N 1
ATOM 6638 C CA . ALA B 1 396 ? 30.891 -18.672 -11.18 1 97.94 396 ALA B CA 1
ATOM 6639 C C . ALA B 1 396 ? 29.547 -18.219 -10.625 1 97.94 396 ALA B C 1
ATOM 6641 O O . ALA B 1 396 ? 28.688 -17.719 -11.367 1 97.94 396 ALA B O 1
ATOM 6642 N N . LEU B 1 397 ? 29.344 -18.438 -9.312 1 98.31 397 LEU B N 1
ATOM 6643 C CA . LEU B 1 397 ? 28.094 -18.109 -8.664 1 98.31 397 LEU B CA 1
ATOM 6644 C C . LEU B 1 397 ? 27.688 -16.672 -8.969 1 98.31 397 LEU B C 1
ATOM 6646 O O . LEU B 1 397 ? 26.5 -16.375 -9.141 1 98.31 397 LEU B O 1
ATOM 6650 N N . ASP B 1 398 ? 28.625 -15.742 -9.109 1 98.38 398 ASP B N 1
ATOM 6651 C CA . ASP B 1 398 ? 28.344 -14.336 -9.391 1 98.38 398 ASP B CA 1
ATOM 6652 C C . ASP B 1 398 ? 27.594 -14.172 -10.711 1 98.38 398 ASP B C 1
ATOM 6654 O O . ASP B 1 398 ? 26.766 -13.281 -10.852 1 98.38 398 ASP B O 1
ATOM 6658 N N . GLU B 1 399 ? 27.938 -14.984 -11.633 1 98.25 399 GLU B N 1
ATOM 6659 C CA . GLU B 1 399 ? 27.25 -14.961 -12.922 1 98.25 399 GLU B CA 1
ATOM 6660 C C . GLU B 1 399 ? 25.781 -15.359 -12.773 1 98.25 399 GLU B C 1
ATOM 6662 O O . GLU B 1 399 ? 24.906 -14.734 -13.375 1 98.25 399 GLU B O 1
ATOM 6667 N N . ALA B 1 400 ? 25.531 -16.406 -12.016 1 98.69 400 ALA B N 1
ATOM 6668 C CA . ALA B 1 400 ? 24.172 -16.875 -11.773 1 98.69 400 ALA B CA 1
ATOM 6669 C C . ALA B 1 400 ? 23.344 -15.812 -11.039 1 98.69 400 ALA B C 1
ATOM 6671 O O . ALA B 1 400 ? 22.188 -15.578 -11.375 1 98.69 400 ALA B O 1
ATOM 6672 N N . LEU B 1 401 ? 23.984 -15.195 -10.07 1 98.69 401 LEU B N 1
ATOM 6673 C CA . LEU B 1 401 ? 23.312 -14.164 -9.297 1 98.69 401 LEU B CA 1
ATOM 6674 C C . LEU B 1 401 ? 22.969 -12.961 -10.164 1 98.69 401 LEU B C 1
ATOM 6676 O O . LEU B 1 401 ? 21.891 -12.383 -10.047 1 98.69 401 LEU B O 1
ATOM 6680 N N . SER B 1 402 ? 23.875 -12.578 -11.016 1 98.31 402 SER B N 1
ATOM 6681 C CA . SER B 1 402 ? 23.641 -11.477 -11.945 1 98.31 402 SER B CA 1
ATOM 6682 C C . SER B 1 402 ? 22.469 -11.773 -12.875 1 98.31 402 SER B C 1
ATOM 6684 O O . SER B 1 402 ? 21.609 -10.93 -13.078 1 98.31 402 SER B O 1
ATOM 6686 N N . GLU B 1 403 ? 22.438 -12.961 -13.398 1 98.38 403 GLU B N 1
ATOM 6687 C CA . GLU B 1 403 ? 21.359 -13.344 -14.297 1 98.38 403 GLU B CA 1
ATOM 6688 C C . GLU B 1 403 ? 20.031 -13.461 -13.555 1 98.38 403 GLU B C 1
ATOM 6690 O O . GLU B 1 403 ? 18.984 -13.07 -14.078 1 98.38 403 GLU B O 1
ATOM 6695 N N . ALA B 1 404 ? 20.094 -14.016 -12.375 1 98.69 404 ALA B N 1
ATOM 6696 C CA . ALA B 1 404 ? 18.891 -14.156 -11.57 1 98.69 404 ALA B CA 1
ATOM 6697 C C . ALA B 1 404 ? 18.219 -12.797 -11.352 1 98.69 404 ALA B C 1
ATOM 6699 O O . ALA B 1 404 ? 16.984 -12.711 -11.305 1 98.69 404 ALA B O 1
ATOM 6700 N N . ASN B 1 405 ? 19.016 -11.734 -11.289 1 97.88 405 ASN B N 1
ATOM 6701 C CA . ASN B 1 405 ? 18.516 -10.414 -10.945 1 97.88 405 ASN B CA 1
ATOM 6702 C C . ASN B 1 405 ? 18.375 -9.523 -12.18 1 97.88 405 ASN B C 1
ATOM 6704 O O . ASN B 1 405 ? 18.094 -8.328 -12.062 1 97.88 405 ASN B O 1
ATOM 6708 N N . ARG B 1 406 ? 18.578 -10.055 -13.336 1 97.56 406 ARG B N 1
ATOM 6709 C CA . ARG B 1 406 ? 18.672 -9.25 -14.547 1 97.56 406 ARG B CA 1
ATOM 6710 C C . ARG B 1 406 ? 17.328 -8.617 -14.891 1 97.56 406 ARG B C 1
ATOM 6712 O O . ARG B 1 406 ? 17.266 -7.453 -15.305 1 97.56 406 ARG B O 1
ATOM 6719 N N . LEU B 1 407 ? 16.25 -9.32 -14.719 1 97.19 407 LEU B N 1
ATOM 6720 C CA . LEU B 1 407 ? 14.922 -8.836 -15.086 1 97.19 407 LEU B CA 1
ATOM 6721 C C . LEU B 1 407 ? 14.281 -8.07 -13.93 1 97.19 407 LEU B C 1
ATOM 6723 O O . LEU B 1 407 ? 14.656 -8.281 -12.766 1 97.19 407 LEU B O 1
ATOM 6727 N N . ASN B 1 408 ? 13.32 -7.277 -14.203 1 96 408 ASN B N 1
ATOM 6728 C CA . ASN B 1 408 ? 12.672 -6.484 -13.164 1 96 408 ASN B CA 1
ATOM 6729 C C . ASN B 1 408 ? 11.555 -7.262 -12.477 1 96 408 ASN B C 1
ATOM 6731 O O . ASN B 1 408 ? 10.789 -6.695 -11.695 1 96 408 ASN B O 1
ATOM 6735 N N . TYR B 1 409 ? 11.445 -8.539 -12.695 1 97.19 409 TYR B N 1
ATOM 6736 C CA . TYR B 1 409 ? 10.555 -9.406 -11.938 1 97.19 409 TYR B CA 1
ATOM 6737 C C . TYR B 1 409 ? 11.156 -9.758 -10.578 1 97.19 409 TYR B C 1
ATOM 6739 O O . TYR B 1 409 ? 12.367 -9.648 -10.391 1 97.19 409 TYR B O 1
ATOM 6747 N N . GLY B 1 410 ? 10.297 -10.148 -9.594 1 98.06 410 GLY B N 1
ATOM 6748 C CA . GLY B 1 410 ? 10.758 -10.57 -8.289 1 98.06 410 GLY B CA 1
ATOM 6749 C C . GLY B 1 410 ? 9.695 -11.297 -7.484 1 98.06 410 GLY B C 1
ATOM 6750 O O . GLY B 1 410 ? 9.453 -10.961 -6.32 1 98.06 410 GLY B O 1
ATOM 6751 N N . LEU B 1 411 ? 9.055 -12.32 -8.094 1 98.38 411 LEU B N 1
ATOM 6752 C CA . LEU B 1 411 ? 8.008 -13.055 -7.395 1 98.38 411 LEU B CA 1
ATOM 6753 C C . LEU B 1 411 ? 8.594 -14.219 -6.602 1 98.38 411 LEU B C 1
ATOM 6755 O O . LEU B 1 411 ? 8.609 -14.188 -5.371 1 98.38 411 LEU B O 1
ATOM 6759 N N . ALA B 1 412 ? 9.18 -15.18 -7.32 1 98.69 412 ALA B N 1
ATOM 6760 C CA . ALA B 1 412 ? 9.719 -16.375 -6.691 1 98.69 412 ALA B CA 1
ATOM 6761 C C . ALA B 1 412 ? 11.102 -16.703 -7.23 1 98.69 412 ALA B C 1
ATOM 6763 O O . ALA B 1 412 ? 11.422 -16.391 -8.375 1 98.69 412 ALA B O 1
ATOM 6764 N N . ALA B 1 413 ? 11.891 -17.344 -6.422 1 98.81 413 ALA B N 1
ATOM 6765 C CA . ALA B 1 413 ? 13.211 -17.859 -6.793 1 98.81 413 ALA B CA 1
ATOM 6766 C C . ALA B 1 413 ? 13.508 -19.188 -6.082 1 98.81 413 ALA B C 1
ATOM 6768 O O . ALA B 1 413 ? 12.898 -19.484 -5.051 1 98.81 413 ALA B O 1
ATOM 6769 N N . TYR B 1 414 ? 14.422 -19.922 -6.637 1 98.81 414 TYR B N 1
ATOM 6770 C CA . TYR B 1 414 ? 14.781 -21.234 -6.105 1 98.81 414 TYR B CA 1
ATOM 6771 C C . TYR B 1 414 ? 16.281 -21.453 -6.184 1 98.81 414 TYR B C 1
ATOM 6773 O O . TYR B 1 414 ? 16.953 -20.922 -7.074 1 98.81 414 TYR B O 1
ATOM 6781 N N . ALA B 1 415 ? 16.734 -22.234 -5.262 1 98.81 415 ALA B N 1
ATOM 6782 C CA . ALA B 1 415 ? 18.141 -22.609 -5.309 1 98.81 415 ALA B CA 1
ATOM 6783 C C . ALA B 1 415 ? 18.375 -23.984 -4.676 1 98.81 415 ALA B C 1
ATOM 6785 O O . ALA B 1 415 ? 17.609 -24.406 -3.809 1 98.81 415 ALA B O 1
ATOM 6786 N N . PHE B 1 416 ? 19.391 -24.641 -5.133 1 98.81 416 PHE B N 1
ATOM 6787 C CA . PHE B 1 416 ? 19.828 -25.938 -4.609 1 98.81 416 PHE B CA 1
ATOM 6788 C C . PHE B 1 416 ? 21.328 -25.953 -4.402 1 98.81 416 PHE B C 1
ATOM 6790 O O . PHE B 1 416 ? 22.094 -25.703 -5.34 1 98.81 416 PHE B O 1
ATOM 6797 N N . THR B 1 417 ? 21.781 -26.188 -3.246 1 98.62 417 THR B N 1
ATOM 6798 C CA . THR B 1 417 ? 23.203 -26.219 -2.871 1 98.62 417 THR B CA 1
ATOM 6799 C C . THR B 1 417 ? 23.391 -26.969 -1.559 1 98.62 417 THR B C 1
ATOM 6801 O O . THR B 1 417 ? 22.484 -27.016 -0.721 1 98.62 417 THR B O 1
ATOM 6804 N N . GLY B 1 418 ? 24.484 -27.625 -1.412 1 97.5 418 GLY B N 1
ATOM 6805 C CA . GLY B 1 418 ? 24.875 -28.25 -0.153 1 97.5 418 GLY B CA 1
ATOM 6806 C C . GLY B 1 418 ? 25.688 -27.328 0.739 1 97.5 418 GLY B C 1
ATOM 6807 O O . GLY B 1 418 ? 26.031 -27.688 1.869 1 97.5 418 GLY B O 1
ATOM 6808 N N . SER B 1 419 ? 25.984 -26.141 0.28 1 97.19 419 SER B N 1
ATOM 6809 C CA . SER B 1 419 ? 26.828 -25.188 0.979 1 97.19 419 SER B CA 1
ATOM 6810 C C . SER B 1 419 ? 26 -24.156 1.728 1 97.19 419 SER B C 1
ATOM 6812 O O . SER B 1 419 ? 25.219 -23.422 1.119 1 97.19 419 SER B O 1
ATOM 6814 N N . SER B 1 420 ? 26.25 -24.109 3.01 1 96.19 420 SER B N 1
ATOM 6815 C CA . SER B 1 420 ? 25.562 -23.094 3.801 1 96.19 420 SER B CA 1
ATOM 6816 C C . SER B 1 420 ? 26 -21.688 3.389 1 96.19 420 SER B C 1
ATOM 6818 O O . SER B 1 420 ? 25.188 -20.75 3.424 1 96.19 420 SER B O 1
ATOM 6820 N N . ALA B 1 421 ? 27.297 -21.562 3.027 1 97.12 421 ALA B N 1
ATOM 6821 C CA . ALA B 1 421 ? 27.812 -20.266 2.592 1 97.12 421 ALA B CA 1
ATOM 6822 C C . ALA B 1 421 ? 27.125 -19.812 1.304 1 97.12 421 ALA B C 1
ATOM 6824 O O . ALA B 1 421 ? 26.766 -18.641 1.166 1 97.12 421 ALA B O 1
ATOM 6825 N N . LYS B 1 422 ? 26.953 -20.734 0.305 1 97.25 422 LYS B N 1
ATOM 6826 C CA . LYS B 1 422 ? 26.25 -20.391 -0.937 1 97.25 422 LYS B CA 1
ATOM 6827 C C . LYS B 1 422 ? 24.781 -20.062 -0.677 1 97.25 422 LYS B C 1
ATOM 6829 O O . LYS B 1 422 ? 24.25 -19.125 -1.247 1 97.25 422 LYS B O 1
ATOM 6834 N N . ALA B 1 423 ? 24.188 -20.906 0.17 1 97.75 423 ALA B N 1
ATOM 6835 C CA . ALA B 1 423 ? 22.781 -20.688 0.492 1 97.75 423 ALA B CA 1
ATOM 6836 C C . ALA B 1 423 ? 22.562 -19.297 1.056 1 97.75 423 ALA B C 1
ATOM 6838 O O . ALA B 1 423 ? 21.625 -18.594 0.659 1 97.75 423 ALA B O 1
ATOM 6839 N N . ALA B 1 424 ? 23.391 -18.906 1.947 1 97 424 ALA B N 1
ATOM 6840 C CA . ALA B 1 424 ? 23.297 -17.594 2.576 1 97 424 ALA B CA 1
ATOM 6841 C C . ALA B 1 424 ? 23.484 -16.484 1.553 1 97 424 ALA B C 1
ATOM 6843 O O . ALA B 1 424 ? 22.734 -15.5 1.548 1 97 424 ALA B O 1
ATOM 6844 N N . ARG B 1 425 ? 24.453 -16.641 0.739 1 97.69 425 ARG B N 1
ATOM 6845 C CA . ARG B 1 425 ? 24.766 -15.648 -0.278 1 97.69 425 ARG B CA 1
ATOM 6846 C C . ARG B 1 425 ? 23.625 -15.523 -1.285 1 97.69 425 ARG B C 1
ATOM 6848 O O . ARG B 1 425 ? 23.234 -14.414 -1.658 1 97.69 425 ARG B O 1
ATOM 6855 N N . ILE B 1 426 ? 23.078 -16.625 -1.714 1 98.38 426 ILE B N 1
ATOM 6856 C CA . ILE B 1 426 ? 21.984 -16.656 -2.68 1 98.38 426 ILE B CA 1
ATOM 6857 C C . ILE B 1 426 ? 20.75 -15.984 -2.076 1 98.38 426 ILE B C 1
ATOM 6859 O O . ILE B 1 426 ? 20.156 -15.102 -2.693 1 98.38 426 ILE B O 1
ATOM 6863 N N . SER B 1 427 ? 20.422 -16.359 -0.888 1 97.19 427 SER B N 1
ATOM 6864 C CA . SER B 1 427 ? 19.219 -15.844 -0.219 1 97.19 427 SER B CA 1
ATOM 6865 C C . SER B 1 427 ? 19.312 -14.336 -0.017 1 97.19 427 SER B C 1
ATOM 6867 O O . SER B 1 427 ? 18.312 -13.625 -0.125 1 97.19 427 SER B O 1
ATOM 6869 N N . SER B 1 428 ? 20.484 -13.781 0.244 1 95.94 428 SER B N 1
ATOM 6870 C CA . SER B 1 428 ? 20.641 -12.359 0.558 1 95.94 428 SER B CA 1
ATOM 6871 C C . SER B 1 428 ? 20.797 -11.531 -0.71 1 95.94 428 SER B C 1
ATOM 6873 O O . SER B 1 428 ? 20.547 -10.32 -0.697 1 95.94 428 SER B O 1
ATOM 6875 N N . THR B 1 429 ? 21.172 -12.195 -1.816 1 97.06 429 THR B N 1
ATOM 6876 C CA . THR B 1 429 ? 21.531 -11.43 -3.006 1 97.06 429 THR B CA 1
ATOM 6877 C C . THR B 1 429 ? 20.391 -11.453 -4.023 1 97.06 429 THR B C 1
ATOM 6879 O O . THR B 1 429 ? 20.172 -10.477 -4.738 1 97.06 429 THR B O 1
ATOM 6882 N N . VAL B 1 430 ? 19.672 -12.57 -4.102 1 98.38 430 VAL B N 1
ATOM 6883 C CA . VAL B 1 430 ? 18.609 -12.695 -5.098 1 98.38 430 VAL B CA 1
ATOM 6884 C C . VAL B 1 430 ? 17.438 -11.773 -4.734 1 98.38 430 VAL B C 1
ATOM 6886 O O . VAL B 1 430 ? 16.953 -11.805 -3.604 1 98.38 430 VAL B O 1
ATOM 6889 N N . ARG B 1 431 ? 17.031 -10.953 -5.723 1 97 431 ARG B N 1
ATOM 6890 C CA . ARG B 1 431 ? 15.93 -10.008 -5.52 1 97 431 ARG B CA 1
ATOM 6891 C C . ARG B 1 431 ? 14.586 -10.641 -5.867 1 97 431 ARG B C 1
ATOM 6893 O O . ARG B 1 431 ? 14.141 -10.578 -7.016 1 97 431 ARG B O 1
ATOM 6900 N N . SER B 1 432 ? 13.938 -11.172 -4.863 1 98.38 432 SER B N 1
ATOM 6901 C CA . SER B 1 432 ? 12.625 -11.805 -5 1 98.38 432 SER B CA 1
ATOM 6902 C C . SER B 1 432 ? 11.82 -11.688 -3.711 1 98.38 432 SER B C 1
ATOM 6904 O O . SER B 1 432 ? 12.391 -11.555 -2.625 1 98.38 432 SER B O 1
ATOM 6906 N N . GLY B 1 433 ? 10.523 -11.711 -3.863 1 98.31 433 GLY B N 1
ATOM 6907 C CA . GLY B 1 433 ? 9.664 -11.719 -2.688 1 98.31 433 GLY B CA 1
ATOM 6908 C C . GLY B 1 433 ? 9.727 -13.031 -1.922 1 98.31 433 GLY B C 1
ATOM 6909 O O . GLY B 1 433 ? 9.516 -13.055 -0.707 1 98.31 433 GLY B O 1
ATOM 6910 N N . MET B 1 434 ? 10 -14.102 -2.652 1 98.75 434 MET B N 1
ATOM 6911 C CA . MET B 1 434 ? 10.055 -15.43 -2.051 1 98.75 434 MET B CA 1
ATOM 6912 C C . MET B 1 434 ? 11.219 -16.234 -2.615 1 98.75 434 MET B C 1
ATOM 6914 O O . MET B 1 434 ? 11.508 -16.172 -3.812 1 98.75 434 MET B O 1
ATOM 6918 N N . ILE B 1 435 ? 11.852 -17 -1.746 1 98.75 435 ILE B N 1
ATOM 6919 C CA . ILE B 1 435 ? 12.922 -17.875 -2.215 1 98.75 435 ILE B CA 1
ATOM 6920 C C . ILE B 1 435 ? 12.938 -19.156 -1.381 1 98.75 435 ILE B C 1
ATOM 6922 O O . ILE B 1 435 ? 12.758 -19.109 -0.162 1 98.75 435 ILE B O 1
ATOM 6926 N N . THR B 1 436 ? 13.047 -20.281 -2.02 1 98.38 436 THR B N 1
ATOM 6927 C CA . THR B 1 436 ? 13.195 -21.562 -1.348 1 98.38 436 THR B CA 1
ATOM 6928 C C . THR B 1 436 ? 14.523 -22.219 -1.724 1 98.38 436 THR B C 1
ATOM 6930 O O . THR B 1 436 ? 14.945 -22.156 -2.877 1 98.38 436 THR B O 1
ATOM 6933 N N . ILE B 1 437 ? 15.164 -22.781 -0.764 1 98.5 437 ILE B N 1
ATOM 6934 C CA . ILE B 1 437 ? 16.453 -23.453 -0.954 1 98.5 437 ILE B CA 1
ATOM 6935 C C . ILE B 1 437 ? 16.297 -24.938 -0.66 1 98.5 437 ILE B C 1
ATOM 6937 O O . ILE B 1 437 ? 15.859 -25.328 0.424 1 98.5 437 ILE B O 1
ATOM 6941 N N . ASN B 1 438 ? 16.562 -25.781 -1.629 1 98.12 438 ASN B N 1
ATOM 6942 C CA . ASN B 1 438 ? 16.656 -27.234 -1.573 1 98.12 438 ASN B CA 1
ATOM 6943 C C . ASN B 1 438 ? 15.289 -27.891 -1.475 1 98.12 438 ASN B C 1
ATOM 6945 O O . ASN B 1 438 ? 15.172 -29.062 -1.104 1 98.12 438 ASN B O 1
ATOM 6949 N N . HIS B 1 439 ? 14.273 -27.188 -1.75 1 96.94 439 HIS B N 1
ATOM 6950 C CA . HIS B 1 439 ? 12.914 -27.719 -1.836 1 96.94 439 HIS B CA 1
ATOM 6951 C C . HIS B 1 439 ? 11.977 -26.734 -2.521 1 96.94 439 HIS B C 1
ATOM 6953 O O . HIS B 1 439 ? 12.414 -25.688 -3.004 1 96.94 439 HIS B O 1
ATOM 6959 N N . TYR B 1 440 ? 10.781 -27.125 -2.771 1 94.44 440 TYR B N 1
ATOM 6960 C CA . TYR B 1 440 ? 9.719 -26.281 -3.316 1 94.44 440 TYR B CA 1
ATOM 6961 C C . TYR B 1 440 ? 8.664 -26 -2.26 1 94.44 440 TYR B C 1
ATOM 6963 O O . TYR B 1 440 ? 7.711 -26.766 -2.096 1 94.44 440 TYR B O 1
ATOM 6971 N N . GLY B 1 441 ? 8.828 -25 -1.4 1 92.44 441 GLY B N 1
ATOM 6972 C CA . GLY B 1 441 ? 7.969 -24.75 -0.253 1 92.44 441 GLY B CA 1
ATOM 6973 C C . GLY B 1 441 ? 7.316 -23.391 -0.284 1 92.44 441 GLY B C 1
ATOM 6974 O O . GLY B 1 441 ? 7.418 -22.625 0.677 1 92.44 441 GLY B O 1
ATOM 6975 N N . LEU B 1 442 ? 6.512 -23.078 -1.32 1 95.44 442 LEU B N 1
ATOM 6976 C CA . LEU B 1 442 ? 5.832 -21.797 -1.425 1 95.44 442 LEU B CA 1
ATOM 6977 C C . LEU B 1 442 ? 4.316 -21.969 -1.35 1 95.44 442 LEU B C 1
ATOM 6979 O O . LEU B 1 442 ? 3.814 -23.094 -1.461 1 95.44 442 LEU B O 1
ATOM 6983 N N . ALA B 1 443 ? 3.584 -20.938 -1.12 1 95.44 443 ALA B N 1
ATOM 6984 C CA . ALA B 1 443 ? 2.146 -20.797 -1.326 1 95.44 443 ALA B CA 1
ATOM 6985 C C . ALA B 1 443 ? 1.359 -21.5 -0.228 1 95.44 443 ALA B C 1
ATOM 6987 O O . ALA B 1 443 ? 0.246 -21.984 -0.461 1 95.44 443 ALA B O 1
ATOM 6988 N N . LEU B 1 444 ? 1.978 -21.719 0.932 1 96.62 444 LEU B N 1
ATOM 6989 C CA . LEU B 1 444 ? 1.23 -22.188 2.094 1 96.62 444 LEU B CA 1
ATOM 6990 C C . LEU B 1 444 ? 0.418 -21.047 2.709 1 96.62 444 LEU B C 1
ATOM 6992 O O . LEU B 1 444 ? 0.761 -19.875 2.547 1 96.62 444 LEU B O 1
ATOM 6996 N N . PRO B 1 445 ? -0.668 -21.391 3.398 1 97.12 445 PRO B N 1
ATOM 6997 C CA . PRO B 1 445 ? -1.519 -20.344 3.965 1 97.12 445 PRO B CA 1
ATOM 6998 C C . PRO B 1 445 ? -0.767 -19.438 4.93 1 97.12 445 PRO B C 1
ATOM 7000 O O . PRO B 1 445 ? -0.999 -18.219 4.945 1 97.12 445 PRO B O 1
ATOM 7003 N N . GLU B 1 446 ? 0.162 -20 5.707 1 97.19 446 GLU B N 1
ATOM 7004 C CA . GLU B 1 446 ? 0.738 -19.312 6.859 1 97.19 446 GLU B CA 1
ATOM 7005 C C . GLU B 1 446 ? 1.982 -18.531 6.469 1 97.19 446 GLU B C 1
ATOM 7007 O O . GLU B 1 446 ? 2.598 -17.875 7.309 1 97.19 446 GLU B O 1
ATOM 7012 N N . VAL B 1 447 ? 2.402 -18.531 5.184 1 97.62 447 VAL B N 1
ATOM 7013 C CA . VAL B 1 447 ? 3.604 -17.812 4.781 1 97.62 447 VAL B CA 1
ATOM 7014 C C . VAL B 1 447 ? 3.242 -16.75 3.738 1 97.62 447 VAL B C 1
ATOM 7016 O O . VAL B 1 447 ? 2.213 -16.859 3.066 1 97.62 447 VAL B O 1
ATOM 7019 N N . PRO B 1 448 ? 4.082 -15.727 3.566 1 97.62 448 PRO B N 1
ATOM 7020 C CA . PRO B 1 448 ? 3.834 -14.695 2.557 1 97.62 448 PRO B CA 1
ATOM 7021 C C . PRO B 1 448 ? 3.775 -15.258 1.139 1 97.62 448 PRO B C 1
ATOM 7023 O O . PRO B 1 448 ? 4.512 -16.188 0.81 1 97.62 448 PRO B O 1
ATOM 7026 N N . PHE B 1 449 ? 2.895 -14.719 0.39 1 98.19 449 PHE B N 1
ATOM 7027 C CA . PHE B 1 449 ? 2.773 -15.008 -1.034 1 98.19 449 PHE B CA 1
ATOM 7028 C C . PHE B 1 449 ? 2.684 -13.719 -1.843 1 98.19 449 PHE B C 1
ATOM 7030 O O . PHE B 1 449 ? 1.612 -13.117 -1.941 1 98.19 449 PHE B O 1
ATOM 7037 N N . GLY B 1 450 ? 3.742 -13.242 -2.408 1 97.31 450 GLY B N 1
ATOM 7038 C CA . GLY B 1 450 ? 3.789 -12 -3.158 1 97.31 450 GLY B CA 1
ATOM 7039 C C . GLY B 1 450 ? 5.184 -11.641 -3.635 1 97.31 450 GLY B C 1
ATOM 7040 O O . GLY B 1 450 ? 6.152 -12.328 -3.307 1 97.31 450 GLY B O 1
ATOM 7041 N N . GLY B 1 451 ? 5.27 -10.664 -4.508 1 97.56 451 GLY B N 1
ATOM 7042 C CA . GLY B 1 451 ? 6.531 -10.305 -5.129 1 97.56 451 GLY B CA 1
ATOM 7043 C C . GLY B 1 451 ? 6.93 -8.859 -4.879 1 97.56 451 GLY B C 1
ATOM 7044 O O . GLY B 1 451 ? 6.375 -8.203 -4 1 97.56 451 GLY B O 1
ATOM 7045 N N . ILE B 1 452 ? 8.023 -8.469 -5.547 1 97.75 452 ILE B N 1
ATOM 7046 C CA . ILE B 1 452 ? 8.547 -7.105 -5.539 1 97.75 452 ILE B CA 1
ATOM 7047 C C . ILE B 1 452 ? 8.734 -6.621 -6.977 1 97.75 452 ILE B C 1
ATOM 7049 O O . ILE B 1 452 ? 8.633 -7.406 -7.922 1 97.75 452 ILE B O 1
ATOM 7053 N N . ASN B 1 453 ? 8.984 -5.348 -7.176 1 96.94 453 ASN B N 1
ATOM 7054 C CA . ASN B 1 453 ? 9.219 -4.746 -8.484 1 96.94 453 ASN B CA 1
ATOM 7055 C C . ASN B 1 453 ? 8.047 -4.984 -9.43 1 96.94 453 ASN B C 1
ATOM 7057 O O . ASN B 1 453 ? 6.891 -4.762 -9.062 1 96.94 453 ASN B O 1
ATOM 7061 N N . ASP B 1 454 ? 8.25 -5.477 -10.602 1 97.31 454 ASP B N 1
ATOM 7062 C CA . ASP B 1 454 ? 7.188 -5.656 -11.594 1 97.31 454 ASP B CA 1
ATOM 7063 C C . ASP B 1 454 ? 6.297 -6.84 -11.227 1 97.31 454 ASP B C 1
ATOM 7065 O O . ASP B 1 454 ? 5.25 -7.051 -11.852 1 97.31 454 ASP B O 1
ATOM 7069 N N . SER B 1 455 ? 6.684 -7.559 -10.219 1 98.38 455 SER B N 1
ATOM 7070 C CA . SER B 1 455 ? 5.855 -8.664 -9.75 1 98.38 455 SER B CA 1
ATOM 7071 C C . SER B 1 455 ? 4.832 -8.195 -8.719 1 98.38 455 SER B C 1
ATOM 7073 O O . SER B 1 455 ? 4.039 -8.992 -8.219 1 98.38 455 SER B O 1
ATOM 7075 N N . GLY B 1 456 ? 4.871 -6.848 -8.406 1 97.88 456 GLY B N 1
ATOM 7076 C CA . GLY B 1 456 ? 3.828 -6.246 -7.594 1 97.88 456 GLY B CA 1
ATOM 7077 C C . GLY B 1 456 ? 4.27 -5.969 -6.172 1 97.88 456 GLY B C 1
ATOM 7078 O O . GLY B 1 456 ? 5.469 -5.871 -5.895 1 97.88 456 GLY B O 1
ATOM 7079 N N . TYR B 1 457 ? 3.328 -5.684 -5.293 1 96.94 457 TYR B N 1
ATOM 7080 C CA . TYR B 1 457 ? 3.572 -5.477 -3.869 1 96.94 457 TYR B CA 1
ATOM 7081 C C . TYR B 1 457 ? 2.354 -5.879 -3.045 1 96.94 457 TYR B C 1
ATOM 7083 O O . TYR B 1 457 ? 1.224 -5.84 -3.535 1 96.94 457 TYR B O 1
ATOM 7091 N N . GLY B 1 458 ? 2.635 -6.219 -1.767 1 95.25 458 GLY B N 1
ATOM 7092 C CA . GLY B 1 458 ? 1.667 -6.84 -0.876 1 95.25 458 GLY B CA 1
ATOM 7093 C C . GLY B 1 458 ? 1.787 -8.352 -0.822 1 95.25 458 GLY B C 1
ATOM 7094 O O . GLY B 1 458 ? 2.566 -8.945 -1.57 1 95.25 458 GLY B O 1
ATOM 7095 N N . THR B 1 459 ? 1.083 -8.906 0.08 1 97.19 459 THR B N 1
ATOM 7096 C CA . THR B 1 459 ? 1.089 -10.367 0.202 1 97.19 459 THR B CA 1
ATOM 7097 C C . THR B 1 459 ? -0.334 -10.898 0.324 1 97.19 459 THR B C 1
ATOM 7099 O O . THR B 1 459 ? -1.221 -10.219 0.837 1 97.19 459 THR B O 1
ATOM 7102 N N . GLU B 1 460 ? -0.533 -12.07 -0.173 1 97.75 460 GLU B N 1
ATOM 7103 C CA . GLU B 1 460 ? -1.833 -12.734 -0.144 1 97.75 460 GLU B CA 1
ATOM 7104 C C . GLU B 1 460 ? -1.809 -13.953 0.771 1 97.75 460 GLU B C 1
ATOM 7106 O O . GLU B 1 460 ? -2.689 -14.812 0.691 1 97.75 460 GLU B O 1
ATOM 7111 N N . GLY B 1 461 ? -0.767 -14.055 1.581 1 97.12 461 GLY B N 1
ATOM 7112 C CA . GLY B 1 461 ? -0.626 -15.117 2.564 1 97.12 461 GLY B CA 1
ATOM 7113 C C . GLY B 1 461 ? 0.064 -14.664 3.836 1 97.12 461 GLY B C 1
ATOM 7114 O O . GLY B 1 461 ? 0.658 -13.586 3.877 1 97.12 461 GLY B O 1
ATOM 7115 N N . GLY B 1 462 ? -0.051 -15.531 4.875 1 94.81 462 GLY B N 1
ATOM 7116 C CA . GLY B 1 462 ? 0.562 -15.188 6.152 1 94.81 462 GLY B CA 1
ATOM 7117 C C . GLY B 1 462 ? -0.216 -14.148 6.93 1 94.81 462 GLY B C 1
ATOM 7118 O O . GLY B 1 462 ? -1.297 -13.727 6.508 1 94.81 462 GLY B O 1
ATOM 7119 N N . ALA B 1 463 ? 0.308 -13.734 7.98 1 92.19 463 ALA B N 1
ATOM 7120 C CA . ALA B 1 463 ? -0.36 -12.797 8.875 1 92.19 463 ALA B CA 1
ATOM 7121 C C . ALA B 1 463 ? -0.497 -11.422 8.227 1 92.19 463 ALA B C 1
ATOM 7123 O O . ALA B 1 463 ? -1.504 -10.734 8.422 1 92.19 463 ALA B O 1
ATOM 7124 N N . ASP B 1 464 ? 0.439 -11.07 7.41 1 91.94 464 ASP B N 1
ATOM 7125 C CA . ASP B 1 464 ? 0.474 -9.742 6.816 1 91.94 464 ASP B CA 1
ATOM 7126 C C . ASP B 1 464 ? -0.632 -9.578 5.777 1 91.94 464 ASP B C 1
ATOM 7128 O O . ASP B 1 464 ? -1.018 -8.453 5.445 1 91.94 464 ASP B O 1
ATOM 7132 N N . ALA B 1 465 ? -1.084 -10.664 5.258 1 96.69 465 ALA B N 1
ATOM 7133 C CA . ALA B 1 465 ? -2.137 -10.594 4.25 1 96.69 465 ALA B CA 1
ATOM 7134 C C . ALA B 1 465 ? -3.424 -10.023 4.84 1 96.69 465 ALA B C 1
ATOM 7136 O O . ALA B 1 465 ? -4.172 -9.32 4.156 1 96.69 465 ALA B O 1
ATOM 7137 N N . LEU B 1 466 ? -3.703 -10.359 6.105 1 97 466 LEU B N 1
ATOM 7138 C CA . LEU B 1 466 ? -4.879 -9.82 6.777 1 97 466 LEU B CA 1
ATOM 7139 C C . LEU B 1 466 ? -4.758 -8.312 6.961 1 97 466 LEU B C 1
ATOM 7141 O O . LEU B 1 466 ? -5.746 -7.582 6.832 1 97 466 LEU B O 1
ATOM 7145 N N . GLU B 1 467 ? -3.578 -7.863 7.238 1 94.88 467 GLU B N 1
ATOM 7146 C CA . GLU B 1 467 ? -3.324 -6.445 7.488 1 94.88 467 GLU B CA 1
ATOM 7147 C C . GLU B 1 467 ? -3.643 -5.602 6.258 1 94.88 467 GLU B C 1
ATOM 7149 O O . GLU B 1 467 ? -4.082 -4.457 6.379 1 94.88 467 GLU B O 1
ATOM 7154 N N . ALA B 1 468 ? -3.447 -6.18 5.105 1 96 468 ALA B N 1
ATOM 7155 C CA . ALA B 1 468 ? -3.699 -5.469 3.857 1 96 468 ALA B CA 1
ATOM 7156 C C . ALA B 1 468 ? -5.168 -5.066 3.74 1 96 468 ALA B C 1
ATOM 7158 O O . ALA B 1 468 ? -5.516 -4.188 2.947 1 96 468 ALA B O 1
ATOM 7159 N N . TYR B 1 469 ? -6.051 -5.629 4.555 1 98.19 469 TYR B N 1
ATOM 7160 C CA . TYR B 1 469 ? -7.488 -5.379 4.492 1 98.19 469 TYR B CA 1
ATOM 7161 C C . TYR B 1 469 ? -7.953 -4.586 5.711 1 98.19 469 TYR B C 1
ATOM 7163 O O . TYR B 1 469 ? -9.156 -4.5 5.977 1 98.19 469 TYR B O 1
ATOM 7171 N N . GLN B 1 470 ? -6.992 -4.035 6.422 1 97.38 470 GLN B N 1
ATOM 7172 C CA . GLN B 1 470 ? -7.312 -3.307 7.648 1 97.38 470 GLN B CA 1
ATOM 7173 C C . GLN B 1 470 ? -6.648 -1.932 7.66 1 97.38 470 GLN B C 1
ATOM 7175 O O . GLN B 1 470 ? -5.555 -1.76 7.117 1 97.38 470 GLN B O 1
ATOM 7180 N N . ASN B 1 471 ? -7.324 -1.002 8.234 1 96.75 471 ASN B N 1
ATOM 7181 C CA . ASN B 1 471 ? -6.734 0.274 8.625 1 96.75 471 ASN B CA 1
ATOM 7182 C C . ASN B 1 471 ? -6.309 0.269 10.086 1 96.75 471 ASN B C 1
ATOM 7184 O O . ASN B 1 471 ? -7 -0.29 10.938 1 96.75 471 ASN B O 1
ATOM 7188 N N . THR B 1 472 ? -5.156 0.818 10.352 1 96.62 472 THR B N 1
ATOM 7189 C CA . THR B 1 472 ? -4.793 1.145 11.727 1 96.62 472 THR B CA 1
ATOM 7190 C C . THR B 1 472 ? -5.34 2.512 12.117 1 96.62 472 THR B C 1
ATOM 7192 O O . THR B 1 472 ? -4.996 3.525 11.508 1 96.62 472 THR B O 1
ATOM 7195 N N . LYS B 1 473 ? -6.273 2.535 13.055 1 98 473 LYS B N 1
ATOM 7196 C CA . LYS B 1 473 ? -6.777 3.789 13.609 1 98 473 LYS B CA 1
ATOM 7197 C C . LYS B 1 473 ? -6.09 4.125 14.93 1 98 473 LYS B C 1
ATOM 7199 O O . LYS B 1 473 ? -6.09 3.312 15.859 1 98 473 LYS B O 1
ATOM 7204 N N . PHE B 1 474 ? -5.516 5.262 14.984 1 98.62 474 PHE B N 1
ATOM 7205 C CA . PHE B 1 474 ? -4.941 5.746 16.234 1 98.62 474 PHE B CA 1
ATOM 7206 C C . PHE B 1 474 ? -6 6.438 17.078 1 98.62 474 PHE B C 1
ATOM 7208 O O . PHE B 1 474 ? -6.652 7.383 16.625 1 98.62 474 PHE B O 1
ATOM 7215 N N . VAL B 1 475 ? -6.164 5.98 18.25 1 98.31 475 VAL B N 1
ATOM 7216 C CA . VAL B 1 475 ? -7.117 6.551 19.203 1 98.31 475 VAL B CA 1
ATOM 7217 C C . VAL B 1 475 ? -6.387 6.973 20.484 1 98.31 475 VAL B C 1
ATOM 7219 O O . VAL B 1 475 ? -5.809 6.137 21.172 1 98.31 475 VAL B O 1
ATOM 7222 N N . SER B 1 476 ? -6.367 8.203 20.781 1 98.25 476 SER B N 1
ATOM 7223 C CA . SER B 1 476 ? -5.785 8.742 22 1 98.25 476 SER B CA 1
ATOM 7224 C C . SER B 1 476 ? -6.859 9.344 22.906 1 98.25 476 SER B C 1
ATOM 7226 O O . SER B 1 476 ? -7.645 10.188 22.469 1 98.25 476 SER B O 1
ATOM 7228 N N . PHE B 1 477 ? -6.902 8.945 24.156 1 96.81 477 PHE B N 1
ATOM 7229 C CA . PHE B 1 477 ? -7.969 9.336 25.078 1 96.81 477 PHE B CA 1
ATOM 7230 C C . PHE B 1 477 ? -7.395 9.859 26.391 1 96.81 477 PHE B C 1
ATOM 7232 O O . PHE B 1 477 ? -6.688 9.133 27.094 1 96.81 477 PHE B O 1
ATOM 7239 N N . LEU B 1 478 ? -7.566 11.102 26.719 1 96.06 478 LEU B N 1
ATOM 7240 C CA . LEU B 1 478 ? -7.297 11.625 28.047 1 96.06 478 LEU B CA 1
ATOM 7241 C C . LEU B 1 478 ? -8.43 11.281 29.016 1 96.06 478 LEU B C 1
ATOM 7243 O O . LEU B 1 478 ? -9.547 11.766 28.859 1 96.06 478 LEU B O 1
ATOM 7247 N N . GLN B 1 479 ? -8.109 10.445 29.953 1 83.75 479 GLN B N 1
ATOM 7248 C CA . GLN B 1 479 ? -9.102 9.938 30.891 1 83.75 479 GLN B CA 1
ATOM 7249 C C . GLN B 1 479 ? -9.422 10.977 31.969 1 83.75 479 GLN B C 1
ATOM 7251 O O . GLN B 1 479 ? -8.516 11.508 32.625 1 83.75 479 GLN B O 1
ATOM 7256 N N . ALA B 1 480 ? -10.562 11.648 31.781 1 63.62 480 ALA B N 1
ATOM 7257 C CA . ALA B 1 480 ? -11.016 12.633 32.75 1 63.62 480 ALA B CA 1
ATOM 7258 C C . ALA B 1 480 ? -11.422 11.961 34.062 1 63.62 480 ALA B C 1
ATOM 7260 O O . ALA B 1 480 ? -11.844 10.805 34.062 1 63.62 480 ALA B O 1
#